Protein AF-0000000081726185 (afdb_homodimer)

InterPro domains:
  IPR007192 Cdc23 [PF04049] (7-276)
  IPR011990 Tetratricopeptide-like helical domain superfamily [G3DSA:1.25.40.10] (2-333)
  IPR011990 Tetratricopeptide-like helical domain superfamily [G3DSA:1.25.40.10] (334-544)
  IPR011990 Tetratricopeptide-like helical domain superfamily [SSF48452] (177-315)
  IPR011990 Tetratricopeptide-like helical domain superfamily [SSF48452] (337-503)
  IPR019734 Tetratricopeptide repeat [PF13181] (338-369)
  IPR019734 Tetratricopeptide repeat [PS50005] (337-370)
  IPR019734 Tetratricopeptide repeat [PS50005] (371-404)
  IPR019734 Tetratricopeptide repeat [PS50005] (405-438)
  IPR019734 Tetratricopeptide repeat [SM00028] (269-302)
  IPR019734 Tetratricopeptide repeat [SM00028] (337-370)
  IPR019734 Tetratricopeptide repeat [SM00028] (371-404)
  IPR019734 Tetratricopeptide repeat [SM00028] (405-438)
  IPR019734 Tetratricopeptide repeat [SM00028] (439-474)
  IPR019734 Tetratricopeptide repeat [SM00028] (475-508)
  IPR019734 Tetratricopeptide repeat [SM00028] (516-549)

Secondary structure (DSSP, 8-state):
--HHHHHHHHHHHHHHHHHHTT-HHHHHHHHHHHHHSPP-GGG--HHHHHHHHHHHHHHHHH--S-------TT--PPPPPP-GGGGSPPPHHHHHHHHHHHTT-HHHHHHHTTT--SHHHHHHHHHHHHHHHHHHHHHHHHHHH-TT-------TTHHHHHHHHHHHHHHT---HHHHHHHHHHHHHHT-HHHHHHHHHHHHHH-TT-HHHHHHHHHT--SHHHHHH----S-HHHHHHHHHHHHHTT-HHHHHHHHHHHHTT-TT-HHHHHHHHHHHHHTT-HHHHHHHHHHHHHH-TT--TTHHHHHHHHHHTT-HHHHHHHHHHHHHH-SSSHHHHHHHHHHHHHTT-HHHHHHHHHHHHHH-TT-HHHHHHHHHHHHHTT-HHHHHHHHHHHHHH-TT-HHHHHHHHHHHHHTT-HHHHHHHHHHHHHH-TT-HHHHHHHHHHHHSTTT--HHHHHHHHHHHHHS--TT-HHHHHHHHHHHHTT-HHHHHHHHHHHHHHHHHTT--SHHHHHHHHHHHHHHHHTT-HHHHHHHHHHHTTS-SHHHHHHHHHHHHHHHHHHTS----------/--HHHHHHHHHHHHHHHHHHTT-HHHHHHHHHHHHHSPP-GGG--HHHHHHHHHHHHHHHHH--S-------TT--PPPPPP-GGGGSPPPHHHHHHHHHHHTT-HHHHHHHTTT---HHHHHHHHHHHHHHHHHHHHHHHHHHH-TT-------TTHHHHHHHHHHHHHHT---HHHHHHHHHHHHHHT-HHHHHHHHHHHHHH-TT-HHHHHHHHHT--SHHHHHH----S-HHHHHHHHHHHHHTT-HHHHHHHHHHHHTT-TT-HHHHHHHHHHHHHTT-HHHHHHHHHHHHHH-TT--TTHHHHHHHHHHTT-HHHHHHHHHHHHHH-SSSHHHHHHHHHHHHHTT-HHHHHHHHHHHHHH-TT-HHHHHHHHHHHHHTT-HHHHHHHHHHHHHH-TT-HHHHHHHHHHHHHTT-HHHHHHHHHHHHHH-TT-HHHHHHHHHHHHSTTT--HHHHHHHHHHHHHS--TT-HHHHHHHHHHHHTT-HHHHHHHHHHHHHHHHHHT--SHHHHHHHHHHHHHHHHTT-HHHHHHHHHHHTTS-SHHHHHHHHHHHHHHHHHHTS----------

Radius of gyration: 42.37 Å; Cα contacts (8 Å, |Δi|>4): 1504; chains: 2; bounding box: 74×169×150 Å

Sequence (1154 aa):
MSSKESCRSELRIAIRQLSDRCLYTASKWAAEQLVGIEQDPAKFTPSNTRFQRGSSSIRRKYGTHEITATPIAGVSYVATPMMEEDELVDGDFYLLAKSYFDCREYKRAAHVLRDQTGRKSVFLRCYALYLAGEKRKEEEIIELEGPLGKSDAVNHELVSLERELSTLRKNGTIDPFGLYLFGLVLKQKGSENLARTVLVESVNSYPWNWNAWTELQSLCTTVDILSSLNLNSHWMKDFFLARAYQELRMHNESLSKYEYLLGTFGYSNYIQAQIAKAQYSLREFDQVEAIFEELLRNDPYRVEDMDMYSNVLYAKECFSALSYLAHRVFMTDKYRPESCCIIGNYYSLKGQHEKSVVYFRRALKLNKNYLSAWTLMGHEFVEMKNTPAAVDAYRRAVDIDPCDYRAWYGLGQAYEMMGMPFYALHYFKKSVFLQPNDSRLWIAMGQCYETDQLRMLDEAIKCYRRAANCNDREAIALHQLAKLHSELGRPEEAAFYYKKDLERMECEEREGPSMVEALLFLAKYYKEQKRFEEAEVYCTRLLDYTGPERETAKSLLRGMRSTQSSFPPMDVEHFPPMSSKESCRSELRIAIRQLSDRCLYTASKWAAEQLVGIEQDPAKFTPSNTRFQRGSSSIRRKYGTHEITATPIAGVSYVATPMMEEDELVDGDFYLLAKSYFDCREYKRAAHVLRDQTGRKSVFLRCYALYLAGEKRKEEEIIELEGPLGKSDAVNHELVSLERELSTLRKNGTIDPFGLYLFGLVLKQKGSENLARTVLVESVNSYPWNWNAWTELQSLCTTVDILSSLNLNSHWMKDFFLARAYQELRMHNESLSKYEYLLGTFGYSNYIQAQIAKAQYSLREFDQVEAIFEELLRNDPYRVEDMDMYSNVLYAKECFSALSYLAHRVFMTDKYRPESCCIIGNYYSLKGQHEKSVVYFRRALKLNKNYLSAWTLMGHEFVEMKNTPAAVDAYRRAVDIDPCDYRAWYGLGQAYEMMGMPFYALHYFKKSVFLQPNDSRLWIAMGQCYETDQLRMLDEAIKCYRRAANCNDREAIALHQLAKLHSELGRPEEAAFYYKKDLERMECEEREGPSMVEALLFLAKYYKEQKRFEEAEVYCTRLLDYTGPERETAKSLLRGMRSTQSSFPPMDVEHFPP

Nearest PDB structures (foldseek):
  8tar-assembly1_U  TM=8.361E-01  e=2.457E-27  Homo sapiens
  5l9u-assembly1_P  TM=8.730E-01  e=9.608E-24  Homo sapiens
  5a31-assembly1_F  TM=6.692E-01  e=7.279E-15  Homo sapiens
  5g05-assembly1_H  TM=6.965E-01  e=5.216E-14  Homo sapiens
  9gaw-assembly1_J  TM=6.770E-01  e=6.466E-14  Homo sapiens

Organism: Abrus precatorius (NCBI:txid3816)

Solvent-accessible surface area (backbone atoms only — not comparable to full-atom values): 59812 Å² total; per-residue (Å²): 125,58,75,63,54,52,49,44,54,50,34,56,50,43,30,52,56,29,46,75,61,68,36,46,68,30,18,30,54,36,27,48,48,48,67,2,34,70,69,63,74,90,71,58,45,77,55,56,45,59,58,48,56,43,45,46,56,54,50,65,70,68,39,64,71,76,70,70,64,62,70,69,83,74,75,71,61,62,78,75,64,82,63,72,73,74,75,48,81,78,49,71,53,52,52,31,22,50,26,30,43,72,68,69,35,22,60,46,16,22,58,62,29,65,68,47,80,49,61,68,40,42,36,45,22,53,50,23,40,48,50,43,21,48,51,51,24,54,52,50,30,39,72,74,47,34,59,78,40,86,60,87,64,62,49,79,43,47,64,63,48,48,55,53,44,50,50,32,50,75,70,66,65,51,46,43,68,41,28,32,52,43,16,54,47,30,45,76,72,64,40,53,71,61,16,47,54,35,25,46,52,12,42,61,54,41,50,75,46,50,58,44,51,54,55,44,42,73,70,43,82,44,71,67,58,53,69,67,56,83,75,63,59,34,76,52,48,49,57,45,49,19,53,43,25,45,75,66,68,36,38,68,63,15,45,53,40,47,56,56,47,35,75,58,32,58,47,21,66,66,54,52,51,51,46,30,51,39,31,48,75,69,66,37,50,68,58,27,52,54,48,49,54,40,47,40,70,59,39,69,66,63,57,81,72,44,36,58,55,38,51,48,31,54,76,68,64,37,60,67,63,33,46,52,51,32,52,49,36,49,73,70,49,52,91,38,46,44,35,19,39,28,41,15,49,44,29,42,74,72,67,38,42,69,63,13,44,53,27,23,51,49,18,29,57,74,33,68,78,44,51,67,39,29,40,52,37,16,53,41,23,49,75,67,68,35,45,69,61,15,43,54,27,16,51,53,26,34,71,74,38,74,77,47,34,64,26,31,40,48,41,13,53,44,28,42,73,70,71,35,51,70,62,11,47,55,27,27,52,52,17,32,67,66,40,68,68,43,20,68,48,28,42,51,44,16,53,50,26,52,32,86,87,64,56,37,57,69,61,18,46,54,25,19,54,51,12,54,70,28,74,39,85,81,52,56,30,36,50,50,44,14,51,50,27,47,72,71,69,34,57,69,61,12,46,51,28,28,50,53,38,46,54,49,31,58,74,66,68,56,83,54,72,66,50,54,51,34,35,51,50,45,22,52,51,26,48,73,69,66,38,54,71,62,16,46,54,37,28,56,57,34,52,76,44,89,52,74,57,22,58,52,27,51,51,52,53,51,54,52,52,56,59,60,62,63,57,70,75,79,78,74,78,75,74,77,132,125,57,74,63,54,52,49,45,54,50,33,57,51,45,28,51,56,30,46,74,61,67,36,45,69,31,18,32,54,37,26,49,47,48,69,3,33,71,69,64,74,90,71,57,46,78,54,57,46,59,60,49,58,46,47,47,54,55,50,64,71,69,39,66,69,77,71,71,65,64,69,69,84,75,76,71,60,62,80,75,64,83,62,73,71,73,76,50,79,78,49,69,54,51,52,32,20,52,26,30,42,71,68,70,36,21,61,48,17,22,60,62,29,66,69,47,79,49,60,70,42,42,36,45,23,52,51,24,40,49,50,44,21,48,52,51,24,54,51,50,29,38,72,74,46,34,60,79,41,87,58,88,62,62,49,79,43,47,64,64,50,48,54,52,47,50,51,31,51,75,70,66,66,50,45,42,66,40,28,32,52,43,17,53,45,29,44,77,71,65,41,54,70,61,16,47,54,35,25,45,54,11,42,61,53,42,52,76,46,48,57,45,50,55,56,45,43,74,70,43,81,45,71,66,57,54,68,67,58,83,72,64,60,36,75,52,48,47,57,46,49,20,53,44,25,46,74,66,67,35,38,68,61,14,45,53,39,46,58,55,47,33,75,60,32,57,48,20,65,65,56,52,51,50,47,29,51,41,31,47,76,70,66,37,51,69,59,26,53,54,49,48,54,41,47,40,72,58,41,69,65,63,56,81,72,44,37,57,55,37,51,46,30,54,76,67,63,38,60,67,64,35,47,52,51,32,53,50,36,47,74,70,48,52,91,37,46,44,36,18,41,27,42,14,47,42,29,42,74,72,67,38,44,70,63,14,42,53,27,22,50,50,17,28,55,72,35,70,78,46,50,68,40,30,39,52,37,16,53,40,23,48,76,68,68,35,45,68,61,14,43,54,27,16,51,52,24,33,68,74,39,73,76,46,37,67,27,32,40,48,41,13,53,42,28,44,74,69,72,33,53,72,63,12,46,56,26,26,52,51,17,32,68,66,41,68,70,43,20,69,46,27,41,53,44,17,53,51,26,51,33,85,86,64,55,37,56,70,62,17,47,54,26,20,54,52,12,53,71,27,72,39,88,81,55,57,29,35,51,50,43,15,51,50,27,46,72,71,69,34,57,68,59,12,46,51,29,28,49,52,39,46,53,49,30,57,75,67,67,57,84,54,72,66,50,55,52,34,36,52,48,44,22,54,50,26,48,73,69,66,39,54,72,63,15,48,55,36,27,55,57,34,53,76,43,88,53,74,56,23,56,50,28,50,51,53,52,52,54,52,51,56,60,62,61,64,57,72,76,77,77,72,77,75,77,71,132

Foldseek 3Di:
DPPLVLLLVLLVVVLVVCVLLVVNVLSVQSVLLNLLFDDDPVVDDVVSCVLQVLLPVLCVPPVPDPCVVVPPPPQDADHADDDVCVVDDDDPLSVVLSVCVVVVNLQVSLVSLVPPDDQSSVLSNLVSLQVVLVVVQQVVQCVPARLQGDDPRDRPCLVVLLVVLVVCVVVVNHALSSLLVNLVSCVSVPNLVVSLVSLQVSCQNGVSRVSSLVSNLVSCQDPVSVVPRDHGRHLSNLVSVLVSCVNNLVLVSNLVSLVSSCVRRVRRLVSLLSNLSSCVSVVVLVSNLSSVVSSCSSPVLDQPSCLSVLVSCLVVLVLVVLVVNLVSPCVRPCQELSSLSSVLSNCVSVVNLVVSLVSLVSSCSVPVLPLVSLLVNLVSCVVVVNLVSSLVSLVSSCVSPVLDLSSLQSNLVSCVSVVNLVRSLVSLVSSCVSPVLALVSLQSNLVSCCDPVNNNLVSSLVSLVSSCVNCVVVLPSLLVNLVSCVVVVNLVRSLVSLVVSLVVCVVVVNDDPSVLVSLVSNLVSCVVVVVNVRSLVSLVVQCVDDDVSNVVSVVSNVVNVVVVVPPPPPPPPPDDD/DPPLVLLLVQLVVVLVVCVLLVVNVLSVQSVLLNLLFDDDPVVDDVVSCVLQVLLPVLCVPPVPDPCVVVPPPPLDADHADDDVCVVDDDDPLSVVLSVCVVVVNLQVSLVSLVPPDDQSSVLSNLVSLQVVLVVVQQVVQCVPARLQGDDPRDRPCLVVLLVVLVVCVVVVNHALSSLLVNLVSCVSVPNLVVSLVSLQVSCQNGVSRVSSLVSNLVSCQDPVSVVPRDHGRHLSVLVSVLVSCVNNLVLVSNLVSLVSSCVRRVRRLVSLLSNLSSCVSVVVLVSNLSSVVSSCSSPVLDQPSCLSVLVSCLVVLVLVVLVVNLVSPCVRPCQELSSLSSVLSNCVSVVNLVVSLVSLVSSCSVPVLPLVSLLVNLVSCVVVVNLVSSLVSLVSSCVSPVLDLSSLQSNLVSCVSVVNLVRSLVSLVSSCVSPVLALVSLQSNLVSCCDPVNNNLVSSLVSLVSSCVNCVVVLPSLLVNLVSCVVVVNLVRSLVSLVVSLVVCVVVVNDDPSVLVSLVSNLVSCVVVVVNVRSLVSLVVQCVDDDVSVVVSVVSNVVNVVVVVPPPPPPPPPPDD

pLDDT: mean 87.83, std 15.32, range [30.91, 98.69]

Structure (mmCIF, N/CA/C/O backbone):
data_AF-0000000081726185-model_v1
#
loop_
_entity.id
_entity.type
_entity.pdbx_description
1 polymer 'Anaphase-promoting complex subunit 8'
#
loop_
_atom_site.group_PDB
_atom_site.id
_atom_site.type_symbol
_atom_site.label_atom_id
_atom_site.label_alt_id
_atom_site.label_comp_id
_atom_site.label_asym_id
_atom_site.label_entity_id
_atom_site.label_seq_id
_atom_site.pdbx_PDB_ins_code
_atom_site.Cartn_x
_atom_site.Cartn_y
_atom_site.Cartn_z
_atom_site.occupancy
_atom_site.B_iso_or_equiv
_atom_site.auth_seq_id
_atom_site.auth_comp_id
_atom_site.auth_asym_id
_atom_site.auth_atom_id
_atom_site.pdbx_PDB_model_num
ATOM 1 N N . MET A 1 1 ? -36.406 -23.266 -3.875 1 46.19 1 MET A N 1
ATOM 2 C CA . MET A 1 1 ? -35.375 -22.375 -4.438 1 46.19 1 MET A CA 1
ATOM 3 C C . MET A 1 1 ? -34.25 -23.188 -5.07 1 46.19 1 MET A C 1
ATOM 5 O O . MET A 1 1 ? -33.719 -24.109 -4.461 1 46.19 1 MET A O 1
ATOM 9 N N . SER A 1 2 ? -34.031 -23.156 -6.375 1 64.94 2 SER A N 1
ATOM 10 C CA . SER A 1 2 ? -33 -23.891 -7.121 1 64.94 2 SER A CA 1
ATOM 11 C C . SER A 1 2 ? -31.625 -23.766 -6.465 1 64.94 2 SER A C 1
ATOM 13 O O . SER A 1 2 ? -31.375 -22.812 -5.727 1 64.94 2 SER A O 1
ATOM 15 N N . SER A 1 3 ? -30.938 -24.828 -6.297 1 80.25 3 SER A N 1
ATOM 16 C CA . SER A 1 3 ? -29.609 -24.906 -5.727 1 80.25 3 SER A CA 1
ATOM 17 C C . SER A 1 3 ? -28.766 -23.703 -6.098 1 80.25 3 SER A C 1
ATOM 19 O O . SER A 1 3 ? -28.031 -23.156 -5.258 1 80.25 3 SER A O 1
ATOM 21 N N . LYS A 1 4 ? -29.109 -23.125 -7.191 1 84.75 4 LYS A N 1
ATOM 22 C CA . LYS A 1 4 ? -28.359 -21.969 -7.664 1 84.75 4 LYS A CA 1
ATOM 23 C C . LYS A 1 4 ? -28.781 -20.688 -6.934 1 84.75 4 LYS A C 1
ATOM 25 O O . LYS A 1 4 ? -27.938 -19.875 -6.562 1 84.75 4 LYS A O 1
ATOM 30 N N . GLU A 1 5 ? -30.031 -20.578 -6.637 1 85.56 5 GLU A N 1
ATOM 31 C CA . GLU A 1 5 ? -30.531 -19.375 -5.965 1 85.56 5 GLU A CA 1
ATOM 32 C C . GLU A 1 5 ? -30.109 -19.359 -4.496 1 85.56 5 GLU A C 1
ATOM 34 O O . GLU A 1 5 ? -29.844 -18.297 -3.938 1 85.56 5 GLU A O 1
ATOM 39 N N . SER A 1 6 ? -30.141 -20.5 -4 1 86.62 6 SER A N 1
ATOM 40 C CA . SER A 1 6 ? -29.688 -20.594 -2.617 1 86.62 6 SER A CA 1
ATOM 41 C C . SER A 1 6 ? -28.203 -20.219 -2.5 1 86.62 6 SER A C 1
ATOM 43 O O . SER A 1 6 ? -27.812 -19.531 -1.558 1 86.62 6 SER A O 1
ATOM 45 N N . CYS A 1 7 ? -27.484 -20.672 -3.439 1 89.81 7 CYS A N 1
ATOM 46 C CA . CYS A 1 7 ? -26.062 -20.359 -3.457 1 89.81 7 CYS A CA 1
ATOM 47 C C . CYS A 1 7 ? -25.844 -18.859 -3.637 1 89.81 7 CYS A C 1
ATOM 49 O O . CYS A 1 7 ? -24.984 -18.266 -2.979 1 89.81 7 CYS A O 1
ATOM 51 N N . ARG A 1 8 ? -26.656 -18.234 -4.449 1 91.38 8 ARG A N 1
ATOM 52 C CA . ARG A 1 8 ? -26.562 -16.797 -4.703 1 91.38 8 ARG A CA 1
ATOM 53 C C . ARG A 1 8 ? -26.828 -16 -3.438 1 91.38 8 ARG A C 1
ATOM 55 O O . ARG A 1 8 ? -26.109 -15.055 -3.121 1 91.38 8 ARG A O 1
ATOM 62 N N . SER A 1 9 ? -27.844 -16.344 -2.816 1 90.81 9 SER A N 1
ATOM 63 C CA . SER A 1 9 ? -28.219 -15.648 -1.598 1 90.81 9 SER A CA 1
ATOM 64 C C . SER A 1 9 ? -27.156 -15.797 -0.513 1 90.81 9 SER A C 1
ATOM 66 O O . SER A 1 9 ? -26.844 -14.836 0.195 1 90.81 9 SER A O 1
ATOM 68 N N . GLU A 1 10 ? -26.641 -16.984 -0.443 1 92.44 10 GLU A N 1
ATOM 69 C CA . GLU A 1 10 ? -25.609 -17.234 0.554 1 92.44 10 GLU A CA 1
ATOM 70 C C . GLU A 1 10 ? -24.344 -16.438 0.242 1 92.44 10 GLU A C 1
ATOM 72 O O . GLU A 1 10 ? -23.688 -15.914 1.15 1 92.44 10 GLU A O 1
ATOM 77 N N . LEU A 1 11 ? -24.031 -16.375 -1.032 1 94.38 11 LEU A N 1
ATOM 78 C CA . LEU A 1 11 ? -22.828 -15.648 -1.432 1 94.38 11 LEU A CA 1
ATOM 79 C C . LEU A 1 11 ? -22.984 -14.148 -1.182 1 94.38 11 LEU A C 1
ATOM 81 O O . LEU A 1 11 ? -22.047 -13.484 -0.761 1 94.38 11 LEU A O 1
ATOM 85 N N . ARG A 1 12 ? -24.172 -13.633 -1.399 1 94 12 ARG A N 1
ATOM 86 C CA . ARG A 1 12 ? -24.422 -12.219 -1.142 1 94 12 ARG A CA 1
ATOM 87 C C . ARG A 1 12 ? -24.219 -11.891 0.331 1 94 12 ARG A C 1
ATOM 89 O O . ARG A 1 12 ? -23.578 -10.883 0.659 1 94 12 ARG A O 1
ATOM 96 N N . ILE A 1 13 ? -24.672 -12.75 1.115 1 92.88 13 ILE A N 1
ATOM 97 C CA . ILE A 1 13 ? -24.547 -12.562 2.557 1 92.88 13 ILE A CA 1
ATOM 98 C C . ILE A 1 13 ? -23.078 -12.727 2.965 1 92.88 13 ILE A C 1
ATOM 100 O O . ILE A 1 13 ? -22.562 -11.953 3.773 1 92.88 13 ILE A O 1
ATOM 104 N N . ALA A 1 14 ? -22.438 -13.727 2.393 1 95.31 14 ALA A N 1
ATOM 105 C CA . ALA A 1 14 ? -21.031 -14.008 2.727 1 95.31 14 ALA A CA 1
ATOM 106 C C . ALA A 1 14 ? -20.141 -12.836 2.352 1 95.31 14 ALA A C 1
ATOM 108 O O . ALA A 1 14 ? -19.188 -12.516 3.08 1 95.31 14 ALA A O 1
ATOM 109 N N . ILE A 1 15 ? -20.406 -12.219 1.175 1 96.44 15 ILE A N 1
ATOM 110 C CA . ILE A 1 15 ? -19.594 -11.094 0.72 1 96.44 15 ILE A CA 1
ATOM 111 C C . ILE A 1 15 ? -19.656 -9.969 1.748 1 96.44 15 ILE A C 1
ATOM 113 O O . ILE A 1 15 ? -18.625 -9.391 2.104 1 96.44 15 ILE A O 1
ATOM 117 N N . ARG A 1 16 ? -20.766 -9.711 2.281 1 92.81 16 ARG A N 1
ATOM 118 C CA . ARG A 1 16 ? -20.953 -8.648 3.271 1 92.81 16 ARG A CA 1
ATOM 119 C C . ARG A 1 16 ? -20.281 -9.016 4.59 1 92.81 16 ARG A C 1
ATOM 121 O O . ARG A 1 16 ? -19.609 -8.18 5.199 1 92.81 16 ARG A O 1
ATOM 128 N N . GLN A 1 17 ? -20.484 -10.242 4.977 1 94.38 17 GLN A N 1
ATOM 129 C CA . GLN A 1 17 ? -19.906 -10.695 6.242 1 94.38 17 GLN A CA 1
ATOM 130 C C . GLN A 1 17 ? -18.391 -10.672 6.203 1 94.38 17 GLN A C 1
ATOM 132 O O . GLN A 1 17 ? -17.734 -10.273 7.176 1 94.38 17 GLN A O 1
ATOM 137 N N . LEU A 1 18 ? -17.828 -11.109 5.113 1 97.06 18 LEU A N 1
ATOM 138 C CA . LEU A 1 18 ? -16.391 -11.133 4.953 1 97.06 18 LEU A CA 1
ATOM 139 C C . LEU A 1 18 ? -15.82 -9.719 4.848 1 97.06 18 LEU A C 1
ATOM 141 O O . LEU A 1 18 ? -14.797 -9.406 5.465 1 97.06 18 LEU A O 1
ATOM 145 N N . SER A 1 19 ? -16.516 -8.828 4.125 1 95.06 19 SER A N 1
ATOM 146 C CA . SER A 1 19 ? -16.078 -7.441 3.973 1 95.06 19 SER A CA 1
ATOM 147 C C . SER A 1 19 ? -16.141 -6.695 5.301 1 95.06 19 SER A C 1
ATOM 149 O O . SER A 1 19 ? -15.273 -5.875 5.602 1 95.06 19 SER A O 1
ATOM 151 N N . ASP A 1 20 ? -17.172 -7.012 6.055 1 93.62 20 ASP A N 1
ATOM 152 C CA . ASP A 1 20 ? -17.344 -6.367 7.352 1 93.62 20 ASP A CA 1
ATOM 153 C C . ASP A 1 20 ? -16.219 -6.746 8.312 1 93.62 20 ASP A C 1
ATOM 155 O O . ASP A 1 20 ? -15.93 -6.012 9.258 1 93.62 20 ASP A O 1
ATOM 159 N N . ARG A 1 21 ? -15.594 -7.895 8.102 1 96.19 21 ARG A N 1
ATOM 160 C CA . ARG A 1 21 ? -14.492 -8.359 8.945 1 96.19 21 ARG A CA 1
ATOM 161 C C . ARG A 1 21 ? -13.148 -8.078 8.297 1 96.19 21 ARG A C 1
ATOM 163 O O . ARG A 1 21 ? -12.109 -8.562 8.758 1 96.19 21 ARG A O 1
ATOM 170 N N . CYS A 1 22 ? -13.148 -7.293 7.223 1 96.75 22 CYS A N 1
ATOM 171 C CA . CYS A 1 22 ? -11.969 -6.805 6.516 1 96.75 22 CYS A CA 1
ATOM 172 C C . CYS A 1 22 ? -11.18 -7.961 5.906 1 96.75 22 CYS A C 1
ATOM 174 O O . CYS A 1 22 ? -9.953 -7.902 5.812 1 96.75 22 CYS A O 1
ATOM 176 N N . LEU A 1 23 ? -11.844 -9.102 5.602 1 97.75 23 LEU A N 1
ATOM 177 C CA . LEU A 1 23 ? -11.266 -10.188 4.832 1 97.75 23 LEU A CA 1
ATOM 178 C C . LEU A 1 23 ? -11.477 -9.977 3.338 1 97.75 23 LEU A C 1
ATOM 180 O O . LEU A 1 23 ? -12.266 -10.688 2.709 1 97.75 23 LEU A O 1
ATOM 184 N N . TYR A 1 24 ? -10.727 -9.102 2.785 1 97.06 24 TYR A N 1
ATOM 185 C CA . TYR A 1 24 ? -10.961 -8.555 1.454 1 97.06 24 TYR A CA 1
ATOM 186 C C . TYR A 1 24 ? -10.688 -9.602 0.378 1 97.06 24 TYR A C 1
ATOM 188 O O . TYR A 1 24 ? -11.422 -9.68 -0.614 1 97.06 24 TYR A O 1
ATOM 196 N N . THR A 1 25 ? -9.68 -10.43 0.547 1 96.75 25 THR A N 1
ATOM 197 C CA . THR A 1 25 ? -9.344 -11.438 -0.449 1 96.75 25 THR A CA 1
ATOM 198 C C . THR A 1 25 ? -10.445 -12.492 -0.545 1 96.75 25 THR A C 1
ATOM 200 O O . THR A 1 25 ? -10.805 -12.93 -1.642 1 96.75 25 THR A O 1
ATOM 203 N N . ALA A 1 26 ? -10.891 -12.891 0.634 1 98.06 26 ALA A N 1
ATOM 204 C CA . ALA A 1 26 ? -11.984 -13.859 0.653 1 98.06 26 ALA A CA 1
ATOM 205 C C . ALA A 1 26 ? -13.258 -13.258 0.08 1 98.06 26 ALA A C 1
ATOM 207 O O . ALA A 1 26 ? -14.016 -13.938 -0.615 1 98.06 26 ALA A O 1
ATOM 208 N N . SER A 1 27 ? -13.523 -12 0.419 1 97.75 27 SER A N 1
ATOM 209 C CA . SER A 1 27 ? -14.688 -11.305 -0.12 1 97.75 27 SER A CA 1
ATOM 210 C C . SER A 1 27 ? -14.609 -11.188 -1.638 1 97.75 27 SER A C 1
ATOM 212 O O . SER A 1 27 ? -15.609 -11.383 -2.336 1 97.75 27 SER A O 1
ATOM 214 N N . LYS A 1 28 ? -13.469 -10.883 -2.178 1 97.75 28 LYS A N 1
ATOM 215 C CA . LYS A 1 28 ? -13.25 -10.797 -3.619 1 97.75 28 LYS A CA 1
ATOM 216 C C . LYS A 1 28 ? -13.539 -12.125 -4.301 1 97.75 28 LYS A C 1
ATOM 218 O O . LYS A 1 28 ? -14.234 -12.172 -5.316 1 97.75 28 LYS A O 1
ATOM 223 N N . TRP A 1 29 ? -12.977 -13.188 -3.707 1 97.81 29 TRP A N 1
ATOM 224 C CA . TRP A 1 29 ? -13.203 -14.516 -4.254 1 97.81 29 TRP A CA 1
ATOM 225 C C . TRP A 1 29 ? -14.688 -14.852 -4.281 1 97.81 29 TRP A C 1
ATOM 227 O O . TRP A 1 29 ? -15.203 -15.344 -5.285 1 97.81 29 TRP A O 1
ATOM 237 N N . ALA A 1 30 ? -15.398 -14.594 -3.197 1 97.81 30 ALA A N 1
ATOM 238 C CA . ALA A 1 30 ? -16.828 -14.867 -3.098 1 97.81 30 ALA A CA 1
ATOM 239 C C . ALA A 1 30 ? -17.625 -14.07 -4.133 1 97.81 30 ALA A C 1
ATOM 241 O O . ALA A 1 30 ? -18.547 -14.594 -4.75 1 97.81 30 ALA A O 1
ATOM 242 N N . ALA A 1 31 ? -17.234 -12.836 -4.312 1 97.5 31 ALA A N 1
ATOM 243 C CA . ALA A 1 31 ? -17.938 -11.977 -5.266 1 97.5 31 ALA A CA 1
ATOM 244 C C . ALA A 1 31 ? -17.734 -12.453 -6.695 1 97.5 31 ALA A C 1
ATOM 246 O O . ALA A 1 31 ? -18.641 -12.383 -7.52 1 97.5 31 ALA A O 1
ATOM 247 N N . GLU A 1 32 ? -16.562 -12.953 -7.012 1 96.19 32 GLU A N 1
ATOM 248 C CA . GLU A 1 32 ? -16.281 -13.5 -8.336 1 96.19 32 GLU A CA 1
ATOM 249 C C . GLU A 1 32 ? -17.156 -14.719 -8.633 1 96.19 32 GLU A C 1
ATOM 251 O O . GLU A 1 32 ? -17.641 -14.883 -9.75 1 96.19 32 GLU A O 1
ATOM 256 N N . GLN A 1 33 ? -17.344 -15.516 -7.602 1 96.19 33 GLN A N 1
ATOM 257 C CA . GLN A 1 33 ? -18.172 -16.703 -7.785 1 96.19 33 GLN A CA 1
ATOM 258 C C . GLN A 1 33 ? -19.656 -16.344 -7.883 1 96.19 33 GLN A C 1
ATOM 260 O O . GLN A 1 33 ? -20.406 -16.984 -8.609 1 96.19 33 GLN A O 1
ATOM 265 N N . LEU A 1 34 ? -20.047 -15.273 -7.137 1 95.44 34 LEU A N 1
ATOM 266 C CA . LEU A 1 34 ? -21.422 -14.812 -7.203 1 95.44 34 LEU A CA 1
ATOM 267 C C . LEU A 1 34 ? -21.797 -14.414 -8.625 1 95.44 34 LEU A C 1
ATOM 269 O O . LEU A 1 34 ? -22.812 -14.867 -9.156 1 95.44 34 LEU A O 1
ATOM 273 N N . VAL A 1 35 ? -20.938 -13.648 -9.289 1 93.19 35 VAL A N 1
ATOM 274 C CA . VAL A 1 35 ? -21.219 -13.172 -10.641 1 93.19 35 VAL A CA 1
ATOM 275 C C . VAL A 1 35 ? -20.984 -14.297 -11.648 1 93.19 35 VAL A C 1
ATOM 277 O O . VAL A 1 35 ? -21.516 -14.258 -12.758 1 93.19 35 VAL A O 1
ATOM 280 N N . GLY A 1 36 ? -20.281 -15.289 -11.203 1 92 36 GLY A N 1
ATOM 281 C CA . GLY A 1 36 ? -20 -16.422 -12.062 1 92 36 GLY A CA 1
ATOM 282 C C . GLY A 1 36 ? -21.172 -17.391 -12.188 1 92 36 GLY A C 1
ATOM 283 O O . GLY A 1 36 ? -21.188 -18.25 -13.07 1 92 36 GLY A O 1
ATOM 284 N N . ILE A 1 37 ? -22.172 -17.203 -11.273 1 90.75 37 ILE A N 1
ATOM 285 C CA . ILE A 1 37 ? -23.344 -18.078 -11.312 1 90.75 37 ILE A CA 1
ATOM 286 C C . ILE A 1 37 ? -24.25 -17.672 -12.477 1 90.75 37 ILE A C 1
ATOM 288 O O . ILE A 1 37 ? -24.531 -16.484 -12.664 1 90.75 37 ILE A O 1
ATOM 292 N N . GLU A 1 38 ? -24.609 -18.641 -13.234 1 78.5 38 GLU A N 1
ATOM 293 C CA . GLU A 1 38 ? -25.453 -18.422 -14.414 1 78.5 38 GLU A CA 1
ATOM 294 C C . GLU A 1 38 ? -26.781 -17.797 -14.023 1 78.5 38 GLU A C 1
ATOM 296 O O . GLU A 1 38 ? -27.391 -18.188 -13.023 1 78.5 38 GLU A O 1
ATOM 301 N N . GLN A 1 39 ? -27.016 -16.625 -14.555 1 69.81 39 GLN A N 1
ATOM 302 C CA . GLN A 1 39 ? -28.281 -15.945 -14.266 1 69.81 39 GLN A CA 1
ATOM 303 C C . GLN A 1 39 ? -29.406 -16.469 -15.148 1 69.81 39 GLN A C 1
ATOM 305 O O . GLN A 1 39 ? -29.156 -16.953 -16.25 1 69.81 39 GLN A O 1
ATOM 310 N N . ASP A 1 40 ? -30.484 -16.609 -14.461 1 58.31 40 ASP A N 1
ATOM 311 C CA . ASP A 1 40 ? -31.672 -16.953 -15.219 1 58.31 40 ASP A CA 1
ATOM 312 C C . ASP A 1 40 ? -31.922 -15.938 -16.328 1 58.31 40 ASP A C 1
ATOM 314 O O . ASP A 1 40 ? -31.953 -14.734 -16.094 1 58.31 40 ASP A O 1
ATOM 318 N N . PRO A 1 41 ? -31.703 -16.344 -17.562 1 54.5 41 PRO A N 1
ATOM 319 C CA . PRO A 1 41 ? -31.906 -15.445 -18.703 1 54.5 41 PRO A CA 1
ATOM 320 C C . PRO A 1 41 ? -33.094 -14.531 -18.516 1 54.5 41 PRO A C 1
ATOM 322 O O . PRO A 1 41 ? -33.156 -13.445 -19.109 1 54.5 41 PRO A O 1
ATOM 325 N N . ALA A 1 42 ? -34.188 -14.93 -17.844 1 48.75 42 ALA A N 1
ATOM 326 C CA . ALA A 1 42 ? -35.406 -14.125 -17.75 1 48.75 42 ALA A CA 1
ATOM 327 C C . ALA A 1 42 ? -35.156 -12.836 -16.984 1 48.75 42 ALA A C 1
ATOM 329 O O . ALA A 1 42 ? -35.938 -11.883 -17.078 1 48.75 42 ALA A O 1
ATOM 330 N N . LYS A 1 43 ? -34.125 -12.859 -16.25 1 52.44 43 LYS A N 1
ATOM 331 C CA . LYS A 1 43 ? -33.906 -11.695 -15.391 1 52.44 43 LYS A CA 1
ATOM 332 C C . LYS A 1 43 ? -32.719 -10.859 -15.898 1 52.44 43 LYS A C 1
ATOM 334 O O . LYS A 1 43 ? -32.156 -10.055 -15.148 1 52.44 43 LYS A O 1
ATOM 339 N N . PHE A 1 44 ? -32.344 -11.062 -17.141 1 50.28 44 PHE A N 1
ATOM 340 C CA . PHE A 1 44 ? -31.156 -10.461 -17.766 1 50.28 44 PHE A CA 1
ATOM 341 C C . PHE A 1 44 ? -31.359 -8.961 -17.953 1 50.28 44 PHE A C 1
ATOM 343 O O . PHE A 1 44 ? -32.375 -8.523 -18.5 1 50.28 44 PHE A O 1
ATOM 350 N N . THR A 1 45 ? -30.859 -8.258 -17.062 1 51.91 45 THR A N 1
ATOM 351 C CA . THR A 1 45 ? -30.703 -6.867 -17.484 1 51.91 45 THR A CA 1
ATOM 352 C C . THR A 1 45 ? -29.562 -6.711 -18.484 1 51.91 45 THR A C 1
ATOM 354 O O . THR A 1 45 ? -28.672 -7.559 -18.547 1 51.91 45 THR A O 1
ATOM 357 N N . PRO A 1 46 ? -29.719 -5.91 -19.5 1 48 46 PRO A N 1
ATOM 358 C CA . PRO A 1 46 ? -28.703 -5.695 -20.516 1 48 46 PRO A CA 1
ATOM 359 C C . PRO A 1 46 ? -27.281 -5.668 -19.938 1 48 46 PRO A C 1
ATOM 361 O O . PRO A 1 46 ? -26.344 -6.16 -20.578 1 48 46 PRO A O 1
ATOM 364 N N . SER A 1 47 ? -27.094 -5.277 -18.797 1 50.38 47 SER A N 1
ATOM 365 C CA . SER A 1 47 ? -25.766 -5.145 -18.219 1 50.38 47 SER A CA 1
ATOM 366 C C . SER A 1 47 ? -25.188 -6.504 -17.828 1 50.38 47 SER A C 1
ATOM 368 O O . SER A 1 47 ? -24 -6.746 -18 1 50.38 47 SER A O 1
ATOM 370 N N . ASN A 1 48 ? -26.047 -7.383 -17.422 1 49.59 48 ASN A N 1
ATOM 371 C CA . ASN A 1 48 ? -25.625 -8.711 -16.984 1 49.59 48 ASN A CA 1
ATOM 372 C C . ASN A 1 48 ? -25.266 -9.602 -18.172 1 49.59 48 ASN A C 1
ATOM 374 O O . ASN A 1 48 ? -24.375 -10.445 -18.062 1 49.59 48 ASN A O 1
ATOM 378 N N . THR A 1 49 ? -25.922 -9.328 -19.266 1 48.94 49 THR A N 1
ATOM 379 C CA . THR A 1 49 ? -25.766 -10.148 -20.453 1 48.94 49 THR A CA 1
ATOM 380 C C . THR A 1 49 ? -24.375 -9.969 -21.062 1 48.94 49 THR A C 1
ATOM 382 O O . THR A 1 49 ? -23.766 -10.93 -21.547 1 48.94 49 THR A O 1
ATOM 385 N N . ARG A 1 50 ? -23.906 -8.836 -21 1 43.44 50 ARG A N 1
ATOM 386 C CA . ARG A 1 50 ? -22.625 -8.562 -21.625 1 43.44 50 ARG A CA 1
ATOM 387 C C . ARG A 1 50 ? -21.484 -9.25 -20.875 1 43.44 50 ARG A C 1
ATOM 389 O O . ARG A 1 50 ? -20.547 -9.75 -21.484 1 43.44 50 ARG A O 1
ATOM 396 N N . PHE A 1 51 ? -21.797 -9.266 -19.656 1 46.62 51 PHE A N 1
ATOM 397 C CA . PHE A 1 51 ? -20.75 -9.891 -18.859 1 46.62 51 PHE A CA 1
ATOM 398 C C . PHE A 1 51 ? -20.719 -11.398 -19.094 1 46.62 51 PHE A C 1
ATOM 400 O O . PHE A 1 51 ? -19.641 -11.984 -19.203 1 46.62 51 PHE A O 1
ATOM 407 N N . GLN A 1 52 ? -21.891 -11.961 -19.219 1 50.62 52 GLN A N 1
ATOM 408 C CA . GLN A 1 52 ? -21.984 -13.414 -19.344 1 50.62 52 GLN A CA 1
ATOM 409 C C . GLN A 1 52 ? -21.688 -13.883 -20.766 1 50.62 52 GLN A C 1
ATOM 411 O O . GLN A 1 52 ? -21.156 -14.977 -20.953 1 50.62 52 GLN A O 1
ATOM 416 N N . ARG A 1 53 ? -22.062 -13.172 -21.75 1 45.31 53 ARG A N 1
ATOM 417 C CA . ARG A 1 53 ? -21.844 -13.555 -23.141 1 45.31 53 ARG A CA 1
ATOM 418 C C . ARG A 1 53 ? -20.359 -13.742 -23.422 1 45.31 53 ARG A C 1
ATOM 420 O O . 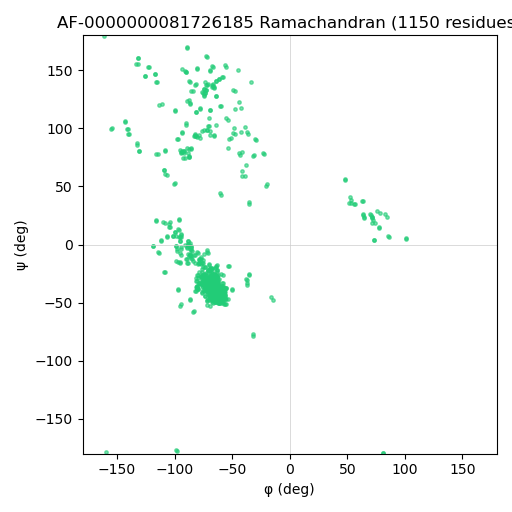ARG A 1 53 ? -19.969 -14.609 -24.203 1 45.31 53 ARG A O 1
ATOM 427 N N . GLY A 1 54 ? -19.656 -12.898 -22.766 1 42.75 54 GLY A N 1
ATOM 428 C CA . GLY A 1 54 ? -18.234 -13.039 -23.047 1 42.75 54 GLY A CA 1
ATOM 429 C C . GLY A 1 54 ? -17.656 -14.352 -22.547 1 42.75 54 GLY A C 1
ATOM 430 O O . GLY A 1 54 ? -16.766 -14.93 -23.188 1 42.75 54 GLY A O 1
ATOM 431 N N . SER A 1 55 ? -18.203 -14.844 -21.469 1 43.88 55 SER A N 1
ATOM 432 C CA . SER A 1 55 ? -17.672 -16.047 -20.844 1 43.88 55 SER A CA 1
ATOM 433 C C . SER A 1 55 ? -18.125 -17.297 -21.594 1 43.88 55 SER A C 1
ATOM 435 O O . SER A 1 55 ? -17.484 -18.359 -21.5 1 43.88 55 SER A O 1
ATOM 437 N N . SER A 1 56 ? -19.266 -17.281 -22.375 1 44.22 56 SER A N 1
ATOM 438 C CA . SER A 1 56 ? -19.891 -18.453 -22.953 1 44.22 56 SER A CA 1
ATOM 439 C C . SER A 1 56 ? -19.062 -19.016 -24.109 1 44.22 56 SER A C 1
ATOM 441 O O . SER A 1 56 ? -19.062 -20.219 -24.359 1 44.22 56 SER A O 1
ATOM 443 N N . SER A 1 57 ? -18.359 -18.203 -24.75 1 41.84 57 SER A N 1
ATOM 444 C CA . SER A 1 57 ? -17.75 -18.734 -25.953 1 41.84 57 SER A CA 1
ATOM 445 C C . SER A 1 57 ? -16.734 -19.812 -25.625 1 41.84 57 SER A C 1
ATOM 447 O O . SER A 1 57 ? -16.422 -20.672 -26.453 1 41.84 57 SER A O 1
ATOM 449 N N . ILE A 1 58 ? -16.25 -19.734 -24.562 1 42.72 58 ILE A N 1
ATOM 450 C CA . ILE A 1 58 ? -15.219 -20.719 -24.266 1 42.72 58 ILE A CA 1
ATOM 451 C C . ILE A 1 58 ? -15.859 -22.094 -24.094 1 42.72 58 ILE A C 1
ATOM 453 O O . ILE A 1 58 ? -15.336 -23.094 -24.594 1 42.72 58 ILE A O 1
ATOM 457 N N . ARG A 1 59 ? -17.047 -22.219 -23.469 1 46.78 59 ARG A N 1
ATOM 458 C CA . ARG A 1 59 ? -17.719 -23.5 -23.266 1 46.78 59 ARG A CA 1
ATOM 459 C C . ARG A 1 59 ? -18.078 -24.141 -24.594 1 46.78 59 ARG A C 1
ATOM 461 O O . ARG A 1 59 ? -18.141 -25.375 -24.688 1 46.78 59 ARG A O 1
ATOM 468 N N . ARG A 1 60 ? -18.594 -23.172 -25.359 1 46.94 60 ARG A N 1
ATOM 469 C CA . ARG A 1 60 ? -19.078 -23.75 -26.609 1 46.94 60 ARG A CA 1
ATOM 470 C C . ARG A 1 60 ? -17.938 -24.375 -27.406 1 46.94 60 ARG A C 1
ATOM 472 O O . ARG A 1 60 ? -18.125 -25.406 -28.062 1 46.94 60 ARG A O 1
ATOM 479 N N . LYS A 1 61 ? -16.938 -23.594 -27.5 1 42.31 61 LYS A N 1
ATOM 480 C CA . LYS A 1 61 ? -15.891 -24.031 -28.422 1 42.31 61 LYS A CA 1
ATOM 481 C C . LYS A 1 61 ? -15.156 -25.266 -27.891 1 42.31 61 LYS A C 1
ATOM 483 O O . LYS A 1 61 ? -14.773 -26.156 -28.656 1 42.31 61 LYS A O 1
ATOM 488 N N . TYR A 1 62 ? -14.711 -25.094 -26.672 1 38.97 62 TYR A N 1
ATOM 489 C CA . TYR A 1 62 ? -13.906 -26.203 -26.172 1 38.97 62 TYR A CA 1
ATOM 490 C C . TYR A 1 62 ? -14.742 -27.141 -25.297 1 38.97 62 TYR A C 1
ATOM 492 O O . TYR A 1 62 ? -14.203 -28 -24.594 1 38.97 62 TYR A O 1
ATOM 500 N N . GLY A 1 63 ? -15.961 -26.672 -25.141 1 38.12 63 GLY A N 1
ATOM 501 C CA . GLY A 1 63 ? -16.859 -27.594 -24.453 1 38.12 63 GLY A CA 1
ATOM 502 C C . GLY A 1 63 ? -17.047 -28.906 -25.172 1 38.12 63 GLY A C 1
ATOM 503 O O . GLY A 1 63 ? -17.891 -29 -26.078 1 38.12 63 GLY A O 1
ATOM 504 N N . THR A 1 64 ? -15.93 -29.438 -25.641 1 34.94 64 THR A N 1
ATOM 505 C CA . THR A 1 64 ? -16.219 -30.75 -26.188 1 34.94 64 THR A CA 1
ATOM 506 C C . THR A 1 64 ? -17.359 -31.422 -25.422 1 34.94 64 THR A C 1
ATOM 508 O O . THR A 1 64 ? -18.203 -32.094 -26 1 34.94 64 THR A O 1
ATOM 511 N N . HIS A 1 65 ? -16.938 -31.953 -24.172 1 31.45 65 HIS A N 1
ATOM 512 C CA . HIS A 1 65 ? -17.734 -33.031 -23.562 1 31.45 65 HIS A CA 1
ATOM 513 C C . HIS A 1 65 ? -19.062 -32.469 -23.047 1 31.45 65 HIS A C 1
ATOM 515 O O . HIS A 1 65 ? -19.109 -31.391 -22.469 1 31.45 65 HIS A O 1
ATOM 521 N N . GLU A 1 66 ? -20.172 -32.594 -23.781 1 34.12 66 GLU A N 1
ATOM 522 C CA . GLU A 1 66 ? -21.5 -32.625 -23.172 1 34.12 66 GLU A CA 1
ATOM 523 C C . GLU A 1 66 ? -21.422 -33 -21.703 1 34.12 66 GLU A C 1
ATOM 525 O O . GLU A 1 66 ? -21.219 -34.156 -21.359 1 34.12 66 GLU A O 1
ATOM 530 N N . ILE A 1 67 ? -20.625 -32.375 -20.984 1 34.47 67 ILE A N 1
ATOM 531 C CA . ILE A 1 67 ? -20.703 -32.719 -19.562 1 34.47 67 ILE A CA 1
ATOM 532 C C . ILE A 1 67 ? -22.156 -32.875 -19.141 1 34.47 67 ILE A C 1
ATOM 534 O O . ILE A 1 67 ? -22.906 -31.891 -19.109 1 34.47 67 ILE A O 1
ATOM 538 N N . THR A 1 68 ? -22.828 -33.781 -19.781 1 32.28 68 THR A N 1
ATOM 539 C CA . THR A 1 68 ? -24.031 -34.312 -19.125 1 32.28 68 THR A CA 1
ATOM 540 C C . THR A 1 68 ? -23.828 -34.406 -17.625 1 32.28 68 THR A C 1
ATOM 542 O O . THR A 1 68 ? -23.359 -35.406 -17.109 1 32.28 68 THR A O 1
ATOM 545 N N . ALA A 1 69 ? -23.141 -33.469 -17.047 1 34.59 69 ALA A N 1
ATOM 546 C CA . ALA A 1 69 ? -23.203 -33.594 -15.594 1 34.59 69 ALA A CA 1
ATOM 547 C C . ALA A 1 69 ? -24.625 -33.906 -15.117 1 34.59 69 ALA A C 1
ATOM 549 O O . ALA A 1 69 ? -25.531 -33.094 -15.352 1 34.59 69 ALA A O 1
ATOM 550 N N . THR A 1 70 ? -25.031 -35.031 -15.25 1 31.56 70 THR A N 1
ATOM 551 C CA . THR A 1 70 ? -26.188 -35.469 -14.469 1 31.56 70 THR A CA 1
ATOM 552 C C . THR A 1 70 ? -26.25 -34.719 -13.148 1 31.56 70 THR A C 1
ATOM 554 O O . THR A 1 70 ? -25.281 -34.688 -12.398 1 31.56 70 THR A O 1
ATOM 557 N N . PRO A 1 71 ? -26.922 -33.594 -13.109 1 37.88 71 PRO A N 1
ATOM 558 C CA . PRO A 1 71 ? -27.125 -33.125 -11.742 1 37.88 71 PRO A CA 1
ATOM 559 C C . PRO A 1 71 ? -27.031 -34.219 -10.703 1 37.88 71 PRO A C 1
ATOM 561 O O . PRO A 1 71 ? -27.672 -35.281 -10.844 1 37.88 71 PRO A O 1
ATOM 564 N N . ILE A 1 72 ? -25.922 -34.625 -10.352 1 36.69 72 ILE A N 1
ATOM 565 C CA . ILE A 1 72 ? -26.094 -35.562 -9.25 1 36.69 72 ILE A CA 1
ATOM 566 C C . ILE A 1 72 ? -27.297 -35.188 -8.414 1 36.69 72 ILE A C 1
ATOM 568 O O . ILE A 1 72 ? -27.328 -34.094 -7.805 1 36.69 72 ILE A O 1
ATOM 572 N N . ALA A 1 73 ? -28.438 -35.406 -8.766 1 40.09 73 ALA A N 1
ATOM 573 C CA . ALA A 1 73 ? -29.688 -35.219 -8.039 1 40.09 73 ALA A CA 1
ATOM 574 C C . ALA A 1 73 ? -29.438 -35.062 -6.539 1 40.09 73 ALA A C 1
ATOM 576 O O . ALA A 1 73 ? -30.125 -34.312 -5.863 1 40.09 73 ALA A O 1
ATOM 577 N N . GLY A 1 74 ? -28.547 -35.906 -5.828 1 43.97 74 GLY A N 1
ATOM 578 C CA . GLY A 1 74 ? -28.609 -36.25 -4.418 1 43.97 74 GLY A CA 1
ATOM 579 C C . GLY A 1 74 ? -27.672 -35.438 -3.561 1 43.97 74 GLY A C 1
ATOM 580 O O . GLY A 1 74 ? -27.5 -35.719 -2.369 1 43.97 74 GLY A O 1
ATOM 581 N N . VAL A 1 75 ? -26.688 -34.719 -4.129 1 53.78 75 VAL A N 1
ATOM 582 C CA . VAL A 1 75 ? -25.812 -34.188 -3.1 1 53.78 75 VAL A CA 1
ATOM 583 C C . VAL A 1 75 ? -26.422 -32.938 -2.5 1 53.78 75 VAL A C 1
ATOM 585 O O . VAL A 1 75 ? -26.656 -31.938 -3.205 1 53.78 75 VAL A O 1
ATOM 588 N N . SER A 1 76 ? -27.109 -33.062 -1.503 1 65.81 76 SER A N 1
ATOM 589 C CA . SER A 1 76 ? -27.656 -31.953 -0.728 1 65.81 76 SER A CA 1
ATOM 590 C C . SER A 1 76 ? -26.578 -31.203 0.041 1 65.81 76 SER A C 1
ATOM 592 O O . SER A 1 76 ? -25.859 -31.797 0.846 1 65.81 76 SER A O 1
ATOM 594 N N . TYR A 1 77 ? -26.172 -29.953 -0.547 1 73.81 77 TYR A N 1
ATOM 595 C CA . TYR A 1 77 ? -25.234 -29.141 0.198 1 73.81 77 TYR A CA 1
ATOM 596 C C . TYR A 1 77 ? -25.859 -28.609 1.484 1 73.81 77 TYR A C 1
ATOM 598 O O . TYR A 1 77 ? -27.031 -28.266 1.513 1 73.81 77 TYR A O 1
ATOM 606 N N . VAL A 1 78 ? -25.047 -28.672 2.494 1 74.94 78 VAL A N 1
ATOM 607 C CA . VAL A 1 78 ? -25.469 -28.156 3.789 1 74.94 78 VAL A CA 1
ATOM 608 C C . VAL A 1 78 ? -25.5 -26.625 3.752 1 74.94 78 VAL A C 1
ATOM 610 O O . VAL A 1 78 ? -24.625 -26 3.158 1 74.94 78 VAL A O 1
ATOM 613 N N . ALA A 1 79 ? -26.547 -26.094 4.324 1 76.94 79 ALA A N 1
ATOM 614 C CA . ALA A 1 79 ? -26.688 -24.641 4.414 1 76.94 79 ALA A CA 1
ATOM 615 C C . ALA A 1 79 ? -25.672 -24.047 5.387 1 76.94 79 ALA A C 1
ATOM 617 O O . ALA A 1 79 ? -25.266 -24.703 6.352 1 76.94 79 ALA A O 1
ATOM 618 N N . THR A 1 80 ? -25.266 -22.828 5.117 1 79.88 80 THR A N 1
ATOM 619 C CA . THR A 1 80 ? -24.328 -22.125 5.992 1 79.88 80 THR A CA 1
ATOM 620 C C . THR A 1 80 ? -25.031 -21.672 7.277 1 79.88 80 THR A C 1
ATOM 622 O O . THR A 1 80 ? -26.109 -21.094 7.23 1 79.88 80 THR A O 1
ATOM 625 N N . PRO A 1 81 ? -24.406 -21.984 8.328 1 73.62 81 PRO A N 1
ATOM 626 C CA . PRO A 1 81 ? -25 -21.547 9.602 1 73.62 81 PRO A CA 1
ATOM 627 C C . PRO A 1 81 ? -25.109 -20.031 9.711 1 73.62 81 PRO A C 1
ATOM 629 O O . PRO A 1 81 ? -24.25 -19.297 9.203 1 73.62 81 PRO A O 1
ATOM 632 N N . MET A 1 82 ? -26.203 -19.594 10.312 1 74.12 82 MET A N 1
ATOM 633 C CA . MET A 1 82 ? -26.438 -18.156 10.484 1 74.12 82 MET A CA 1
ATOM 634 C C . MET A 1 82 ? -25.516 -17.578 11.547 1 74.12 82 MET A C 1
ATOM 636 O O . MET A 1 82 ? -25.297 -18.203 12.586 1 74.12 82 MET A O 1
ATOM 640 N N . MET A 1 83 ? -24.906 -16.469 11.242 1 76.19 83 MET A N 1
ATOM 641 C CA . MET A 1 83 ? -24.109 -15.75 12.219 1 76.19 83 MET A CA 1
ATOM 642 C C . MET A 1 83 ? -24.953 -14.734 12.984 1 76.19 83 MET A C 1
ATOM 644 O O . MET A 1 83 ? -25.234 -13.648 12.477 1 76.19 83 MET A O 1
ATOM 648 N N . GLU A 1 84 ? -25.297 -14.961 14.133 1 70.62 84 GLU A N 1
ATOM 649 C CA . GLU A 1 84 ? -26.266 -14.164 14.898 1 70.62 84 GLU A CA 1
ATOM 650 C C . GLU A 1 84 ? -25.75 -12.734 15.094 1 70.62 84 GLU A C 1
ATOM 652 O O . GLU A 1 84 ? -26.531 -11.781 15 1 70.62 84 GLU A O 1
ATOM 657 N N . GLU A 1 85 ? -24.562 -12.625 15.328 1 76.06 85 GLU A N 1
ATOM 658 C CA . GLU A 1 85 ? -24.016 -11.312 15.625 1 76.06 85 GLU A CA 1
ATOM 659 C C . GLU A 1 85 ? -24.047 -10.406 14.398 1 76.06 85 GLU A C 1
ATOM 661 O O . GLU A 1 85 ? -24.047 -9.18 14.523 1 76.06 85 GLU A O 1
ATOM 666 N N . ASP A 1 86 ? -24.125 -11 13.297 1 74.88 86 ASP A N 1
ATOM 667 C CA . ASP A 1 86 ? -24.078 -10.211 12.07 1 74.88 86 ASP A CA 1
ATOM 668 C C . ASP A 1 86 ? -25.422 -9.57 11.766 1 74.88 86 ASP A C 1
ATOM 670 O O . ASP A 1 86 ? -25.516 -8.68 10.914 1 74.88 86 ASP A O 1
ATOM 674 N N . GLU A 1 87 ? -26.359 -9.914 12.492 1 72.69 87 GLU A N 1
ATOM 675 C CA . GLU A 1 87 ? -27.672 -9.312 12.312 1 72.69 87 GLU A CA 1
ATOM 676 C C . GLU A 1 87 ? -27.828 -8.047 13.148 1 72.69 87 GLU A C 1
ATOM 678 O O . GLU A 1 87 ? -28.688 -7.219 12.867 1 72.69 87 GLU A O 1
ATOM 683 N N . LEU A 1 88 ? -26.891 -7.895 14.039 1 74.31 88 LEU A N 1
ATOM 684 C CA . LEU A 1 88 ? -26.938 -6.727 14.906 1 74.31 88 LEU A CA 1
ATOM 685 C C . LEU A 1 88 ? -26.172 -5.559 14.305 1 74.31 88 LEU A C 1
ATOM 687 O O . LEU A 1 88 ? -25.25 -5.766 13.508 1 74.31 88 LEU A O 1
ATOM 691 N N . VAL A 1 89 ? -26.688 -4.379 14.625 1 77.12 89 VAL A N 1
ATOM 692 C CA . VAL A 1 89 ? -26 -3.174 14.172 1 77.12 89 VAL A CA 1
ATOM 693 C C . VAL A 1 89 ? -24.641 -3.064 14.844 1 77.12 89 VAL A C 1
ATOM 695 O O . VAL A 1 89 ? -24.5 -3.338 16.047 1 77.12 89 VAL A O 1
ATOM 698 N N . ASP A 1 90 ? -23.75 -2.76 14.086 1 81.75 90 ASP A N 1
ATOM 699 C CA . ASP A 1 90 ? -22.391 -2.611 14.609 1 81.75 90 ASP A CA 1
ATOM 700 C C . ASP A 1 90 ? -22.312 -1.463 15.609 1 81.75 90 ASP A C 1
ATOM 702 O O . ASP A 1 90 ? -22.938 -0.419 15.422 1 81.75 90 ASP A O 1
ATOM 706 N N . GLY A 1 91 ? -21.562 -1.71 16.609 1 88.12 91 GLY A N 1
ATOM 707 C CA . GLY A 1 91 ? -21.344 -0.664 17.594 1 88.12 91 GLY A CA 1
ATOM 708 C C . GLY A 1 91 ? -20.438 0.45 17.094 1 88.12 91 GLY A C 1
ATOM 709 O O . GLY A 1 91 ? -19.766 0.293 16.078 1 88.12 91 GLY A O 1
ATOM 710 N N . ASP A 1 92 ? -20.484 1.562 17.75 1 92.69 92 ASP A N 1
ATOM 711 C CA . ASP A 1 92 ? -19.734 2.744 17.359 1 92.69 92 ASP A CA 1
ATOM 712 C C . ASP A 1 92 ? -18.234 2.455 17.359 1 92.69 92 ASP A C 1
ATOM 714 O O . ASP A 1 92 ? -17.5 2.904 16.469 1 92.69 92 ASP A O 1
ATOM 718 N N . PHE A 1 93 ? -17.766 1.668 18.281 1 94 93 PHE A N 1
ATOM 719 C CA . PHE A 1 93 ? -16.344 1.358 18.375 1 94 93 PHE A CA 1
ATOM 720 C C . PHE A 1 93 ? -15.906 0.436 17.234 1 94 93 PHE A C 1
ATOM 722 O O . PHE A 1 93 ? -14.781 0.525 16.766 1 94 93 PHE A O 1
ATOM 729 N N . TYR A 1 94 ? -16.828 -0.437 16.891 1 96 94 TYR A N 1
ATOM 730 C CA . TYR A 1 94 ? -16.516 -1.316 15.766 1 96 94 TYR A CA 1
ATOM 731 C C . TYR A 1 94 ? -16.375 -0.525 14.469 1 96 94 TYR A C 1
ATOM 733 O O . TYR A 1 94 ? -15.484 -0.784 13.664 1 96 94 TYR A O 1
ATOM 741 N N . LEU A 1 95 ? -17.281 0.451 14.312 1 95.88 95 LEU A N 1
ATOM 742 C CA . LEU A 1 95 ? -17.25 1.292 13.125 1 95.88 95 LEU A CA 1
ATOM 743 C C . LEU A 1 95 ? -15.93 2.066 13.055 1 95.88 95 LEU A C 1
ATOM 745 O O . LEU A 1 95 ? -15.328 2.18 11.984 1 95.88 95 LEU A O 1
ATOM 749 N N . LEU A 1 96 ? -15.516 2.539 14.172 1 96.56 96 LEU A N 1
ATOM 750 C CA . LEU A 1 96 ? -14.266 3.283 14.227 1 96.56 96 LEU A CA 1
ATOM 751 C C . LEU A 1 96 ? -13.078 2.371 13.938 1 96.56 96 LEU A C 1
ATOM 753 O O . LEU A 1 96 ? -12.203 2.717 13.141 1 96.56 96 LEU A O 1
ATOM 757 N N . ALA A 1 97 ? -13.055 1.24 14.586 1 97.69 97 ALA A N 1
ATOM 758 C CA . ALA A 1 97 ? -11.953 0.294 14.398 1 97.69 97 ALA A CA 1
ATOM 759 C C . ALA A 1 97 ? -11.859 -0.147 12.938 1 97.69 97 ALA A C 1
ATOM 761 O O . ALA A 1 97 ? -10.766 -0.235 12.383 1 97.69 97 ALA A O 1
ATOM 762 N N . LYS A 1 98 ? -12.992 -0.447 12.352 1 97.62 98 LYS A N 1
ATOM 763 C CA . LYS A 1 98 ? -13.023 -0.862 10.953 1 97.62 98 LYS A CA 1
ATOM 764 C C . LYS A 1 98 ? -12.492 0.24 10.047 1 97.62 98 LYS A C 1
ATOM 766 O O . LYS A 1 98 ? -11.781 -0.037 9.07 1 97.62 98 LYS A O 1
ATOM 771 N N . SER A 1 99 ? -12.844 1.486 10.352 1 97.44 99 SER A N 1
ATOM 772 C CA . SER A 1 99 ? -12.359 2.607 9.555 1 97.44 99 SER A CA 1
ATOM 773 C C . SER A 1 99 ? -10.844 2.748 9.664 1 97.44 99 SER A C 1
ATOM 775 O O . SER A 1 99 ? -10.172 3.064 8.68 1 97.44 99 SER A O 1
ATOM 777 N N . TYR A 1 100 ? -10.289 2.545 10.906 1 97.44 100 TYR A N 1
ATOM 778 C CA . TYR A 1 100 ? -8.836 2.541 11.078 1 97.44 100 TYR A CA 1
ATOM 779 C C . TYR A 1 100 ? -8.195 1.408 10.281 1 97.44 100 TYR A C 1
ATOM 781 O O . TYR A 1 100 ? -7.168 1.603 9.633 1 97.44 100 TYR A O 1
ATOM 789 N N . PHE A 1 101 ? -8.82 0.229 10.305 1 97.75 101 PHE A N 1
ATOM 790 C CA . PHE A 1 101 ? -8.32 -0.947 9.609 1 97.75 101 PHE A CA 1
ATOM 791 C C . PHE A 1 101 ? -8.25 -0.698 8.102 1 97.75 101 PHE A C 1
ATOM 793 O O . PHE A 1 101 ? -7.266 -1.053 7.453 1 97.75 101 PHE A O 1
ATOM 800 N N . ASP A 1 102 ? -9.328 -0.03 7.609 1 96.25 102 ASP A N 1
ATOM 801 C CA . ASP A 1 102 ? -9.406 0.274 6.188 1 96.25 102 ASP A CA 1
ATOM 802 C C . ASP A 1 102 ? -8.297 1.235 5.766 1 96.25 102 ASP A C 1
ATOM 804 O O . ASP A 1 102 ? -7.875 1.233 4.605 1 96.25 102 ASP A O 1
ATOM 808 N N . CYS A 1 103 ? -7.852 2.004 6.703 1 95.44 103 CYS A N 1
ATOM 809 C CA . CYS A 1 103 ? -6.77 2.941 6.434 1 95.44 103 CYS A CA 1
ATOM 810 C C . CYS A 1 103 ? -5.422 2.338 6.805 1 95.44 103 CYS A C 1
ATOM 812 O O . CYS A 1 103 ? -4.422 3.053 6.906 1 95.44 103 CYS A O 1
ATOM 814 N N . ARG A 1 104 ? -5.367 1.078 7.168 1 94.38 104 ARG A N 1
ATOM 815 C CA . ARG A 1 104 ? -4.176 0.283 7.445 1 94.38 104 ARG A CA 1
ATOM 816 C C . ARG A 1 104 ? -3.521 0.717 8.758 1 94.38 104 ARG A C 1
ATOM 818 O O . ARG A 1 104 ? -2.299 0.652 8.898 1 94.38 104 ARG A O 1
ATOM 825 N N . GLU A 1 105 ? -4.285 1.303 9.594 1 95.81 105 GLU A N 1
ATOM 826 C CA . GLU A 1 105 ? -3.854 1.59 10.953 1 95.81 105 GLU A CA 1
ATOM 827 C C . GLU A 1 105 ? -4.289 0.49 11.914 1 95.81 105 GLU A C 1
ATOM 829 O O . GLU A 1 105 ? -5.176 0.7 12.75 1 95.81 105 GLU A O 1
ATOM 834 N N . TYR A 1 106 ? -3.568 -0.589 11.922 1 97.19 106 TYR A N 1
ATOM 835 C CA . TYR A 1 106 ? -3.977 -1.835 12.562 1 97.19 106 TYR A CA 1
ATOM 836 C C . TYR A 1 106 ? -3.877 -1.729 14.078 1 97.19 106 TYR A C 1
ATOM 838 O O . TYR A 1 106 ? -4.797 -2.127 14.797 1 97.19 106 TYR A O 1
ATOM 846 N N . LYS A 1 107 ? -2.789 -1.159 14.57 1 96.38 107 LYS A N 1
ATOM 847 C CA . LYS A 1 107 ? -2.607 -1.067 16.016 1 96.38 107 LYS A CA 1
ATOM 848 C C . LYS A 1 107 ? -3.67 -0.17 16.641 1 96.38 107 LYS A C 1
ATOM 850 O O . LYS A 1 107 ? -4.168 -0.459 17.734 1 96.38 107 LYS A O 1
ATOM 855 N N . ARG A 1 108 ? -3.998 0.903 15.93 1 96 108 ARG A N 1
ATOM 856 C CA . ARG A 1 108 ? -5.047 1.792 16.422 1 96 108 ARG A CA 1
ATOM 857 C C . ARG A 1 108 ? -6.398 1.084 16.453 1 96 108 ARG A C 1
ATOM 859 O O . ARG A 1 108 ? -7.18 1.266 17.391 1 96 108 ARG A O 1
ATOM 866 N N . ALA A 1 109 ? -6.645 0.321 15.375 1 97.81 109 ALA A N 1
ATOM 867 C CA . ALA A 1 109 ? -7.883 -0.449 15.312 1 97.81 109 ALA A CA 1
ATOM 868 C C . ALA A 1 109 ? -7.969 -1.442 16.469 1 97.81 109 ALA A C 1
ATOM 870 O O . ALA A 1 109 ? -9.016 -1.576 17.109 1 97.81 109 ALA A O 1
ATOM 871 N N . ALA A 1 110 ? -6.875 -2.105 16.797 1 97.62 110 ALA A N 1
ATOM 872 C CA . ALA A 1 110 ? -6.844 -3.078 17.875 1 97.62 110 ALA A CA 1
ATOM 873 C C . ALA A 1 110 ? -7.051 -2.4 19.234 1 97.62 110 ALA A C 1
ATOM 875 O O . ALA A 1 110 ? -7.75 -2.928 20.094 1 97.62 110 ALA A O 1
ATOM 876 N N . HIS A 1 111 ? -6.48 -1.272 19.391 1 96.31 111 HIS A N 1
ATOM 877 C CA . HIS A 1 111 ? -6.566 -0.55 20.656 1 96.31 111 HIS A CA 1
ATOM 878 C C . HIS A 1 111 ? -7.996 -0.117 20.953 1 96.31 111 HIS A C 1
ATOM 880 O O . HIS A 1 111 ? -8.453 -0.199 22.094 1 96.31 111 HIS A O 1
ATOM 886 N N . VAL A 1 112 ? -8.711 0.334 19.938 1 95.69 112 VAL A N 1
ATOM 887 C CA . VAL A 1 112 ? -10.078 0.818 20.094 1 95.69 112 VAL A CA 1
ATOM 888 C C . VAL A 1 112 ? -10.984 -0.325 20.547 1 95.69 112 VAL A C 1
ATOM 890 O O . VAL A 1 112 ? -11.938 -0.112 21.297 1 95.69 112 VAL A O 1
ATOM 893 N N . LEU A 1 113 ? -10.656 -1.538 20.109 1 96.44 113 LEU A N 1
ATOM 894 C CA . LEU A 1 113 ? -11.516 -2.688 20.375 1 96.44 113 LEU A CA 1
ATOM 895 C C . LEU A 1 113 ? -11.039 -3.455 21.594 1 96.44 113 LEU A C 1
ATOM 897 O O . LEU A 1 113 ? -11.523 -4.555 21.875 1 96.44 113 LEU A O 1
ATOM 901 N N . ARG A 1 114 ? -10.18 -2.961 22.359 1 93.69 114 ARG A N 1
ATOM 902 C CA . ARG A 1 114 ? -9.516 -3.682 23.453 1 93.69 114 ARG A CA 1
ATOM 903 C C . ARG A 1 114 ? -10.516 -4.145 24.5 1 93.69 114 ARG A C 1
ATOM 905 O O . ARG A 1 114 ? -10.375 -5.23 25.062 1 93.69 114 ARG A O 1
ATOM 912 N N . ASP A 1 115 ? -11.594 -3.4 24.719 1 91.88 115 ASP A N 1
ATOM 913 C CA . ASP A 1 115 ? -12.539 -3.711 25.781 1 91.88 115 ASP A CA 1
ATOM 914 C C . ASP A 1 115 ? -13.836 -4.285 25.219 1 91.88 115 ASP A C 1
ATOM 916 O O . ASP A 1 115 ? -14.828 -4.422 25.953 1 91.88 115 ASP A O 1
ATOM 920 N N . GLN A 1 116 ? -13.867 -4.527 23.969 1 92.06 116 GLN A N 1
ATOM 921 C CA . GLN A 1 116 ? -15.062 -5.094 23.359 1 92.06 116 GLN A CA 1
ATOM 922 C C . GLN A 1 116 ? -15.055 -6.617 23.453 1 92.06 116 GLN A C 1
ATOM 924 O O . GLN A 1 116 ? -14.016 -7.25 23.266 1 92.06 116 GLN A O 1
ATOM 929 N N . THR A 1 117 ? -16.188 -7.211 23.734 1 89.75 117 THR A N 1
ATOM 930 C CA . THR A 1 117 ? -16.234 -8.656 23.953 1 89.75 117 THR A CA 1
ATOM 931 C C . THR A 1 117 ? -17.031 -9.344 22.844 1 89.75 117 THR A C 1
ATOM 933 O O . THR A 1 117 ? -17.109 -10.578 22.812 1 89.75 117 THR A O 1
ATOM 936 N N . GLY A 1 118 ? -17.625 -8.555 22.016 1 91.25 118 GLY A N 1
ATOM 937 C CA . GLY A 1 118 ? -18.312 -9.172 20.891 1 91.25 118 GLY A CA 1
ATOM 938 C C . GLY A 1 118 ? -17.406 -10.023 20.031 1 91.25 118 GLY A C 1
ATOM 939 O O . GLY A 1 118 ? -16.219 -9.688 19.844 1 91.25 118 GLY A O 1
ATOM 940 N N . ARG A 1 119 ? -17.906 -11.117 19.5 1 92.56 119 ARG A N 1
ATOM 941 C CA . ARG A 1 119 ? -17.094 -12.055 18.719 1 92.56 119 ARG A CA 1
ATOM 942 C C . ARG A 1 119 ? -16.484 -11.383 17.484 1 92.56 119 ARG A C 1
ATOM 944 O O . ARG A 1 119 ? -15.328 -11.602 17.156 1 92.56 119 ARG A O 1
ATOM 951 N N . LYS A 1 120 ? -17.297 -10.539 16.828 1 93.81 120 LYS A N 1
ATOM 952 C CA . LYS A 1 120 ? -16.828 -9.812 15.664 1 93.81 120 LYS A CA 1
ATOM 953 C C . LYS A 1 120 ? -15.719 -8.828 16.031 1 93.81 120 LYS A C 1
ATOM 955 O O . LYS A 1 120 ? -14.727 -8.703 15.305 1 93.81 120 LYS A O 1
ATOM 960 N N . SER A 1 121 ? -15.906 -8.172 17.141 1 95.62 121 SER A N 1
ATOM 961 C CA . SER A 1 121 ? -14.93 -7.195 17.609 1 95.62 121 SER A CA 1
ATOM 962 C C . SER A 1 121 ? -13.633 -7.875 18.047 1 95.62 121 SER A C 1
ATOM 964 O O . SER A 1 121 ? -12.539 -7.375 17.766 1 95.62 121 SER A O 1
ATOM 966 N N . VAL A 1 122 ? -13.797 -9 18.672 1 96.38 122 VAL A N 1
ATOM 967 C CA . VAL A 1 122 ? -12.625 -9.742 19.141 1 96.38 122 VAL A CA 1
ATOM 968 C C . VAL A 1 122 ? -11.828 -10.242 17.938 1 96.38 122 VAL A C 1
ATOM 970 O O . VAL A 1 122 ? -10.594 -10.172 17.922 1 96.38 122 VAL A O 1
ATOM 973 N N . PHE A 1 123 ? -12.508 -10.727 16.938 1 97.12 123 PHE A N 1
ATOM 974 C CA . PHE A 1 123 ? -11.82 -11.195 15.75 1 97.12 123 PHE A CA 1
ATOM 975 C C . PHE A 1 123 ? -11.055 -10.055 15.086 1 97.12 123 PHE A C 1
ATOM 977 O O . PHE A 1 123 ? -9.875 -10.203 14.758 1 97.12 123 PHE A O 1
ATOM 984 N N . LEU A 1 124 ? -11.773 -8.938 14.875 1 97.88 124 LEU A N 1
ATOM 985 C CA . LEU A 1 124 ? -11.133 -7.82 14.18 1 97.88 124 LEU A CA 1
ATOM 986 C C . LEU A 1 124 ? -9.93 -7.316 14.961 1 97.88 124 LEU A C 1
ATOM 988 O O . LEU A 1 124 ? -8.914 -6.941 14.375 1 97.88 124 LEU A O 1
ATOM 992 N N . ARG A 1 125 ? -10.047 -7.289 16.266 1 98.06 125 ARG A N 1
ATOM 993 C CA . ARG A 1 125 ? -8.938 -6.867 17.109 1 98.06 125 ARG A CA 1
ATOM 994 C C . ARG A 1 125 ? -7.734 -7.789 16.922 1 98.06 125 ARG A C 1
ATOM 996 O O . ARG A 1 125 ? -6.617 -7.324 16.688 1 98.06 125 ARG A O 1
ATOM 1003 N N . CYS A 1 126 ? -7.953 -9.078 17 1 98.5 126 CYS A N 1
ATOM 1004 C CA . CYS A 1 126 ? -6.879 -10.062 16.875 1 98.5 126 CYS A CA 1
ATOM 1005 C C . CYS A 1 126 ? -6.293 -10.055 15.477 1 98.5 126 CYS A C 1
ATOM 1007 O O . CYS A 1 126 ? -5.074 -10.156 15.305 1 98.5 126 CYS A O 1
ATOM 1009 N N . TYR A 1 127 ? -7.199 -9.961 14.508 1 98.5 127 TYR A N 1
ATOM 1010 C CA . TYR A 1 127 ? -6.754 -9.945 13.125 1 98.5 127 TYR A CA 1
ATOM 1011 C C . TYR A 1 127 ? -5.91 -8.711 12.836 1 98.5 127 TYR A C 1
ATOM 1013 O O . TYR A 1 127 ? -4.898 -8.789 12.133 1 98.5 127 TYR A O 1
ATOM 1021 N N . ALA A 1 128 ? -6.305 -7.578 13.391 1 98.31 128 ALA A N 1
ATOM 1022 C CA . ALA A 1 128 ? -5.543 -6.34 13.25 1 98.31 128 ALA A CA 1
ATOM 1023 C C . ALA A 1 128 ? -4.156 -6.477 13.867 1 98.31 128 ALA A C 1
ATOM 1025 O O . ALA A 1 128 ? -3.16 -6.047 13.281 1 98.31 128 ALA A O 1
ATOM 1026 N N . LEU A 1 129 ? -4.098 -7.051 15.031 1 97.94 129 LEU A N 1
ATOM 1027 C CA . LEU A 1 129 ? -2.818 -7.258 15.703 1 97.94 129 LEU A CA 1
ATOM 1028 C C . LEU A 1 129 ? -1.928 -8.188 14.883 1 97.94 129 LEU A C 1
ATOM 1030 O O . LEU A 1 129 ? -0.72 -7.965 14.773 1 97.94 129 LEU A O 1
ATOM 1034 N N . TYR A 1 130 ? -2.52 -9.227 14.312 1 98 130 TYR A N 1
ATOM 1035 C CA . TYR A 1 130 ? -1.789 -10.172 13.477 1 98 130 TYR A CA 1
ATOM 1036 C C . TYR A 1 130 ? -1.161 -9.461 12.281 1 98 130 TYR A C 1
ATOM 1038 O O . TYR A 1 130 ? 0.019 -9.656 11.984 1 98 130 TYR A O 1
ATOM 1046 N N . LEU A 1 131 ? -1.98 -8.656 11.609 1 97.5 131 LEU A N 1
ATOM 1047 C CA . LEU A 1 131 ? -1.501 -7.965 10.414 1 97.5 131 LEU A CA 1
ATOM 1048 C C . LEU A 1 131 ? -0.449 -6.922 10.781 1 97.5 131 LEU A C 1
ATOM 1050 O O . LEU A 1 131 ? 0.484 -6.68 10.016 1 97.5 131 LEU A O 1
ATOM 1054 N N . ALA A 1 132 ? -0.639 -6.258 11.945 1 96.38 132 ALA A N 1
ATOM 1055 C CA . ALA A 1 132 ? 0.375 -5.316 12.414 1 96.38 132 ALA A CA 1
ATOM 1056 C C . ALA A 1 132 ? 1.718 -6.012 12.617 1 96.38 132 ALA A C 1
ATOM 1058 O O . ALA A 1 132 ? 2.766 -5.469 12.258 1 96.38 132 ALA A O 1
ATOM 1059 N N . GLY A 1 133 ? 1.708 -7.207 13.227 1 96.31 133 GLY A N 1
ATOM 1060 C CA . GLY A 1 133 ? 2.922 -7.988 13.414 1 96.31 133 GLY A CA 1
ATOM 1061 C C . GLY A 1 133 ? 3.549 -8.445 12.109 1 96.31 133 GLY A C 1
ATOM 1062 O O . GLY A 1 133 ? 4.773 -8.469 11.984 1 96.31 133 GLY A O 1
ATOM 1063 N N . GLU A 1 134 ? 2.664 -8.836 11.164 1 95.38 134 GLU A N 1
ATOM 1064 C CA . GLU A 1 134 ? 3.154 -9.266 9.852 1 95.38 134 GLU A CA 1
ATOM 1065 C C . GLU A 1 134 ? 3.832 -8.109 9.117 1 95.38 134 GLU A C 1
ATOM 1067 O O . GLU A 1 134 ? 4.848 -8.305 8.453 1 95.38 134 GLU A O 1
ATOM 1072 N N . LYS A 1 135 ? 3.248 -6.957 9.195 1 94 135 LYS A N 1
ATOM 1073 C CA . LYS A 1 135 ? 3.822 -5.766 8.57 1 94 135 LYS A CA 1
ATOM 1074 C C . LYS A 1 135 ? 5.207 -5.461 9.141 1 94 135 LYS A C 1
ATOM 1076 O O . LYS A 1 135 ? 6.148 -5.207 8.391 1 94 135 LYS A O 1
ATOM 1081 N N . ARG A 1 136 ? 5.332 -5.484 10.43 1 92.75 136 ARG A N 1
ATOM 1082 C CA . ARG A 1 136 ? 6.605 -5.207 11.086 1 92.75 136 ARG A CA 1
ATOM 1083 C C . ARG A 1 136 ? 7.648 -6.258 10.727 1 92.75 136 ARG A C 1
ATOM 1085 O O . ARG A 1 136 ? 8.82 -5.934 10.516 1 92.75 136 ARG A O 1
ATOM 1092 N N . LYS A 1 137 ? 7.246 -7.469 10.664 1 92.5 137 LYS A N 1
ATOM 1093 C CA . LYS A 1 137 ? 8.133 -8.57 10.289 1 92.5 137 LYS A CA 1
ATOM 1094 C C . LYS A 1 137 ? 8.719 -8.344 8.898 1 92.5 137 LYS A C 1
ATOM 1096 O O . LYS A 1 137 ? 9.922 -8.5 8.695 1 92.5 137 LYS A O 1
ATOM 1101 N N . GLU A 1 138 ? 7.875 -7.965 7.957 1 89.5 138 GLU A N 1
ATOM 1102 C CA . GLU A 1 138 ? 8.32 -7.734 6.586 1 89.5 138 GLU A CA 1
ATOM 1103 C C . GLU A 1 138 ? 9.297 -6.559 6.516 1 89.5 138 GLU A C 1
ATOM 1105 O O . GLU A 1 138 ? 10.273 -6.602 5.766 1 89.5 138 GLU A O 1
ATOM 1110 N N . GLU A 1 139 ? 9.008 -5.496 7.27 1 89.12 139 GLU A N 1
ATOM 1111 C CA . GLU A 1 139 ? 9.891 -4.336 7.316 1 89.12 139 GLU A CA 1
ATOM 1112 C C . GLU A 1 139 ? 11.258 -4.707 7.875 1 89.12 139 GLU A C 1
ATOM 1114 O O . GLU A 1 139 ? 12.289 -4.273 7.352 1 89.12 139 GLU A O 1
ATOM 1119 N N . GLU A 1 140 ? 11.242 -5.496 8.883 1 88.19 140 GLU A N 1
ATOM 1120 C CA . GLU A 1 140 ? 12.484 -5.926 9.523 1 88.19 140 GLU A CA 1
ATOM 1121 C C . GLU A 1 140 ? 13.312 -6.789 8.578 1 88.19 140 GLU A C 1
ATOM 1123 O O . GLU A 1 140 ? 14.539 -6.684 8.555 1 88.19 140 GLU A O 1
ATOM 1128 N N . ILE A 1 141 ? 12.672 -7.645 7.82 1 86.81 141 ILE A N 1
ATOM 1129 C CA . ILE A 1 141 ? 13.359 -8.508 6.867 1 86.81 141 ILE A CA 1
ATOM 1130 C C . ILE A 1 141 ? 14.07 -7.66 5.82 1 86.81 141 ILE A C 1
ATOM 1132 O O . ILE A 1 141 ? 15.242 -7.902 5.508 1 86.81 141 ILE A O 1
ATOM 1136 N N . ILE A 1 142 ? 13.453 -6.621 5.316 1 84.25 142 ILE A N 1
ATOM 1137 C CA . ILE A 1 142 ? 14.016 -5.762 4.277 1 84.25 142 ILE A CA 1
ATOM 1138 C C . ILE A 1 142 ? 15.156 -4.934 4.852 1 84.25 142 ILE A C 1
ATOM 1140 O O . ILE A 1 142 ? 16.172 -4.723 4.188 1 84.25 142 ILE A O 1
ATOM 1144 N N . GLU A 1 143 ? 15.023 -4.492 6.094 1 83.94 143 GLU A N 1
ATOM 1145 C CA . GLU A 1 143 ? 16.031 -3.666 6.738 1 83.94 143 GLU A CA 1
ATOM 1146 C C . GLU A 1 143 ? 17.312 -4.465 7.023 1 83.94 143 GLU A C 1
ATOM 1148 O O . GLU A 1 143 ? 18.422 -3.951 6.875 1 83.94 143 GLU A O 1
ATOM 1153 N N . LEU A 1 144 ? 17.203 -5.688 7.387 1 81.19 144 LEU A N 1
ATOM 1154 C CA . LEU A 1 144 ? 18.344 -6.492 7.828 1 81.19 144 LEU A CA 1
ATOM 1155 C C . LEU A 1 144 ? 19.047 -7.145 6.641 1 81.19 144 LEU A C 1
ATOM 1157 O O . LEU A 1 144 ? 20.266 -7.168 6.582 1 81.19 144 LEU A O 1
ATOM 1161 N N . GLU A 1 145 ? 18.266 -7.754 5.727 1 76.31 145 GLU A N 1
ATOM 1162 C CA . GLU A 1 145 ? 18.875 -8.609 4.719 1 76.31 145 GLU A CA 1
ATOM 1163 C C . GLU A 1 145 ? 18.609 -8.086 3.311 1 76.31 145 GLU A C 1
ATOM 1165 O O . GLU A 1 145 ? 19.125 -8.625 2.332 1 76.31 145 GLU A O 1
ATOM 1170 N N . GLY A 1 146 ? 17.938 -7.082 3.266 1 77.75 146 GLY A N 1
ATOM 1171 C CA . GLY A 1 146 ? 17.547 -6.629 1.941 1 77.75 146 GLY A CA 1
ATOM 1172 C C . GLY A 1 146 ? 16.344 -7.379 1.385 1 77.75 146 GLY A C 1
ATOM 1173 O O . GLY A 1 146 ? 15.875 -8.344 1.987 1 77.75 146 GLY A O 1
ATOM 1174 N N . PRO A 1 147 ? 15.945 -7.086 0.3 1 73.88 147 PRO A N 1
ATOM 1175 C CA . PRO A 1 147 ? 14.711 -7.652 -0.247 1 73.88 147 PRO A CA 1
ATOM 1176 C C . PRO A 1 147 ? 14.844 -9.125 -0.609 1 73.88 147 PRO A C 1
ATOM 1178 O O . PRO A 1 147 ? 13.852 -9.859 -0.617 1 73.88 147 PRO A O 1
ATOM 1181 N N . LEU A 1 148 ? 16 -9.609 -0.828 1 75.69 148 LEU A N 1
ATOM 1182 C CA . LEU A 1 148 ? 16.188 -10.984 -1.287 1 75.69 148 LEU A CA 1
ATOM 1183 C C . LEU A 1 148 ? 16.844 -11.836 -0.207 1 75.69 148 LEU A C 1
ATOM 1185 O O . LEU A 1 148 ? 17.109 -13.016 -0.424 1 75.69 148 LEU A O 1
ATOM 1189 N N . GLY A 1 149 ? 17.031 -11.172 0.896 1 74.31 149 GLY A N 1
ATOM 1190 C CA . GLY A 1 149 ? 17.766 -11.883 1.937 1 74.31 149 GLY A CA 1
ATOM 1191 C C . GLY A 1 149 ? 16.891 -12.852 2.723 1 74.31 149 GLY A C 1
ATOM 1192 O O . GLY A 1 149 ? 15.664 -12.734 2.709 1 74.31 149 GLY A O 1
ATOM 1193 N N . LYS A 1 150 ? 17.562 -13.93 3.246 1 74.94 150 LYS A N 1
ATOM 1194 C CA . LYS A 1 150 ? 16.891 -14.867 4.141 1 74.94 150 LYS A CA 1
ATOM 1195 C C . LYS A 1 150 ? 16.859 -14.328 5.57 1 74.94 150 LYS A C 1
ATOM 1197 O O . LYS A 1 150 ? 17.859 -13.797 6.059 1 74.94 150 LYS A O 1
ATOM 1202 N N . SER A 1 151 ? 15.625 -14.031 6.047 1 76.38 151 SER A N 1
ATOM 1203 C CA . SER A 1 151 ? 15.578 -13.477 7.395 1 76.38 151 SER A CA 1
ATOM 1204 C C . SER A 1 151 ? 14.82 -14.398 8.344 1 76.38 151 SER A C 1
ATOM 1206 O O . SER A 1 151 ? 13.938 -15.148 7.918 1 76.38 151 SER A O 1
ATOM 1208 N N . ASP A 1 152 ? 15.289 -14.375 9.562 1 82.44 152 ASP A N 1
ATOM 1209 C CA . ASP A 1 152 ? 14.641 -15.141 10.625 1 82.44 152 ASP A CA 1
ATOM 1210 C C . ASP A 1 152 ? 13.672 -14.266 11.414 1 82.44 152 ASP A C 1
ATOM 1212 O O . ASP A 1 152 ? 13.289 -14.609 12.531 1 82.44 152 ASP A O 1
ATOM 1216 N N . ALA A 1 153 ? 13.266 -13.234 10.805 1 87.88 153 ALA A N 1
ATOM 1217 C CA . ALA A 1 153 ? 12.328 -12.352 11.492 1 87.88 153 ALA A CA 1
ATOM 1218 C C . ALA A 1 153 ? 10.977 -13.031 11.695 1 87.88 153 ALA A C 1
ATOM 1220 O O . ALA A 1 153 ? 10.508 -13.766 10.828 1 87.88 153 ALA A O 1
ATOM 1221 N N . VAL A 1 154 ? 10.438 -12.867 12.906 1 90.75 154 VAL A N 1
ATOM 1222 C CA . VAL A 1 154 ? 9.164 -13.508 13.242 1 90.75 154 VAL A CA 1
ATOM 1223 C C . VAL A 1 154 ? 8.148 -12.445 13.672 1 90.75 154 VAL A C 1
ATOM 1225 O O . VAL A 1 154 ? 8.523 -11.328 14.031 1 90.75 154 VAL A O 1
ATOM 1228 N N . ASN A 1 155 ? 6.891 -12.711 13.477 1 94.56 155 ASN A N 1
ATOM 1229 C CA . ASN A 1 155 ? 5.812 -11.875 13.992 1 94.56 155 ASN A CA 1
ATOM 1230 C C . ASN A 1 155 ? 5.719 -11.961 15.508 1 94.56 155 ASN A C 1
ATOM 1232 O O . ASN A 1 155 ? 5.332 -13 16.062 1 94.56 155 ASN A O 1
ATOM 1236 N N . HIS A 1 156 ? 5.961 -10.859 16.25 1 93 156 HIS A N 1
ATOM 1237 C CA . HIS A 1 156 ? 6.074 -10.844 17.703 1 93 156 HIS A CA 1
ATOM 1238 C C . HIS A 1 156 ? 4.699 -10.922 18.359 1 93 156 HIS A C 1
ATOM 1240 O O . HIS A 1 156 ? 4.598 -11.188 19.562 1 93 156 HIS A O 1
ATOM 1246 N N . GLU A 1 157 ? 3.658 -10.766 17.578 1 96.19 157 GLU A N 1
ATOM 1247 C CA . GLU A 1 157 ? 2.311 -10.781 18.125 1 96.19 157 GLU A CA 1
ATOM 1248 C C . GLU A 1 157 ? 1.77 -12.211 18.219 1 96.19 157 GLU A C 1
ATOM 1250 O O . GLU A 1 157 ? 0.751 -12.453 18.875 1 96.19 157 GLU A O 1
ATOM 1255 N N . LEU A 1 158 ? 2.439 -13.25 17.656 1 97.44 158 LEU A N 1
ATOM 1256 C CA . LEU A 1 158 ? 1.916 -14.602 17.5 1 97.44 158 LEU A CA 1
ATOM 1257 C C . LEU A 1 158 ? 1.716 -15.258 18.859 1 97.44 158 LEU A C 1
ATOM 1259 O O . LEU A 1 158 ? 0.728 -15.969 19.078 1 97.44 158 LEU A O 1
ATOM 1263 N N . VAL A 1 159 ? 2.619 -14.984 19.812 1 96.94 159 VAL A N 1
ATOM 1264 C CA . VAL A 1 159 ? 2.572 -15.641 21.125 1 96.94 159 VAL A CA 1
ATOM 1265 C C . VAL A 1 159 ? 1.332 -15.18 21.891 1 96.94 159 VAL A C 1
ATOM 1267 O O . VAL A 1 159 ? 0.576 -16 22.406 1 96.94 159 VAL A O 1
ATOM 1270 N N . SER A 1 160 ? 1.181 -13.906 21.922 1 96.94 160 SER A N 1
ATOM 1271 C CA . SER A 1 160 ? 0.028 -13.344 22.625 1 96.94 160 SER A CA 1
ATOM 1272 C C . SER A 1 160 ? -1.278 -13.758 21.969 1 96.94 160 SER A C 1
ATOM 1274 O O . SER A 1 160 ? -2.262 -14.062 22.641 1 96.94 160 SER A O 1
ATOM 1276 N N . LEU A 1 161 ? -1.317 -13.805 20.641 1 98.12 161 LEU A N 1
ATOM 1277 C CA . LEU A 1 161 ? -2.508 -14.195 19.891 1 98.12 161 LEU A CA 1
ATOM 1278 C C . LEU A 1 161 ? -2.844 -15.664 20.125 1 98.12 161 LEU A C 1
ATOM 1280 O O . LEU A 1 161 ? -4.016 -16.016 20.281 1 98.12 161 LEU A O 1
ATOM 1284 N N . GLU A 1 162 ? -1.833 -16.516 20.156 1 98 162 GLU A N 1
ATOM 1285 C CA . GLU A 1 162 ? -2.049 -17.938 20.406 1 98 162 GLU A CA 1
ATOM 1286 C C . GLU A 1 162 ? -2.695 -18.172 21.766 1 98 162 GLU A C 1
ATOM 1288 O O . GLU A 1 162 ? -3.639 -18.953 21.891 1 98 162 GLU A O 1
ATOM 1293 N N . ARG A 1 163 ? -2.154 -17.469 22.734 1 97.75 163 ARG A N 1
ATOM 1294 C CA . ARG A 1 163 ? -2.666 -17.609 24.094 1 97.75 163 ARG A CA 1
ATOM 1295 C C . ARG A 1 163 ? -4.129 -17.172 24.172 1 97.75 163 ARG A C 1
ATOM 1297 O O . ARG A 1 163 ? -4.957 -17.891 24.734 1 97.75 163 ARG A O 1
ATOM 1304 N N . GLU A 1 164 ? -4.473 -16.094 23.625 1 97.38 164 GLU A N 1
ATOM 1305 C CA . GLU A 1 164 ? -5.828 -15.562 23.703 1 97.38 164 GLU A CA 1
ATOM 1306 C C . GLU A 1 164 ? -6.809 -16.438 22.922 1 97.38 164 GLU A C 1
ATOM 1308 O O . GLU A 1 164 ? -7.883 -16.766 23.422 1 97.38 164 GLU A O 1
ATOM 1313 N N . LEU A 1 165 ? -6.465 -16.812 21.734 1 98.06 165 LEU A N 1
ATOM 1314 C CA . LEU A 1 165 ? -7.348 -17.594 20.891 1 98.06 165 LEU A CA 1
ATOM 1315 C C . LEU A 1 165 ? -7.531 -19 21.453 1 98.06 165 LEU A C 1
ATOM 1317 O O . LEU A 1 165 ? -8.617 -19.578 21.344 1 98.06 165 LEU A O 1
ATOM 1321 N N . SER A 1 166 ? -6.453 -19.516 22.016 1 97.75 166 SER A N 1
ATOM 1322 C CA . SER A 1 166 ? -6.555 -20.812 22.672 1 97.75 166 SER A CA 1
ATOM 1323 C C . SER A 1 166 ? -7.535 -20.781 23.828 1 97.75 166 SER A C 1
ATOM 1325 O O . SER A 1 166 ? -8.336 -21.703 24 1 97.75 166 SER A O 1
ATOM 1327 N N . THR A 1 167 ? -7.465 -19.734 24.594 1 97.44 167 THR A N 1
ATOM 1328 C CA . THR A 1 167 ? -8.367 -19.562 25.719 1 97.44 167 THR A CA 1
ATOM 1329 C C . THR A 1 167 ? -9.812 -19.438 25.234 1 97.44 167 THR A C 1
ATOM 1331 O O . THR A 1 167 ? -10.727 -20 25.844 1 97.44 167 THR A O 1
ATOM 1334 N N . LEU A 1 168 ? -10.07 -18.719 24.188 1 97 168 LEU A N 1
ATOM 1335 C CA . LEU A 1 168 ? -11.414 -18.531 23.625 1 97 168 LEU A CA 1
ATOM 1336 C C . LEU A 1 168 ? -11.977 -19.859 23.141 1 97 168 LEU A C 1
ATOM 1338 O O . LEU A 1 168 ? -13.172 -20.141 23.312 1 97 168 LEU A O 1
ATOM 1342 N N . ARG A 1 169 ? -11.172 -20.656 22.484 1 96.75 169 ARG A N 1
ATOM 1343 C CA . ARG A 1 169 ? -11.609 -21.953 22 1 96.75 169 ARG A CA 1
ATOM 1344 C C . ARG A 1 169 ? -11.969 -22.875 23.156 1 96.75 169 ARG A C 1
ATOM 1346 O O . ARG A 1 169 ? -12.992 -23.578 23.109 1 96.75 169 ARG A O 1
ATOM 1353 N N . LYS A 1 170 ? -11.117 -22.875 24.172 1 96.56 170 LYS A N 1
ATOM 1354 C CA . LYS A 1 170 ? -11.359 -23.703 25.359 1 96.56 170 LYS A CA 1
ATOM 1355 C C . LYS A 1 170 ? -12.672 -23.328 26.031 1 96.56 170 LYS A C 1
ATOM 1357 O O . LYS A 1 170 ? -13.391 -24.203 26.516 1 96.56 170 LYS A O 1
ATOM 1362 N N . ASN A 1 171 ? -12.945 -22.031 26 1 95.38 171 ASN A N 1
ATOM 1363 C CA . ASN A 1 171 ? -14.164 -21.531 26.625 1 95.38 171 ASN A CA 1
ATOM 1364 C C . ASN A 1 171 ? -15.367 -21.688 25.703 1 95.38 171 ASN A C 1
ATOM 1366 O O . ASN A 1 171 ? -16.5 -21.453 26.125 1 95.38 171 ASN A O 1
ATOM 1370 N N . GLY A 1 172 ? -15.203 -22.047 24.453 1 91.94 172 GLY A N 1
ATOM 1371 C CA . GLY A 1 172 ? -16.281 -22.234 23.5 1 91.94 172 GLY A CA 1
ATOM 1372 C C . GLY A 1 172 ? -16.828 -20.938 22.953 1 91.94 172 GLY A C 1
ATOM 1373 O O . GLY A 1 172 ? -17.953 -20.891 22.422 1 91.94 172 GLY A O 1
ATOM 1374 N N . THR A 1 173 ? -16.156 -19.875 23.141 1 91.94 173 THR A N 1
ATOM 1375 C CA . THR A 1 173 ? -16.656 -18.578 22.734 1 91.94 173 THR A CA 1
ATOM 1376 C C . THR A 1 173 ? -16 -18.141 21.422 1 91.94 173 THR A C 1
ATOM 1378 O O . THR A 1 173 ? -16.266 -17.047 20.922 1 91.94 173 THR A O 1
ATOM 1381 N N . ILE A 1 174 ? -15.25 -18.984 20.812 1 93.88 174 ILE A N 1
ATOM 1382 C CA . ILE A 1 174 ? -14.547 -18.625 19.578 1 93.88 174 ILE A CA 1
ATOM 1383 C C . ILE A 1 174 ? -15.461 -18.797 18.375 1 93.88 174 ILE A C 1
ATOM 1385 O O . ILE A 1 174 ? -16.234 -19.766 18.312 1 93.88 174 ILE A O 1
ATOM 1389 N N . ASP A 1 175 ? -15.523 -17.875 17.562 1 93.75 175 ASP A N 1
ATOM 1390 C CA . ASP A 1 175 ? -16.312 -17.969 16.328 1 93.75 175 ASP A CA 1
ATOM 1391 C C . ASP A 1 175 ? -15.477 -18.547 15.188 1 93.75 175 ASP A C 1
ATOM 1393 O O . ASP A 1 175 ? -14.273 -18.75 15.336 1 93.75 175 ASP A O 1
ATOM 1397 N N . PRO A 1 176 ? -16.109 -18.906 14.055 1 96.25 176 PRO A N 1
ATOM 1398 C CA . PRO A 1 176 ? -15.383 -19.531 12.945 1 96.25 176 PRO A CA 1
ATOM 1399 C C . PRO A 1 176 ? -14.234 -18.672 12.422 1 96.25 176 PRO A C 1
ATOM 1401 O O . PRO A 1 176 ? -13.211 -19.203 11.992 1 96.25 176 PRO A O 1
ATOM 1404 N N . PHE A 1 177 ? -14.359 -17.406 12.453 1 97.69 177 PHE A N 1
ATOM 1405 C CA . PHE A 1 177 ? -13.305 -16.5 12 1 97.69 177 PHE A CA 1
ATOM 1406 C C . PHE A 1 177 ? -12.125 -16.5 12.969 1 97.69 177 PHE A C 1
ATOM 1408 O O . PHE A 1 177 ? -10.969 -16.422 12.547 1 97.69 177 PHE A O 1
ATOM 1415 N N . GLY A 1 178 ? -12.508 -16.531 14.266 1 97.81 178 GLY A N 1
ATOM 1416 C CA . GLY A 1 178 ? -11.461 -16.719 15.258 1 97.81 178 GLY A CA 1
ATOM 1417 C C . GLY A 1 178 ? -10.695 -18.016 15.094 1 97.81 178 GLY A C 1
ATOM 1418 O O . GLY A 1 178 ? -9.477 -18.047 15.266 1 97.81 178 GLY A O 1
ATOM 1419 N N . LEU A 1 179 ? -11.406 -19.062 14.766 1 98.38 179 LEU A N 1
ATOM 1420 C CA . LEU A 1 179 ? -10.789 -20.359 14.492 1 98.38 179 LEU A CA 1
ATOM 1421 C C . LEU A 1 179 ? -9.828 -20.266 13.312 1 98.38 179 LEU A C 1
ATOM 1423 O O . LEU A 1 179 ? -8.734 -20.828 13.352 1 98.38 179 LEU A O 1
ATOM 1427 N N . TYR A 1 180 ? -10.25 -19.578 12.273 1 98.25 180 TYR A N 1
ATOM 1428 C CA . TYR A 1 180 ? -9.391 -19.344 11.117 1 98.25 180 TYR A CA 1
ATOM 1429 C C . TYR A 1 180 ? -8.078 -18.688 11.539 1 98.25 180 TYR A C 1
ATOM 1431 O O . TYR A 1 180 ? -6.996 -19.141 11.172 1 98.25 180 TYR A O 1
ATOM 1439 N N . LEU A 1 181 ? -8.242 -17.625 12.281 1 98.69 181 LEU A N 1
ATOM 1440 C CA . LEU A 1 181 ? -7.059 -16.906 12.719 1 98.69 181 LEU A CA 1
ATOM 1441 C C . LEU A 1 181 ? -6.18 -17.766 13.609 1 98.69 181 LEU A C 1
ATOM 1443 O O . LEU A 1 181 ? -4.953 -17.719 13.516 1 98.69 181 LEU A O 1
ATOM 1447 N N . PHE A 1 182 ? -6.809 -18.516 14.508 1 98.62 182 PHE A N 1
ATOM 1448 C CA . PHE A 1 182 ? -6.07 -19.422 15.383 1 98.62 182 PHE A CA 1
ATOM 1449 C C . PHE A 1 182 ? -5.293 -20.453 14.562 1 98.62 182 PHE A C 1
ATOM 1451 O O . PHE A 1 182 ? -4.129 -20.734 14.852 1 98.62 182 PHE A O 1
ATOM 1458 N N . GLY A 1 183 ? -5.914 -21.047 13.547 1 98.5 183 GLY A N 1
ATOM 1459 C CA . GLY A 1 183 ? -5.23 -21.969 12.656 1 98.5 183 GLY A CA 1
ATOM 1460 C C . GLY A 1 183 ? -4.023 -21.359 11.977 1 98.5 183 GLY A C 1
ATOM 1461 O O . GLY A 1 183 ? -2.99 -22 11.82 1 98.5 183 GLY A O 1
ATOM 1462 N N . LEU A 1 184 ? -4.184 -20.109 11.531 1 97.81 184 LEU A N 1
ATOM 1463 C CA . LEU A 1 184 ? -3.102 -19.375 10.891 1 97.81 184 LEU A CA 1
ATOM 1464 C C . LEU A 1 184 ? -1.921 -19.203 11.836 1 97.81 184 LEU A C 1
ATOM 1466 O O . LEU A 1 184 ? -0.767 -19.375 11.438 1 97.81 184 LEU A O 1
ATOM 1470 N N . VAL A 1 185 ? -2.207 -18.859 13.078 1 98.19 185 VAL A N 1
ATOM 1471 C CA . VAL A 1 185 ? -1.182 -18.656 14.094 1 98.19 185 VAL A CA 1
ATOM 1472 C C . VAL A 1 185 ? -0.462 -19.969 14.383 1 98.19 185 VAL A C 1
ATOM 1474 O O . VAL A 1 185 ? 0.768 -20 14.469 1 98.19 185 VAL A O 1
ATOM 1477 N N . LEU A 1 186 ? -1.198 -21.047 14.516 1 98.25 186 LEU A N 1
ATOM 1478 C CA . LEU A 1 186 ? -0.627 -22.359 14.797 1 98.25 186 LEU A CA 1
ATOM 1479 C C . LEU A 1 186 ? 0.27 -22.828 13.656 1 98.25 186 LEU A C 1
ATOM 1481 O O . LEU A 1 186 ? 1.335 -23.406 13.883 1 98.25 186 LEU A O 1
ATOM 1485 N N . LYS A 1 187 ? -0.162 -22.594 12.461 1 97.06 187 LYS A N 1
ATOM 1486 C CA . LYS A 1 187 ? 0.625 -22.953 11.281 1 97.06 187 LYS A CA 1
ATOM 1487 C C . LYS A 1 187 ? 1.971 -22.234 11.281 1 97.06 187 LYS A C 1
ATOM 1489 O O . LYS A 1 187 ? 3.008 -22.844 11.023 1 97.06 187 LYS A O 1
ATOM 1494 N N . GLN A 1 188 ? 1.942 -20.938 11.562 1 95.31 188 GLN A N 1
ATOM 1495 C CA . GLN A 1 188 ? 3.164 -20.141 11.57 1 95.31 188 GLN A CA 1
ATOM 1496 C C . GLN A 1 188 ? 4.094 -20.562 12.695 1 95.31 188 GLN A C 1
ATOM 1498 O O . GLN A 1 188 ? 5.316 -20.438 12.586 1 95.31 188 GLN A O 1
ATOM 1503 N N . LYS A 1 189 ? 3.494 -21.094 13.742 1 95.56 189 LYS A N 1
ATOM 1504 C CA . LYS A 1 189 ? 4.285 -21.547 14.891 1 95.56 189 LYS A CA 1
ATOM 1505 C C . LYS A 1 189 ? 4.801 -22.969 14.688 1 95.56 189 LYS A C 1
ATOM 1507 O O . LYS A 1 189 ? 5.602 -23.453 15.484 1 95.56 189 LYS A O 1
ATOM 1512 N N . GLY A 1 190 ? 4.316 -23.672 13.711 1 94.5 190 GLY A N 1
ATOM 1513 C CA . GLY A 1 190 ? 4.844 -24.984 13.352 1 94.5 190 GLY A CA 1
ATOM 1514 C C . GLY A 1 190 ? 4 -26.125 13.875 1 94.5 190 GLY A C 1
ATOM 1515 O O . GLY A 1 190 ? 4.387 -27.297 13.766 1 94.5 190 GLY A O 1
ATOM 1516 N N . SER A 1 191 ? 2.873 -25.812 14.477 1 96.62 191 SER A N 1
ATOM 1517 C CA . SER A 1 191 ? 1.956 -26.844 14.938 1 96.62 191 SER A CA 1
ATOM 1518 C C . SER A 1 191 ? 0.979 -27.25 13.836 1 96.62 191 SER A C 1
ATOM 1520 O O . SER A 1 191 ? -0.209 -26.922 13.906 1 96.62 191 SER A O 1
ATOM 1522 N N . GLU A 1 192 ? 1.302 -28.062 12.969 1 96.62 192 GLU A N 1
ATOM 1523 C CA . GLU A 1 192 ? 0.565 -28.328 11.742 1 96.62 192 GLU A CA 1
ATOM 1524 C C . GLU A 1 192 ? -0.666 -29.188 12.016 1 96.62 192 GLU A C 1
ATOM 1526 O O . GLU A 1 192 ? -1.734 -28.953 11.453 1 96.62 192 GLU A O 1
ATOM 1531 N N . ASN A 1 193 ? -0.517 -30.188 12.891 1 96.38 193 ASN A N 1
ATOM 1532 C CA . ASN A 1 193 ? -1.633 -31.094 13.156 1 96.38 193 ASN A CA 1
ATOM 1533 C C . ASN A 1 193 ? -2.797 -30.359 13.82 1 96.38 193 ASN A C 1
ATOM 1535 O O . ASN A 1 193 ? -3.945 -30.5 13.391 1 96.38 193 ASN A O 1
ATOM 1539 N N . LEU A 1 194 ? -2.436 -29.641 14.828 1 97.5 194 LEU A N 1
ATOM 1540 C CA . LEU A 1 194 ? -3.475 -28.875 15.508 1 97.5 194 LEU A CA 1
ATOM 1541 C C . LEU A 1 194 ? -4.062 -27.812 14.586 1 97.5 194 LEU A C 1
ATOM 1543 O O . LEU A 1 194 ? -5.262 -27.531 14.641 1 97.5 194 LEU A O 1
ATOM 1547 N N . ALA A 1 195 ? -3.24 -27.141 13.789 1 98.38 195 ALA A N 1
ATOM 1548 C CA . ALA A 1 195 ? -3.701 -26.141 12.828 1 98.38 195 ALA A CA 1
ATOM 1549 C C . ALA A 1 195 ? -4.727 -26.75 11.867 1 98.38 195 ALA A C 1
ATOM 1551 O O . ALA A 1 195 ? -5.758 -26.125 11.586 1 98.38 195 ALA A O 1
ATOM 1552 N N . ARG A 1 196 ? -4.457 -27.969 11.383 1 98.12 196 ARG A N 1
ATOM 1553 C CA . ARG A 1 196 ? -5.383 -28.641 10.484 1 98.12 196 ARG A CA 1
ATOM 1554 C C . ARG A 1 196 ? -6.719 -28.906 11.164 1 98.12 196 ARG A C 1
ATOM 1556 O O . ARG A 1 196 ? -7.777 -28.672 10.578 1 98.12 196 ARG A O 1
ATOM 1563 N N . THR A 1 197 ? -6.656 -29.328 12.375 1 97.88 197 THR A N 1
ATOM 1564 C CA . THR A 1 197 ? -7.871 -29.641 13.125 1 97.88 197 THR A CA 1
ATOM 1565 C C . THR A 1 197 ? -8.719 -28.375 13.328 1 97.88 197 THR A C 1
ATOM 1567 O O . THR A 1 197 ? -9.93 -28.406 13.125 1 97.88 197 THR A O 1
ATOM 1570 N N . VAL A 1 198 ? -8.055 -27.328 13.695 1 98.31 198 VAL A N 1
ATOM 1571 C CA . VAL A 1 198 ? -8.742 -26.062 13.984 1 98.31 198 VAL A CA 1
ATOM 1572 C C . VAL A 1 198 ? -9.312 -25.484 12.695 1 98.31 198 VAL A C 1
ATOM 1574 O O . VAL A 1 198 ? -10.43 -24.953 12.688 1 98.31 198 VAL A O 1
ATOM 1577 N N . LEU A 1 199 ? -8.602 -25.531 11.633 1 98.69 199 LEU A N 1
ATOM 1578 C CA . LEU A 1 199 ? -9.055 -25 10.352 1 98.69 199 LEU A CA 1
ATOM 1579 C C . LEU A 1 199 ? -10.234 -25.797 9.812 1 98.69 199 LEU A C 1
ATOM 1581 O O . LEU A 1 199 ? -11.141 -25.25 9.195 1 98.69 199 LEU A O 1
ATOM 1585 N N . VAL A 1 200 ? -10.219 -27.141 10.047 1 98.5 200 VAL A N 1
ATOM 1586 C CA . VAL A 1 200 ? -11.344 -27.969 9.641 1 98.5 200 VAL A CA 1
ATOM 1587 C C . VAL A 1 200 ? -12.602 -27.547 10.406 1 98.5 200 VAL A C 1
ATOM 1589 O O . VAL A 1 200 ? -13.688 -27.469 9.828 1 98.5 200 VAL A O 1
ATOM 1592 N N . GLU A 1 201 ? -12.422 -27.266 11.648 1 97.5 201 GLU A N 1
ATOM 1593 C CA . GLU A 1 201 ? -13.539 -26.766 12.453 1 97.5 201 GLU A CA 1
ATOM 1594 C C . GLU A 1 201 ? -14.047 -25.422 11.93 1 97.5 201 GLU A C 1
ATOM 1596 O O . GLU A 1 201 ? -15.258 -25.188 11.883 1 97.5 201 GLU A O 1
ATOM 1601 N N . SER A 1 202 ? -13.164 -24.562 11.539 1 98 202 SER A N 1
ATOM 1602 C CA . SER A 1 202 ? -13.508 -23.234 11.031 1 98 202 SER A CA 1
ATOM 1603 C C . SER A 1 202 ? -14.32 -23.344 9.742 1 98 202 SER A C 1
ATOM 1605 O O . SER A 1 202 ? -15.391 -22.734 9.625 1 98 202 SER A O 1
ATOM 1607 N N . VAL A 1 203 ? -13.859 -24.172 8.75 1 97.75 203 VAL A N 1
ATOM 1608 C CA . VAL A 1 203 ? -14.492 -24.234 7.438 1 97.75 203 VAL A CA 1
ATOM 1609 C C . VAL A 1 203 ? -15.82 -24.984 7.535 1 97.75 203 VAL A C 1
ATOM 1611 O O . VAL A 1 203 ? -16.734 -24.734 6.75 1 97.75 203 VAL A O 1
ATOM 1614 N N . ASN A 1 204 ? -15.969 -25.844 8.492 1 96.25 204 ASN A N 1
ATOM 1615 C CA . ASN A 1 204 ? -17.234 -26.547 8.695 1 96.25 204 ASN A CA 1
ATOM 1616 C C . ASN A 1 204 ? -18.281 -25.625 9.328 1 96.25 204 ASN A C 1
ATOM 1618 O O . ASN A 1 204 ? -19.484 -25.766 9.055 1 96.25 204 ASN A O 1
ATOM 1622 N N . SER A 1 205 ? -17.828 -24.734 10.156 1 94.62 205 SER A N 1
ATOM 1623 C CA . SER A 1 205 ? -18.734 -23.797 10.82 1 94.62 205 SER A CA 1
ATOM 1624 C C . SER A 1 205 ? -19.109 -22.641 9.906 1 94.62 205 SER A C 1
ATOM 1626 O O . SER A 1 205 ? -20.234 -22.156 9.945 1 94.62 205 SER A O 1
ATOM 1628 N N . TYR A 1 206 ? -18.172 -22.172 9.117 1 95.94 206 TYR A N 1
ATOM 1629 C CA . TYR A 1 206 ? -18.391 -21.125 8.133 1 95.94 206 TYR A CA 1
ATOM 1630 C C . TYR A 1 206 ? -17.625 -21.422 6.844 1 95.94 206 TYR A C 1
ATOM 1632 O O . TYR A 1 206 ? -16.5 -20.953 6.664 1 95.94 206 TYR A O 1
ATOM 1640 N N . PRO A 1 207 ? -18.25 -22 5.926 1 96.06 207 PRO A N 1
ATOM 1641 C CA . PRO A 1 207 ? -17.547 -22.562 4.762 1 96.06 207 PRO A CA 1
ATOM 1642 C C . PRO A 1 207 ? -17.172 -21.5 3.732 1 96.06 207 PRO A C 1
ATOM 1644 O O . PRO A 1 207 ? -16.266 -21.703 2.924 1 96.06 207 PRO A O 1
ATOM 1647 N N . TRP A 1 208 ? -17.688 -20.312 3.705 1 96.06 208 TRP A N 1
ATOM 1648 C CA . TRP A 1 208 ? -17.531 -19.375 2.607 1 96.06 208 TRP A CA 1
ATOM 1649 C C . TRP A 1 208 ? -16.234 -18.578 2.758 1 96.06 208 TRP A C 1
ATOM 1651 O O . TRP A 1 208 ? -15.922 -17.719 1.922 1 96.06 208 TRP A O 1
ATOM 1661 N N . ASN A 1 209 ? -15.438 -18.797 3.844 1 97.5 209 ASN A N 1
ATOM 1662 C CA . ASN A 1 209 ? -14.148 -18.125 3.998 1 97.5 209 ASN A CA 1
ATOM 1663 C C . ASN A 1 209 ? -13.055 -18.828 3.211 1 97.5 209 ASN A C 1
ATOM 1665 O O . ASN A 1 209 ? -12.352 -19.688 3.752 1 97.5 209 ASN A O 1
ATOM 1669 N N . TRP A 1 210 ? -12.789 -18.406 2.014 1 98 210 TRP A N 1
ATOM 1670 C CA . TRP A 1 210 ? -11.82 -19.031 1.121 1 98 210 TRP A CA 1
ATOM 1671 C C . TRP A 1 210 ? -10.406 -18.953 1.698 1 98 210 TRP A C 1
ATOM 1673 O O . TRP A 1 210 ? -9.57 -19.812 1.443 1 98 210 TRP A O 1
ATOM 1683 N N . ASN A 1 211 ? -10.141 -17.938 2.504 1 97.94 211 ASN A N 1
ATOM 1684 C CA . ASN A 1 211 ? -8.836 -17.828 3.137 1 97.94 211 ASN A CA 1
ATOM 1685 C C . ASN A 1 211 ? -8.539 -19.031 4.039 1 97.94 211 ASN A C 1
ATOM 1687 O O . ASN A 1 211 ? -7.41 -19.516 4.078 1 97.94 211 ASN A O 1
ATOM 1691 N N . ALA A 1 212 ? -9.531 -19.438 4.738 1 98.38 212 ALA A N 1
ATOM 1692 C CA . ALA A 1 212 ? -9.375 -20.594 5.625 1 98.38 212 ALA A CA 1
ATOM 1693 C C . ALA A 1 212 ? -9.094 -21.859 4.828 1 98.38 212 ALA A C 1
ATOM 1695 O O . ALA A 1 212 ? -8.25 -22.672 5.219 1 98.38 212 ALA A O 1
ATOM 1696 N N . TRP A 1 213 ? -9.789 -22.031 3.719 1 98.31 213 TRP A N 1
ATOM 1697 C CA . TRP A 1 213 ? -9.586 -23.188 2.85 1 98.31 213 TRP A CA 1
ATOM 1698 C C . TRP A 1 213 ? -8.18 -23.188 2.262 1 98.31 213 TRP A C 1
ATOM 1700 O O . TRP A 1 213 ? -7.543 -24.234 2.156 1 98.31 213 TRP A O 1
ATOM 1710 N N . THR A 1 214 ? -7.738 -22.031 1.845 1 97.12 214 THR A N 1
ATOM 1711 C CA . THR A 1 214 ? -6.41 -21.906 1.255 1 97.12 214 THR A CA 1
ATOM 1712 C C . THR A 1 214 ? -5.332 -22.281 2.264 1 97.12 214 THR A C 1
ATOM 1714 O O . THR A 1 214 ? -4.355 -22.953 1.914 1 97.12 214 THR A O 1
ATOM 1717 N N . GLU A 1 215 ? -5.52 -21.859 3.52 1 97.56 215 GLU A N 1
ATOM 1718 C CA . GLU A 1 215 ? -4.566 -22.219 4.566 1 97.56 215 GLU A CA 1
ATOM 1719 C C . GLU A 1 215 ? -4.609 -23.719 4.855 1 97.56 215 GLU A C 1
ATOM 1721 O O . GLU A 1 215 ? -3.572 -24.344 5.09 1 97.56 215 GLU A O 1
ATOM 1726 N N . LEU A 1 216 ? -5.805 -24.234 4.875 1 98.19 216 LEU A N 1
ATOM 1727 C CA . LEU A 1 216 ? -5.957 -25.672 5.078 1 98.19 216 LEU A CA 1
ATOM 1728 C C . LEU A 1 216 ? -5.27 -26.453 3.969 1 98.19 216 LEU A C 1
ATOM 1730 O O . LEU A 1 216 ? -4.613 -27.469 4.23 1 98.19 216 LEU A O 1
ATOM 1734 N N . GLN A 1 217 ? -5.426 -26.016 2.742 1 96.62 217 GLN A N 1
ATOM 1735 C CA . GLN A 1 217 ? -4.809 -26.656 1.585 1 96.62 217 GLN A CA 1
ATOM 1736 C C . GLN A 1 217 ? -3.291 -26.703 1.719 1 96.62 217 GLN A C 1
ATOM 1738 O O . GLN A 1 217 ? -2.656 -27.688 1.372 1 96.62 217 GLN A O 1
ATOM 1743 N N . SER A 1 218 ? -2.717 -25.609 2.207 1 93.94 218 SER A N 1
ATOM 1744 C CA . SER A 1 218 ? -1.267 -25.531 2.34 1 93.94 218 SER A CA 1
ATOM 1745 C C . SER A 1 218 ? -0.739 -26.547 3.342 1 93.94 218 SER A C 1
ATOM 1747 O O . SER A 1 218 ? 0.44 -26.906 3.311 1 93.94 218 SER A O 1
ATOM 1749 N N . LEU A 1 219 ? -1.622 -27.047 4.18 1 95.81 219 LEU A N 1
ATOM 1750 C CA . LEU A 1 219 ? -1.232 -28 5.203 1 95.81 219 LEU A CA 1
ATOM 1751 C C . LEU A 1 219 ? -1.461 -29.438 4.719 1 95.81 219 LEU A C 1
ATOM 1753 O O . LEU A 1 219 ? -1.052 -30.391 5.383 1 95.81 219 LEU A O 1
ATOM 1757 N N . CYS A 1 220 ? -2.078 -29.562 3.604 1 95.06 220 CYS A N 1
ATOM 1758 C CA . CYS A 1 220 ? -2.336 -30.875 3.021 1 95.06 220 CYS A CA 1
ATOM 1759 C C . CYS A 1 220 ? -1.296 -31.219 1.963 1 95.06 220 CYS A C 1
ATOM 1761 O O . CYS A 1 220 ? -1.564 -31.109 0.765 1 95.06 220 CYS A O 1
ATOM 1763 N N . THR A 1 221 ? -0.239 -31.844 2.344 1 89.56 221 THR A N 1
ATOM 1764 C CA . THR A 1 221 ? 0.902 -32.062 1.463 1 89.56 221 THR A CA 1
ATOM 1765 C C . THR A 1 221 ? 0.818 -33.438 0.805 1 89.56 221 THR A C 1
ATOM 1767 O O . THR A 1 221 ? 1.513 -33.688 -0.178 1 89.56 221 THR A O 1
ATOM 1770 N N . THR A 1 222 ? -0.026 -34.344 1.309 1 91.75 222 THR A N 1
ATOM 1771 C CA . THR A 1 222 ? -0.178 -35.656 0.736 1 91.75 222 THR A CA 1
ATOM 1772 C C . THR A 1 222 ? -1.653 -36 0.546 1 91.75 222 THR A C 1
ATOM 1774 O O . THR A 1 222 ? -2.523 -35.406 1.174 1 91.75 222 THR A O 1
ATOM 1777 N N . VAL A 1 223 ? -1.9 -36.938 -0.283 1 92.25 223 VAL A N 1
ATOM 1778 C CA . VAL A 1 223 ? -3.262 -37.375 -0.591 1 92.25 223 VAL A CA 1
ATOM 1779 C C . VAL A 1 223 ? -3.885 -38.031 0.637 1 92.25 223 VAL A C 1
ATOM 1781 O O . VAL A 1 223 ? -5.09 -37.906 0.872 1 92.25 223 VAL A O 1
ATOM 1784 N N . ASP A 1 224 ? -3.08 -38.688 1.43 1 94.62 224 ASP A N 1
ATOM 1785 C CA . ASP A 1 224 ? -3.562 -39.344 2.635 1 94.62 224 ASP A CA 1
ATOM 1786 C C . ASP A 1 224 ? -4.117 -38.344 3.637 1 94.62 224 ASP A C 1
ATOM 1788 O O . ASP A 1 224 ? -5.172 -38.562 4.238 1 94.62 224 ASP A O 1
ATOM 1792 N N . ILE A 1 225 ? -3.406 -37.281 3.814 1 95.62 225 ILE A N 1
ATOM 1793 C CA . ILE A 1 225 ? -3.855 -36.219 4.719 1 95.62 225 ILE A CA 1
ATOM 1794 C C . ILE A 1 225 ? -5.172 -35.625 4.219 1 95.62 225 ILE A C 1
ATOM 1796 O O . ILE A 1 225 ? -6.098 -35.406 5 1 95.62 225 ILE A O 1
ATOM 1800 N N . LEU A 1 226 ? -5.215 -35.438 2.932 1 95.62 226 LEU A N 1
ATOM 1801 C CA . LEU A 1 226 ? -6.402 -34.844 2.311 1 95.62 226 LEU A CA 1
ATOM 1802 C C . LEU A 1 226 ? -7.617 -35.75 2.527 1 95.62 226 LEU A C 1
ATOM 1804 O O . LEU A 1 226 ? -8.703 -35.25 2.844 1 95.62 226 LEU A O 1
ATOM 1808 N N . SER A 1 227 ? -7.449 -37 2.385 1 93.94 227 SER A N 1
ATOM 1809 C CA . SER A 1 227 ? -8.547 -37.969 2.484 1 93.94 227 SER A CA 1
ATOM 1810 C C . SER A 1 227 ? -8.992 -38.156 3.934 1 93.94 227 SER A C 1
ATOM 1812 O O . SER A 1 227 ? -10.109 -38.594 4.195 1 93.94 227 SER A O 1
ATOM 1814 N N . SER A 1 228 ? -8.148 -37.781 4.863 1 94.81 228 SER A N 1
ATOM 1815 C CA . SER A 1 228 ? -8.438 -38 6.277 1 94.81 228 SER A CA 1
ATOM 1816 C C . SER A 1 228 ? -9.258 -36.844 6.844 1 94.81 228 SER A C 1
ATOM 1818 O O . SER A 1 228 ? -9.812 -36.938 7.941 1 94.81 228 SER A O 1
ATOM 1820 N N . LEU A 1 229 ? -9.414 -35.812 6.109 1 96.75 229 LEU A N 1
ATOM 1821 C CA . LEU A 1 229 ? -10.125 -34.625 6.598 1 96.75 229 LEU A CA 1
ATOM 1822 C C . LEU A 1 229 ? -11.633 -34.875 6.641 1 96.75 229 LEU A C 1
ATOM 1824 O O . LEU A 1 229 ? -12.188 -35.5 5.727 1 96.75 229 LEU A O 1
ATOM 1828 N N . ASN A 1 230 ? -12.266 -34.5 7.742 1 95.75 230 ASN A N 1
ATOM 1829 C CA . ASN A 1 230 ? -13.719 -34.562 7.879 1 95.75 230 ASN A CA 1
ATOM 1830 C C . ASN A 1 230 ? -14.367 -33.25 7.5 1 95.75 230 ASN A C 1
ATOM 1832 O O . ASN A 1 230 ? -14.539 -32.375 8.344 1 95.75 230 ASN A O 1
ATOM 1836 N N . LEU A 1 231 ? -14.82 -33.156 6.266 1 96.19 231 LEU A N 1
ATOM 1837 C CA . LEU A 1 231 ? -15.391 -31.906 5.758 1 96.19 231 LEU A CA 1
ATOM 1838 C C . LEU A 1 231 ? -16.859 -32.062 5.43 1 96.19 231 LEU A C 1
ATOM 1840 O O . LEU A 1 231 ? -17.281 -33.125 4.938 1 96.19 231 LEU A O 1
ATOM 1844 N N . ASN A 1 232 ? -17.672 -31.062 5.754 1 93.5 232 ASN A N 1
ATOM 1845 C CA . ASN A 1 232 ? -19.078 -31.047 5.402 1 93.5 232 ASN A CA 1
ATOM 1846 C C . ASN A 1 232 ? -19.281 -30.938 3.893 1 93.5 232 ASN A C 1
ATOM 1848 O O . ASN A 1 232 ? -18.422 -30.422 3.186 1 93.5 232 ASN A O 1
ATOM 1852 N N . SER A 1 233 ? -20.406 -31.453 3.43 1 91.38 233 SER A N 1
ATOM 1853 C CA . SER A 1 233 ? -20.719 -31.391 2.004 1 91.38 233 SER A CA 1
ATOM 1854 C C . SER A 1 233 ? -21.219 -30.016 1.6 1 91.38 233 SER A C 1
ATOM 1856 O O . SER A 1 233 ? -22.422 -29.734 1.661 1 91.38 233 SER A O 1
ATOM 1858 N N . HIS A 1 234 ? -20.391 -29.219 1.207 1 91.75 234 HIS A N 1
ATOM 1859 C CA . HIS A 1 234 ? -20.641 -27.859 0.78 1 91.75 234 HIS A CA 1
ATOM 1860 C C . HIS A 1 234 ? -19.953 -27.547 -0.549 1 91.75 234 HIS A C 1
ATOM 1862 O O . HIS A 1 234 ? -19.031 -28.266 -0.948 1 91.75 234 HIS A O 1
ATOM 1868 N N . TRP A 1 235 ? -20.438 -26.578 -1.321 1 90.12 235 TRP A N 1
ATOM 1869 C CA . TRP A 1 235 ? -19.828 -26.172 -2.582 1 90.12 235 TRP A CA 1
ATOM 1870 C C . TRP A 1 235 ? -18.328 -25.922 -2.412 1 90.12 235 TRP A C 1
ATOM 1872 O O . TRP A 1 235 ? -17.531 -26.297 -3.273 1 90.12 235 TRP A O 1
ATOM 1882 N N . MET A 1 236 ? -17.984 -25.344 -1.309 1 95.44 236 MET A N 1
ATOM 1883 C CA . MET A 1 236 ? -16.609 -24.938 -1.054 1 95.44 236 MET A CA 1
ATOM 1884 C C . MET A 1 236 ? -15.695 -26.141 -0.911 1 95.44 236 MET A C 1
ATOM 1886 O O . MET A 1 236 ? -14.5 -26.062 -1.198 1 95.44 236 MET A O 1
ATOM 1890 N N . LYS A 1 237 ? -16.25 -27.203 -0.443 1 95.75 237 LYS A N 1
ATOM 1891 C CA . LYS A 1 237 ? -15.469 -28.438 -0.353 1 95.75 237 LYS A CA 1
ATOM 1892 C C . LYS A 1 237 ? -14.961 -28.859 -1.726 1 95.75 237 LYS A C 1
ATOM 1894 O O . LYS A 1 237 ? -13.812 -29.297 -1.861 1 95.75 237 LYS A O 1
ATOM 1899 N N . ASP A 1 238 ? -15.797 -28.734 -2.713 1 95.38 238 ASP A N 1
ATOM 1900 C CA . ASP A 1 238 ? -15.414 -29.109 -4.07 1 95.38 238 ASP A CA 1
ATOM 1901 C C . ASP A 1 238 ? -14.336 -28.156 -4.613 1 95.38 238 ASP A C 1
ATOM 1903 O O . ASP A 1 238 ? -13.414 -28.594 -5.297 1 95.38 238 ASP A O 1
ATOM 1907 N N . PHE A 1 239 ? -14.484 -26.844 -4.375 1 97 239 PHE A N 1
ATOM 1908 C CA . PHE A 1 239 ? -13.445 -25.906 -4.766 1 97 239 PHE A CA 1
ATOM 1909 C C . PHE A 1 239 ? -12.117 -26.25 -4.109 1 97 239 PHE A C 1
ATOM 1911 O O . PHE A 1 239 ? -11.07 -26.188 -4.754 1 97 239 PHE A O 1
ATOM 1918 N N . PHE A 1 240 ? -12.312 -26.656 -2.795 1 97.69 240 PHE A N 1
ATOM 1919 C CA . PHE A 1 240 ? -11.133 -26.984 -2.006 1 97.69 240 PHE A CA 1
ATOM 1920 C C . PHE A 1 240 ? -10.438 -28.219 -2.566 1 97.69 240 PHE A C 1
ATOM 1922 O O . PHE A 1 240 ? -9.219 -28.219 -2.764 1 97.69 240 PHE A O 1
ATOM 1929 N N . LEU A 1 241 ? -11.148 -29.172 -2.842 1 97.12 241 LEU A N 1
ATOM 1930 C CA . LEU A 1 241 ? -10.586 -30.422 -3.346 1 97.12 241 LEU A CA 1
ATOM 1931 C C . LEU A 1 241 ? -9.953 -30.219 -4.715 1 97.12 241 LEU A C 1
ATOM 1933 O O . LEU A 1 241 ? -8.883 -30.766 -4.996 1 97.12 241 LEU A O 1
ATOM 1937 N N . ALA A 1 242 ? -10.594 -29.5 -5.582 1 97.12 242 ALA A N 1
ATOM 1938 C CA . ALA A 1 242 ? -10.047 -29.219 -6.902 1 97.12 242 ALA A CA 1
ATOM 1939 C C . ALA A 1 242 ? -8.68 -28.547 -6.793 1 97.12 242 ALA A C 1
ATOM 1941 O O . ALA A 1 242 ? -7.734 -28.938 -7.492 1 97.12 242 ALA A O 1
ATOM 1942 N N . ARG A 1 243 ? -8.547 -27.594 -5.93 1 96.38 243 ARG A N 1
ATOM 1943 C CA . ARG A 1 243 ? -7.285 -26.875 -5.738 1 96.38 243 ARG A CA 1
ATOM 1944 C C . ARG A 1 243 ? -6.238 -27.781 -5.098 1 96.38 243 ARG A C 1
ATOM 1946 O O . ARG A 1 243 ? -5.062 -27.734 -5.469 1 96.38 243 ARG A O 1
ATOM 1953 N N . ALA A 1 244 ? -6.668 -28.516 -4.105 1 96.69 244 ALA A N 1
ATOM 1954 C CA . ALA A 1 244 ? -5.758 -29.438 -3.418 1 96.69 244 ALA A CA 1
ATOM 1955 C C . ALA A 1 244 ? -5.184 -30.469 -4.383 1 96.69 244 ALA A C 1
ATOM 1957 O O . ALA A 1 244 ? -3.988 -30.766 -4.34 1 96.69 244 ALA A O 1
ATOM 1958 N N . TYR A 1 245 ? -6.027 -30.984 -5.262 1 95.62 245 TYR A N 1
ATOM 1959 C CA . TYR A 1 245 ? -5.574 -31.953 -6.258 1 95.62 245 TYR A CA 1
ATOM 1960 C C . TYR A 1 245 ? -4.547 -31.328 -7.195 1 95.62 245 TYR A C 1
ATOM 1962 O O . TYR A 1 245 ? -3.572 -31.969 -7.582 1 95.62 245 TYR A O 1
ATOM 1970 N N . GLN A 1 246 ? -4.809 -30.141 -7.559 1 92.69 246 GLN A N 1
ATOM 1971 C CA . GLN A 1 246 ? -3.883 -29.422 -8.43 1 92.69 246 GLN A CA 1
ATOM 1972 C C . GLN A 1 246 ? -2.508 -29.297 -7.777 1 92.69 246 GLN A C 1
ATOM 1974 O O . GLN A 1 246 ? -1.483 -29.484 -8.438 1 92.69 246 GLN A O 1
ATOM 1979 N N . GLU A 1 247 ? -2.496 -29 -6.484 1 89.88 247 GLU A N 1
ATOM 1980 C CA . GLU A 1 247 ? -1.24 -28.828 -5.766 1 89.88 247 GLU A CA 1
ATOM 1981 C C . GLU A 1 247 ? -0.521 -30.156 -5.574 1 89.88 247 GLU A C 1
ATOM 1983 O O . GLU A 1 247 ? 0.708 -30.203 -5.477 1 89.88 247 GLU A O 1
ATOM 1988 N N . LEU A 1 248 ? -1.276 -31.188 -5.512 1 89.25 248 LEU A N 1
ATOM 1989 C CA . LEU A 1 248 ? -0.712 -32.531 -5.348 1 89.25 248 LEU A CA 1
ATOM 1990 C C . LEU A 1 248 ? -0.394 -33.156 -6.703 1 89.25 248 LEU A C 1
ATOM 1992 O O . LEU A 1 248 ? -0.086 -34.344 -6.785 1 89.25 248 LEU A O 1
ATOM 1996 N N . ARG A 1 249 ? -0.594 -32.406 -7.824 1 84.94 249 ARG A N 1
ATOM 1997 C CA . ARG A 1 249 ? -0.258 -32.781 -9.188 1 84.94 249 ARG A CA 1
ATOM 1998 C C . ARG A 1 249 ? -1.194 -33.875 -9.695 1 84.94 249 ARG A C 1
ATOM 2000 O O . ARG A 1 249 ? -0.784 -34.75 -10.469 1 84.94 249 ARG A O 1
ATOM 2007 N N . MET A 1 250 ? -2.314 -33.906 -9.062 1 91.5 250 MET A N 1
ATOM 2008 C CA . MET A 1 250 ? -3.406 -34.75 -9.555 1 91.5 250 MET A CA 1
ATOM 2009 C C . MET A 1 250 ? -4.316 -33.938 -10.492 1 91.5 250 MET A C 1
ATOM 2011 O O . MET A 1 250 ? -5.477 -33.688 -10.164 1 91.5 250 MET A O 1
ATOM 2015 N N . HIS A 1 251 ? -3.812 -33.688 -11.688 1 91.69 251 HIS A N 1
ATOM 2016 C CA . HIS A 1 251 ? -4.402 -32.719 -12.586 1 91.69 251 HIS A CA 1
ATOM 2017 C C . HIS A 1 251 ? -5.723 -33.219 -13.164 1 91.69 251 HIS A C 1
ATOM 2019 O O . HIS A 1 251 ? -6.66 -32.438 -13.352 1 91.69 251 HIS A O 1
ATOM 2025 N N . ASN A 1 252 ? -5.805 -34.5 -13.453 1 92.69 252 ASN A N 1
ATOM 2026 C CA . ASN A 1 252 ? -7.039 -35.031 -14.008 1 92.69 252 ASN A CA 1
ATOM 2027 C C . ASN A 1 252 ? -8.188 -34.938 -13 1 92.69 252 ASN A C 1
ATOM 2029 O O . ASN A 1 252 ? -9.312 -34.625 -13.367 1 92.69 252 ASN A O 1
ATOM 2033 N N . GLU A 1 253 ? -7.875 -35.281 -11.758 1 95.19 253 GLU A N 1
ATOM 2034 C CA . GLU A 1 253 ? -8.867 -35.188 -10.695 1 95.19 253 GLU A CA 1
ATOM 2035 C C . GLU A 1 253 ? -9.281 -33.719 -10.477 1 95.19 253 GLU A C 1
ATOM 2037 O O . GLU A 1 253 ? -10.461 -33.438 -10.273 1 95.19 253 GLU A O 1
ATOM 2042 N N . SER A 1 254 ? -8.336 -32.875 -10.516 1 96.56 254 SER A N 1
ATOM 2043 C CA . SER A 1 254 ? -8.602 -31.469 -10.375 1 96.56 254 SER A CA 1
ATOM 2044 C C . SER A 1 254 ? -9.531 -30.969 -11.477 1 96.56 254 SER A C 1
ATOM 2046 O O . SER A 1 254 ? -10.508 -30.266 -11.211 1 96.56 254 SER A O 1
ATOM 2048 N N . LEU A 1 255 ? -9.242 -31.359 -12.703 1 95.88 255 LEU A N 1
ATOM 2049 C CA . LEU A 1 255 ? -10.039 -30.953 -13.852 1 95.88 255 LEU A CA 1
ATOM 2050 C C . LEU A 1 255 ? -11.477 -31.453 -13.719 1 95.88 255 LEU A C 1
ATOM 2052 O O . LEU A 1 255 ? -12.422 -30.719 -14.016 1 95.88 255 LEU A O 1
ATOM 2056 N N . SER A 1 256 ? -11.555 -32.656 -13.281 1 95.81 256 SER A N 1
ATOM 2057 C CA . SER A 1 256 ? -12.883 -33.219 -13.117 1 95.81 256 SER A CA 1
ATOM 2058 C C . SER A 1 256 ? -13.711 -32.438 -12.109 1 95.81 256 SER A C 1
ATOM 2060 O O . SER A 1 256 ? -14.906 -32.219 -12.32 1 95.81 256 SER A O 1
ATOM 2062 N N . LYS A 1 257 ? -13.109 -32.062 -11.023 1 96 257 LYS A N 1
ATOM 2063 C CA . LYS A 1 257 ? -13.805 -31.297 -9.992 1 96 257 LYS A CA 1
ATOM 2064 C C . LYS A 1 257 ? -14.203 -29.922 -10.508 1 96 257 LYS A C 1
ATOM 2066 O O . LYS A 1 257 ? -15.312 -29.438 -10.25 1 96 257 LYS A O 1
ATOM 2071 N N . TYR A 1 258 ? -13.32 -29.25 -11.219 1 96.19 258 TYR A N 1
ATOM 2072 C CA . TYR A 1 258 ? -13.609 -27.922 -11.742 1 96.19 258 TYR A CA 1
ATOM 2073 C C . TYR A 1 258 ? -14.695 -27.984 -12.812 1 96.19 258 TYR A C 1
ATOM 2075 O O . TYR A 1 258 ? -15.547 -27.094 -12.891 1 96.19 258 TYR A O 1
ATOM 2083 N N . GLU A 1 259 ? -14.633 -28.984 -13.578 1 93.44 259 GLU A N 1
ATOM 2084 C CA . GLU A 1 259 ? -15.672 -29.156 -14.586 1 93.44 259 GLU A CA 1
ATOM 2085 C C . GLU A 1 259 ? -17.047 -29.359 -13.945 1 93.44 259 GLU A C 1
ATOM 2087 O O . GLU A 1 259 ? -18.047 -28.875 -14.445 1 93.44 259 GLU A O 1
ATOM 2092 N N . TYR A 1 260 ? -16.984 -30.078 -12.906 1 93.06 260 TYR A N 1
ATOM 2093 C CA . TYR A 1 260 ? -18.219 -30.266 -12.141 1 93.06 260 TYR A CA 1
ATOM 2094 C C . TYR A 1 260 ? -18.75 -28.922 -11.633 1 93.06 260 TYR A C 1
ATOM 2096 O O . TYR A 1 260 ? -19.938 -28.641 -11.742 1 93.06 260 TYR A O 1
ATOM 2104 N N . LEU A 1 261 ? -17.938 -28.125 -11.125 1 93.81 261 LEU A N 1
ATOM 2105 C CA . LEU A 1 261 ? -18.312 -26.828 -10.555 1 93.81 261 LEU A CA 1
ATOM 2106 C C . LEU A 1 261 ? -18.797 -25.875 -11.633 1 93.81 261 LEU A C 1
ATOM 2108 O O . LEU A 1 261 ? -19.594 -24.969 -11.352 1 93.81 261 LEU A O 1
ATOM 2112 N N . LEU A 1 262 ? -18.359 -26.062 -12.859 1 90.56 262 LEU A N 1
ATOM 2113 C CA . LEU A 1 262 ? -18.797 -25.219 -13.969 1 90.56 262 LEU A CA 1
ATOM 2114 C C . LEU A 1 262 ? -20.297 -25.359 -14.211 1 90.56 262 LEU A C 1
ATOM 2116 O O . LEU A 1 262 ? -20.906 -24.469 -14.797 1 90.56 262 LEU A O 1
ATOM 2120 N N . GLY A 1 263 ? -20.812 -26.453 -13.75 1 86.94 263 GLY A N 1
ATOM 2121 C CA . GLY A 1 263 ? -22.25 -26.625 -13.875 1 86.94 263 GLY A CA 1
ATOM 2122 C C . GLY A 1 263 ? -23.047 -25.562 -13.133 1 86.94 263 GLY A C 1
ATOM 2123 O O . GLY A 1 263 ? -24.109 -25.141 -13.609 1 86.94 263 GLY A O 1
ATOM 2124 N N . THR A 1 264 ? -22.531 -25.203 -12.039 1 88.44 264 THR A N 1
ATOM 2125 C CA . THR A 1 264 ? -23.188 -24.172 -11.234 1 88.44 264 THR A CA 1
ATOM 2126 C C . THR A 1 264 ? -22.562 -22.812 -11.484 1 88.44 264 THR A C 1
ATOM 2128 O O . THR A 1 264 ? -23.281 -21.812 -11.594 1 88.44 264 THR A O 1
ATOM 2131 N N . PHE A 1 265 ? -21.297 -22.797 -11.617 1 93.12 265 PHE A N 1
ATOM 2132 C CA . PHE A 1 265 ? -20.547 -21.562 -11.789 1 93.12 265 PHE A CA 1
ATOM 2133 C C . PHE A 1 265 ? -20 -21.438 -13.211 1 93.12 265 PHE A C 1
ATOM 2135 O O . PHE A 1 265 ? -18.797 -21.328 -13.414 1 93.12 265 PHE A O 1
ATOM 2142 N N . GLY A 1 266 ? -20.766 -21.359 -14.102 1 88.88 266 GLY A N 1
ATOM 2143 C CA . GLY A 1 266 ? -20.422 -21.438 -15.508 1 88.88 266 GLY A CA 1
ATOM 2144 C C . GLY A 1 266 ? -19.641 -20.234 -16 1 88.88 266 GLY A C 1
ATOM 2145 O O . GLY A 1 266 ? -18.891 -20.344 -16.969 1 88.88 266 GLY A O 1
ATOM 2146 N N . TYR A 1 267 ? -19.703 -19.109 -15.336 1 89.25 267 TYR A N 1
ATOM 2147 C CA . TYR A 1 267 ? -19.062 -17.891 -15.812 1 89.25 267 TYR A CA 1
ATOM 2148 C C . TYR A 1 267 ? -17.969 -17.438 -14.852 1 89.25 267 TYR A C 1
ATOM 2150 O O . TYR A 1 267 ? -17.578 -16.266 -14.859 1 89.25 267 TYR A O 1
ATOM 2158 N N . SER A 1 268 ? -17.547 -18.344 -14.094 1 92.81 268 SER A N 1
ATOM 2159 C CA . SER A 1 268 ? -16.5 -18 -13.133 1 92.81 268 SER A CA 1
ATOM 2160 C C . SER A 1 268 ? -15.133 -17.922 -13.805 1 92.81 268 SER A C 1
ATOM 2162 O O . SER A 1 268 ? -14.625 -18.922 -14.32 1 92.81 268 SER A O 1
ATOM 2164 N N . ASN A 1 269 ? -14.547 -16.734 -13.797 1 91.94 269 ASN A N 1
ATOM 2165 C CA . ASN A 1 269 ? -13.195 -16.547 -14.32 1 91.94 269 ASN A CA 1
ATOM 2166 C C . ASN A 1 269 ? -12.172 -17.328 -13.508 1 91.94 269 ASN A C 1
ATOM 2168 O O . ASN A 1 269 ? -11.148 -17.766 -14.039 1 91.94 269 ASN A O 1
ATOM 2172 N N . TYR A 1 270 ? -12.492 -17.516 -12.273 1 93.81 270 TYR A N 1
ATOM 2173 C CA . TYR A 1 270 ? -11.594 -18.266 -11.398 1 93.81 270 TYR A CA 1
ATOM 2174 C C . TYR A 1 270 ? -11.477 -19.719 -11.859 1 93.81 270 TYR A C 1
ATOM 2176 O O . TYR A 1 270 ? -10.367 -20.25 -11.984 1 93.81 270 TYR A O 1
ATOM 2184 N N . ILE A 1 271 ? -12.586 -20.312 -12.086 1 95.56 271 ILE A N 1
ATOM 2185 C CA . ILE A 1 271 ? -12.602 -21.719 -12.477 1 95.56 271 ILE A CA 1
ATOM 2186 C C . ILE A 1 271 ? -11.914 -21.875 -13.828 1 95.56 271 ILE A C 1
ATOM 2188 O O . ILE A 1 271 ? -11.125 -22.812 -14.016 1 95.56 271 ILE A O 1
ATOM 2192 N N . GLN A 1 272 ? -12.172 -21 -14.711 1 94.25 272 GLN A N 1
ATOM 2193 C CA . GLN A 1 272 ? -11.531 -21.047 -16.031 1 94.25 272 GLN A CA 1
ATOM 2194 C C . GLN A 1 272 ? -10.016 -20.953 -15.906 1 94.25 272 GLN A C 1
ATOM 2196 O O . GLN A 1 272 ? -9.281 -21.688 -16.578 1 94.25 272 GLN A O 1
ATOM 2201 N N . ALA A 1 273 ? -9.609 -20.062 -15.086 1 95.25 273 ALA A N 1
ATOM 2202 C CA . ALA A 1 273 ? -8.172 -19.891 -14.883 1 95.25 273 ALA A CA 1
ATOM 2203 C C . ALA A 1 273 ? -7.555 -21.141 -14.273 1 95.25 273 ALA A C 1
ATOM 2205 O O . ALA A 1 273 ? -6.438 -21.531 -14.633 1 95.25 273 ALA A O 1
ATOM 2206 N N . GLN A 1 274 ? -8.289 -21.766 -13.391 1 96.12 274 GLN A N 1
ATOM 2207 C CA . GLN A 1 274 ? -7.773 -22.969 -12.75 1 96.12 274 GLN A CA 1
ATOM 2208 C C . GLN A 1 274 ? -7.742 -24.141 -13.727 1 96.12 274 GLN A C 1
ATOM 2210 O O . GLN A 1 274 ? -6.836 -24.984 -13.672 1 96.12 274 GLN A O 1
ATOM 2215 N N . ILE A 1 275 ? -8.711 -24.203 -14.555 1 96.25 275 ILE A N 1
ATOM 2216 C CA . ILE A 1 275 ? -8.711 -25.219 -15.594 1 96.25 275 ILE A CA 1
ATOM 2217 C C . ILE A 1 275 ? -7.508 -25.016 -16.516 1 96.25 275 ILE A C 1
ATOM 2219 O O . ILE A 1 275 ? -6.828 -25.969 -16.875 1 96.25 275 ILE A O 1
ATOM 2223 N N . ALA A 1 276 ? -7.262 -23.781 -16.859 1 95.69 276 ALA A N 1
ATOM 2224 C CA . ALA A 1 276 ? -6.094 -23.469 -17.688 1 95.69 276 ALA A CA 1
ATOM 2225 C C . ALA A 1 276 ? -4.805 -23.906 -17 1 95.69 276 ALA A C 1
ATOM 2227 O O . ALA A 1 276 ? -3.877 -24.391 -17.656 1 95.69 276 ALA A O 1
ATOM 2228 N N . LYS A 1 277 ? -4.742 -23.703 -15.75 1 94.44 277 LYS A N 1
ATOM 2229 C CA . LYS A 1 277 ? -3.562 -24.094 -14.984 1 94.44 277 LYS A CA 1
ATOM 2230 C C . LYS A 1 277 ? -3.34 -25.594 -15.039 1 94.44 277 LYS A C 1
ATOM 2232 O O . LYS A 1 277 ? -2.207 -26.062 -15.188 1 94.44 277 LYS A O 1
ATOM 2237 N N . ALA A 1 278 ? -4.383 -26.312 -14.852 1 93.88 278 ALA A N 1
ATOM 2238 C CA . ALA A 1 278 ? -4.301 -27.766 -14.953 1 93.88 278 ALA A CA 1
ATOM 2239 C C . ALA A 1 278 ? -3.857 -28.203 -16.344 1 93.88 278 ALA A C 1
ATOM 2241 O O . ALA A 1 278 ? -3.01 -29.078 -16.5 1 93.88 278 ALA A O 1
ATOM 2242 N N . GLN A 1 279 ? -4.414 -27.562 -17.344 1 93 279 GLN A N 1
ATOM 2243 C CA . GLN A 1 279 ? -4.062 -27.875 -18.719 1 93 279 GLN A CA 1
ATOM 2244 C C . GLN A 1 279 ? -2.609 -27.5 -19.016 1 93 279 GLN A C 1
ATOM 2246 O O . GLN A 1 279 ? -1.942 -28.188 -19.797 1 93 279 GLN A O 1
ATOM 2251 N N . TYR A 1 280 ? -2.205 -26.453 -18.422 1 90.88 280 TYR A N 1
ATOM 2252 C CA . TYR A 1 280 ? -0.812 -26.047 -18.547 1 90.88 280 TYR A CA 1
ATOM 2253 C C . TYR A 1 280 ? 0.128 -27.125 -18.031 1 90.88 280 TYR A C 1
ATOM 2255 O O . TYR A 1 280 ? 1.13 -27.453 -18.672 1 90.88 280 TYR A O 1
ATOM 2263 N N . SER A 1 281 ? -0.235 -27.672 -16.906 1 86 281 SER A N 1
ATOM 2264 C CA . SER A 1 281 ? 0.583 -28.719 -16.297 1 86 281 SER A CA 1
ATOM 2265 C C . SER A 1 281 ? 0.566 -29.984 -17.141 1 86 281 SER A C 1
ATOM 2267 O O . SER A 1 281 ? 1.536 -30.75 -17.156 1 86 281 SER A O 1
ATOM 2269 N N . LEU A 1 282 ? -0.487 -30.172 -17.891 1 84.19 282 LEU A N 1
ATOM 2270 C CA . LEU A 1 282 ? -0.621 -31.312 -18.766 1 84.19 282 LEU A CA 1
ATOM 2271 C C . LEU A 1 282 ? -0.032 -31.016 -20.141 1 84.19 282 LEU A C 1
ATOM 2273 O O . LEU A 1 282 ? -0.125 -31.844 -21.047 1 84.19 282 LEU A O 1
ATOM 2277 N N . ARG A 1 283 ? 0.469 -29.781 -20.344 1 83.38 283 ARG A N 1
ATOM 2278 C CA . ARG A 1 283 ? 1.174 -29.328 -21.531 1 83.38 283 ARG A CA 1
ATOM 2279 C C . ARG A 1 283 ? 0.222 -29.219 -22.719 1 83.38 283 ARG A C 1
ATOM 2281 O O . ARG A 1 283 ? 0.614 -29.453 -23.875 1 83.38 283 ARG A O 1
ATOM 2288 N N . GLU A 1 284 ? -1.022 -29 -22.406 1 89.06 284 GLU A N 1
ATOM 2289 C CA . GLU A 1 284 ? -2 -28.688 -23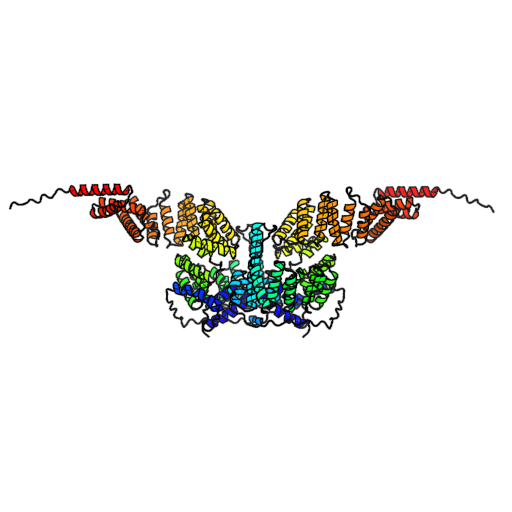.438 1 89.06 284 GLU A CA 1
ATOM 2290 C C . GLU A 1 284 ? -2.053 -27.188 -23.719 1 89.06 284 GLU A C 1
ATOM 2292 O O . GLU A 1 284 ? -3.057 -26.531 -23.422 1 89.06 284 GLU A O 1
ATOM 2297 N N . PHE A 1 285 ? -1.132 -26.656 -24.406 1 91.19 285 PHE A N 1
ATOM 2298 C CA . PHE A 1 285 ? -0.888 -25.219 -24.531 1 91.19 285 PHE A CA 1
ATOM 2299 C C . PHE A 1 285 ? -1.95 -24.562 -25.406 1 91.19 285 PHE A C 1
ATOM 2301 O O . PHE A 1 285 ? -2.311 -23.406 -25.203 1 91.19 285 PHE A O 1
ATOM 2308 N N . ASP A 1 286 ? -2.4 -25.328 -26.391 1 92.88 286 ASP A N 1
ATOM 2309 C CA . ASP A 1 286 ? -3.424 -24.766 -27.25 1 92.88 286 ASP A CA 1
ATOM 2310 C C . ASP A 1 286 ? -4.691 -24.438 -26.469 1 92.88 286 ASP A C 1
ATOM 2312 O O . ASP A 1 286 ? -5.293 -23.375 -26.656 1 92.88 286 ASP A O 1
ATOM 2316 N N . GLN A 1 287 ? -4.992 -25.375 -25.641 1 93.62 287 GLN A N 1
ATOM 2317 C CA . GLN A 1 287 ? -6.168 -25.156 -24.812 1 93.62 287 GLN A CA 1
ATOM 2318 C C . GLN A 1 287 ? -5.945 -24.016 -23.828 1 93.62 287 GLN A C 1
ATOM 2320 O O . GLN A 1 287 ? -6.859 -23.234 -23.562 1 93.62 287 GLN A O 1
ATOM 2325 N N . VAL A 1 288 ? -4.82 -23.969 -23.297 1 95.62 288 VAL A N 1
ATOM 2326 C CA . VAL A 1 288 ? -4.48 -22.906 -22.359 1 95.62 288 VAL A CA 1
ATOM 2327 C C . VAL A 1 288 ? -4.602 -21.547 -23.031 1 95.62 288 VAL A C 1
ATOM 2329 O O . VAL A 1 288 ? -5.191 -20.609 -22.484 1 95.62 288 VAL A O 1
ATOM 2332 N N . GLU A 1 289 ? -4.027 -21.438 -24.219 1 95 289 GLU A N 1
ATOM 2333 C CA . GLU A 1 289 ? -4.078 -20.188 -24.969 1 95 289 GLU A CA 1
ATOM 2334 C C . GLU A 1 289 ? -5.516 -19.75 -25.25 1 95 289 GLU A C 1
ATOM 2336 O O . GLU A 1 289 ? -5.867 -18.594 -25.078 1 95 289 GLU A O 1
ATOM 2341 N N . ALA A 1 290 ? -6.301 -20.703 -25.625 1 94.62 290 ALA A N 1
ATOM 2342 C CA . ALA A 1 290 ? -7.699 -20.422 -25.922 1 94.62 290 ALA A CA 1
ATOM 2343 C C . ALA A 1 290 ? -8.438 -19.906 -24.688 1 94.62 290 ALA A C 1
ATOM 2345 O O . ALA A 1 290 ? -9.227 -18.969 -24.781 1 94.62 290 ALA A O 1
ATOM 2346 N N . ILE A 1 291 ? -8.258 -20.547 -23.578 1 95.12 291 ILE A N 1
ATOM 2347 C CA . ILE A 1 291 ? -8.938 -20.172 -22.344 1 95.12 291 ILE A CA 1
ATOM 2348 C C . ILE A 1 291 ? -8.516 -18.766 -21.922 1 95.12 291 ILE A C 1
ATOM 2350 O O . ILE A 1 291 ? -9.359 -17.953 -21.562 1 95.12 291 ILE A O 1
ATOM 2354 N N . PHE A 1 292 ? -7.289 -18.453 -22 1 94.62 292 PHE A N 1
ATOM 2355 C CA . PHE A 1 292 ? -6.797 -17.156 -21.547 1 94.62 292 PHE A CA 1
ATOM 2356 C C . PHE A 1 292 ? -7.219 -16.047 -22.5 1 94.62 292 PHE A C 1
ATOM 2358 O O . PHE A 1 292 ? -7.449 -14.906 -22.078 1 94.62 292 PHE A O 1
ATOM 2365 N N . GLU A 1 293 ? -7.281 -16.375 -23.781 1 93.25 293 GLU A N 1
ATOM 2366 C CA . GLU A 1 293 ? -7.812 -15.391 -24.719 1 93.25 293 GLU A CA 1
ATOM 2367 C C . GLU A 1 293 ? -9.242 -15.008 -24.359 1 93.25 293 GLU A C 1
ATOM 2369 O O . GLU A 1 293 ? -9.609 -13.828 -24.422 1 93.25 293 GLU A O 1
ATOM 2374 N N . GLU A 1 294 ? -9.938 -16 -23.969 1 92.25 294 GLU A N 1
ATOM 2375 C CA . GLU A 1 294 ? -11.305 -15.742 -23.531 1 92.25 294 GLU A CA 1
ATOM 2376 C C . GLU A 1 294 ? -11.336 -14.961 -22.234 1 92.25 294 GLU A C 1
ATOM 2378 O O . GLU A 1 294 ? -12.156 -14.055 -22.062 1 92.25 294 GLU A O 1
ATOM 2383 N N . LEU A 1 295 ? -10.555 -15.344 -21.344 1 93.19 295 LEU A N 1
ATOM 2384 C CA . LEU A 1 295 ? -10.469 -14.656 -20.062 1 93.19 295 LEU A CA 1
ATOM 2385 C C . LEU A 1 295 ? -10.133 -13.18 -20.266 1 93.19 295 LEU A C 1
ATOM 2387 O O . LEU A 1 295 ? -10.688 -12.32 -19.578 1 93.19 295 LEU A O 1
ATOM 2391 N N . LEU A 1 296 ? -9.258 -12.883 -21.188 1 91.88 296 LEU A N 1
ATOM 2392 C CA . LEU A 1 296 ? -8.828 -11.516 -21.453 1 91.88 296 LEU A CA 1
ATOM 2393 C C . LEU A 1 296 ? -9.945 -10.711 -22.094 1 91.88 296 LEU A C 1
ATOM 2395 O O . LEU A 1 296 ? -10.039 -9.5 -21.891 1 91.88 296 LEU A O 1
ATOM 2399 N N . ARG A 1 297 ? -10.711 -11.352 -22.828 1 91.5 297 ARG A N 1
ATOM 2400 C CA . ARG A 1 297 ? -11.844 -10.68 -23.453 1 91.5 297 ARG A CA 1
ATOM 2401 C C . ARG A 1 297 ? -12.883 -10.258 -22.422 1 91.5 297 ARG A C 1
ATOM 2403 O O . ARG A 1 297 ? -13.422 -9.156 -22.5 1 91.5 297 ARG A O 1
ATOM 2410 N N . ASN A 1 298 ? -13.078 -11.109 -21.422 1 89.56 298 ASN A N 1
ATOM 2411 C CA . ASN A 1 298 ? -14.078 -10.867 -20.391 1 89.56 298 ASN A CA 1
ATOM 2412 C C . ASN A 1 298 ? -13.555 -9.93 -19.312 1 89.56 298 ASN A C 1
ATOM 2414 O O . ASN A 1 298 ? -14.312 -9.141 -18.75 1 89.56 298 ASN A O 1
ATOM 2418 N N . ASP A 1 299 ? -12.359 -10.125 -18.969 1 92.44 299 ASP A N 1
ATOM 2419 C CA . ASP A 1 299 ? -11.688 -9.352 -17.938 1 92.44 299 ASP A CA 1
ATOM 2420 C C . ASP A 1 299 ? -10.336 -8.844 -18.406 1 92.44 299 ASP A C 1
ATOM 2422 O O . ASP A 1 299 ? -9.289 -9.344 -18 1 92.44 299 ASP A O 1
ATOM 2426 N N . PRO A 1 300 ? -10.367 -7.781 -19.141 1 92.75 300 PRO A N 1
ATOM 2427 C CA . PRO A 1 300 ? -9.156 -7.316 -19.812 1 92.75 300 PRO A CA 1
ATOM 2428 C C . PRO A 1 300 ? -8.094 -6.805 -18.844 1 92.75 300 PRO A C 1
ATOM 2430 O O . PRO A 1 300 ? -6.91 -6.77 -19.172 1 92.75 300 PRO A O 1
ATOM 2433 N N . TYR A 1 301 ? -8.477 -6.449 -17.641 1 94.19 301 TYR A N 1
ATOM 2434 C CA . TYR A 1 301 ? -7.52 -5.852 -16.719 1 94.19 301 TYR A CA 1
ATOM 2435 C C . TYR A 1 301 ? -7.094 -6.855 -15.648 1 94.19 301 TYR A C 1
ATOM 2437 O O . TYR A 1 301 ? -6.492 -6.48 -14.641 1 94.19 301 TYR A O 1
ATOM 2445 N N . ARG A 1 302 ? -7.371 -8.07 -15.891 1 93.56 302 ARG A N 1
ATOM 2446 C CA . ARG A 1 302 ? -6.945 -9.133 -14.984 1 93.56 302 ARG A CA 1
ATOM 2447 C C . ARG A 1 302 ? -5.449 -9.398 -15.117 1 93.56 302 ARG A C 1
ATOM 2449 O O . ARG A 1 302 ? -4.93 -9.531 -16.219 1 93.56 302 ARG A O 1
ATOM 2456 N N . VAL A 1 303 ? -4.738 -9.391 -14.016 1 93.69 303 VAL A N 1
ATOM 2457 C CA . VAL A 1 303 ? -3.303 -9.641 -14.023 1 93.69 303 VAL A CA 1
ATOM 2458 C C . VAL A 1 303 ? -3.018 -11.008 -13.414 1 93.69 303 VAL A C 1
ATOM 2460 O O . VAL A 1 303 ? -2.047 -11.672 -13.789 1 93.69 303 VAL A O 1
ATOM 2463 N N . GLU A 1 304 ? -3.877 -11.508 -12.617 1 91.94 304 GLU A N 1
ATOM 2464 C CA . GLU A 1 304 ? -3.719 -12.773 -11.922 1 91.94 304 GLU A CA 1
ATOM 2465 C C . GLU A 1 304 ? -3.648 -13.945 -12.898 1 91.94 304 GLU A C 1
ATOM 2467 O O . GLU A 1 304 ? -4.473 -14.047 -13.812 1 91.94 304 GLU A O 1
ATOM 2472 N N . ASP A 1 305 ? -2.67 -14.758 -12.797 1 91.88 305 ASP A N 1
ATOM 2473 C CA . ASP A 1 305 ? -2.447 -15.992 -13.539 1 91.88 305 ASP A CA 1
ATOM 2474 C C . ASP A 1 305 ? -2.043 -15.703 -14.984 1 91.88 305 ASP A C 1
ATOM 2476 O O . ASP A 1 305 ? -1.822 -16.625 -15.766 1 91.88 305 ASP A O 1
ATOM 2480 N N . MET A 1 306 ? -1.876 -14.453 -15.344 1 94.62 306 MET A N 1
ATOM 2481 C CA . MET A 1 306 ? -1.555 -14.117 -16.734 1 94.62 306 MET A CA 1
ATOM 2482 C C . MET A 1 306 ? -0.096 -14.43 -17.047 1 94.62 306 MET A C 1
ATOM 2484 O O . MET A 1 306 ? 0.294 -14.492 -18.203 1 94.62 306 MET A O 1
ATOM 2488 N N . ASP A 1 307 ? 0.649 -14.602 -16.016 1 94.25 307 ASP A N 1
ATOM 2489 C CA . ASP A 1 307 ? 2.033 -15.016 -16.219 1 94.25 307 ASP A CA 1
ATOM 2490 C C . ASP A 1 307 ? 2.105 -16.391 -16.875 1 94.25 307 ASP A C 1
ATOM 2492 O O . ASP A 1 307 ? 2.99 -16.641 -17.688 1 94.25 307 ASP A O 1
ATOM 2496 N N . MET A 1 308 ? 1.172 -17.234 -16.562 1 93.56 308 MET A N 1
ATOM 2497 C CA . MET A 1 308 ? 1.091 -18.547 -17.203 1 93.56 308 MET A CA 1
ATOM 2498 C C . MET A 1 308 ? 0.82 -18.406 -18.703 1 93.56 308 MET A C 1
ATOM 2500 O O . MET A 1 308 ? 1.427 -19.109 -19.516 1 93.56 308 MET A O 1
ATOM 2504 N N . TYR A 1 309 ? -0.124 -17.547 -19.047 1 95.69 309 TYR A N 1
ATOM 2505 C CA . TYR A 1 309 ? -0.406 -17.266 -20.438 1 95.69 309 TYR A CA 1
ATOM 2506 C C . TYR A 1 309 ? 0.848 -16.781 -21.172 1 95.69 309 TYR A C 1
ATOM 2508 O O . TYR A 1 309 ? 1.136 -17.219 -22.281 1 95.69 309 TYR A O 1
ATOM 2516 N N . SER A 1 310 ? 1.594 -15.922 -20.453 1 97 310 SER A N 1
ATOM 2517 C CA . SER A 1 310 ? 2.84 -15.406 -21.016 1 97 310 SER A CA 1
ATOM 2518 C C . SER A 1 310 ? 3.836 -16.531 -21.266 1 97 310 SER A C 1
ATOM 2520 O O . SER A 1 310 ? 4.547 -16.516 -22.281 1 97 310 SER A O 1
ATOM 2522 N N . ASN A 1 311 ? 3.898 -17.484 -20.391 1 94.44 311 ASN A N 1
ATOM 2523 C CA . ASN A 1 311 ? 4.789 -18.625 -20.562 1 94.44 311 ASN A CA 1
ATOM 2524 C C . ASN A 1 311 ? 4.414 -19.438 -21.797 1 94.44 311 ASN A C 1
ATOM 2526 O O . ASN A 1 311 ? 5.289 -19.922 -22.516 1 94.44 311 ASN A O 1
ATOM 2530 N N . VAL A 1 312 ? 3.156 -19.562 -21.984 1 95.81 312 VAL A N 1
ATOM 2531 C CA . VAL A 1 312 ? 2.672 -20.328 -23.125 1 95.81 312 VAL A CA 1
ATOM 2532 C C . VAL A 1 312 ? 2.992 -19.578 -24.422 1 95.81 312 VAL A C 1
ATOM 2534 O O . VAL A 1 312 ? 3.459 -20.172 -25.391 1 95.81 312 VAL A O 1
ATOM 2537 N N . LEU A 1 313 ? 2.729 -18.297 -24.391 1 96.56 313 LEU A N 1
ATOM 2538 C CA . LEU A 1 313 ? 3.037 -17.484 -25.562 1 96.56 313 LEU A CA 1
ATOM 2539 C C . LEU A 1 313 ? 4.531 -17.5 -25.859 1 96.56 313 LEU A C 1
ATOM 2541 O O . LEU A 1 313 ? 4.934 -17.484 -27.031 1 96.56 313 LEU A O 1
ATOM 2545 N N . TYR A 1 314 ? 5.34 -17.531 -24.859 1 95.56 314 TYR A N 1
ATOM 2546 C CA . TYR A 1 314 ? 6.789 -17.625 -25.016 1 95.56 314 TYR A CA 1
ATOM 2547 C C . TYR A 1 314 ? 7.191 -18.938 -25.641 1 95.56 314 TYR A C 1
ATOM 2549 O O . TYR A 1 314 ? 7.988 -18.969 -26.578 1 95.56 314 TYR A O 1
ATOM 2557 N N . ALA A 1 315 ? 6.613 -20.031 -25.109 1 90.81 315 ALA A N 1
ATOM 2558 C CA . ALA A 1 315 ? 6.926 -21.359 -25.609 1 90.81 315 ALA A CA 1
ATOM 2559 C C . ALA A 1 315 ? 6.504 -21.516 -27.062 1 90.81 315 ALA A C 1
ATOM 2561 O O . ALA A 1 315 ? 7.172 -22.203 -27.844 1 90.81 315 ALA A O 1
ATOM 2562 N N . LYS A 1 316 ? 5.457 -20.859 -27.391 1 92.75 316 LYS A N 1
ATOM 2563 C CA . LYS A 1 316 ? 4.934 -20.938 -28.766 1 92.75 316 LYS A CA 1
ATOM 2564 C C . LYS A 1 316 ? 5.578 -19.875 -29.656 1 92.75 316 LYS A C 1
ATOM 2566 O O . LYS A 1 316 ? 5.32 -19.828 -30.859 1 92.75 316 LYS A O 1
ATOM 2571 N N . GLU A 1 317 ? 6.324 -18.984 -29.078 1 94 317 GLU A N 1
ATOM 2572 C CA . GLU A 1 317 ? 7.039 -17.906 -29.766 1 94 317 GLU A CA 1
ATOM 2573 C C . GLU A 1 317 ? 6.07 -16.953 -30.453 1 94 317 GLU A C 1
ATOM 2575 O O . GLU A 1 317 ? 6.277 -16.562 -31.594 1 94 317 GLU A O 1
ATOM 2580 N N . CYS A 1 318 ? 5.023 -16.734 -29.812 1 95 318 CYS A N 1
ATOM 2581 C CA . CYS A 1 318 ? 4.059 -15.758 -30.297 1 95 318 CYS A CA 1
ATOM 2582 C C . CYS A 1 318 ? 4.457 -14.352 -29.875 1 95 318 CYS A C 1
ATOM 2584 O O . CYS A 1 318 ? 3.924 -13.805 -28.906 1 95 318 CYS A O 1
ATOM 2586 N N . PHE A 1 319 ? 5.152 -13.641 -30.672 1 95.31 319 PHE A N 1
ATOM 2587 C CA . PHE A 1 319 ? 5.766 -12.359 -30.344 1 95.31 319 PHE A CA 1
ATOM 2588 C C . PHE A 1 319 ? 4.707 -11.266 -30.219 1 95.31 319 PHE A C 1
ATOM 2590 O O . PHE A 1 319 ? 4.715 -10.5 -29.25 1 95.31 319 PHE A O 1
ATOM 2597 N N . SER A 1 320 ? 3.865 -11.211 -31.156 1 96.06 320 SER A N 1
ATOM 2598 C CA . SER A 1 320 ? 2.877 -10.141 -31.203 1 96.06 320 SER A CA 1
ATOM 2599 C C . SER A 1 320 ? 1.928 -10.211 -30.016 1 96.06 320 SER A C 1
ATOM 2601 O O . SER A 1 320 ? 1.673 -9.203 -29.359 1 96.06 320 SER A O 1
ATOM 2603 N N . ALA A 1 321 ? 1.482 -11.422 -29.797 1 95.88 321 ALA A N 1
ATOM 2604 C CA . ALA A 1 321 ? 0.542 -11.617 -28.688 1 95.88 321 ALA A CA 1
ATOM 2605 C C . ALA A 1 321 ? 1.204 -11.32 -27.344 1 95.88 321 ALA A C 1
ATOM 2607 O O . ALA A 1 321 ? 0.584 -10.734 -26.453 1 95.88 321 ALA A O 1
ATOM 2608 N N . LEU A 1 322 ? 2.371 -11.727 -27.188 1 97.06 322 LEU A N 1
ATOM 2609 C CA . LEU A 1 322 ? 3.098 -11.492 -25.938 1 97.06 322 LEU A CA 1
ATOM 2610 C C . LEU A 1 322 ? 3.393 -10.008 -25.766 1 97.06 322 LEU A C 1
ATOM 2612 O O . LEU A 1 322 ? 3.338 -9.492 -24.641 1 97.06 322 LEU A O 1
ATOM 2616 N N . SER A 1 323 ? 3.74 -9.336 -26.859 1 96.75 323 SER A N 1
ATOM 2617 C CA . SER A 1 323 ? 3.965 -7.895 -26.812 1 96.75 323 SER A CA 1
ATOM 2618 C C . SER A 1 323 ? 2.701 -7.148 -26.391 1 96.75 323 SER A C 1
ATOM 2620 O O . SER A 1 323 ? 2.76 -6.23 -25.578 1 96.75 323 SER A O 1
ATOM 2622 N N . TYR A 1 324 ? 1.691 -7.562 -27 1 95.88 324 TYR A N 1
ATOM 2623 C CA . TYR A 1 324 ? 0.41 -6.957 -26.656 1 95.88 324 TYR A CA 1
ATOM 2624 C C . TYR A 1 324 ? 0.092 -7.16 -25.188 1 95.88 324 TYR A C 1
ATOM 2626 O O . TYR A 1 324 ? -0.312 -6.223 -24.484 1 95.88 324 TYR A O 1
ATOM 2634 N N . LEU A 1 325 ? 0.242 -8.367 -24.688 1 96.38 325 LEU A N 1
ATOM 2635 C CA . LEU A 1 325 ? -0.021 -8.688 -23.281 1 96.38 325 LEU A CA 1
ATOM 2636 C C . LEU A 1 325 ? 0.881 -7.879 -22.359 1 96.38 325 LEU A C 1
ATOM 2638 O O . LEU A 1 325 ? 0.427 -7.359 -21.344 1 96.38 325 LEU A O 1
ATOM 2642 N N . ALA A 1 326 ? 2.137 -7.797 -22.703 1 97.12 326 ALA A N 1
ATOM 2643 C CA . ALA A 1 326 ? 3.1 -7.051 -21.891 1 97.12 326 ALA A CA 1
ATOM 2644 C C . ALA A 1 326 ? 2.705 -5.578 -21.797 1 97.12 326 ALA A C 1
ATOM 2646 O O . ALA A 1 326 ? 2.781 -4.984 -20.719 1 97.12 326 ALA A O 1
ATOM 2647 N N . HIS A 1 327 ? 2.314 -5.027 -22.891 1 94.75 327 HIS A N 1
ATOM 2648 C CA . HIS A 1 327 ? 1.901 -3.629 -22.906 1 94.75 327 HIS A CA 1
ATOM 2649 C C . HIS A 1 327 ? 0.654 -3.412 -22.062 1 94.75 327 HIS A C 1
ATOM 2651 O O . HIS A 1 327 ? 0.569 -2.434 -21.312 1 94.75 327 HIS A O 1
ATOM 2657 N N . ARG A 1 328 ? -0.215 -4.223 -22.172 1 93.56 328 ARG A N 1
ATOM 2658 C CA . ARG A 1 328 ? -1.473 -4.125 -21.438 1 93.56 328 ARG A CA 1
ATOM 2659 C C . ARG A 1 328 ? -1.232 -4.18 -19.938 1 93.56 328 ARG A C 1
ATOM 2661 O O . ARG A 1 328 ? -1.778 -3.365 -19.188 1 93.56 328 ARG A O 1
ATOM 2668 N N . VAL A 1 329 ? -0.497 -5.133 -19.5 1 94.31 329 VAL A N 1
ATOM 2669 C CA . VAL A 1 329 ? -0.257 -5.301 -18.078 1 94.31 329 VAL A CA 1
ATOM 2670 C C . VAL A 1 329 ? 0.567 -4.129 -17.547 1 94.31 329 VAL A C 1
ATOM 2672 O O . VAL A 1 329 ? 0.387 -3.697 -16.406 1 94.31 329 VAL A O 1
ATOM 2675 N N . PHE A 1 330 ? 1.391 -3.578 -18.453 1 91.44 330 PHE A N 1
ATOM 2676 C CA . PHE A 1 330 ? 2.182 -2.406 -18.094 1 91.44 330 PHE A CA 1
ATOM 2677 C C . PHE A 1 330 ? 1.28 -1.218 -17.781 1 91.44 330 PHE A C 1
ATOM 2679 O O . PHE A 1 330 ? 1.499 -0.508 -16.797 1 91.44 330 PHE A O 1
ATOM 2686 N N . MET A 1 331 ? 0.288 -1.083 -18.5 1 88.56 331 MET A N 1
ATOM 2687 C CA . MET A 1 331 ? -0.612 0.059 -18.375 1 88.56 331 MET A CA 1
ATOM 2688 C C . MET A 1 331 ? -1.594 -0.158 -17.219 1 88.56 331 MET A C 1
ATOM 2690 O O . MET A 1 331 ? -2.098 0.805 -16.641 1 88.56 331 MET A O 1
ATOM 2694 N N . THR A 1 332 ? -1.834 -1.391 -16.922 1 91.19 332 THR A N 1
ATOM 2695 C CA . THR A 1 332 ? -2.805 -1.709 -15.875 1 91.19 332 THR A CA 1
ATOM 2696 C C . THR A 1 332 ? -2.154 -1.654 -14.492 1 91.19 332 THR A C 1
ATOM 2698 O O . THR A 1 332 ? -2.631 -0.945 -13.609 1 91.19 332 THR A O 1
ATOM 2701 N N . ASP A 1 333 ? -1.134 -2.432 -14.305 1 91.56 333 ASP A N 1
ATOM 2702 C CA . ASP A 1 333 ? -0.394 -2.504 -13.047 1 91.56 333 ASP A CA 1
ATOM 2703 C C . ASP A 1 333 ? 1.039 -2.977 -13.281 1 91.56 333 ASP A C 1
ATOM 2705 O O . ASP A 1 333 ? 1.311 -4.18 -13.266 1 91.56 333 ASP A O 1
ATOM 2709 N N . LYS A 1 334 ? 1.89 -2.105 -13.297 1 90.12 334 LYS A N 1
ATOM 2710 C CA . LYS A 1 334 ? 3.283 -2.346 -13.664 1 90.12 334 LYS A CA 1
ATOM 2711 C C . LYS A 1 334 ? 4.039 -3.035 -12.539 1 90.12 334 LYS A C 1
ATOM 2713 O O . LYS A 1 334 ? 4.93 -3.85 -12.781 1 90.12 334 LYS A O 1
ATOM 2718 N N . TYR A 1 335 ? 3.68 -2.785 -11.305 1 90.62 335 TYR A N 1
ATOM 2719 C CA . TYR A 1 335 ? 4.488 -3.219 -10.172 1 90.62 335 TYR A CA 1
ATOM 2720 C C . TYR A 1 335 ? 3.816 -4.371 -9.43 1 90.62 335 TYR A C 1
ATOM 2722 O O . TYR A 1 335 ? 3.514 -4.262 -8.242 1 90.62 335 TYR A O 1
ATOM 2730 N N . ARG A 1 336 ? 3.588 -5.477 -10.109 1 94.75 336 ARG A N 1
ATOM 2731 C CA . ARG A 1 336 ? 3.164 -6.785 -9.625 1 94.75 336 ARG A CA 1
ATOM 2732 C C . ARG A 1 336 ? 4.113 -7.879 -10.094 1 94.75 336 ARG A C 1
ATOM 2734 O O . ARG A 1 336 ? 4.688 -7.781 -11.18 1 94.75 336 ARG A O 1
ATOM 2741 N N . PRO A 1 337 ? 4.316 -8.852 -9.289 1 96 337 PRO A N 1
ATOM 2742 C CA . PRO A 1 337 ? 5.223 -9.922 -9.711 1 96 337 PRO A CA 1
ATOM 2743 C C . PRO A 1 337 ? 4.82 -10.547 -11.047 1 96 337 PRO A C 1
ATOM 2745 O O . PRO A 1 337 ? 5.68 -10.82 -11.883 1 96 337 PRO A O 1
ATOM 2748 N N . GLU A 1 338 ? 3.561 -10.703 -11.305 1 96.94 338 GLU A N 1
ATOM 2749 C CA . GLU A 1 338 ? 3.072 -11.273 -12.555 1 96.94 338 GLU A CA 1
ATOM 2750 C C . GLU A 1 338 ? 3.412 -10.375 -13.742 1 96.94 338 GLU A C 1
ATOM 2752 O O . GLU A 1 338 ? 3.877 -10.859 -14.773 1 96.94 338 GLU A O 1
ATOM 2757 N N . SER A 1 339 ? 3.164 -9.062 -13.508 1 96.88 339 SER A N 1
ATOM 2758 C CA . SER A 1 339 ? 3.445 -8.102 -14.57 1 96.88 339 SER A CA 1
ATOM 2759 C C . SER A 1 339 ? 4.93 -8.094 -14.93 1 96.88 339 SER A C 1
ATOM 2761 O O . SER A 1 339 ? 5.289 -8.07 -16.109 1 96.88 339 SER A O 1
ATOM 2763 N N . CYS A 1 340 ? 5.762 -8.156 -13.891 1 97.25 340 CYS A N 1
ATOM 2764 C CA . CYS A 1 340 ? 7.203 -8.156 -14.109 1 97.25 340 CYS A CA 1
ATOM 2765 C C . CYS A 1 340 ? 7.641 -9.414 -14.859 1 97.25 340 CYS A C 1
ATOM 2767 O O . CYS A 1 340 ? 8.492 -9.344 -15.75 1 97.25 340 CYS A O 1
ATOM 2769 N N . CYS A 1 341 ? 7.074 -10.5 -14.531 1 97.56 341 CYS A N 1
ATOM 2770 C CA . CYS A 1 341 ? 7.414 -11.75 -15.203 1 97.56 341 CYS A CA 1
ATOM 2771 C C . CYS A 1 341 ? 6.98 -11.711 -16.672 1 97.56 341 CYS A C 1
ATOM 2773 O O . CYS A 1 341 ? 7.699 -12.195 -17.547 1 97.56 341 CYS A O 1
ATOM 2775 N N . ILE A 1 342 ? 5.836 -11.172 -16.953 1 98.06 342 ILE A N 1
ATOM 2776 C CA . ILE A 1 342 ? 5.328 -11.07 -18.312 1 98.06 342 ILE A CA 1
ATOM 2777 C C . ILE A 1 342 ? 6.25 -10.188 -19.156 1 98.06 342 ILE A C 1
ATOM 2779 O O . ILE A 1 342 ? 6.625 -10.547 -20.266 1 98.06 342 ILE A O 1
ATOM 2783 N N . ILE A 1 343 ? 6.645 -9.07 -18.625 1 97.56 343 ILE A N 1
ATOM 2784 C CA . ILE A 1 343 ? 7.539 -8.156 -19.328 1 97.56 343 ILE A CA 1
ATOM 2785 C C . ILE A 1 343 ? 8.914 -8.797 -19.484 1 97.56 343 ILE A C 1
ATOM 2787 O O . ILE A 1 343 ? 9.57 -8.625 -20.516 1 97.56 343 ILE A O 1
ATOM 2791 N N . GLY A 1 344 ? 9.344 -9.508 -18.453 1 97.94 344 GLY A N 1
ATOM 2792 C CA . GLY A 1 344 ? 10.578 -10.258 -18.578 1 97.94 344 GLY A CA 1
ATOM 2793 C C . GLY A 1 344 ? 10.562 -11.258 -19.703 1 97.94 344 GLY A C 1
ATOM 2794 O O . GLY A 1 344 ? 11.531 -11.359 -20.469 1 97.94 344 GLY A O 1
ATOM 2795 N N . ASN A 1 345 ? 9.492 -11.969 -19.812 1 97.88 345 ASN A N 1
ATOM 2796 C CA . ASN A 1 345 ? 9.336 -12.93 -20.906 1 97.88 345 ASN A CA 1
ATOM 2797 C C . ASN A 1 345 ? 9.367 -12.242 -22.266 1 97.88 345 ASN A C 1
ATOM 2799 O O . ASN A 1 345 ? 9.891 -12.797 -23.234 1 97.88 345 ASN A O 1
ATOM 2803 N N . TYR A 1 346 ? 8.719 -11.109 -22.328 1 97.75 346 TYR A N 1
ATOM 2804 C CA . TYR A 1 346 ? 8.711 -10.336 -23.562 1 97.75 346 TYR A CA 1
ATOM 2805 C C . TYR A 1 346 ? 10.125 -9.977 -24 1 97.75 346 TYR A C 1
ATOM 2807 O O . TYR A 1 346 ? 10.508 -10.195 -25.156 1 97.75 346 TYR A O 1
ATOM 2815 N N . TYR A 1 347 ? 10.977 -9.492 -23.078 1 97.38 347 TYR A N 1
ATOM 2816 C CA . TYR A 1 347 ? 12.359 -9.133 -23.391 1 97.38 347 TYR A CA 1
ATOM 2817 C C . TYR A 1 347 ? 13.195 -10.375 -23.688 1 97.38 347 TYR A C 1
ATOM 2819 O O . TYR A 1 347 ? 14.102 -10.336 -24.516 1 97.38 347 TYR A O 1
ATOM 2827 N N . SER A 1 348 ? 12.898 -11.422 -22.969 1 96.94 348 SER A N 1
ATOM 2828 C CA . SER A 1 348 ? 13.594 -12.68 -23.219 1 96.94 348 SER A CA 1
ATOM 2829 C C . SER A 1 348 ? 13.344 -13.172 -24.656 1 96.94 348 SER A C 1
ATOM 2831 O O . SER A 1 348 ? 14.281 -13.586 -25.344 1 96.94 348 SER A O 1
ATOM 2833 N N . LEU A 1 349 ? 12.078 -13.117 -25.031 1 96.44 349 LEU A N 1
ATOM 2834 C CA . LEU A 1 349 ? 11.703 -13.562 -26.375 1 96.44 349 LEU A CA 1
ATOM 2835 C C . LEU A 1 349 ? 12.359 -12.68 -27.438 1 96.44 349 LEU A C 1
ATOM 2837 O O . LEU A 1 349 ? 12.68 -13.156 -28.531 1 96.44 349 LEU A O 1
ATOM 2841 N N . LYS A 1 350 ? 12.672 -11.422 -27.125 1 95.56 350 LYS A N 1
ATOM 2842 C CA . LYS A 1 350 ? 13.312 -10.477 -28.031 1 95.56 350 LYS A CA 1
ATOM 2843 C C . LYS A 1 350 ? 14.828 -10.641 -28.016 1 95.56 350 LYS A C 1
ATOM 2845 O O . LYS A 1 350 ? 15.547 -9.961 -28.766 1 95.56 350 LYS A O 1
ATOM 2850 N N . GLY A 1 351 ? 15.312 -11.477 -27.156 1 95.19 351 GLY A N 1
ATOM 2851 C CA . GLY A 1 351 ? 16.75 -11.727 -27.062 1 95.19 351 GLY A CA 1
ATOM 2852 C C . GLY A 1 351 ? 17.469 -10.742 -26.156 1 95.19 351 GLY A C 1
ATOM 2853 O O . GLY A 1 351 ? 18.703 -10.711 -26.125 1 95.19 351 GLY A O 1
ATOM 2854 N N . GLN A 1 352 ? 16.688 -9.891 -25.469 1 97 352 GLN A N 1
ATOM 2855 C CA . GLN A 1 352 ? 17.281 -8.938 -24.531 1 97 352 GLN A CA 1
ATOM 2856 C C . GLN A 1 352 ? 17.328 -9.523 -23.125 1 97 352 GLN A C 1
ATOM 2858 O O . GLN A 1 352 ? 16.594 -9.086 -22.234 1 97 352 GLN A O 1
ATOM 2863 N N . HIS A 1 353 ? 18.281 -10.336 -22.844 1 97.06 353 HIS A N 1
ATOM 2864 C CA . HIS A 1 353 ? 18.344 -11.156 -21.641 1 97.06 353 HIS A CA 1
ATOM 2865 C C . HIS A 1 353 ? 18.688 -10.312 -20.422 1 97.06 353 HIS A C 1
ATOM 2867 O O . HIS A 1 353 ? 18.172 -10.547 -19.328 1 97.06 353 HIS A O 1
ATOM 2873 N N . GLU A 1 354 ? 19.5 -9.312 -20.594 1 96.56 354 GLU A N 1
ATOM 2874 C CA . GLU A 1 354 ? 19.875 -8.461 -19.469 1 96.56 354 GLU A CA 1
ATOM 2875 C C . GLU A 1 354 ? 18.672 -7.703 -18.922 1 96.56 354 GLU A C 1
ATOM 2877 O O . GLU A 1 354 ? 18.484 -7.621 -17.719 1 96.56 354 GLU A O 1
ATOM 2882 N N . LYS A 1 355 ? 17.938 -7.188 -19.859 1 96.81 355 LYS A N 1
ATOM 2883 C CA . LYS A 1 355 ? 16.734 -6.469 -19.453 1 96.81 355 LYS A CA 1
ATOM 2884 C C . LYS A 1 355 ? 15.727 -7.414 -18.812 1 96.81 355 LYS A C 1
ATOM 2886 O O . LYS A 1 355 ? 15.023 -7.031 -17.875 1 96.81 355 LYS A O 1
ATOM 2891 N N . SER A 1 356 ? 15.648 -8.609 -19.312 1 97.56 356 SER A N 1
ATOM 2892 C CA . SER A 1 356 ? 14.742 -9.617 -18.766 1 97.56 356 SER A CA 1
ATOM 2893 C C . SER A 1 356 ? 15.07 -9.914 -17.312 1 97.56 356 SER A C 1
ATOM 2895 O O . SER A 1 356 ? 14.172 -9.969 -16.469 1 97.56 356 SER A O 1
ATOM 2897 N N . VAL A 1 357 ? 16.359 -10.008 -17.031 1 97.62 357 VAL A N 1
ATOM 2898 C CA . VAL A 1 357 ? 16.812 -10.328 -15.672 1 97.62 357 VAL A CA 1
ATOM 2899 C C . VAL A 1 357 ? 16.406 -9.211 -14.719 1 97.62 357 VAL A C 1
ATOM 2901 O O . VAL A 1 357 ? 16.031 -9.469 -13.57 1 97.62 357 VAL A O 1
ATOM 2904 N N . VAL A 1 358 ? 16.5 -8.023 -15.219 1 96.56 358 VAL A N 1
ATOM 2905 C CA . VAL A 1 358 ? 16.125 -6.871 -14.398 1 96.56 358 VAL A CA 1
ATOM 2906 C C . VAL A 1 358 ? 14.672 -6.996 -13.953 1 96.56 358 VAL A C 1
ATOM 2908 O O . VAL A 1 358 ? 14.352 -6.73 -12.797 1 96.56 358 VAL A O 1
ATOM 2911 N N . TYR A 1 359 ? 13.797 -7.383 -14.805 1 97 359 TYR A N 1
ATOM 2912 C CA . TYR A 1 359 ? 12.375 -7.492 -14.5 1 97 359 TYR A CA 1
ATOM 2913 C C . TYR A 1 359 ? 12.102 -8.703 -13.609 1 97 359 TYR A C 1
ATOM 2915 O O . TYR A 1 359 ? 11.234 -8.656 -12.734 1 97 359 TYR A O 1
ATOM 2923 N N . PHE A 1 360 ? 12.828 -9.797 -13.797 1 97.5 360 PHE A N 1
ATOM 2924 C CA . PHE A 1 360 ? 12.664 -10.938 -12.898 1 97.5 360 PHE A CA 1
ATOM 2925 C C . PHE A 1 360 ? 13.141 -10.602 -11.492 1 97.5 360 PHE A C 1
ATOM 2927 O O . PHE A 1 360 ? 12.523 -11.008 -10.508 1 97.5 360 PHE A O 1
ATOM 2934 N N . ARG A 1 361 ? 14.203 -9.883 -11.453 1 95.88 361 ARG A N 1
ATOM 2935 C CA . ARG A 1 361 ? 14.695 -9.438 -10.156 1 95.88 361 ARG A CA 1
ATOM 2936 C C . ARG A 1 361 ? 13.672 -8.531 -9.461 1 95.88 361 ARG A C 1
ATOM 2938 O O . ARG A 1 361 ? 13.516 -8.594 -8.242 1 95.88 361 ARG A O 1
ATOM 2945 N N . ARG A 1 362 ? 13.094 -7.707 -10.266 1 94.94 362 ARG A N 1
ATOM 2946 C CA . ARG A 1 362 ? 12.055 -6.836 -9.727 1 94.94 362 ARG A CA 1
ATOM 2947 C C . ARG A 1 362 ? 10.883 -7.652 -9.188 1 94.94 362 ARG A C 1
ATOM 2949 O O . ARG A 1 362 ? 10.312 -7.312 -8.148 1 94.94 362 ARG A O 1
ATOM 2956 N N . ALA A 1 363 ? 10.461 -8.664 -9.891 1 96.38 363 ALA A N 1
ATOM 2957 C CA . ALA A 1 363 ? 9.398 -9.555 -9.422 1 96.38 363 ALA A CA 1
ATOM 2958 C C . ALA A 1 363 ? 9.75 -10.172 -8.078 1 96.38 363 ALA A C 1
ATOM 2960 O O . ALA A 1 363 ? 8.898 -10.289 -7.195 1 96.38 363 ALA A O 1
ATOM 2961 N N . LEU A 1 364 ? 11.016 -10.492 -7.906 1 94.56 364 LEU A N 1
ATOM 2962 C CA . LEU A 1 364 ? 11.477 -11.156 -6.695 1 94.56 364 LEU A CA 1
ATOM 2963 C C . LEU A 1 364 ? 11.594 -10.172 -5.543 1 94.56 364 LEU A C 1
ATOM 2965 O O . LEU A 1 364 ? 11.453 -10.547 -4.375 1 94.56 364 LEU A O 1
ATOM 2969 N N . LYS A 1 365 ? 11.836 -8.906 -5.875 1 91.94 365 LYS A N 1
ATOM 2970 C CA . LYS A 1 365 ? 11.844 -7.871 -4.844 1 91.94 365 LYS A CA 1
ATOM 2971 C C . LYS A 1 365 ? 10.445 -7.66 -4.273 1 91.94 365 LYS A C 1
ATOM 2973 O O . LYS A 1 365 ? 10.289 -7.336 -3.092 1 91.94 365 LYS A O 1
ATOM 2978 N N . LEU A 1 366 ? 9.539 -7.859 -5.129 1 91.44 366 LEU A N 1
ATOM 2979 C CA . LEU A 1 366 ? 8.148 -7.711 -4.711 1 91.44 366 LEU A CA 1
ATOM 2980 C C . LEU A 1 366 ? 7.668 -8.953 -3.969 1 91.44 366 LEU A C 1
ATOM 2982 O O . LEU A 1 366 ? 6.891 -8.852 -3.02 1 91.44 366 LEU A O 1
ATOM 2986 N N . ASN A 1 367 ? 8.086 -10.102 -4.422 1 92.31 367 ASN A N 1
ATOM 2987 C CA . ASN A 1 367 ? 7.801 -11.391 -3.797 1 92.31 367 ASN A CA 1
ATOM 2988 C C . ASN A 1 367 ? 8.992 -12.336 -3.891 1 92.31 367 ASN A C 1
ATOM 2990 O O . ASN A 1 367 ? 9.203 -12.984 -4.922 1 92.31 367 ASN A O 1
ATOM 2994 N N . LYS A 1 368 ? 9.609 -12.492 -2.822 1 90.06 368 LYS A N 1
ATOM 2995 C CA . LYS A 1 368 ? 10.859 -13.258 -2.795 1 90.06 368 LYS A CA 1
ATOM 2996 C C . LYS A 1 368 ? 10.602 -14.742 -3.018 1 90.06 368 LYS A C 1
ATOM 2998 O O . LYS A 1 368 ? 11.508 -15.492 -3.385 1 90.06 368 LYS A O 1
ATOM 3003 N N . ASN A 1 369 ? 9.383 -15.188 -2.857 1 90.12 369 ASN A N 1
ATOM 3004 C CA . ASN A 1 369 ? 9.062 -16.609 -2.973 1 90.12 369 ASN A CA 1
ATOM 3005 C C . ASN A 1 369 ? 8.359 -16.922 -4.289 1 90.12 369 ASN A C 1
ATOM 3007 O O . ASN A 1 369 ? 7.711 -17.953 -4.418 1 90.12 369 ASN A O 1
ATOM 3011 N N . TYR A 1 370 ? 8.484 -16 -5.219 1 93.56 370 TYR A N 1
ATOM 3012 C CA . TYR A 1 370 ? 7.844 -16.203 -6.512 1 93.56 370 TYR A CA 1
ATOM 3013 C C . TYR A 1 370 ? 8.617 -17.234 -7.34 1 93.56 370 TYR A C 1
ATOM 3015 O O . TYR A 1 370 ? 9.523 -16.875 -8.094 1 93.56 370 TYR A O 1
ATOM 3023 N N . LEU A 1 371 ? 8.195 -18.406 -7.355 1 92.5 371 LEU A N 1
ATOM 3024 C CA . LEU A 1 371 ? 8.906 -19.562 -7.891 1 92.5 371 LEU A CA 1
ATOM 3025 C C . LEU A 1 371 ? 9.219 -19.375 -9.367 1 92.5 371 LEU A C 1
ATOM 3027 O O . LEU A 1 371 ? 10.367 -19.562 -9.797 1 92.5 371 LEU A O 1
ATOM 3031 N N . SER A 1 372 ? 8.297 -19 -10.164 1 93.19 372 SER A N 1
ATOM 3032 C CA . SER A 1 372 ? 8.461 -18.875 -11.609 1 93.19 372 SER A CA 1
ATOM 3033 C C . SER A 1 372 ? 9.555 -17.859 -11.953 1 93.19 372 SER A C 1
ATOM 3035 O O . SER A 1 372 ? 10.32 -18.062 -12.898 1 93.19 372 SER A O 1
ATOM 3037 N N . ALA A 1 373 ? 9.602 -16.828 -11.156 1 96 373 ALA A N 1
ATOM 3038 C CA . ALA A 1 373 ? 10.586 -15.773 -11.414 1 96 373 ALA A CA 1
ATOM 3039 C C . ALA A 1 373 ? 12 -16.297 -11.188 1 96 373 ALA A C 1
ATOM 3041 O O . ALA A 1 373 ? 12.914 -15.961 -11.953 1 96 373 ALA A O 1
ATOM 3042 N N . TRP A 1 374 ? 12.242 -17.094 -10.18 1 95.94 374 TRP A N 1
ATOM 3043 C CA . TRP A 1 374 ? 13.547 -17.688 -9.922 1 95.94 374 TRP A CA 1
ATOM 3044 C C . TRP A 1 374 ? 13.961 -18.625 -11.055 1 95.94 374 TRP A C 1
ATOM 3046 O O . TRP A 1 374 ? 15.094 -18.562 -11.531 1 95.94 374 TRP A O 1
ATOM 3056 N N . THR A 1 375 ? 13.07 -19.438 -11.445 1 95.75 375 THR A N 1
ATOM 3057 C CA . THR A 1 375 ? 13.344 -20.406 -12.508 1 95.75 375 THR A CA 1
ATOM 3058 C C . THR A 1 375 ? 13.664 -19.688 -13.812 1 95.75 375 THR A C 1
ATOM 3060 O O . THR A 1 375 ? 14.641 -20.031 -14.492 1 95.75 375 THR A O 1
ATOM 3063 N N . LEU A 1 376 ? 12.875 -18.719 -14.188 1 96.31 376 LEU A N 1
ATOM 3064 C CA . LEU A 1 376 ? 13.07 -17.984 -15.43 1 96.31 376 LEU A CA 1
ATOM 3065 C C . LEU A 1 376 ? 14.375 -17.188 -15.383 1 96.31 376 LEU A C 1
ATOM 3067 O O . LEU A 1 376 ? 15.078 -17.078 -16.391 1 96.31 376 LEU A O 1
ATOM 3071 N N . MET A 1 377 ? 14.68 -16.641 -14.258 1 96.75 377 MET A N 1
ATOM 3072 C CA . MET A 1 377 ? 15.938 -15.922 -14.094 1 96.75 377 MET A CA 1
ATOM 3073 C C . MET A 1 377 ? 17.125 -16.859 -14.297 1 96.75 377 MET A C 1
ATOM 3075 O O . MET A 1 377 ? 18.125 -16.469 -14.914 1 96.75 377 MET A O 1
ATOM 3079 N N . GLY A 1 378 ? 17.078 -18.031 -13.797 1 96.69 378 GLY A N 1
ATOM 3080 C CA . GLY A 1 378 ? 18.109 -19.031 -14.031 1 96.69 378 GLY A CA 1
ATOM 3081 C C . GLY A 1 378 ? 18.328 -19.328 -15.508 1 96.69 378 GLY A C 1
ATOM 3082 O O . GLY A 1 378 ? 19.469 -19.406 -15.961 1 96.69 378 GLY A O 1
ATOM 3083 N N . HIS A 1 379 ? 17.203 -19.484 -16.172 1 95.31 379 HIS A N 1
ATOM 3084 C CA . HIS A 1 379 ? 17.297 -19.703 -17.609 1 95.31 379 HIS A CA 1
ATOM 3085 C C . HIS A 1 379 ? 18.016 -18.562 -18.297 1 95.31 379 HIS A C 1
ATOM 3087 O O . HIS A 1 379 ? 18.812 -18.797 -19.219 1 95.31 379 HIS A O 1
ATOM 3093 N N . GLU A 1 380 ? 17.719 -17.375 -17.891 1 96.75 380 GLU A N 1
ATOM 3094 C CA . GLU A 1 380 ? 18.359 -16.203 -18.5 1 96.75 380 GLU A CA 1
ATOM 3095 C C . GLU A 1 380 ? 19.844 -16.172 -18.203 1 96.75 380 GLU A C 1
ATOM 3097 O O . GLU A 1 380 ? 20.656 -15.805 -19.062 1 96.75 380 GLU A O 1
ATOM 3102 N N . PHE A 1 381 ? 20.219 -16.562 -17.062 1 96.5 381 PHE A N 1
ATOM 3103 C CA . PHE A 1 381 ? 21.625 -16.609 -16.703 1 96.5 381 PHE A CA 1
ATOM 3104 C C . PHE A 1 381 ? 22.375 -17.656 -17.5 1 96.5 381 PHE A C 1
ATOM 3106 O O . PHE A 1 381 ? 23.531 -17.469 -17.875 1 96.5 381 PHE A O 1
ATOM 3113 N N . VAL A 1 382 ? 21.672 -18.719 -17.75 1 94 382 VAL A N 1
ATOM 3114 C CA . VAL A 1 382 ? 22.25 -19.766 -18.578 1 94 382 VAL A CA 1
ATOM 3115 C C . VAL A 1 382 ? 22.484 -19.234 -20 1 94 382 VAL A C 1
ATOM 3117 O O . VAL A 1 382 ? 23.547 -19.453 -20.594 1 94 382 VAL A O 1
ATOM 3120 N N . GLU A 1 383 ? 21.469 -18.531 -20.484 1 92.75 383 GLU A N 1
ATOM 3121 C CA . GLU A 1 383 ? 21.578 -17.938 -21.812 1 92.75 383 GLU A CA 1
ATOM 3122 C C . GLU A 1 383 ? 22.703 -16.906 -21.859 1 92.75 383 GLU A C 1
ATOM 3124 O O . GLU A 1 383 ? 23.375 -16.75 -22.891 1 92.75 383 GLU A O 1
ATOM 3129 N N . MET A 1 384 ? 22.922 -16.281 -20.766 1 94.62 384 MET A N 1
ATOM 3130 C CA . MET A 1 384 ? 23.969 -15.25 -20.672 1 94.62 384 MET A CA 1
ATOM 3131 C C . MET A 1 384 ? 25.312 -15.867 -20.297 1 94.62 384 MET A C 1
ATOM 3133 O O . MET A 1 384 ? 26.297 -15.156 -20.125 1 94.62 384 MET A O 1
ATOM 3137 N N . LYS A 1 385 ? 25.375 -17.203 -20.125 1 92.31 385 LYS A N 1
ATOM 3138 C CA . LYS A 1 385 ? 26.562 -17.969 -19.781 1 92.31 385 LYS A CA 1
ATOM 3139 C C . LYS A 1 385 ? 27.094 -17.594 -18.391 1 92.31 385 LYS A C 1
ATOM 3141 O O . LYS A 1 385 ? 28.312 -17.547 -18.188 1 92.31 385 LYS A O 1
ATOM 3146 N N . ASN A 1 386 ? 26.203 -17.078 -17.641 1 94.75 386 ASN A N 1
ATOM 3147 C CA . ASN A 1 386 ? 26.5 -16.859 -16.234 1 94.75 386 ASN A CA 1
ATOM 3148 C C . ASN A 1 386 ? 26.047 -18.031 -15.367 1 94.75 386 ASN A C 1
ATOM 3150 O O . ASN A 1 386 ? 25.047 -17.922 -14.656 1 94.75 386 ASN A O 1
ATOM 3154 N N . THR A 1 387 ? 26.797 -19.078 -15.297 1 94.19 387 THR A N 1
ATOM 3155 C CA . THR A 1 387 ? 26.406 -20.359 -14.742 1 94.19 387 THR A CA 1
ATOM 3156 C C . THR A 1 387 ? 26.297 -20.281 -13.227 1 94.19 387 THR A C 1
ATOM 3158 O O . THR A 1 387 ? 25.344 -20.812 -12.633 1 94.19 387 THR A O 1
ATOM 3161 N N . PRO A 1 388 ? 27.234 -19.578 -12.594 1 93.94 388 PRO A N 1
ATOM 3162 C CA . PRO A 1 388 ? 27.109 -19.516 -11.133 1 93.94 388 PRO A CA 1
ATOM 3163 C C . PRO A 1 388 ? 25.812 -18.844 -10.688 1 93.94 388 PRO A C 1
ATOM 3165 O O . PRO A 1 388 ? 25.156 -19.312 -9.75 1 93.94 388 PRO A O 1
ATOM 3168 N N . ALA A 1 389 ? 25.531 -17.797 -11.352 1 95.69 389 ALA A N 1
ATOM 3169 C CA . ALA A 1 389 ? 24.281 -17.109 -11.008 1 95.69 389 ALA A CA 1
ATOM 3170 C C . ALA A 1 389 ? 23.062 -17.969 -11.297 1 95.69 389 ALA A C 1
ATOM 3172 O O . ALA A 1 389 ? 22.062 -17.922 -10.578 1 95.69 389 ALA A O 1
ATOM 3173 N N . ALA A 1 390 ? 23.141 -18.734 -12.328 1 96.75 390 ALA A N 1
ATOM 3174 C CA . ALA A 1 390 ? 22.062 -19.656 -12.68 1 96.75 390 ALA A CA 1
ATOM 3175 C C . ALA A 1 390 ? 21.875 -20.719 -11.594 1 96.75 390 ALA A C 1
ATOM 3177 O O . ALA A 1 390 ? 20.734 -21.016 -11.211 1 96.75 390 ALA A O 1
ATOM 3178 N N . VAL A 1 391 ? 22.969 -21.234 -11.133 1 96.19 391 VAL A N 1
ATOM 3179 C CA . VAL A 1 391 ? 22.922 -22.266 -10.102 1 96.19 391 VAL A CA 1
ATOM 3180 C C . VAL A 1 391 ? 22.281 -21.688 -8.836 1 96.19 391 VAL A C 1
ATOM 3182 O O . VAL A 1 391 ? 21.438 -22.344 -8.219 1 96.19 391 VAL A O 1
ATOM 3185 N N . ASP A 1 392 ? 22.703 -20.5 -8.508 1 95.06 392 ASP A N 1
ATOM 3186 C CA . ASP A 1 392 ? 22.141 -19.859 -7.324 1 95.06 392 ASP A CA 1
ATOM 3187 C C . ASP A 1 392 ? 20.625 -19.656 -7.469 1 95.06 392 ASP A C 1
ATOM 3189 O O . ASP A 1 392 ? 19.875 -19.875 -6.52 1 95.06 392 ASP A O 1
ATOM 3193 N N . ALA A 1 393 ? 20.188 -19.219 -8.594 1 95.88 393 ALA A N 1
ATOM 3194 C CA . ALA A 1 393 ? 18.781 -18.969 -8.859 1 95.88 393 ALA A CA 1
ATOM 3195 C C . ALA A 1 393 ? 17.969 -20.266 -8.781 1 95.88 393 ALA A C 1
ATOM 3197 O O . ALA A 1 393 ? 16.906 -20.312 -8.164 1 95.88 393 ALA A O 1
ATOM 3198 N N . TYR A 1 394 ? 18.484 -21.297 -9.398 1 96.12 394 TYR A N 1
ATOM 3199 C CA . TYR A 1 394 ? 17.781 -22.578 -9.398 1 96.12 394 TYR A CA 1
ATOM 3200 C C . TYR A 1 394 ? 17.734 -23.172 -7.992 1 96.12 394 TYR A C 1
ATOM 3202 O O . TYR A 1 394 ? 16.75 -23.797 -7.609 1 96.12 394 TYR A O 1
ATOM 3210 N N . ARG A 1 395 ? 18.797 -23.031 -7.25 1 95 395 ARG A N 1
ATOM 3211 C CA . ARG A 1 395 ? 18.828 -23.547 -5.883 1 95 395 ARG A CA 1
ATOM 3212 C C . ARG A 1 395 ? 17.75 -22.875 -5.031 1 95 395 ARG A C 1
ATOM 3214 O O . ARG A 1 395 ? 17.094 -23.531 -4.215 1 95 395 ARG A O 1
ATOM 3221 N N . ARG A 1 396 ? 17.625 -21.578 -5.223 1 93.69 396 ARG A N 1
ATOM 3222 C CA . ARG A 1 396 ? 16.578 -20.859 -4.496 1 93.69 396 ARG A CA 1
ATOM 3223 C C . ARG A 1 396 ? 15.195 -21.359 -4.891 1 93.69 396 ARG A C 1
ATOM 3225 O O . ARG A 1 396 ? 14.297 -21.422 -4.055 1 93.69 396 ARG A O 1
ATOM 3232 N N . ALA A 1 397 ? 15.016 -21.656 -6.121 1 95 397 ALA A N 1
ATOM 3233 C CA . ALA A 1 397 ? 13.742 -22.188 -6.602 1 95 397 ALA A CA 1
ATOM 3234 C C . ALA A 1 397 ? 13.445 -23.547 -5.973 1 95 397 ALA A C 1
ATOM 3236 O O . ALA A 1 397 ? 12.305 -23.812 -5.594 1 95 397 ALA A O 1
ATOM 3237 N N . VAL A 1 398 ? 14.461 -24.375 -5.887 1 93.69 398 VAL A N 1
ATOM 3238 C CA . VAL A 1 398 ? 14.305 -25.703 -5.289 1 93.69 398 VAL A CA 1
ATOM 3239 C C . VAL A 1 398 ? 13.945 -25.562 -3.811 1 93.69 398 VAL A C 1
ATOM 3241 O O . VAL A 1 398 ? 13.148 -26.344 -3.285 1 93.69 398 VAL A O 1
ATOM 3244 N N . ASP A 1 399 ? 14.523 -24.578 -3.164 1 91.44 399 ASP A N 1
ATOM 3245 C CA . ASP A 1 399 ? 14.242 -24.328 -1.752 1 91.44 399 ASP A CA 1
ATOM 3246 C C . ASP A 1 399 ? 12.789 -23.922 -1.542 1 91.44 399 ASP A C 1
ATOM 3248 O O . ASP A 1 399 ? 12.18 -24.281 -0.53 1 91.44 399 ASP A O 1
ATOM 3252 N N . ILE A 1 400 ? 12.273 -23.172 -2.406 1 89.75 400 ILE A N 1
ATOM 3253 C CA . ILE A 1 400 ? 10.906 -22.688 -2.299 1 89.75 400 ILE A CA 1
ATOM 3254 C C . ILE A 1 400 ? 9.922 -23.844 -2.533 1 89.75 400 ILE A C 1
ATOM 3256 O O . ILE A 1 400 ? 8.961 -24 -1.785 1 89.75 400 ILE A O 1
ATOM 3260 N N . ASP A 1 401 ? 10.219 -24.609 -3.627 1 89.31 401 ASP A N 1
ATOM 3261 C CA . ASP A 1 401 ? 9.367 -25.75 -3.938 1 89.31 401 ASP A CA 1
ATOM 3262 C C . ASP A 1 401 ? 10.203 -26.938 -4.434 1 89.31 401 ASP A C 1
ATOM 3264 O O . ASP A 1 401 ? 10.461 -27.047 -5.633 1 89.31 401 ASP A O 1
ATOM 3268 N N . PRO A 1 402 ? 10.422 -27.781 -3.596 1 88.75 402 PRO A N 1
ATOM 3269 C CA . PRO A 1 402 ? 11.258 -28.922 -3.977 1 88.75 402 PRO A CA 1
ATOM 3270 C C . PRO A 1 402 ? 10.547 -29.891 -4.926 1 88.75 402 PRO A C 1
ATOM 3272 O O . PRO A 1 402 ? 11.188 -30.75 -5.539 1 88.75 402 PRO A O 1
ATOM 3275 N N . CYS A 1 403 ? 9.305 -29.656 -5.156 1 84.5 403 CYS A N 1
ATOM 3276 C CA . CYS A 1 403 ? 8.555 -30.594 -5.992 1 84.5 403 CYS A CA 1
ATOM 3277 C C . CYS A 1 403 ? 8.453 -30.078 -7.422 1 84.5 403 CYS A C 1
ATOM 3279 O O . CYS A 1 403 ? 7.938 -30.766 -8.305 1 84.5 403 CYS A O 1
ATOM 3281 N N . ASP A 1 404 ? 8.984 -28.984 -7.613 1 86.94 404 ASP A N 1
ATOM 3282 C CA . ASP A 1 404 ? 8.977 -28.453 -8.977 1 86.94 404 ASP A CA 1
ATOM 3283 C C . ASP A 1 404 ? 10.164 -28.969 -9.773 1 86.94 404 ASP A C 1
ATOM 3285 O O . ASP A 1 404 ? 11.312 -28.672 -9.453 1 86.94 404 ASP A O 1
ATOM 3289 N N . TYR A 1 405 ? 9.914 -29.656 -10.906 1 89.25 405 TYR A N 1
ATOM 3290 C CA . TYR A 1 405 ? 10.953 -30.344 -11.664 1 89.25 405 TYR A CA 1
ATOM 3291 C C . TYR A 1 405 ? 11.797 -29.359 -12.453 1 89.25 405 TYR A C 1
ATOM 3293 O O . TYR A 1 405 ? 12.914 -29.672 -12.852 1 89.25 405 TYR A O 1
ATOM 3301 N N . ARG A 1 406 ? 11.32 -28.25 -12.805 1 89.5 406 ARG A N 1
ATOM 3302 C CA . ARG A 1 406 ? 11.961 -27.297 -13.703 1 89.5 406 ARG A CA 1
ATOM 3303 C C . ARG A 1 406 ? 13.297 -26.812 -13.133 1 89.5 406 ARG A C 1
ATOM 3305 O O . ARG A 1 406 ? 14.273 -26.656 -13.867 1 89.5 406 ARG A O 1
ATOM 3312 N N . ALA A 1 407 ? 13.18 -26.531 -11.867 1 93.5 407 ALA A N 1
ATOM 3313 C CA . ALA A 1 407 ? 14.398 -26.047 -11.227 1 93.5 407 ALA A CA 1
ATOM 3314 C C . ALA A 1 407 ? 15.445 -27.156 -11.141 1 93.5 407 ALA A C 1
ATOM 3316 O O . ALA A 1 407 ? 16.641 -26.906 -11.305 1 93.5 407 ALA A O 1
ATOM 3317 N N . TRP A 1 408 ? 15.062 -28.344 -10.906 1 94.75 408 TRP A N 1
ATOM 3318 C CA . TRP A 1 408 ? 15.969 -29.484 -10.867 1 94.75 408 TRP A CA 1
ATOM 3319 C C . TRP A 1 408 ? 16.594 -29.719 -12.242 1 94.75 408 TRP A C 1
ATOM 3321 O O . TRP A 1 408 ? 17.797 -29.969 -12.344 1 94.75 408 TRP A O 1
ATOM 3331 N N . TYR A 1 409 ? 15.758 -29.688 -13.211 1 95.06 409 TYR A N 1
ATOM 3332 C CA . TYR A 1 409 ? 16.25 -29.812 -14.578 1 95.06 409 TYR A CA 1
ATOM 3333 C C . TYR A 1 409 ? 17.25 -28.719 -14.914 1 95.06 409 TYR A C 1
ATOM 3335 O O . TYR A 1 409 ? 18.281 -28.984 -15.523 1 95.06 409 TYR A O 1
ATOM 3343 N N . GLY A 1 410 ? 16.953 -27.484 -14.5 1 95.38 410 GLY A N 1
ATOM 3344 C CA . GLY A 1 410 ? 17.859 -26.375 -14.727 1 95.38 410 GLY A CA 1
ATOM 3345 C C . GLY A 1 410 ? 19.203 -26.531 -14.055 1 95.38 410 GLY A C 1
ATOM 3346 O O . GLY A 1 410 ? 20.234 -26.203 -14.641 1 95.38 410 GLY A O 1
ATOM 3347 N N . LEU A 1 411 ? 19.234 -27.062 -12.844 1 95.75 411 LEU A N 1
ATOM 3348 C CA . LEU A 1 411 ? 20.484 -27.344 -12.133 1 95.75 411 LEU A CA 1
ATOM 3349 C C . LEU A 1 411 ? 21.297 -28.391 -12.875 1 95.75 411 LEU A C 1
ATOM 3351 O O . LEU A 1 411 ? 22.516 -28.281 -12.961 1 95.75 411 LEU A O 1
ATOM 3355 N N . GLY A 1 412 ? 20.641 -29.375 -13.352 1 95.5 412 GLY A N 1
ATOM 3356 C CA . GLY A 1 412 ? 21.328 -30.375 -14.156 1 95.5 412 GLY A CA 1
ATOM 3357 C C . GLY A 1 412 ? 22 -29.797 -15.375 1 95.5 412 GLY A C 1
ATOM 3358 O O . GLY A 1 412 ? 23.156 -30.094 -15.664 1 95.5 412 GLY A O 1
ATOM 3359 N N . GLN A 1 413 ? 21.266 -28.953 -16.047 1 93.75 413 GLN A N 1
ATOM 3360 C CA . GLN A 1 413 ? 21.812 -28.297 -17.234 1 93.75 413 GLN A CA 1
ATOM 3361 C C . GLN A 1 413 ? 23 -27.406 -16.875 1 93.75 413 GLN A C 1
ATOM 3363 O O . GLN A 1 413 ? 24 -27.375 -17.594 1 93.75 413 GLN A O 1
ATOM 3368 N N . ALA A 1 414 ? 22.844 -26.688 -15.828 1 94.81 414 ALA A N 1
ATOM 3369 C CA . ALA A 1 414 ? 23.922 -25.781 -15.406 1 94.81 414 ALA A CA 1
ATOM 3370 C C . ALA A 1 414 ? 25.188 -26.562 -15.047 1 94.81 414 ALA A C 1
ATOM 3372 O O . ALA A 1 414 ? 26.281 -26.172 -15.438 1 94.81 414 ALA A O 1
ATOM 3373 N N . TYR A 1 415 ? 25.047 -27.641 -14.375 1 94.06 415 TYR A N 1
ATOM 3374 C CA . TYR A 1 415 ? 26.219 -28.438 -13.977 1 94.06 415 TYR A CA 1
ATOM 3375 C C . TYR A 1 415 ? 26.828 -29.156 -15.172 1 94.06 415 TYR A C 1
ATOM 3377 O O . TYR A 1 415 ? 28.047 -29.344 -15.234 1 94.06 415 TYR A O 1
ATOM 3385 N N . GLU A 1 416 ? 25.969 -29.516 -16.062 1 92.06 416 GLU A N 1
ATOM 3386 C CA . GLU A 1 416 ? 26.5 -30.078 -17.312 1 92.06 416 GLU A CA 1
ATOM 3387 C C . GLU A 1 416 ? 27.375 -29.062 -18.047 1 92.06 416 GLU A C 1
ATOM 3389 O O . GLU A 1 416 ? 28.438 -29.406 -18.562 1 92.06 416 GLU A O 1
ATOM 3394 N N . MET A 1 417 ? 26.938 -27.891 -18.062 1 91.69 417 MET A N 1
ATOM 3395 C CA . MET A 1 417 ? 27.688 -26.812 -18.719 1 91.69 417 MET A CA 1
ATOM 3396 C C . MET A 1 417 ? 29 -26.531 -18 1 91.69 417 MET A C 1
ATOM 3398 O O . MET A 1 417 ? 29.969 -26.109 -18.609 1 91.69 417 MET A O 1
ATOM 3402 N N . MET A 1 418 ? 29 -26.812 -16.75 1 92.31 418 MET A N 1
ATOM 3403 C CA . MET A 1 418 ? 30.203 -26.594 -15.953 1 92.31 418 MET A CA 1
ATOM 3404 C C . MET A 1 418 ? 31.125 -27.797 -16.016 1 92.31 418 MET A C 1
ATOM 3406 O O . MET A 1 418 ? 32.188 -27.797 -15.414 1 92.31 418 MET A O 1
ATOM 3410 N N . GLY A 1 419 ? 30.75 -28.828 -16.766 1 90.19 419 GLY A N 1
ATOM 3411 C CA . GLY A 1 419 ? 31.562 -30.016 -16.938 1 90.19 419 GLY A CA 1
ATOM 3412 C C . GLY A 1 419 ? 31.547 -30.953 -15.734 1 90.19 419 GLY A C 1
ATOM 3413 O O . GLY A 1 419 ? 32.562 -31.578 -15.414 1 90.19 419 GLY A O 1
ATOM 3414 N N . MET A 1 420 ? 30.438 -30.875 -15.07 1 92.81 420 MET A N 1
ATOM 3415 C CA . MET A 1 420 ? 30.266 -31.75 -13.914 1 92.81 420 MET A CA 1
ATOM 3416 C C . MET A 1 420 ? 29.125 -32.719 -14.141 1 92.81 420 MET A C 1
ATOM 3418 O O . MET A 1 420 ? 28.078 -32.656 -13.484 1 92.81 420 MET A O 1
ATOM 3422 N N . PRO A 1 421 ? 29.328 -33.75 -14.906 1 92.12 421 PRO A N 1
ATOM 3423 C CA . PRO A 1 421 ? 28.234 -34.625 -15.336 1 92.12 421 PRO A CA 1
ATOM 3424 C C . PRO A 1 421 ? 27.672 -35.469 -14.195 1 92.12 421 PRO A C 1
ATOM 3426 O O . PRO A 1 421 ? 26.484 -35.781 -14.195 1 92.12 421 PRO A O 1
ATOM 3429 N N . PHE A 1 422 ? 28.469 -35.812 -13.203 1 91.56 422 PHE A N 1
ATOM 3430 C CA . PHE A 1 422 ? 27.969 -36.594 -12.086 1 91.56 422 PHE A CA 1
ATOM 3431 C C . PHE A 1 422 ? 26.938 -35.812 -11.289 1 91.56 422 PHE A C 1
ATOM 3433 O O . PHE A 1 422 ? 25.906 -36.344 -10.883 1 91.56 422 PHE A O 1
ATOM 3440 N N . TYR A 1 423 ? 27.344 -34.594 -11.117 1 91.31 423 TYR A N 1
ATOM 3441 C CA . TYR A 1 423 ? 26.391 -33.719 -10.43 1 91.31 423 TYR A CA 1
ATOM 3442 C C . TYR A 1 423 ? 25.141 -33.531 -11.273 1 91.31 423 TYR A C 1
ATOM 3444 O O . TYR A 1 423 ? 24.031 -33.562 -10.75 1 91.31 423 TYR A O 1
ATOM 3452 N N . ALA A 1 424 ? 25.312 -33.344 -12.492 1 95 424 ALA A N 1
ATOM 3453 C CA . ALA A 1 424 ? 24.188 -33.156 -13.398 1 95 424 ALA A CA 1
ATOM 3454 C C . ALA A 1 424 ? 23.234 -34.344 -13.375 1 95 424 ALA A C 1
ATOM 3456 O O . ALA A 1 424 ? 22.016 -34.156 -13.383 1 95 424 ALA A O 1
ATOM 3457 N N . LEU A 1 425 ? 23.812 -35.5 -13.344 1 94.81 425 LEU A N 1
ATOM 3458 C CA . LEU A 1 425 ? 23.016 -36.719 -13.352 1 94.81 425 LEU A CA 1
ATOM 3459 C C . LEU A 1 425 ? 22.109 -36.781 -12.125 1 94.81 425 LEU A C 1
ATOM 3461 O O . LEU A 1 425 ? 20.953 -37.219 -12.211 1 94.81 425 LEU A O 1
ATOM 3465 N N . HIS A 1 426 ? 22.672 -36.406 -11.039 1 94.31 426 HIS A N 1
ATOM 3466 C CA . HIS A 1 426 ? 21.875 -36.406 -9.812 1 94.31 426 HIS A CA 1
ATOM 3467 C C . HIS A 1 426 ? 20.625 -35.562 -9.977 1 94.31 426 HIS A C 1
ATOM 3469 O O . HIS A 1 426 ? 19.531 -35.969 -9.594 1 94.31 426 HIS A O 1
ATOM 3475 N N . TYR A 1 427 ? 20.797 -34.406 -10.5 1 96.25 427 TYR A N 1
ATOM 3476 C CA . TYR A 1 427 ? 19.688 -33.469 -10.648 1 96.25 427 TYR A CA 1
ATOM 3477 C C . TYR A 1 427 ? 18.734 -33.906 -11.75 1 96.25 427 TYR A C 1
ATOM 3479 O O . TYR A 1 427 ? 17.516 -33.75 -11.633 1 96.25 427 TYR A O 1
ATOM 3487 N N . PHE A 1 428 ? 19.219 -34.438 -12.82 1 95.69 428 PHE A N 1
ATOM 3488 C CA . PHE A 1 428 ? 18.359 -34.969 -13.875 1 95.69 428 PHE A CA 1
ATOM 3489 C C . PHE A 1 428 ? 17.516 -36.125 -13.359 1 95.69 428 PHE A C 1
ATOM 3491 O O . PHE A 1 428 ? 16.328 -36.25 -13.703 1 95.69 428 PHE A O 1
ATOM 3498 N N . LYS A 1 429 ? 18.109 -36.969 -12.586 1 95.12 429 LYS A N 1
ATOM 3499 C CA . LYS A 1 429 ? 17.391 -38.094 -12.008 1 95.12 429 LYS A CA 1
ATOM 3500 C C . LYS A 1 429 ? 16.219 -37.625 -11.164 1 95.12 429 LYS A C 1
ATOM 3502 O O . LYS A 1 429 ? 15.117 -38.188 -11.234 1 95.12 429 LYS A O 1
ATOM 3507 N N . LYS A 1 430 ? 16.516 -36.625 -10.406 1 94.69 430 LYS A N 1
ATOM 3508 C CA . LYS A 1 430 ? 15.445 -36.062 -9.578 1 94.69 430 LYS A CA 1
ATOM 3509 C C . LYS A 1 430 ? 14.336 -35.438 -10.438 1 94.69 430 LYS A C 1
ATOM 3511 O O . LYS A 1 430 ? 13.156 -35.562 -10.109 1 94.69 430 LYS A O 1
ATOM 3516 N N . SER A 1 431 ? 14.688 -34.812 -11.445 1 94.38 431 SER A N 1
ATOM 3517 C CA . SER A 1 431 ? 13.703 -34.188 -12.32 1 94.38 431 SER A CA 1
ATOM 3518 C C . SER A 1 431 ? 12.812 -35.219 -12.984 1 94.38 431 SER A C 1
ATOM 3520 O O . SER A 1 431 ? 11.602 -35.031 -13.086 1 94.38 431 SER A O 1
ATOM 3522 N N . VAL A 1 432 ? 13.398 -36.344 -13.43 1 92.38 432 VAL A N 1
ATOM 3523 C CA . VAL A 1 432 ? 12.656 -37.406 -14.078 1 92.38 432 VAL A CA 1
ATOM 3524 C C . VAL A 1 432 ? 11.75 -38.125 -13.07 1 92.38 432 VAL A C 1
ATOM 3526 O O . VAL A 1 432 ? 10.648 -38.562 -13.414 1 92.38 432 VAL A O 1
ATOM 3529 N N . PHE A 1 433 ? 12.203 -38.125 -11.906 1 91.56 433 PHE A N 1
ATOM 3530 C CA . PHE A 1 433 ? 11.398 -38.719 -10.844 1 91.56 433 PHE A CA 1
ATOM 3531 C C . PHE A 1 433 ? 10.141 -37.906 -10.594 1 91.56 433 PHE A C 1
ATOM 3533 O O . PHE A 1 433 ? 9.055 -38.438 -10.383 1 91.56 433 PHE A O 1
ATOM 3540 N N . LEU A 1 434 ? 10.258 -36.656 -10.625 1 87.56 434 LEU A N 1
ATOM 3541 C CA . LEU A 1 434 ? 9.148 -35.75 -10.344 1 87.56 434 LEU A CA 1
ATOM 3542 C C . LEU A 1 434 ? 8.18 -35.688 -11.523 1 87.56 434 LEU A C 1
ATOM 3544 O O . LEU A 1 434 ? 6.977 -35.531 -11.328 1 87.56 434 LEU A O 1
ATOM 3548 N N . GLN A 1 435 ? 8.766 -35.75 -12.734 1 87.44 435 GLN A N 1
ATOM 3549 C CA . GLN A 1 435 ? 7.949 -35.75 -13.945 1 87.44 435 GLN A CA 1
ATOM 3550 C C . GLN A 1 435 ? 8.375 -36.844 -14.914 1 87.44 435 GLN A C 1
ATOM 3552 O O . GLN A 1 435 ? 8.992 -36.562 -15.945 1 87.44 435 GLN A O 1
ATOM 3557 N N . PRO A 1 436 ? 7.852 -37.906 -14.719 1 87.12 436 PRO A N 1
ATOM 3558 C CA . PRO A 1 436 ? 8.328 -39.062 -15.5 1 87.12 436 PRO A CA 1
ATOM 3559 C C . PRO A 1 436 ? 7.758 -39.094 -16.922 1 87.12 436 PRO A C 1
ATOM 3561 O O . PRO A 1 436 ? 8.297 -39.781 -17.797 1 87.12 436 PRO A O 1
ATOM 3564 N N . ASN A 1 437 ? 6.766 -38.406 -17.188 1 83.06 437 ASN A N 1
ATOM 3565 C CA . ASN A 1 437 ? 6.113 -38.5 -18.484 1 83.06 437 ASN A CA 1
ATOM 3566 C C . ASN A 1 437 ? 6.629 -37.438 -19.453 1 83.06 437 ASN A C 1
ATOM 3568 O O . ASN A 1 437 ? 6.117 -37.281 -20.562 1 83.06 437 ASN A O 1
ATOM 3572 N N . ASP A 1 438 ? 7.621 -36.781 -19.062 1 86.88 438 ASP A N 1
ATOM 3573 C CA . ASP A 1 438 ? 8.211 -35.75 -19.922 1 86.88 438 ASP A CA 1
ATOM 3574 C C . ASP A 1 438 ? 9.453 -36.281 -20.641 1 86.88 438 ASP A C 1
ATOM 3576 O O . ASP A 1 438 ? 10.469 -36.562 -20 1 86.88 438 ASP A O 1
ATOM 3580 N N . SER A 1 439 ? 9.391 -36.375 -21.969 1 89.75 439 SER A N 1
ATOM 3581 C CA . SER A 1 439 ? 10.453 -36.969 -22.766 1 89.75 439 SER A CA 1
ATOM 3582 C C . SER A 1 439 ? 11.719 -36.094 -22.719 1 89.75 439 SER A C 1
ATOM 3584 O O . SER A 1 439 ? 12.828 -36.625 -22.844 1 89.75 439 SER A O 1
ATOM 3586 N N . ARG A 1 440 ? 11.617 -34.812 -22.562 1 87.56 440 ARG A N 1
ATOM 3587 C CA . ARG A 1 440 ? 12.75 -33.906 -22.578 1 87.56 440 ARG A CA 1
ATOM 3588 C C . ARG A 1 440 ? 13.711 -34.188 -21.438 1 87.56 440 ARG A C 1
ATOM 3590 O O . ARG A 1 440 ? 14.922 -34 -21.578 1 87.56 440 ARG A O 1
ATOM 3597 N N . LEU A 1 441 ? 13.18 -34.594 -20.391 1 92.69 441 LEU A N 1
ATOM 3598 C CA . LEU A 1 441 ? 13.992 -34.844 -19.219 1 92.69 441 LEU A CA 1
ATOM 3599 C C . LEU A 1 441 ? 14.781 -36.156 -19.391 1 92.69 441 LEU A C 1
ATOM 3601 O O . LEU A 1 441 ? 15.961 -36.219 -19.031 1 92.69 441 LEU A O 1
ATOM 3605 N N . TRP A 1 442 ? 14.133 -37.062 -19.938 1 93.81 442 TRP A N 1
ATOM 3606 C CA . TRP A 1 442 ? 14.781 -38.344 -20.203 1 93.81 442 TRP A CA 1
ATOM 3607 C C . TRP A 1 442 ? 15.898 -38.156 -21.234 1 93.81 442 TRP A C 1
ATOM 3609 O O . TRP A 1 442 ? 16.953 -38.781 -21.125 1 93.81 442 TRP A O 1
ATOM 3619 N N . ILE A 1 443 ? 15.625 -37.406 -22.219 1 93.88 443 ILE A N 1
ATOM 3620 C CA . ILE A 1 443 ? 16.609 -37.188 -23.266 1 93.88 443 ILE A CA 1
ATOM 3621 C C . ILE A 1 443 ? 17.844 -36.5 -22.656 1 93.88 443 ILE A C 1
ATOM 3623 O O . ILE A 1 443 ? 18.984 -36.844 -22.969 1 93.88 443 ILE A O 1
ATOM 3627 N N . ALA A 1 444 ? 17.562 -35.531 -21.828 1 93.5 444 ALA A N 1
ATOM 3628 C CA . ALA A 1 444 ? 18.672 -34.812 -21.188 1 93.5 444 ALA A CA 1
ATOM 3629 C C . ALA A 1 444 ? 19.516 -35.75 -20.344 1 93.5 444 ALA A C 1
ATOM 3631 O O . ALA A 1 444 ? 20.734 -35.688 -20.344 1 93.5 444 ALA A O 1
ATOM 3632 N N . MET A 1 445 ? 18.875 -36.594 -19.625 1 94.94 445 MET A N 1
ATOM 3633 C CA . MET A 1 445 ? 19.578 -37.562 -18.797 1 94.94 445 MET A CA 1
ATOM 3634 C C . MET A 1 445 ? 20.359 -38.562 -19.672 1 94.94 445 MET A C 1
ATOM 3636 O O . MET A 1 445 ? 21.469 -38.938 -19.328 1 94.94 445 MET A O 1
ATOM 3640 N N . GLY A 1 446 ? 19.781 -38.969 -20.797 1 94.69 446 GLY A N 1
ATOM 3641 C CA . GLY A 1 446 ? 20.469 -39.844 -21.734 1 94.69 446 GLY A CA 1
ATOM 3642 C C . GLY A 1 446 ? 21.719 -39.219 -22.328 1 94.69 446 GLY A C 1
ATOM 3643 O O . GLY A 1 446 ? 22.766 -39.875 -22.438 1 94.69 446 GLY A O 1
ATOM 3644 N N . GLN A 1 447 ? 21.594 -37.969 -22.703 1 93.81 447 GLN A N 1
ATOM 3645 C CA . GLN A 1 447 ? 22.75 -37.25 -23.234 1 93.81 447 GLN A CA 1
ATOM 3646 C C . GLN A 1 447 ? 23.859 -37.125 -22.203 1 93.81 447 GLN A C 1
ATOM 3648 O O . GLN A 1 447 ? 25.047 -37.188 -22.547 1 93.81 447 GLN A O 1
ATOM 3653 N N . CYS A 1 448 ? 23.453 -36.906 -21.016 1 94.62 448 CYS A N 1
ATOM 3654 C CA . CYS A 1 448 ? 24.422 -36.812 -19.938 1 94.62 448 CYS A CA 1
ATOM 3655 C C . CYS A 1 448 ? 25.172 -38.125 -19.766 1 94.62 448 CYS A C 1
ATOM 3657 O O . CYS A 1 448 ? 26.391 -38.125 -19.578 1 94.62 448 CYS A O 1
ATOM 3659 N N . TYR A 1 449 ? 24.5 -39.219 -19.859 1 94.44 449 TYR A N 1
ATOM 3660 C CA . TYR A 1 449 ? 2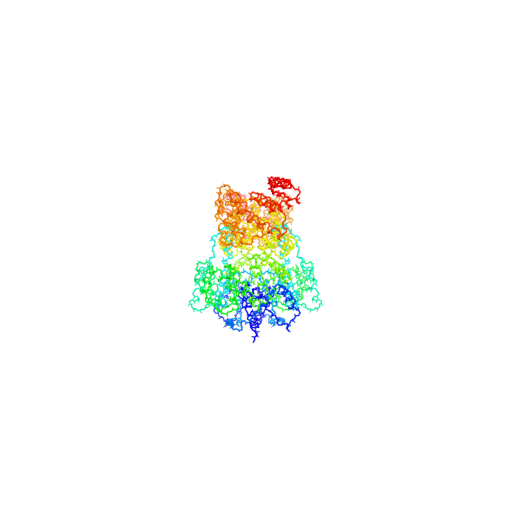5.094 -40.531 -19.734 1 94.44 449 TYR A CA 1
ATOM 3661 C C . TYR A 1 449 ? 26.078 -40.812 -20.859 1 94.44 449 TYR A C 1
ATOM 3663 O O . TYR A 1 449 ? 27.062 -41.531 -20.688 1 94.44 449 TYR A O 1
ATOM 3671 N N . GLU A 1 450 ? 25.844 -40.125 -22 1 92.75 450 GLU A N 1
ATOM 3672 C CA . GLU A 1 450 ? 26.656 -40.344 -23.203 1 92.75 450 GLU A CA 1
ATOM 3673 C C . GLU A 1 450 ? 27.938 -39.531 -23.156 1 92.75 450 GLU A C 1
ATOM 3675 O O . GLU A 1 450 ? 28.875 -39.781 -23.922 1 92.75 450 GLU A O 1
ATOM 3680 N N . THR A 1 451 ? 27.984 -38.656 -22.328 1 91.62 451 THR A N 1
ATOM 3681 C CA . THR A 1 451 ? 29.156 -37.781 -22.297 1 91.62 451 THR A CA 1
ATOM 3682 C C . THR A 1 451 ? 30.438 -38.625 -22.141 1 91.62 451 THR A C 1
ATOM 3684 O O . THR A 1 451 ? 30.406 -39.719 -21.562 1 91.62 451 THR A O 1
ATOM 3687 N N . ASP A 1 452 ? 31.547 -38.094 -22.609 1 88.31 452 ASP A N 1
ATOM 3688 C CA . ASP A 1 452 ? 32.812 -38.812 -22.656 1 88.31 452 ASP A CA 1
ATOM 3689 C C . ASP A 1 452 ? 33.312 -39.156 -21.25 1 88.31 452 ASP A C 1
ATOM 3691 O O . ASP A 1 452 ? 33.969 -40.188 -21.047 1 88.31 452 ASP A O 1
ATOM 3695 N N . GLN A 1 453 ? 32.938 -38.375 -20.344 1 89.56 453 GLN A N 1
ATOM 3696 C CA . GLN A 1 453 ? 33.375 -38.594 -18.969 1 89.56 453 GLN A CA 1
ATOM 3697 C C . GLN A 1 453 ? 32.656 -39.781 -18.328 1 89.56 453 GLN A C 1
ATOM 3699 O O . GLN A 1 453 ? 33.219 -40.531 -17.531 1 89.56 453 GLN A O 1
ATOM 3704 N N . LEU A 1 454 ? 31.406 -39.969 -18.641 1 90.56 454 LEU A N 1
ATOM 3705 C CA . LEU A 1 454 ? 30.625 -41.031 -18.047 1 90.56 454 LEU A CA 1
ATOM 3706 C C . LEU A 1 454 ? 30.625 -42.281 -18.953 1 90.56 454 LEU A C 1
ATOM 3708 O O . LEU A 1 454 ? 31.047 -43.344 -18.547 1 90.56 454 LEU A O 1
ATOM 3712 N N . ARG A 1 455 ? 30.266 -42.094 -20.25 1 90.44 455 ARG A N 1
ATOM 3713 C CA . ARG A 1 455 ? 30.219 -43.125 -21.312 1 90.44 455 ARG A CA 1
ATOM 3714 C C . ARG A 1 455 ? 29.406 -44.344 -20.875 1 90.44 455 ARG A C 1
ATOM 3716 O O . ARG A 1 455 ? 29.859 -45.469 -21 1 90.44 455 ARG A O 1
ATOM 3723 N N . MET A 1 456 ? 28.406 -44.125 -20.156 1 93.19 456 MET A N 1
ATOM 3724 C CA . MET A 1 456 ? 27.453 -45.156 -19.766 1 93.19 456 MET A CA 1
ATOM 3725 C C . MET A 1 456 ? 26.375 -45.344 -20.828 1 93.19 456 MET A C 1
ATOM 3727 O O . MET A 1 456 ? 25.234 -44.875 -20.656 1 93.19 456 MET A O 1
ATOM 3731 N N . LEU A 1 457 ? 26.609 -46.062 -21.828 1 93.5 457 LEU A N 1
ATOM 3732 C CA . LEU A 1 457 ? 25.797 -46.156 -23.031 1 93.5 457 LEU A CA 1
ATOM 3733 C C . LEU A 1 457 ? 24.547 -47 -22.797 1 93.5 457 LEU A C 1
ATOM 3735 O O . LEU A 1 457 ? 23.484 -46.688 -23.359 1 93.5 457 LEU A O 1
ATOM 3739 N N . ASP A 1 458 ? 24.656 -48 -21.969 1 93.12 458 ASP A N 1
ATOM 3740 C CA . ASP A 1 458 ? 23.484 -48.812 -21.703 1 93.12 458 ASP A CA 1
ATOM 3741 C C . ASP A 1 458 ? 22.406 -48.031 -20.969 1 93.12 458 ASP A C 1
ATOM 3743 O O . ASP A 1 458 ? 21.219 -48.188 -21.234 1 93.12 458 ASP A O 1
ATOM 3747 N N . GLU A 1 459 ? 22.906 -47.281 -20.031 1 94.69 459 GLU A N 1
ATOM 3748 C CA . GLU A 1 459 ? 21.969 -46.438 -19.297 1 94.69 459 GLU A CA 1
ATOM 3749 C C . GLU A 1 459 ? 21.344 -45.406 -20.219 1 94.69 459 GLU A C 1
ATOM 3751 O O . GLU A 1 459 ? 20.156 -45.062 -20.078 1 94.69 459 GLU A O 1
ATOM 3756 N N . ALA A 1 460 ? 22.062 -44.844 -21.078 1 95.75 460 ALA A N 1
ATOM 3757 C CA . ALA A 1 460 ? 21.562 -43.875 -22.062 1 95.75 460 ALA A CA 1
ATOM 3758 C C . ALA A 1 460 ? 20.469 -44.5 -22.922 1 95.75 460 ALA A C 1
ATOM 3760 O O . ALA A 1 460 ? 19.469 -43.844 -23.219 1 95.75 460 ALA A O 1
ATOM 3761 N N . ILE A 1 461 ? 20.688 -45.75 -23.328 1 95.06 461 ILE A N 1
ATOM 3762 C CA . ILE A 1 461 ? 19.734 -46.438 -24.172 1 95.06 461 ILE A CA 1
ATOM 3763 C C . ILE A 1 461 ? 18.406 -46.594 -23.406 1 95.06 461 ILE A C 1
ATOM 3765 O O . ILE A 1 461 ? 17.328 -46.406 -24 1 95.06 461 ILE A O 1
ATOM 3769 N N . LYS A 1 462 ? 18.484 -46.875 -22.188 1 94.94 462 LYS A N 1
ATOM 3770 C CA . LYS A 1 462 ? 17.281 -47 -21.375 1 94.94 462 LYS A CA 1
ATOM 3771 C C . LYS A 1 462 ? 16.531 -45.688 -21.312 1 94.94 462 LYS A C 1
ATOM 3773 O O . LYS A 1 462 ? 15.297 -45.656 -21.375 1 94.94 462 LYS A O 1
ATOM 3778 N N . CYS A 1 463 ? 17.281 -44.625 -21.156 1 95.81 463 CYS A N 1
ATOM 3779 C CA . CYS A 1 463 ? 16.672 -43.312 -21.094 1 95.81 463 CYS A CA 1
ATOM 3780 C C . CYS A 1 463 ? 15.984 -42.969 -22.406 1 95.81 463 CYS A C 1
ATOM 3782 O O . CYS A 1 463 ? 14.844 -42.5 -22.406 1 95.81 463 CYS A O 1
ATOM 3784 N N . TYR A 1 464 ? 16.641 -43.188 -23.5 1 94.88 464 TYR A N 1
ATOM 3785 C CA . TYR A 1 464 ? 16.078 -42.844 -24.797 1 94.88 464 TYR A CA 1
ATOM 3786 C C . TYR A 1 464 ? 14.867 -43.719 -25.109 1 94.88 464 TYR A C 1
ATOM 3788 O O . TYR A 1 464 ? 13.922 -43.281 -25.766 1 94.88 464 TYR A O 1
ATOM 3796 N N . ARG A 1 465 ? 14.883 -44.906 -24.672 1 93.62 465 ARG A N 1
ATOM 3797 C CA . ARG A 1 465 ? 13.727 -45.781 -24.859 1 93.62 465 ARG A CA 1
ATOM 3798 C C . ARG A 1 465 ? 12.508 -45.25 -24.109 1 93.62 465 ARG A C 1
ATOM 3800 O O . ARG A 1 465 ? 11.398 -45.281 -24.641 1 93.62 465 ARG A O 1
ATOM 3807 N N . ARG A 1 466 ? 12.773 -44.844 -22.984 1 93.62 466 ARG A N 1
ATOM 3808 C CA . ARG A 1 466 ? 11.695 -44.281 -22.188 1 93.62 466 ARG A CA 1
ATOM 3809 C C . ARG A 1 466 ? 11.18 -43 -22.844 1 93.62 466 ARG A C 1
ATOM 3811 O O . ARG A 1 466 ? 9.969 -42.75 -22.844 1 93.62 466 ARG A O 1
ATOM 3818 N N . ALA A 1 467 ? 12.078 -42.188 -23.266 1 93.5 467 ALA A N 1
ATOM 3819 C CA . ALA A 1 467 ? 11.703 -40.938 -23.906 1 93.5 467 ALA A CA 1
ATOM 3820 C C . ALA A 1 467 ? 10.867 -41.188 -25.156 1 93.5 467 ALA A C 1
ATOM 3822 O O . ALA A 1 467 ? 9.93 -40.438 -25.453 1 93.5 467 ALA A O 1
ATOM 3823 N N . ALA A 1 468 ? 11.242 -42.188 -25.906 1 89.5 468 ALA A N 1
ATOM 3824 C CA . ALA A 1 468 ? 10.523 -42.531 -27.141 1 89.5 468 ALA A CA 1
ATOM 3825 C C . ALA A 1 468 ? 9.086 -42.938 -26.828 1 89.5 468 ALA A C 1
ATOM 3827 O O . ALA A 1 468 ? 8.18 -42.719 -27.641 1 89.5 468 ALA A O 1
ATOM 3828 N N . ASN A 1 469 ? 8.898 -43.406 -25.703 1 87.88 469 ASN A N 1
ATOM 3829 C CA . ASN A 1 469 ? 7.574 -43.875 -25.297 1 87.88 469 ASN A CA 1
ATOM 3830 C C . ASN A 1 469 ? 6.746 -42.75 -24.688 1 87.88 469 ASN A C 1
ATOM 3832 O O . ASN A 1 469 ? 5.547 -42.906 -24.469 1 87.88 469 ASN A O 1
ATOM 3836 N N . CYS A 1 470 ? 7.352 -41.656 -24.312 1 83.94 470 CYS A N 1
ATOM 3837 C CA . CYS A 1 470 ? 6.676 -40.531 -23.656 1 83.94 470 CYS A CA 1
ATOM 3838 C C . CYS A 1 470 ? 6.383 -39.406 -24.656 1 83.94 470 CYS A C 1
ATOM 3840 O O . CYS A 1 470 ? 6.605 -38.25 -24.359 1 83.94 470 CYS A O 1
ATOM 3842 N N . ASN A 1 471 ? 5.832 -39.625 -25.656 1 76.25 471 ASN A N 1
ATOM 3843 C CA . ASN A 1 471 ? 5.414 -38.625 -26.641 1 76.25 471 ASN A CA 1
ATOM 3844 C C . ASN A 1 471 ? 6.543 -37.656 -26.969 1 76.25 471 ASN A C 1
ATOM 3846 O O . ASN A 1 471 ? 6.402 -36.438 -26.781 1 76.25 471 ASN A O 1
ATOM 3850 N N . ASP A 1 472 ? 7.605 -38.062 -27.375 1 81.88 472 ASP A N 1
ATOM 3851 C CA . ASP A 1 472 ? 8.719 -37.25 -27.844 1 81.88 472 ASP A CA 1
ATOM 3852 C C . ASP A 1 472 ? 8.352 -36.5 -29.141 1 81.88 472 ASP A C 1
ATOM 3854 O O . ASP A 1 472 ? 8.609 -37 -30.234 1 81.88 472 ASP A O 1
ATOM 3858 N N . ARG A 1 473 ? 7.887 -35.281 -28.938 1 73.5 473 ARG A N 1
ATOM 3859 C CA . ARG A 1 473 ? 7.375 -34.5 -30.078 1 73.5 473 ARG A CA 1
ATOM 3860 C C . ARG A 1 473 ? 8.484 -34.219 -31.078 1 73.5 473 ARG A C 1
ATOM 3862 O O . ARG A 1 473 ? 8.234 -34.188 -32.281 1 73.5 473 ARG A O 1
ATOM 3869 N N . GLU A 1 474 ? 9.734 -34.125 -30.703 1 75.44 474 GLU A N 1
ATOM 3870 C CA . GLU A 1 474 ? 10.844 -33.75 -31.562 1 75.44 474 GLU A CA 1
ATOM 3871 C C . GLU A 1 474 ? 11.539 -34.969 -32.125 1 75.44 474 GLU A C 1
ATOM 3873 O O . GLU A 1 474 ? 12.375 -34.875 -33.031 1 75.44 474 GLU A O 1
ATOM 3878 N N . ALA A 1 475 ? 11.148 -36.156 -31.75 1 77.88 475 ALA A N 1
ATOM 3879 C CA . ALA A 1 475 ? 11.656 -37.438 -32.219 1 77.88 475 ALA A CA 1
ATOM 3880 C C . ALA A 1 475 ? 13.172 -37.5 -32.094 1 77.88 475 ALA A C 1
ATOM 3882 O O . ALA A 1 475 ? 13.867 -37.969 -33 1 77.88 475 ALA A O 1
ATOM 3883 N N . ILE A 1 476 ? 13.727 -37.031 -31.062 1 86.81 476 ILE A N 1
ATOM 3884 C CA . ILE A 1 476 ? 15.156 -37.031 -30.797 1 86.81 476 ILE A CA 1
ATOM 3885 C C . ILE A 1 476 ? 15.562 -38.406 -30.25 1 86.81 476 ILE A C 1
ATOM 3887 O O . ILE A 1 476 ? 16.625 -38.938 -30.594 1 86.81 476 ILE A O 1
ATOM 3891 N N . ALA A 1 477 ? 14.695 -39.031 -29.562 1 92.19 477 ALA A N 1
ATOM 3892 C CA . ALA A 1 477 ? 15.016 -40.25 -28.844 1 92.19 477 ALA A CA 1
ATOM 3893 C C . ALA A 1 477 ? 15.25 -41.406 -29.828 1 92.19 477 ALA A C 1
ATOM 3895 O O . ALA A 1 477 ? 16.203 -42.188 -29.672 1 92.19 477 ALA A O 1
ATOM 3896 N N . LEU A 1 478 ? 14.453 -41.438 -30.859 1 91.31 478 LEU A N 1
ATOM 3897 C CA . LEU A 1 478 ? 14.57 -42.531 -31.828 1 91.31 478 LEU A CA 1
ATOM 3898 C C . LEU A 1 478 ? 15.875 -42.438 -32.594 1 91.31 478 LEU A C 1
ATOM 3900 O O . LEU A 1 478 ? 16.547 -43.438 -32.812 1 91.31 478 LEU A O 1
ATOM 3904 N N . HIS A 1 479 ? 16.188 -41.281 -32.969 1 92.06 479 HIS A N 1
ATOM 3905 C CA . HIS A 1 479 ? 17.422 -41.062 -33.719 1 92.06 479 HIS A CA 1
ATOM 3906 C C . HIS A 1 479 ? 18.641 -41.406 -32.844 1 92.06 479 HIS A C 1
ATOM 3908 O O . HIS A 1 479 ? 19.578 -42.062 -33.312 1 92.06 479 HIS A O 1
ATOM 3914 N N . GLN A 1 480 ? 18.594 -41.031 -31.688 1 93.5 480 GLN A N 1
ATOM 3915 C CA . GLN A 1 480 ? 19.719 -41.281 -30.781 1 93.5 480 GLN A CA 1
ATOM 3916 C C . GLN A 1 480 ? 19.844 -42.75 -30.438 1 93.5 480 GLN A C 1
ATOM 3918 O O . GLN A 1 480 ? 20.938 -43.281 -30.281 1 93.5 480 GLN A O 1
ATOM 3923 N N . LEU A 1 481 ? 18.734 -43.406 -30.297 1 94.25 481 LEU A N 1
ATOM 3924 C CA . LEU A 1 481 ? 18.734 -44.875 -30.062 1 94.25 481 LEU A CA 1
ATOM 3925 C C . LEU A 1 481 ? 19.406 -45.594 -31.234 1 94.25 481 LEU A C 1
ATOM 3927 O O . LEU A 1 481 ? 20.219 -46.5 -31.016 1 94.25 481 LEU A O 1
ATOM 3931 N N . ALA A 1 482 ? 19.047 -45.125 -32.438 1 94.44 482 ALA A N 1
ATOM 3932 C CA . ALA A 1 482 ? 19.641 -45.75 -33.625 1 94.44 482 ALA A CA 1
ATOM 3933 C C . ALA A 1 482 ? 21.141 -45.531 -33.656 1 94.44 482 ALA A C 1
ATOM 3935 O O . ALA A 1 482 ? 21.906 -46.469 -33.906 1 94.44 482 ALA A O 1
ATOM 3936 N N . LYS A 1 483 ? 21.516 -44.375 -33.375 1 93.38 483 LYS A N 1
ATOM 3937 C CA . LYS A 1 483 ? 22.922 -44.031 -33.406 1 93.38 483 LYS A CA 1
ATOM 3938 C C . LYS A 1 483 ? 23.703 -44.812 -32.344 1 93.38 483 LYS A C 1
ATOM 3940 O O . LYS A 1 483 ? 24.812 -45.281 -32.594 1 93.38 483 LYS A O 1
ATOM 3945 N N . LEU A 1 484 ? 23.203 -44.938 -31.219 1 94.69 484 LEU A N 1
ATOM 3946 C CA . LEU A 1 484 ? 23.875 -45.625 -30.109 1 94.69 484 LEU A CA 1
ATOM 3947 C C . LEU A 1 484 ? 24 -47.125 -30.375 1 94.69 484 LEU A C 1
ATOM 3949 O O . LEU A 1 484 ? 25.031 -47.719 -30.094 1 94.69 484 LEU A O 1
ATOM 3953 N N . HIS A 1 485 ? 22.953 -47.719 -30.891 1 94.5 485 HIS A N 1
ATOM 3954 C CA . HIS A 1 485 ? 23.016 -49.125 -31.234 1 94.5 485 HIS A CA 1
ATOM 3955 C C . HIS A 1 485 ? 24.016 -49.375 -32.344 1 94.5 485 HIS A C 1
ATOM 3957 O O . HIS A 1 485 ? 24.688 -50.406 -32.375 1 94.5 485 HIS A O 1
ATOM 3963 N N . SER A 1 486 ? 24.125 -48.438 -33.281 1 92.5 486 SER A N 1
ATOM 3964 C CA . SER A 1 486 ? 25.141 -48.531 -34.312 1 92.5 486 SER A CA 1
ATOM 3965 C C . SER A 1 486 ? 26.547 -48.469 -33.75 1 92.5 486 SER A C 1
ATOM 3967 O O . SER A 1 486 ? 27.422 -49.25 -34.125 1 92.5 486 SER A O 1
ATOM 3969 N N . GLU A 1 487 ? 26.703 -47.625 -32.812 1 91.62 487 GLU A N 1
ATOM 3970 C CA . GLU A 1 487 ? 28 -47.469 -32.156 1 91.62 487 GLU A CA 1
ATOM 3971 C C . GLU A 1 487 ? 28.375 -48.688 -31.328 1 91.62 487 GLU A C 1
ATOM 3973 O O . GLU A 1 487 ? 29.547 -49.031 -31.203 1 91.62 487 GLU A O 1
ATOM 3978 N N . LEU A 1 488 ? 27.438 -49.344 -30.797 1 93.38 488 LEU A N 1
ATOM 3979 C CA . LEU A 1 488 ? 27.656 -50.5 -29.938 1 93.38 488 LEU A CA 1
ATOM 3980 C C . LEU A 1 488 ? 27.781 -51.781 -30.766 1 93.38 488 LEU A C 1
ATOM 3982 O O . LEU A 1 488 ? 28.031 -52.844 -30.219 1 93.38 488 LEU A O 1
ATOM 3986 N N . GLY A 1 489 ? 27.594 -51.656 -32.094 1 91.12 489 GLY A N 1
ATOM 3987 C CA . GLY A 1 489 ? 27.766 -52.812 -32.969 1 91.12 489 GLY A CA 1
ATOM 3988 C C . GLY A 1 489 ? 26.547 -53.688 -33.062 1 91.12 489 GLY A C 1
ATOM 3989 O O . GLY A 1 489 ? 26.656 -54.906 -33.188 1 91.12 489 GLY A O 1
ATOM 3990 N N . ARG A 1 490 ? 25.484 -53.031 -32.781 1 94 490 ARG A N 1
ATOM 3991 C CA . ARG A 1 490 ? 24.219 -53.75 -32.906 1 94 490 ARG A CA 1
ATOM 3992 C C . ARG A 1 490 ? 23.438 -53.25 -34.125 1 94 490 ARG A C 1
ATOM 3994 O O . ARG A 1 490 ? 22.469 -52.5 -33.969 1 94 490 ARG A O 1
ATOM 4001 N N . PRO A 1 491 ? 23.766 -53.719 -35.312 1 93.12 491 PRO A N 1
ATOM 4002 C CA . PRO A 1 491 ? 23.203 -53.156 -36.531 1 93.12 491 PRO A CA 1
ATOM 4003 C C . PRO A 1 491 ? 21.719 -53.469 -36.719 1 93.12 491 PRO A C 1
ATOM 4005 O O . PRO A 1 491 ? 20.969 -52.688 -37.281 1 93.12 491 PRO A O 1
ATOM 4008 N N . GLU A 1 492 ? 21.344 -54.625 -36.219 1 93.88 492 GLU A N 1
ATOM 4009 C CA . GLU A 1 492 ? 19.938 -54.969 -36.375 1 93.88 492 GLU A CA 1
ATOM 4010 C C . GLU A 1 492 ? 19.031 -54 -35.594 1 93.88 492 GLU A C 1
ATOM 4012 O O . GLU A 1 492 ? 18.031 -53.531 -36.125 1 93.88 492 GLU A O 1
ATOM 4017 N N . GLU A 1 493 ? 19.453 -53.812 -34.406 1 94.5 493 GLU A N 1
ATOM 4018 C CA . GLU A 1 493 ? 18.688 -52.875 -33.562 1 94.5 493 GLU A CA 1
ATOM 4019 C C . GLU A 1 493 ? 18.766 -51.438 -34.156 1 94.5 493 GLU A C 1
ATOM 4021 O O . GLU A 1 493 ? 17.781 -50.719 -34.125 1 94.5 493 GLU A O 1
ATOM 4026 N N . ALA A 1 494 ? 19.828 -51 -34.531 1 95.38 494 ALA A N 1
ATOM 4027 C CA . ALA A 1 494 ? 20 -49.688 -35.156 1 95.38 494 ALA A CA 1
ATOM 4028 C C . ALA A 1 494 ? 19.094 -49.5 -36.344 1 95.38 494 ALA A C 1
ATOM 4030 O O . ALA A 1 494 ? 18.469 -48.469 -36.5 1 95.38 494 ALA A O 1
ATOM 4031 N N . ALA A 1 495 ? 19.094 -50.531 -37.188 1 94.19 495 ALA A N 1
ATOM 4032 C CA . ALA A 1 495 ? 18.25 -50.5 -38.375 1 94.19 495 ALA A CA 1
ATOM 4033 C C . ALA A 1 495 ? 16.781 -50.375 -38 1 94.19 495 ALA A C 1
ATOM 4035 O O . ALA A 1 495 ? 16.016 -49.656 -38.656 1 94.19 495 ALA A O 1
ATOM 4036 N N . PHE A 1 496 ? 16.469 -51.094 -37 1 94.88 496 PHE A N 1
ATOM 4037 C CA . PHE A 1 496 ? 15.094 -51.031 -36.5 1 94.88 496 PHE A CA 1
ATOM 4038 C C . PHE A 1 496 ? 14.703 -49.625 -36.125 1 94.88 496 PHE A C 1
ATOM 4040 O O . PHE A 1 496 ? 13.648 -49.125 -36.531 1 94.88 496 PHE A O 1
ATOM 4047 N N . TYR A 1 497 ? 15.484 -48.969 -35.344 1 94.62 497 TYR A N 1
ATOM 4048 C CA . TYR A 1 497 ? 15.172 -47.625 -34.844 1 94.62 497 TYR A CA 1
ATOM 4049 C C . TYR A 1 497 ? 15.305 -46.594 -35.969 1 94.62 497 TYR A C 1
ATOM 4051 O O . TYR A 1 497 ? 14.562 -45.594 -36 1 94.62 497 TYR A O 1
ATOM 4059 N N . TYR A 1 498 ? 16.266 -46.688 -36.812 1 93.69 498 TYR A N 1
ATOM 4060 C CA . TYR A 1 498 ? 16.359 -45.781 -37.969 1 93.69 498 TYR A CA 1
ATOM 4061 C C . TYR A 1 498 ? 15.117 -45.875 -38.844 1 93.69 498 TYR A C 1
ATOM 4063 O O . TYR A 1 498 ? 14.648 -44.875 -39.375 1 93.69 498 TYR A O 1
ATOM 4071 N N . LYS A 1 499 ? 14.641 -47.094 -39 1 93.31 499 LYS A N 1
ATOM 4072 C CA . LYS A 1 499 ? 13.414 -47.281 -39.781 1 93.31 499 LYS A CA 1
ATOM 4073 C C . LYS A 1 499 ? 12.227 -46.594 -39.125 1 93.31 499 LYS A C 1
ATOM 4075 O O . LYS A 1 499 ? 11.445 -45.906 -39.781 1 93.31 499 LYS A O 1
ATOM 4080 N N . LYS A 1 500 ? 12.133 -46.812 -37.875 1 91.31 500 LYS A N 1
ATOM 4081 C CA . LYS A 1 500 ? 11.055 -46.188 -37.125 1 91.31 500 LYS A CA 1
ATOM 4082 C C . LYS A 1 500 ? 11.156 -44.656 -37.188 1 91.31 500 LYS A C 1
ATOM 4084 O O . LYS A 1 500 ? 10.141 -43.969 -37.281 1 91.31 500 LYS A O 1
ATOM 4089 N N . ASP A 1 501 ? 12.328 -44.219 -36.969 1 91.44 501 ASP A N 1
ATOM 4090 C CA . ASP A 1 501 ? 12.578 -42.781 -37.031 1 91.44 501 ASP A CA 1
ATOM 4091 C C . ASP A 1 501 ? 12.203 -42.219 -38.406 1 91.44 501 ASP A C 1
ATOM 4093 O O . ASP A 1 501 ? 11.617 -41.125 -38.5 1 91.44 501 ASP A O 1
ATOM 4097 N N . LEU A 1 502 ? 12.531 -42.906 -39.438 1 89.88 502 LEU A N 1
ATOM 4098 C CA . LEU A 1 502 ? 12.227 -42.5 -40.812 1 89.88 502 LEU A CA 1
ATOM 4099 C C . LEU A 1 502 ? 10.727 -42.469 -41.031 1 89.88 502 LEU A C 1
ATOM 4101 O O . LEU A 1 502 ? 10.211 -41.531 -41.656 1 89.88 502 LEU A O 1
ATOM 4105 N N . GLU A 1 503 ? 10.055 -43.438 -40.625 1 89.75 503 GLU A N 1
ATOM 4106 C CA . GLU A 1 503 ? 8.602 -43.469 -40.75 1 89.75 503 GLU A CA 1
ATOM 4107 C C . GLU A 1 503 ? 7.953 -42.281 -40.062 1 89.75 503 GLU A C 1
ATOM 4109 O O . GLU A 1 503 ? 7.012 -41.688 -40.594 1 89.75 503 GLU A O 1
ATOM 4114 N N . ARG A 1 504 ? 8.469 -42.031 -38.938 1 88.31 504 ARG A N 1
ATOM 4115 C CA . ARG A 1 504 ? 7.922 -40.906 -38.188 1 88.31 504 ARG A CA 1
ATOM 4116 C C . ARG A 1 504 ? 8.195 -39.594 -38.906 1 88.31 504 ARG A C 1
ATOM 4118 O O . ARG A 1 504 ? 7.324 -38.719 -38.938 1 88.31 504 ARG A O 1
ATOM 4125 N N . MET A 1 505 ? 9.336 -39.375 -39.344 1 86.88 505 MET A N 1
ATOM 4126 C CA . MET A 1 505 ? 9.688 -38.125 -40.031 1 86.88 505 MET A CA 1
ATOM 4127 C C . MET A 1 505 ? 8.844 -37.969 -41.281 1 86.88 505 MET A C 1
ATOM 4129 O O . MET A 1 505 ? 8.445 -36.844 -41.625 1 86.88 505 MET A O 1
ATOM 4133 N N . GLU A 1 506 ? 8.594 -39.094 -41.906 1 85.12 506 GLU A N 1
ATOM 4134 C CA . GLU A 1 506 ? 7.758 -39.031 -43.094 1 85.12 506 GLU A CA 1
ATOM 4135 C C . GLU A 1 506 ? 6.316 -38.688 -42.75 1 85.12 506 GLU A C 1
ATOM 4137 O O . GLU A 1 506 ? 5.676 -37.906 -43.469 1 85.12 506 GLU A O 1
ATOM 4142 N N . CYS A 1 507 ? 5.871 -39.219 -41.719 1 85 507 CYS A N 1
ATOM 4143 C CA . CYS A 1 507 ? 4.508 -38.938 -41.281 1 85 507 CYS A CA 1
ATOM 4144 C C . CYS A 1 507 ? 4.336 -37.5 -40.906 1 85 507 CYS A C 1
ATOM 4146 O O . CYS A 1 507 ? 3.285 -36.906 -41.156 1 85 507 CYS A O 1
ATOM 4148 N N . GLU A 1 508 ? 5.438 -36.969 -40.344 1 83.31 508 GLU A N 1
ATOM 4149 C CA . GLU A 1 508 ? 5.367 -35.594 -39.906 1 83.31 508 GLU A CA 1
ATOM 4150 C C . GLU A 1 508 ? 5.902 -34.625 -40.969 1 83.31 508 GLU A C 1
ATOM 4152 O O . GLU A 1 508 ? 5.91 -33.406 -40.781 1 83.31 508 GLU A O 1
ATOM 4157 N N . GLU A 1 509 ? 6.285 -35.156 -42.125 1 79.88 509 GLU A N 1
ATOM 4158 C CA . GLU A 1 509 ? 6.816 -34.406 -43.25 1 79.88 509 GLU A CA 1
ATOM 4159 C C . GLU A 1 509 ? 8.031 -33.562 -42.844 1 79.88 509 GLU A C 1
ATOM 4161 O O . GLU A 1 509 ? 8.133 -32.375 -43.188 1 79.88 509 GLU A O 1
ATOM 4166 N N . ARG A 1 510 ? 8.75 -34.125 -41.969 1 78.5 510 ARG A N 1
ATOM 4167 C CA . ARG A 1 510 ? 9.992 -33.469 -41.562 1 78.5 510 ARG A CA 1
ATOM 4168 C C . ARG A 1 510 ? 11.156 -33.875 -42.469 1 78.5 510 ARG A C 1
ATOM 4170 O O . ARG A 1 510 ? 11.266 -35.031 -42.844 1 78.5 510 ARG A O 1
ATOM 4177 N N . GLU A 1 511 ? 11.844 -32.875 -43.094 1 73.38 511 GLU A N 1
ATOM 4178 C CA . GLU A 1 511 ? 13.039 -33.156 -43.906 1 73.38 511 GLU A CA 1
ATOM 4179 C C . GLU A 1 511 ? 14.281 -32.562 -43.25 1 73.38 511 GLU A C 1
ATOM 4181 O O . GLU A 1 511 ? 14.211 -31.531 -42.562 1 73.38 511 GLU A O 1
ATOM 4186 N N . GLY A 1 512 ? 15.297 -33.406 -42.906 1 76.81 512 GLY A N 1
ATOM 4187 C CA . GLY A 1 512 ? 16.5 -32.875 -42.312 1 76.81 512 GLY A CA 1
ATOM 4188 C C . GLY A 1 512 ? 17.688 -33.812 -42.438 1 76.81 512 GLY A C 1
ATOM 4189 O O . GLY A 1 512 ? 17.609 -34.844 -43.094 1 76.81 512 GLY A O 1
ATOM 4190 N N . PRO A 1 513 ? 18.75 -33.406 -41.906 1 83.5 513 PRO A N 1
ATOM 4191 C CA . PRO A 1 513 ? 19.969 -34.219 -41.969 1 83.5 513 PRO A CA 1
ATOM 4192 C C . PRO A 1 513 ? 19.797 -35.594 -41.312 1 83.5 513 PRO A C 1
ATOM 4194 O O . PRO A 1 513 ? 20.469 -36.562 -41.719 1 83.5 513 PRO A O 1
ATOM 4197 N N . SER A 1 514 ? 18.922 -35.625 -40.438 1 86.19 514 SER A N 1
ATOM 4198 C CA . SER A 1 514 ? 18.703 -36.906 -39.75 1 86.19 514 SER A CA 1
ATOM 4199 C C . SER A 1 514 ? 18.078 -37.938 -40.656 1 86.19 514 SER A C 1
ATOM 4201 O O . SER A 1 514 ? 18.297 -39.156 -40.5 1 86.19 514 SER A O 1
ATOM 4203 N N . MET A 1 515 ? 17.328 -37.469 -41.625 1 87.69 515 MET A N 1
ATOM 4204 C CA . MET A 1 515 ? 16.719 -38.375 -42.594 1 87.69 515 MET A CA 1
ATOM 4205 C C . MET A 1 515 ? 17.766 -39 -43.5 1 87.69 515 MET A C 1
ATOM 4207 O O . MET A 1 515 ? 17.719 -40.188 -43.812 1 87.69 515 MET A O 1
ATOM 4211 N N . VAL A 1 516 ? 18.672 -38.125 -43.906 1 89.06 516 VAL A N 1
ATOM 4212 C CA . VAL A 1 516 ? 19.75 -38.594 -44.781 1 89.06 516 VAL A CA 1
ATOM 4213 C C . VAL A 1 516 ? 20.578 -39.656 -44.062 1 89.06 516 VAL A C 1
ATOM 4215 O O . VAL A 1 516 ? 20.953 -40.656 -44.688 1 89.06 516 VAL A O 1
ATOM 4218 N N . GLU A 1 517 ? 20.797 -39.375 -42.875 1 90.38 517 GLU A N 1
ATOM 4219 C CA . GLU A 1 517 ? 21.578 -40.312 -42.094 1 90.38 517 GLU A CA 1
ATOM 4220 C C . GLU A 1 517 ? 20.859 -41.656 -41.969 1 90.38 517 GLU A C 1
ATOM 4222 O O . GLU A 1 517 ? 21.484 -42.688 -42.062 1 90.38 517 GLU A O 1
ATOM 4227 N N . ALA A 1 518 ? 19.641 -41.594 -41.719 1 92 518 ALA A N 1
ATOM 4228 C CA . ALA A 1 518 ? 18.844 -42.812 -41.594 1 92 518 ALA A CA 1
ATOM 4229 C C . ALA A 1 518 ? 18.797 -43.594 -42.906 1 92 518 ALA A C 1
ATOM 4231 O O . ALA A 1 518 ? 18.953 -44.812 -42.906 1 92 518 ALA A O 1
ATOM 4232 N N . LEU A 1 519 ? 18.688 -42.844 -43.969 1 92.31 519 LEU A N 1
ATOM 4233 C CA . LEU A 1 519 ? 18.609 -43.5 -45.281 1 92.31 519 LEU A CA 1
ATOM 4234 C C . LEU A 1 519 ? 19.953 -44.125 -45.656 1 92.31 519 LEU A C 1
ATOM 4236 O O . LEU A 1 519 ? 19.984 -45.25 -46.156 1 92.31 519 LEU A O 1
ATOM 4240 N N . LEU A 1 520 ? 20.953 -43.469 -45.344 1 92.19 520 LEU A N 1
ATOM 4241 C CA . LEU A 1 520 ? 22.281 -43.969 -45.625 1 92.19 520 LEU A CA 1
ATOM 4242 C C . LEU A 1 520 ? 22.562 -45.25 -44.812 1 92.19 520 LEU A C 1
ATOM 4244 O O . LEU A 1 520 ? 23.109 -46.219 -45.344 1 92.19 520 LEU A O 1
ATOM 4248 N N . PHE A 1 521 ? 22.234 -45.156 -43.625 1 93.75 521 PHE A N 1
ATOM 4249 C CA . PHE A 1 521 ? 22.484 -46.312 -42.781 1 93.75 521 PHE A CA 1
ATOM 4250 C C . PHE A 1 521 ? 21.656 -47.531 -43.25 1 93.75 521 PHE A C 1
ATOM 4252 O O . PHE A 1 521 ? 22.172 -48.656 -43.281 1 93.75 521 PHE A O 1
ATOM 4259 N N . LEU A 1 522 ? 20.438 -47.344 -43.562 1 93.94 522 LEU A N 1
ATOM 4260 C CA . LEU A 1 522 ? 19.547 -48.438 -43.969 1 93.94 522 LEU A CA 1
ATOM 4261 C C . LEU A 1 522 ? 19.969 -49 -45.312 1 93.94 522 LEU A C 1
ATOM 4263 O O . LEU A 1 522 ? 19.891 -50.219 -45.531 1 93.94 522 LEU A O 1
ATOM 4267 N N . ALA A 1 523 ? 20.453 -48.125 -46.125 1 92.75 523 ALA A N 1
ATOM 4268 C CA . ALA A 1 523 ? 20.969 -48.594 -47.406 1 92.75 523 ALA A CA 1
ATOM 4269 C C . ALA A 1 523 ? 22.188 -49.5 -47.25 1 92.75 523 ALA A C 1
ATOM 4271 O O . ALA A 1 523 ? 22.281 -50.562 -47.844 1 92.75 523 ALA A O 1
ATOM 4272 N N . LYS A 1 524 ? 23.031 -49.094 -46.406 1 92.31 524 LYS A N 1
ATOM 4273 C CA . LYS A 1 524 ? 24.25 -49.844 -46.156 1 92.31 524 LYS A CA 1
ATOM 4274 C C . LYS A 1 524 ? 23.938 -51.156 -45.406 1 92.31 524 LYS A C 1
ATOM 4276 O O . LYS A 1 524 ? 24.531 -52.188 -45.656 1 92.31 524 LYS A O 1
ATOM 4281 N N . TYR A 1 525 ? 23.047 -51.031 -44.531 1 93.75 525 TYR A N 1
ATOM 4282 C CA . TYR A 1 525 ? 22.672 -52.188 -43.688 1 93.75 525 TYR A CA 1
ATOM 4283 C C . TYR A 1 525 ? 22.031 -53.281 -44.562 1 93.75 525 TYR A C 1
ATOM 4285 O O . TYR A 1 525 ? 22.422 -54.438 -44.469 1 93.75 525 TYR A O 1
ATOM 4293 N N . TYR A 1 526 ? 21.188 -53 -45.438 1 92.31 526 TYR A N 1
ATOM 4294 C CA . TYR A 1 526 ? 20.5 -53.969 -46.25 1 92.31 526 TYR A CA 1
ATOM 4295 C C . TYR A 1 526 ? 21.406 -54.5 -47.375 1 92.31 526 TYR A C 1
ATOM 4297 O O . TYR A 1 526 ? 21.266 -55.656 -47.812 1 92.31 526 TYR A O 1
ATOM 4305 N N . LYS A 1 527 ? 22.344 -53.656 -47.75 1 91.38 527 LYS A N 1
ATOM 4306 C CA . LYS A 1 527 ? 23.359 -54.125 -48.688 1 91.38 527 LYS A CA 1
ATOM 4307 C C . LYS A 1 527 ? 24.219 -55.219 -48.062 1 91.38 527 LYS A C 1
ATOM 4309 O O . LYS A 1 527 ? 24.5 -56.25 -48.688 1 91.38 527 LYS A O 1
ATOM 4314 N N . GLU A 1 528 ? 24.516 -55 -46.844 1 91.31 528 GLU A N 1
ATOM 4315 C CA . GLU A 1 528 ? 25.359 -55.938 -46.125 1 91.31 528 GLU A CA 1
ATOM 4316 C C . GLU A 1 528 ? 24.594 -57.219 -45.812 1 91.31 528 GLU A C 1
ATOM 4318 O O . GLU A 1 528 ? 25.203 -58.312 -45.75 1 91.31 528 GLU A O 1
ATOM 4323 N N . GLN A 1 529 ? 23.359 -57.156 -45.719 1 91.88 529 GLN A N 1
ATOM 4324 C CA . GLN A 1 529 ? 22.547 -58.312 -45.438 1 91.88 529 GLN A CA 1
ATOM 4325 C C . GLN A 1 529 ? 22.109 -59 -46.75 1 91.88 529 GLN A C 1
ATOM 4327 O O . GLN A 1 529 ? 21.344 -59.969 -46.719 1 91.88 529 GLN A O 1
ATOM 4332 N N . LYS A 1 530 ? 22.516 -58.438 -47.875 1 88.12 530 LYS A N 1
ATOM 4333 C CA . LYS A 1 530 ? 22.266 -59 -49.188 1 88.12 530 LYS A CA 1
ATOM 4334 C C . LYS A 1 530 ? 20.797 -58.875 -49.594 1 88.12 530 LYS A C 1
ATOM 4336 O O . LYS A 1 530 ? 20.25 -59.75 -50.281 1 88.12 530 LYS A O 1
ATOM 4341 N N . ARG A 1 531 ? 20.156 -58.062 -48.969 1 91.69 531 ARG A N 1
ATOM 4342 C CA . ARG A 1 531 ? 18.797 -57.719 -49.375 1 91.69 531 ARG A CA 1
ATOM 4343 C C . ARG A 1 531 ? 18.797 -56.5 -50.281 1 91.69 531 ARG A C 1
ATOM 4345 O O . ARG A 1 531 ? 18.422 -55.406 -49.875 1 91.69 531 ARG A O 1
ATOM 4352 N N . PHE A 1 532 ? 19.094 -56.719 -51.469 1 89.5 532 PHE A N 1
ATOM 4353 C CA . PHE A 1 532 ? 19.422 -55.656 -52.438 1 89.5 532 PHE A CA 1
ATOM 4354 C C . PHE A 1 532 ? 18.172 -54.906 -52.875 1 89.5 532 PHE A C 1
ATOM 4356 O O . PHE A 1 532 ? 18.234 -53.719 -53.188 1 89.5 532 PHE A O 1
ATOM 4363 N N . GLU A 1 533 ? 17.078 -55.625 -52.875 1 90.69 533 GLU A N 1
ATOM 4364 C CA . GLU A 1 533 ? 15.828 -54.969 -53.25 1 90.69 533 GLU A CA 1
ATOM 4365 C C . GLU A 1 533 ? 15.484 -53.812 -52.281 1 90.69 533 GLU A C 1
ATOM 4367 O O . GLU A 1 533 ? 15.117 -52.719 -52.719 1 90.69 533 GLU A O 1
ATOM 4372 N N . GLU A 1 534 ? 15.609 -54.125 -51.062 1 90.75 534 GLU A N 1
ATOM 4373 C CA . GLU A 1 534 ? 15.328 -53.125 -50.031 1 90.75 534 GLU A CA 1
ATOM 4374 C C . GLU A 1 534 ? 16.359 -52 -50.062 1 90.75 534 GLU A C 1
ATOM 4376 O O . GLU A 1 534 ? 16.031 -50.844 -49.875 1 90.75 534 GLU A O 1
ATOM 4381 N N . ALA A 1 535 ? 17.578 -52.281 -50.188 1 91.56 535 ALA A N 1
ATOM 4382 C CA . ALA A 1 535 ? 18.641 -51.312 -50.25 1 91.56 535 ALA A CA 1
ATOM 4383 C C . ALA A 1 535 ? 18.422 -50.344 -51.406 1 91.56 535 ALA A C 1
ATOM 4385 O O . ALA A 1 535 ? 18.719 -49.125 -51.281 1 91.56 535 ALA A O 1
ATOM 4386 N N . GLU A 1 536 ? 17.922 -50.906 -52.531 1 90.25 536 GLU A N 1
ATOM 4387 C CA . GLU A 1 536 ? 17.688 -50.094 -53.688 1 90.25 536 GLU A CA 1
ATOM 4388 C C . GLU A 1 536 ? 16.609 -49.031 -53.438 1 90.25 536 GLU A C 1
ATOM 4390 O O . GLU A 1 536 ? 16.688 -47.906 -53.938 1 90.25 536 GLU A O 1
ATOM 4395 N N . VAL A 1 537 ? 15.703 -49.406 -52.688 1 91.81 537 VAL A N 1
ATOM 4396 C CA . VAL A 1 537 ? 14.633 -48.469 -52.375 1 91.81 537 VAL A CA 1
ATOM 4397 C C . VAL A 1 537 ? 15.195 -47.281 -51.625 1 91.81 537 VAL A C 1
ATOM 4399 O O . VAL A 1 537 ? 14.867 -46.125 -51.969 1 91.81 537 VAL A O 1
ATOM 4402 N N . TYR A 1 538 ? 15.961 -47.438 -50.656 1 92.94 538 TYR A N 1
ATOM 4403 C CA . TYR A 1 538 ? 16.531 -46.344 -49.875 1 92.94 538 TYR A CA 1
ATOM 4404 C C . TYR A 1 538 ? 17.547 -45.562 -50.688 1 92.94 538 TYR A C 1
ATOM 4406 O O . TYR A 1 538 ? 17.672 -44.344 -50.531 1 92.94 538 TYR A O 1
ATOM 4414 N N . CYS A 1 539 ? 18.266 -46.219 -51.531 1 91.12 539 CYS A N 1
ATOM 4415 C CA . CYS A 1 539 ? 19.234 -45.562 -52.375 1 91.12 539 CYS A CA 1
ATOM 4416 C C . CYS A 1 539 ? 18.516 -44.625 -53.375 1 91.12 539 CYS A C 1
ATOM 4418 O O . CYS A 1 539 ? 19 -43.531 -53.656 1 91.12 539 CYS A O 1
ATOM 4420 N N . THR A 1 540 ? 17.438 -45.156 -53.844 1 90.88 540 THR A N 1
ATOM 4421 C CA . THR A 1 540 ? 16.672 -44.344 -54.781 1 90.88 540 THR A CA 1
ATOM 4422 C C . THR A 1 540 ? 16.172 -43.062 -54.125 1 90.88 540 THR A C 1
ATOM 4424 O O . THR A 1 540 ? 16.141 -42 -54.75 1 90.88 540 THR A O 1
ATOM 4427 N N . ARG A 1 541 ? 15.875 -43.156 -52.938 1 90.19 541 ARG A N 1
ATOM 4428 C CA . ARG A 1 541 ? 15.414 -42 -52.188 1 90.19 541 ARG A CA 1
ATOM 4429 C C . ARG A 1 541 ? 16.562 -41 -51.969 1 90.19 541 ARG A C 1
ATOM 4431 O O . ARG A 1 541 ? 16.344 -39.781 -51.969 1 90.19 541 ARG A O 1
ATOM 4438 N N . LEU A 1 542 ? 17.672 -41.5 -51.75 1 90.75 542 LEU A N 1
ATOM 4439 C CA . LEU A 1 542 ? 18.844 -40.656 -51.531 1 90.75 542 LEU A CA 1
ATOM 4440 C C . LEU A 1 542 ? 19.25 -39.938 -52.812 1 90.75 542 LEU A C 1
ATOM 4442 O O . LEU A 1 542 ? 19.891 -38.875 -52.75 1 90.75 542 LEU A O 1
ATOM 4446 N N . LEU A 1 543 ? 18.828 -40.5 -53.906 1 87.94 543 LEU A N 1
ATOM 4447 C CA . LEU A 1 543 ? 19.156 -39.875 -55.188 1 87.94 543 LEU A CA 1
ATOM 4448 C C . LEU A 1 543 ? 18.406 -38.562 -55.344 1 87.94 543 LEU A C 1
ATOM 4450 O O . LEU A 1 543 ? 18.812 -37.719 -56.156 1 87.94 543 LEU A O 1
ATOM 4454 N N . ASP A 1 544 ? 17.406 -38.406 -54.688 1 84 544 ASP A N 1
ATOM 4455 C CA . ASP A 1 544 ? 16.594 -37.219 -54.781 1 84 544 ASP A CA 1
ATOM 4456 C C . ASP A 1 544 ? 17.266 -36.031 -54.062 1 84 544 ASP A C 1
ATOM 4458 O O . ASP A 1 544 ? 16.875 -34.875 -54.219 1 84 544 ASP A O 1
ATOM 4462 N N . TYR A 1 545 ? 18.25 -36.344 -53.312 1 84.12 545 TYR A N 1
ATOM 4463 C CA . TYR A 1 545 ? 18.953 -35.281 -52.562 1 84.12 545 TYR A CA 1
ATOM 4464 C C . TYR A 1 545 ? 20.141 -34.781 -53.344 1 84.12 545 TYR A C 1
ATOM 4466 O O . TYR A 1 545 ? 20.609 -35.438 -54.281 1 84.12 545 TYR A O 1
ATOM 4474 N N . THR A 1 546 ? 20.547 -33.625 -53.219 1 78.88 546 THR A N 1
ATOM 4475 C CA . THR A 1 546 ? 21.578 -32.969 -54.062 1 78.88 546 THR A CA 1
ATOM 4476 C C . THR A 1 546 ? 22.938 -33 -53.344 1 78.88 546 THR A C 1
ATOM 4478 O O . THR A 1 546 ? 23.938 -32.562 -53.906 1 78.88 546 THR A O 1
ATOM 4481 N N . GLY A 1 547 ? 23.141 -33.625 -52.281 1 79.12 547 GLY A N 1
ATOM 4482 C CA . GLY A 1 547 ? 24.391 -33.562 -51.531 1 79.12 547 GLY A CA 1
ATOM 4483 C C . GLY A 1 547 ? 25.297 -34.75 -51.844 1 79.12 547 GLY A C 1
ATOM 4484 O O . GLY A 1 547 ? 25.078 -35.5 -52.812 1 79.12 547 GLY A O 1
ATOM 4485 N N . PRO A 1 548 ? 26.453 -34.812 -51.156 1 85.94 548 PRO A N 1
ATOM 4486 C CA . PRO A 1 548 ? 27.391 -35.938 -51.312 1 85.94 548 PRO A CA 1
ATOM 4487 C C . PRO A 1 548 ? 26.719 -37.281 -51.125 1 85.94 548 PRO A C 1
ATOM 4489 O O . PRO A 1 548 ? 27.25 -38.312 -51.562 1 85.94 548 PRO A O 1
ATOM 4492 N N . GLU A 1 549 ? 25.578 -37.188 -50.5 1 85.19 549 GLU A N 1
ATOM 4493 C CA . GLU A 1 549 ? 24.844 -38.438 -50.25 1 85.19 549 GLU A CA 1
ATOM 4494 C C . GLU A 1 549 ? 24.344 -39.062 -51.562 1 85.19 549 GLU A C 1
ATOM 4496 O O . GLU A 1 549 ? 24.203 -40.281 -51.656 1 85.19 549 GLU A O 1
ATOM 4501 N N . ARG A 1 550 ? 24.188 -38.281 -52.5 1 87.69 550 ARG A N 1
ATOM 4502 C CA . ARG A 1 550 ? 23.75 -38.75 -53.812 1 87.69 550 ARG A CA 1
ATOM 4503 C C . ARG A 1 550 ? 24.844 -39.594 -54.469 1 87.69 550 ARG A C 1
ATOM 4505 O O . ARG A 1 550 ? 24.547 -40.656 -55.062 1 87.69 550 ARG A O 1
ATOM 4512 N N . GLU A 1 551 ? 26.094 -39.125 -54.344 1 88.25 551 GLU A N 1
ATOM 4513 C CA . GLU A 1 551 ? 27.219 -39.844 -54.906 1 88.25 551 GLU A CA 1
ATOM 4514 C C . GLU A 1 551 ? 27.422 -41.219 -54.219 1 88.25 551 GLU A C 1
ATOM 4516 O O . GLU A 1 551 ? 27.734 -42.219 -54.875 1 88.25 551 GLU A O 1
ATOM 4521 N N . THR A 1 552 ? 27.172 -41.062 -52.969 1 89.31 552 THR A N 1
ATOM 4522 C CA . THR A 1 552 ? 27.297 -42.312 -52.219 1 89.31 552 THR A CA 1
ATOM 4523 C C . THR A 1 552 ? 26.203 -43.281 -52.625 1 89.31 552 THR A C 1
ATOM 4525 O O . THR A 1 552 ? 26.453 -44.5 -52.719 1 89.31 552 THR A O 1
ATOM 4528 N N . ALA A 1 553 ? 25.078 -42.844 -52.844 1 89.56 553 ALA A N 1
ATOM 4529 C CA . ALA A 1 553 ? 23.969 -43.688 -53.281 1 89.56 553 ALA A CA 1
ATOM 4530 C C . ALA A 1 553 ? 24.234 -44.312 -54.625 1 89.56 553 ALA A C 1
ATOM 4532 O O . ALA A 1 553 ? 23.938 -45.5 -54.844 1 89.56 553 ALA A O 1
ATOM 4533 N N . LYS A 1 554 ? 24.891 -43.531 -55.5 1 89.06 554 LYS A N 1
ATOM 4534 C CA . LYS A 1 554 ? 25.234 -44.031 -56.812 1 89.06 554 LYS A CA 1
ATOM 4535 C C . LYS A 1 554 ? 26.281 -45.156 -56.75 1 89.06 554 LYS A C 1
ATOM 4537 O O . LYS A 1 554 ? 26.203 -46.156 -57.438 1 89.06 554 LYS A O 1
ATOM 4542 N N . SER A 1 555 ? 27.109 -44.844 -55.906 1 89.06 555 SER A N 1
ATOM 4543 C CA . SER A 1 555 ? 28.156 -45.844 -55.719 1 89.06 555 SER A CA 1
ATOM 4544 C C . SER A 1 555 ? 27.609 -47.156 -55.125 1 89.06 555 SER A C 1
ATOM 4546 O O . SER A 1 555 ? 28.031 -48.219 -55.531 1 89.06 555 SER A O 1
ATOM 4548 N N . LEU A 1 556 ? 26.688 -47.031 -54.281 1 88.81 556 LEU A N 1
ATOM 4549 C CA . LEU A 1 556 ? 26.078 -48.219 -53.656 1 88.81 556 LEU A CA 1
ATOM 4550 C C . LEU A 1 556 ? 25.25 -49 -54.656 1 88.81 556 LEU A C 1
ATOM 4552 O O . LEU A 1 556 ? 25.25 -50.219 -54.656 1 88.81 556 LEU A O 1
ATOM 4556 N N . LEU A 1 557 ? 24.641 -48.281 -55.562 1 88.38 557 LEU A N 1
ATOM 4557 C CA . LEU A 1 557 ? 23.812 -48.906 -56.562 1 88.38 557 LEU A CA 1
ATOM 4558 C C . LEU A 1 557 ? 24.672 -49.625 -57.594 1 88.38 557 LEU A C 1
ATOM 4560 O O . LEU A 1 557 ? 24.312 -50.719 -58.062 1 88.38 557 LEU A O 1
ATOM 4564 N N . ARG A 1 558 ? 25.812 -49.062 -57.906 1 84.88 558 ARG A N 1
ATOM 4565 C CA . ARG A 1 558 ? 26.75 -49.656 -58.844 1 84.88 558 ARG A CA 1
ATOM 4566 C C . ARG A 1 558 ? 27.328 -50.969 -58.281 1 84.88 558 ARG A C 1
ATOM 4568 O O . ARG A 1 558 ? 27.5 -51.938 -59 1 84.88 558 ARG A O 1
ATOM 4575 N N . GLY A 1 559 ? 27.562 -50.844 -57.125 1 81.25 559 GLY A N 1
ATOM 4576 C CA . GLY A 1 559 ? 28.125 -52.031 -56.469 1 81.25 559 GLY A CA 1
ATOM 4577 C C . GLY A 1 559 ? 27.125 -53.188 -56.344 1 81.25 559 GLY A C 1
ATOM 4578 O O . GLY A 1 559 ? 27.516 -54.344 -56.406 1 81.25 559 GLY A O 1
ATOM 4579 N N . MET A 1 560 ? 25.922 -53 -56.312 1 81.69 560 MET A N 1
ATOM 4580 C CA . MET A 1 560 ? 24.891 -54 -56.188 1 81.69 560 MET A CA 1
ATOM 4581 C C . MET A 1 560 ? 24.609 -54.656 -57.531 1 81.69 560 MET A C 1
ATOM 4583 O O . MET A 1 560 ? 24.344 -55.844 -57.625 1 81.69 560 MET A O 1
ATOM 4587 N N . ARG A 1 561 ? 24.781 -53.844 -58.625 1 76.5 561 ARG A N 1
ATOM 4588 C CA . ARG A 1 561 ? 24.578 -54.375 -59.969 1 76.5 561 ARG A CA 1
ATOM 4589 C C . ARG A 1 561 ? 25.719 -55.281 -60.375 1 76.5 561 ARG A C 1
ATOM 4591 O O . ARG A 1 561 ? 25.5 -56.281 -61.062 1 76.5 561 ARG A O 1
ATOM 4598 N N . SER A 1 562 ? 26.859 -54.906 -59.938 1 71.38 562 SER A N 1
ATOM 4599 C CA . SER A 1 562 ? 28.016 -55.75 -60.281 1 71.38 562 SER A CA 1
ATOM 4600 C C . SER A 1 562 ? 27.969 -57.094 -59.562 1 71.38 562 SER A C 1
ATOM 4602 O O . SER A 1 562 ? 28.359 -58.125 -60.094 1 71.38 562 SER A O 1
ATOM 4604 N N . THR A 1 563 ? 27.438 -57.094 -58.406 1 66.5 563 THR A N 1
ATOM 4605 C CA . THR A 1 563 ? 27.359 -58.344 -57.656 1 66.5 563 THR A CA 1
ATOM 4606 C C . THR A 1 563 ? 26.203 -59.188 -58.125 1 66.5 563 THR A C 1
ATOM 4608 O O . THR A 1 563 ? 26.281 -60.438 -58.062 1 66.5 563 THR A O 1
ATOM 4611 N N . GLN A 1 564 ? 25.234 -58.625 -58.594 1 59.28 564 GLN A N 1
ATOM 4612 C CA . GLN A 1 564 ? 24.125 -59.406 -59.156 1 59.28 564 GLN A CA 1
ATOM 4613 C C . GLN A 1 564 ? 24.5 -60 -60.5 1 59.28 564 GLN A C 1
ATOM 4615 O O . GLN A 1 564 ? 24.062 -61.094 -60.844 1 59.28 564 GLN A O 1
ATOM 4620 N N . SER A 1 565 ? 25.375 -59.312 -61.281 1 54.09 565 SER A N 1
ATOM 4621 C CA . SER A 1 565 ? 25.766 -59.844 -62.594 1 54.09 565 SER A CA 1
ATOM 4622 C C . SER A 1 565 ? 26.75 -60.969 -62.438 1 54.09 565 SER A C 1
ATOM 4624 O O . SER A 1 565 ? 27.031 -61.688 -63.406 1 54.09 565 SER A O 1
ATOM 4626 N N . SER A 1 566 ? 27.469 -61.031 -61.344 1 47.19 566 SER A N 1
ATOM 4627 C CA . SER A 1 566 ? 28.453 -62.125 -61.281 1 47.19 566 SER A CA 1
ATOM 4628 C C . SER A 1 566 ? 27.766 -63.469 -61.031 1 47.19 566 SER A C 1
ATOM 4630 O O . SER A 1 566 ? 28.453 -64.438 -60.75 1 47.19 566 SER A O 1
ATOM 4632 N N . PHE A 1 567 ? 26.531 -63.562 -60.75 1 44.03 567 PHE A N 1
ATOM 4633 C CA . PHE A 1 567 ? 26 -64.938 -60.75 1 44.03 567 PHE A CA 1
ATOM 4634 C C . PHE A 1 567 ? 26.078 -65.562 -62.156 1 44.03 567 PHE A C 1
ATOM 4636 O O . PHE A 1 567 ? 25.656 -64.938 -63.125 1 44.03 567 PHE A O 1
ATOM 4643 N N . PRO A 1 568 ? 27.047 -66.438 -62.375 1 44.44 568 PRO A N 1
ATOM 4644 C CA . PRO A 1 568 ? 27.172 -67.188 -63.625 1 44.44 568 PRO A CA 1
ATOM 4645 C C . PRO A 1 568 ? 25.828 -67.688 -64.125 1 44.44 568 PRO A C 1
ATOM 4647 O O . PRO A 1 568 ? 24.906 -67.938 -63.375 1 44.44 568 PRO A O 1
ATOM 4650 N N . PRO A 1 569 ? 25.375 -67.25 -65.312 1 40.69 569 PRO A N 1
ATOM 4651 C CA . PRO A 1 569 ? 24.188 -67.875 -65.875 1 40.69 569 PRO A CA 1
ATOM 4652 C C . PRO A 1 569 ? 24.125 -69.375 -65.75 1 40.69 569 PRO A C 1
ATOM 4654 O O . PRO A 1 569 ? 25.172 -70 -65.875 1 40.69 569 PRO A O 1
ATOM 4657 N N . MET A 1 570 ? 23.438 -69.875 -64.75 1 36.06 570 MET A N 1
ATOM 4658 C CA . MET A 1 570 ? 23.203 -71.375 -64.75 1 36.06 570 MET A CA 1
ATOM 4659 C C . MET A 1 570 ? 22.969 -71.875 -66.188 1 36.06 570 MET A C 1
ATOM 4661 O O . MET A 1 570 ? 22.125 -71.312 -66.938 1 36.06 570 MET A O 1
ATOM 4665 N N . ASP A 1 571 ? 24.031 -72.375 -66.812 1 36.28 571 ASP A N 1
ATOM 4666 C CA . ASP A 1 571 ? 24.062 -73.188 -68 1 36.28 571 ASP A CA 1
ATOM 4667 C C . ASP A 1 571 ? 22.953 -74.25 -68 1 36.28 571 ASP A C 1
ATOM 4669 O O . ASP A 1 571 ? 22.984 -75.188 -67.188 1 36.28 571 ASP A O 1
ATOM 4673 N N . VAL A 1 572 ? 21.641 -73.875 -68 1 36.12 572 VAL A N 1
ATOM 4674 C CA . VAL A 1 572 ? 20.625 -74.875 -68.312 1 36.12 572 VAL A CA 1
ATOM 4675 C C . VAL A 1 572 ? 21.016 -75.625 -69.562 1 36.12 572 VAL A C 1
ATOM 4677 O O . VAL A 1 572 ? 21.281 -75 -70.625 1 36.12 572 VAL A O 1
ATOM 4680 N N . GLU A 1 573 ? 21.594 -76.875 -69.5 1 35.59 573 GLU A N 1
ATOM 4681 C CA . GLU A 1 573 ? 21.859 -77.938 -70.438 1 35.59 573 GLU A CA 1
ATOM 4682 C C . GLU A 1 573 ? 20.672 -78.125 -71.375 1 35.59 573 GLU A C 1
ATOM 4684 O O . GLU A 1 573 ? 19.562 -78.438 -70.938 1 35.59 573 GLU A O 1
ATOM 4689 N N . HIS A 1 574 ? 20.531 -77.312 -72.375 1 31.19 574 HIS A N 1
ATOM 4690 C CA . HIS A 1 574 ? 19.578 -77.562 -73.438 1 31.19 574 HIS A CA 1
ATOM 4691 C C . HIS A 1 574 ? 19.766 -79 -74 1 31.19 574 HIS A C 1
ATOM 4693 O O . HIS A 1 574 ? 20.844 -79.312 -74.5 1 31.19 574 HIS A O 1
ATOM 4699 N N . PHE A 1 575 ? 19.062 -80.062 -73.5 1 35.5 575 PHE A N 1
ATOM 4700 C CA . PHE A 1 575 ? 18.938 -81.312 -74.188 1 35.5 575 PHE A CA 1
ATOM 4701 C C . PHE A 1 575 ? 18.547 -81.125 -75.688 1 35.5 575 PHE A C 1
ATOM 4703 O O . PHE A 1 575 ? 17.812 -80.125 -76 1 35.5 575 PHE A O 1
ATOM 4710 N N . PRO A 1 576 ? 19.359 -81.5 -76.625 1 36.53 576 PRO A N 1
ATOM 4711 C CA . PRO A 1 576 ? 19.031 -81.5 -78.062 1 36.53 576 PRO A CA 1
ATOM 4712 C C . PRO A 1 576 ? 17.562 -81.812 -78.312 1 36.53 576 PRO A C 1
ATOM 4714 O O . PRO A 1 576 ? 16.938 -82.562 -77.562 1 36.53 576 PRO A O 1
ATOM 4717 N N . PRO A 1 577 ? 16.938 -81.062 -79.312 1 32.28 577 PRO A N 1
ATOM 4718 C CA . PRO A 1 577 ? 15.703 -81.688 -79.812 1 32.28 577 PRO A CA 1
ATOM 4719 C C . PRO A 1 577 ? 15.938 -83.125 -80.312 1 32.28 577 PRO A C 1
ATOM 4721 O O . PRO A 1 577 ? 17.031 -83.438 -80.812 1 32.28 577 PRO A O 1
ATOM 4724 N N . MET B 1 1 ? -35.562 14.422 19.953 1 46.12 1 MET B N 1
ATOM 4725 C CA . MET B 1 1 ? -34.219 13.828 19.984 1 46.12 1 MET B CA 1
ATOM 4726 C C . MET B 1 1 ? -33.156 14.898 20.109 1 46.12 1 MET B C 1
ATOM 4728 O O . MET B 1 1 ? -33.156 15.891 19.391 1 46.12 1 MET B O 1
ATOM 4732 N N . SER B 1 2 ? -32.375 15 21.188 1 65 2 SER B N 1
ATOM 4733 C CA . SER B 1 2 ? -31.344 15.992 21.469 1 65 2 SER B CA 1
ATOM 4734 C C . SER B 1 2 ? -30.391 16.141 20.297 1 65 2 SER B C 1
ATOM 4736 O O . SER B 1 2 ? -30.266 15.234 19.469 1 65 2 SER B O 1
ATOM 4738 N N . SER B 1 3 ? -30.078 17.312 19.891 1 80.25 3 SER B N 1
ATOM 4739 C CA . SER B 1 3 ? -29.172 17.672 18.812 1 80.25 3 SER B CA 1
ATOM 4740 C C . SER B 1 3 ? -28 16.688 18.734 1 80.25 3 SER B C 1
ATOM 4742 O O . SER B 1 3 ? -27.594 16.297 17.641 1 80.25 3 SER B O 1
ATOM 4744 N N . LYS B 1 4 ? -27.719 16.109 19.859 1 84.88 4 LYS B N 1
ATOM 4745 C CA . LYS B 1 4 ? -26.594 15.18 19.891 1 84.88 4 LYS B CA 1
ATOM 4746 C C . LYS B 1 4 ? -26.984 13.812 19.344 1 84.88 4 LYS B C 1
ATOM 4748 O O . LYS B 1 4 ? -26.219 13.188 18.625 1 84.88 4 LYS B O 1
ATOM 4753 N N . GLU B 1 5 ? -28.172 13.414 19.609 1 85.69 5 GLU B N 1
ATOM 4754 C CA . GLU B 1 5 ? -28.625 12.102 19.141 1 85.69 5 GLU B CA 1
ATOM 4755 C C . GLU B 1 5 ? -28.875 12.102 17.641 1 85.69 5 GLU B C 1
ATOM 4757 O O . GLU B 1 5 ? -28.641 11.094 16.969 1 85.69 5 GLU B O 1
ATOM 4762 N N . SER B 1 6 ? -29.359 13.195 17.25 1 86.5 6 SER B N 1
ATOM 4763 C CA . SER B 1 6 ? -29.562 13.312 15.812 1 86.5 6 SER B CA 1
ATOM 4764 C C . SER B 1 6 ? -28.234 13.266 15.07 1 86.5 6 SER B C 1
ATOM 4766 O O . SER B 1 6 ? -28.125 12.641 14.008 1 86.5 6 SER B O 1
ATOM 4768 N N . CYS B 1 7 ? -27.297 13.906 15.633 1 89.75 7 CYS B N 1
ATOM 4769 C CA . CYS B 1 7 ? -25.953 13.914 15.039 1 89.75 7 CYS B CA 1
ATOM 4770 C C . CYS B 1 7 ? -25.359 12.516 15.031 1 89.75 7 CYS B C 1
ATOM 4772 O O . CYS B 1 7 ? -24.75 12.094 14.047 1 89.75 7 CYS B O 1
ATOM 4774 N N . ARG B 1 8 ? -25.594 11.766 16.078 1 91.38 8 ARG B N 1
ATOM 4775 C CA . ARG B 1 8 ? -25.094 10.406 16.203 1 91.38 8 ARG B CA 1
ATOM 4776 C C . ARG B 1 8 ? -25.688 9.5 15.125 1 91.38 8 ARG B C 1
ATOM 4778 O O . ARG B 1 8 ? -24.969 8.734 14.484 1 91.38 8 ARG B O 1
ATOM 4785 N N . SER B 1 9 ? -26.922 9.602 15.008 1 90.81 9 SER B N 1
ATOM 4786 C CA . SER B 1 9 ? -27.609 8.766 14.031 1 90.81 9 SER B CA 1
ATOM 4787 C C . SER B 1 9 ? -27.172 9.094 12.609 1 90.81 9 SER B C 1
ATOM 4789 O O . SER B 1 9 ? -26.969 8.195 11.789 1 90.81 9 SER B O 1
ATOM 4791 N N . GLU B 1 10 ? -27.016 10.367 12.391 1 92.44 10 GLU B N 1
ATOM 4792 C CA . GLU B 1 10 ? -26.562 10.781 11.062 1 92.44 10 GLU B CA 1
ATOM 4793 C C . GLU B 1 10 ? -25.156 10.305 10.773 1 92.44 10 GLU B C 1
ATOM 4795 O O . GLU B 1 10 ? -24.844 9.898 9.648 1 92.44 10 GLU B O 1
ATOM 4800 N N . LEU B 1 11 ? -24.328 10.359 11.789 1 94.44 11 LEU B N 1
ATOM 4801 C CA . LEU B 1 11 ? -22.938 9.945 11.609 1 94.44 11 LEU B CA 1
ATOM 4802 C C . LEU B 1 11 ? -22.844 8.438 11.375 1 94.44 11 LEU B C 1
ATOM 4804 O O . LEU B 1 11 ? -22.047 7.984 10.562 1 94.44 11 LEU B O 1
ATOM 4808 N N . ARG B 1 12 ? -23.688 7.688 12.039 1 94.06 12 ARG B N 1
ATOM 4809 C CA . ARG B 1 12 ? -23.703 6.242 11.844 1 94.06 12 ARG B CA 1
ATOM 4810 C C . ARG B 1 12 ? -24.062 5.891 10.406 1 94.06 12 ARG B C 1
ATOM 4812 O O . ARG B 1 12 ? -23.406 5.039 9.789 1 94.06 12 ARG B O 1
ATOM 4819 N N . ILE B 1 13 ? -24.984 6.598 9.922 1 92.94 13 ILE B N 1
ATOM 4820 C CA . ILE B 1 13 ? -25.438 6.375 8.555 1 92.94 13 ILE B CA 1
ATOM 4821 C C . ILE B 1 13 ? -24.359 6.836 7.578 1 92.94 13 ILE B C 1
ATOM 4823 O O . ILE B 1 13 ? -24.062 6.156 6.59 1 92.94 13 ILE B O 1
ATOM 4827 N N . ALA B 1 14 ? -23.766 7.988 7.879 1 95.38 14 ALA B N 1
ATOM 4828 C CA . ALA B 1 14 ? -22.734 8.562 7.008 1 95.38 14 ALA B CA 1
ATOM 4829 C C . ALA B 1 14 ? -21.531 7.637 6.91 1 95.38 14 ALA B C 1
ATOM 4831 O O . ALA B 1 14 ? -20.938 7.492 5.84 1 95.38 14 ALA B O 1
ATOM 4832 N N . ILE B 1 15 ? -21.141 7.027 8.062 1 96.44 15 ILE B N 1
ATOM 4833 C CA . ILE B 1 15 ? -19.984 6.137 8.07 1 96.44 15 ILE B CA 1
ATOM 4834 C C . ILE B 1 15 ? -20.203 4.973 7.109 1 96.44 15 ILE B C 1
ATOM 4836 O O . ILE B 1 15 ? -19.328 4.625 6.324 1 96.44 15 ILE B O 1
ATOM 4840 N N . ARG B 1 16 ? -21.359 4.449 7.086 1 92.75 16 ARG B N 1
ATOM 4841 C CA . ARG B 1 16 ? -21.703 3.33 6.211 1 92.75 16 ARG B CA 1
ATOM 4842 C C . ARG B 1 16 ? -21.734 3.768 4.75 1 92.75 16 ARG B C 1
ATOM 4844 O O . ARG B 1 16 ? -21.219 3.074 3.877 1 92.75 16 ARG B O 1
ATOM 4851 N N . GLN B 1 17 ? -22.359 4.898 4.539 1 94.38 17 GLN B N 1
ATOM 4852 C CA . GLN B 1 17 ? -22.484 5.398 3.176 1 94.38 17 GLN B CA 1
ATOM 4853 C C . GLN B 1 17 ? -21.125 5.719 2.572 1 94.38 17 GLN B C 1
ATOM 4855 O O . GLN B 1 17 ? -20.875 5.43 1.399 1 94.38 17 GLN B O 1
ATOM 4860 N N . LEU B 1 18 ? -20.266 6.312 3.354 1 97.06 18 LEU B N 1
ATOM 4861 C CA . LEU B 1 18 ? -18.938 6.668 2.891 1 97.06 18 LEU B CA 1
ATOM 4862 C C . LEU B 1 18 ? -18.078 5.418 2.684 1 97.06 18 LEU B C 1
ATOM 4864 O O . LEU B 1 18 ? -17.375 5.309 1.684 1 97.06 18 LEU B O 1
ATOM 4868 N N . SER B 1 19 ? -18.188 4.43 3.58 1 95.06 19 SER B N 1
ATOM 4869 C CA . SER B 1 19 ? -17.438 3.182 3.473 1 95.06 19 SER B CA 1
ATOM 4870 C C . SER B 1 19 ? -17.891 2.373 2.258 1 95.06 19 SER B C 1
ATOM 4872 O O . SER B 1 19 ? -17.062 1.758 1.579 1 95.06 19 SER B O 1
ATOM 4874 N N . ASP B 1 20 ? -19.188 2.426 2.025 1 93.56 20 ASP B N 1
ATOM 4875 C CA . ASP B 1 20 ? -19.734 1.695 0.89 1 93.56 20 ASP B CA 1
ATOM 4876 C C . ASP B 1 20 ? -19.234 2.268 -0.431 1 93.56 20 ASP B C 1
ATOM 4878 O O . ASP B 1 20 ? -19.203 1.571 -1.448 1 93.56 20 ASP B O 1
ATOM 4882 N N . ARG B 1 21 ? -18.844 3.541 -0.453 1 96.25 21 ARG B N 1
ATOM 4883 C CA . ARG B 1 21 ? -18.328 4.195 -1.651 1 96.25 21 ARG B CA 1
ATOM 4884 C C . ARG B 1 21 ? -16.812 4.246 -1.639 1 96.25 21 ARG B C 1
ATOM 4886 O O . ARG B 1 21 ? -16.203 4.922 -2.469 1 96.25 21 ARG B O 1
ATOM 4893 N N . CYS B 1 22 ? -16.188 3.533 -0.711 1 96.69 22 CYS B N 1
ATOM 4894 C CA . CYS B 1 22 ? -14.75 3.354 -0.59 1 96.69 22 CYS B CA 1
ATOM 4895 C C . CYS B 1 22 ? -14.055 4.68 -0.308 1 96.69 22 CYS B C 1
ATOM 4897 O O . CYS B 1 22 ? -12.922 4.898 -0.744 1 96.69 22 CYS B O 1
ATOM 4899 N N . LEU B 1 23 ? -14.758 5.66 0.299 1 97.81 23 LEU B N 1
ATOM 4900 C CA . LEU B 1 23 ? -14.164 6.891 0.806 1 97.81 23 LEU B CA 1
ATOM 4901 C C . LEU B 1 23 ? -13.672 6.707 2.238 1 97.81 23 LEU B C 1
ATOM 4903 O O . LEU B 1 23 ? -14.25 7.262 3.174 1 97.81 23 LEU B O 1
ATOM 4907 N N . TYR B 1 24 ? -12.586 6.043 2.373 1 97.06 24 TYR B N 1
ATOM 4908 C CA . TYR B 1 24 ? -12.109 5.523 3.65 1 97.06 24 TYR B CA 1
ATOM 4909 C C . TYR B 1 24 ? -11.656 6.652 4.566 1 97.06 24 TYR B C 1
ATOM 4911 O O . TYR B 1 24 ? -11.906 6.617 5.773 1 97.06 24 TYR B O 1
ATOM 4919 N N . THR B 1 25 ? -11.023 7.676 4.035 1 96.75 25 THR B N 1
ATOM 4920 C CA . THR B 1 25 ? -10.531 8.781 4.852 1 96.75 25 THR B CA 1
ATOM 4921 C C . THR B 1 25 ? -11.695 9.57 5.449 1 96.75 25 THR B C 1
ATOM 4923 O O . THR B 1 25 ? -11.641 9.969 6.613 1 96.75 25 THR B O 1
ATOM 4926 N N . ALA B 1 26 ? -12.672 9.812 4.586 1 98.06 26 ALA B N 1
ATOM 4927 C CA . ALA B 1 26 ? -13.852 10.516 5.074 1 98.06 26 ALA B CA 1
ATOM 4928 C C . ALA B 1 26 ? -14.609 9.672 6.102 1 98.06 26 ALA B C 1
ATOM 4930 O O . ALA B 1 26 ? -15.133 10.203 7.082 1 98.06 26 ALA B O 1
ATOM 4931 N N . SER B 1 27 ? -14.695 8.359 5.836 1 97.75 27 SER B N 1
ATOM 4932 C CA . SER B 1 27 ? -15.344 7.453 6.777 1 97.75 27 SER B CA 1
ATOM 4933 C C . SER B 1 27 ? -14.609 7.43 8.117 1 97.75 27 SER B C 1
ATOM 4935 O O . SER B 1 27 ? -15.242 7.438 9.172 1 97.75 27 SER B O 1
ATOM 4937 N N . LYS B 1 28 ? -13.312 7.426 8.117 1 97.75 28 LYS B N 1
ATOM 4938 C CA . LYS B 1 28 ? -12.492 7.461 9.32 1 97.75 28 LYS B CA 1
ATOM 4939 C C . LYS B 1 28 ? -12.758 8.727 10.133 1 97.75 28 LYS B C 1
ATOM 4941 O O . LYS B 1 28 ? -12.953 8.672 11.344 1 97.75 28 LYS B O 1
ATOM 4946 N N . TRP B 1 29 ? -12.75 9.859 9.406 1 97.81 29 TRP B N 1
ATOM 4947 C CA . TRP B 1 29 ? -13.016 11.133 10.07 1 97.81 29 TRP B CA 1
ATOM 4948 C C . TRP B 1 29 ? -14.383 11.125 10.734 1 97.81 29 TRP B C 1
ATOM 4950 O O . TRP B 1 29 ? -14.523 11.539 11.883 1 97.81 29 TRP B O 1
ATOM 4960 N N . ALA B 1 30 ? -15.406 10.664 10.031 1 97.81 30 ALA B N 1
ATOM 4961 C CA . ALA B 1 30 ? -16.766 10.609 10.555 1 97.81 30 ALA B CA 1
ATOM 4962 C C . ALA B 1 30 ? -16.859 9.711 11.781 1 97.81 30 ALA B C 1
ATOM 4964 O O . ALA B 1 30 ? -17.531 10.039 12.758 1 97.81 30 ALA B O 1
ATOM 4965 N N . ALA B 1 31 ? -16.172 8.602 11.734 1 97.5 31 ALA B N 1
ATOM 4966 C CA . ALA B 1 31 ? -16.203 7.652 12.844 1 97.5 31 ALA B CA 1
ATOM 4967 C C . ALA B 1 31 ? -15.523 8.242 14.078 1 97.5 31 ALA B C 1
ATOM 4969 O O . ALA B 1 31 ? -15.969 8.008 15.203 1 97.5 31 ALA B O 1
ATOM 4970 N N . GLU B 1 32 ? -14.477 8.992 13.906 1 96.25 32 GLU B N 1
ATOM 4971 C CA . GLU B 1 32 ? -13.789 9.648 15.016 1 96.25 32 GLU B CA 1
ATOM 4972 C C . GLU B 1 32 ? -14.695 10.664 15.703 1 96.25 32 GLU B C 1
ATOM 4974 O O . GLU B 1 32 ? -14.695 10.773 16.922 1 96.25 32 GLU B O 1
ATOM 4979 N N . GLN B 1 33 ? -15.477 11.344 14.891 1 96.19 33 GLN B N 1
ATOM 4980 C CA . GLN B 1 33 ? -16.391 12.336 15.469 1 96.19 33 GLN B CA 1
ATOM 4981 C C . GLN B 1 33 ? -17.578 11.656 16.156 1 96.19 33 GLN B C 1
ATOM 4983 O O . GLN B 1 33 ? -18.078 12.148 17.172 1 96.19 33 GLN B O 1
ATOM 4988 N N . LEU B 1 34 ? -18 10.5 15.594 1 95.44 34 LEU B N 1
ATOM 4989 C CA . LEU B 1 34 ? -19.078 9.75 16.203 1 95.44 34 LEU B CA 1
ATOM 4990 C C . LEU B 1 34 ? -18.719 9.344 17.641 1 95.44 34 LEU B C 1
ATOM 4992 O O . LEU B 1 34 ? -19.5 9.594 18.562 1 95.44 34 LEU B O 1
ATOM 4996 N N . VAL B 1 35 ? -17.531 8.82 17.844 1 93.38 35 VAL B N 1
ATOM 4997 C CA . VAL B 1 35 ? -17.078 8.359 19.156 1 93.38 35 VAL B CA 1
ATOM 4998 C C . VAL B 1 35 ? -16.719 9.562 20.016 1 93.38 35 VAL B C 1
ATOM 5000 O O . VAL B 1 35 ? -16.703 9.461 21.25 1 93.38 35 VAL B O 1
ATOM 5003 N N . GLY B 1 36 ? -16.5 10.664 19.375 1 92.12 36 GLY B N 1
ATOM 5004 C CA . GLY B 1 36 ? -16.141 11.875 20.094 1 92.12 36 GLY B CA 1
ATOM 5005 C C . GLY B 1 36 ? -17.328 12.562 20.734 1 92.12 36 GLY B C 1
ATOM 5006 O O . GLY B 1 36 ? -17.156 13.445 21.578 1 92.12 36 GLY B O 1
ATOM 5007 N N . ILE B 1 37 ? -18.547 12.117 20.328 1 90.88 37 ILE B N 1
ATOM 5008 C CA . ILE B 1 37 ? -19.75 12.711 20.891 1 90.88 37 ILE B CA 1
ATOM 5009 C C . ILE B 1 37 ? -19.969 12.18 22.312 1 90.88 37 ILE B C 1
ATOM 5011 O O . ILE B 1 37 ? -19.891 10.977 22.547 1 90.88 37 ILE B O 1
ATOM 5015 N N . GLU B 1 38 ? -20.203 13.086 23.203 1 78.31 38 GLU B N 1
ATOM 5016 C CA . GLU B 1 38 ? -20.391 12.75 24.609 1 78.31 38 GLU B CA 1
ATOM 5017 C C . GLU B 1 38 ? -21.594 11.828 24.797 1 78.31 38 GLU B C 1
ATOM 5019 O O . GLU B 1 38 ? -22.641 12.016 24.156 1 78.31 38 GLU B O 1
ATOM 5024 N N . GLN B 1 39 ? -21.328 10.656 25.312 1 69.62 39 GLN B N 1
ATOM 5025 C CA . GLN B 1 39 ? -22.422 9.711 25.531 1 69.62 39 GLN B CA 1
ATOM 5026 C C . GLN B 1 39 ? -23.156 10.008 26.844 1 69.62 39 GLN B C 1
ATOM 5028 O O . GLN B 1 39 ? -22.562 10.578 27.766 1 69.62 39 GLN B O 1
ATOM 5033 N N . ASP B 1 40 ? -24.453 9.914 26.703 1 57.53 40 ASP B N 1
ATOM 5034 C CA . ASP B 1 40 ? -25.266 10.016 27.906 1 57.53 40 ASP B CA 1
ATOM 5035 C C . ASP B 1 40 ? -24.797 9.016 28.969 1 57.53 40 ASP B C 1
ATOM 5037 O O . ASP B 1 40 ? -24.688 7.82 28.703 1 57.53 40 ASP B O 1
ATOM 5041 N N . PRO B 1 41 ? -24.141 9.531 30.031 1 55 41 PRO B N 1
ATOM 5042 C CA . PRO B 1 41 ? -23.625 8.68 31.094 1 55 41 PRO B CA 1
ATOM 5043 C C . PRO B 1 41 ? -24.547 7.508 31.422 1 55 41 PRO B C 1
ATOM 5045 O O . PRO B 1 41 ? -24.094 6.492 31.953 1 55 41 PRO B O 1
ATOM 5048 N N . ALA B 1 42 ? -25.891 7.656 31.344 1 50.53 42 ALA B N 1
ATOM 5049 C CA . ALA B 1 42 ? -26.828 6.609 31.734 1 50.53 42 ALA B CA 1
ATOM 5050 C C . ALA B 1 42 ? -26.688 5.375 30.859 1 50.53 42 ALA B C 1
ATOM 5052 O O . ALA B 1 42 ? -27.125 4.285 31.219 1 50.53 42 ALA B O 1
ATOM 5053 N N . LYS B 1 43 ? -26.047 5.531 29.703 1 51.25 43 LYS B N 1
ATOM 5054 C CA . LYS B 1 43 ? -26 4.395 28.797 1 51.25 43 LYS B CA 1
ATOM 5055 C C . LYS B 1 43 ? -24.594 3.814 28.703 1 51.25 43 LYS B C 1
ATOM 5057 O O . LYS B 1 43 ? -24.266 3.1 27.75 1 51.25 43 LYS B O 1
ATOM 5062 N N . PHE B 1 44 ? -23.75 4.105 29.672 1 49.69 44 PHE B N 1
ATOM 5063 C CA . PHE B 1 44 ? -22.328 3.785 29.703 1 49.69 44 PHE B CA 1
ATOM 5064 C C . PHE B 1 44 ? -22.109 2.285 29.859 1 49.69 44 PHE B C 1
ATOM 5066 O O . PHE B 1 44 ? -22.625 1.668 30.781 1 49.69 44 PHE B O 1
ATOM 5073 N N . THR B 1 45 ? -21.953 1.693 28.844 1 50.72 45 THR B N 1
ATOM 5074 C CA . THR B 1 45 ? -21.359 0.384 29.094 1 50.72 45 THR B CA 1
ATOM 5075 C C . THR B 1 45 ? -19.891 0.523 29.516 1 50.72 45 THR B C 1
ATOM 5077 O O . THR B 1 45 ? -19.25 1.54 29.234 1 50.72 45 THR B O 1
ATOM 5080 N N . PRO B 1 46 ? -19.422 -0.208 30.469 1 47.5 46 PRO B N 1
ATOM 5081 C CA . PRO B 1 46 ? -18.062 -0.156 30.984 1 47.5 46 PRO B CA 1
ATOM 5082 C C . PRO B 1 46 ? -17.031 0.085 29.875 1 47.5 46 PRO B C 1
ATOM 5084 O O . PRO B 1 46 ? -16.047 0.791 30.094 1 47.5 46 PRO B O 1
ATOM 5087 N N . SER B 1 47 ? -17.25 -0.333 28.734 1 49.28 47 SER B N 1
ATOM 5088 C CA . SER B 1 47 ? -16.266 -0.219 27.656 1 49.28 47 SER B CA 1
ATOM 5089 C C . SER B 1 47 ? -16.203 1.207 27.125 1 49.28 47 SER B C 1
ATOM 5091 O O . SER B 1 47 ? -15.125 1.696 26.781 1 49.28 47 SER B O 1
ATOM 5093 N N . ASN B 1 48 ? -17.312 1.871 27.125 1 49.31 48 ASN B N 1
ATOM 5094 C CA . ASN B 1 48 ? -17.406 3.23 26.609 1 49.31 48 ASN B CA 1
ATOM 5095 C C . ASN B 1 48 ? -16.781 4.246 27.562 1 49.31 48 ASN B C 1
ATOM 5097 O O . ASN B 1 48 ? -16.234 5.262 27.125 1 49.31 48 ASN B O 1
ATOM 5101 N N . THR B 1 49 ? -16.844 3.916 28.828 1 48.66 49 THR B N 1
ATOM 5102 C CA . THR B 1 49 ? -16.406 4.832 29.859 1 48.66 49 THR B CA 1
ATOM 5103 C C . THR B 1 49 ? -14.883 4.996 29.828 1 48.66 49 THR B C 1
ATOM 5105 O O . THR B 1 49 ? -14.367 6.09 30.062 1 48.66 49 THR B O 1
ATOM 5108 N N . ARG B 1 50 ? -14.227 4.008 29.531 1 43.69 50 ARG B N 1
ATOM 5109 C CA . ARG B 1 50 ? -12.773 4.062 29.562 1 43.69 50 ARG B CA 1
ATOM 5110 C C . ARG B 1 50 ? -12.227 4.945 28.438 1 43.69 50 ARG B C 1
ATOM 5112 O O . ARG B 1 50 ? -11.25 5.676 28.641 1 43.69 50 ARG B O 1
ATOM 5119 N N . PHE B 1 51 ? -13 4.82 27.469 1 46.34 51 PHE B N 1
ATOM 5120 C CA . PHE B 1 51 ? -12.531 5.605 26.328 1 46.34 51 PHE B CA 1
ATOM 5121 C C . PHE B 1 51 ? -12.734 7.094 26.578 1 46.34 51 PHE B C 1
ATOM 5123 O O . PHE B 1 51 ? -11.875 7.91 26.234 1 46.34 51 PHE B O 1
ATOM 5130 N N . GLN B 1 52 ? -13.828 7.402 27.234 1 50.59 52 GLN B N 1
ATOM 5131 C CA . GLN B 1 52 ? -14.195 8.805 27.438 1 50.59 52 GLN B CA 1
ATOM 5132 C C . GLN B 1 52 ? -13.445 9.398 28.609 1 50.59 52 GLN B C 1
ATOM 5134 O O . GLN B 1 52 ? -13.148 10.594 28.625 1 50.59 52 GLN B O 1
ATOM 5139 N N . ARG B 1 53 ? -13.188 8.695 29.656 1 44.78 53 ARG B N 1
ATOM 5140 C CA . ARG B 1 53 ? -12.5 9.203 30.844 1 44.78 53 ARG B CA 1
ATOM 5141 C C . ARG B 1 53 ? -11.117 9.742 30.484 1 44.78 53 ARG B C 1
ATOM 5143 O O . ARG B 1 53 ? -10.664 10.727 31.078 1 44.78 53 ARG B O 1
ATOM 5150 N N . GLY B 1 54 ? -10.57 9.062 29.562 1 42.5 54 GLY B N 1
ATOM 5151 C CA . GLY B 1 54 ? -9.234 9.539 29.234 1 42.5 54 GLY B CA 1
ATOM 5152 C C . GLY B 1 54 ? -9.234 10.906 28.594 1 42.5 54 GLY B C 1
ATOM 5153 O O . GLY B 1 54 ? -8.328 11.711 28.828 1 42.5 54 GLY B O 1
ATOM 5154 N N . SER B 1 55 ? -10.266 11.195 27.828 1 43.84 55 SER B N 1
ATOM 5155 C CA . SER B 1 55 ? -10.336 12.453 27.094 1 43.84 55 SER B CA 1
ATOM 5156 C C . SER B 1 55 ? -10.703 13.609 28.016 1 43.84 55 SER B C 1
ATOM 5158 O O . SER B 1 55 ? -10.383 14.766 27.734 1 43.84 55 SER B O 1
ATOM 5160 N N . SER B 1 56 ? -11.328 13.375 29.219 1 44.06 56 SER B N 1
ATOM 5161 C CA . SER B 1 56 ? -11.906 14.406 30.062 1 44.06 56 SER B CA 1
ATOM 5162 C C . SER B 1 56 ? -10.812 15.203 30.781 1 44.06 56 SER B C 1
ATOM 5164 O O . SER B 1 56 ? -10.992 16.391 31.062 1 44.06 56 SER B O 1
ATOM 5166 N N . SER B 1 57 ? -9.758 14.617 31.016 1 41.47 57 SER B N 1
ATOM 5167 C CA . SER B 1 57 ? -8.82 15.336 31.875 1 41.47 57 SER B CA 1
ATOM 5168 C C . SER B 1 57 ? -8.312 16.609 31.203 1 41.47 57 SER B C 1
ATOM 5170 O O . SER B 1 57 ? -7.887 17.547 31.875 1 41.47 57 SER B O 1
ATOM 5172 N N . ILE B 1 58 ? -8.289 16.578 30.031 1 42.62 58 ILE B N 1
ATOM 5173 C CA . ILE B 1 58 ? -7.738 17.766 29.391 1 42.62 58 ILE B CA 1
ATOM 5174 C C . ILE B 1 58 ? -8.68 18.938 29.578 1 42.62 58 ILE B C 1
ATOM 5176 O O . ILE B 1 58 ? -8.234 20.062 29.875 1 42.62 58 ILE B O 1
ATOM 5180 N N . ARG B 1 59 ? -10.023 18.766 29.531 1 46.41 59 ARG B N 1
ATOM 5181 C CA . ARG B 1 59 ? -10.992 19.844 29.703 1 46.41 59 ARG B CA 1
ATOM 5182 C C . ARG B 1 59 ? -10.891 20.453 31.094 1 46.41 59 ARG B C 1
ATOM 5184 O O . ARG B 1 59 ? -11.164 21.641 31.281 1 46.41 59 ARG B O 1
ATOM 5191 N N . ARG B 1 60 ? -10.805 19.422 31.953 1 46.94 60 ARG B N 1
ATOM 5192 C CA . ARG B 1 60 ? -10.828 19.922 33.312 1 46.94 60 ARG B CA 1
ATOM 5193 C C . ARG B 1 60 ? -9.617 20.812 33.594 1 46.94 60 ARG B C 1
ATOM 5195 O O . ARG B 1 60 ? -9.719 21.797 34.312 1 46.94 60 ARG B O 1
ATOM 5202 N N . LYS B 1 61 ? -8.508 20.312 33.188 1 42.66 61 LYS B N 1
ATOM 5203 C CA . LYS B 1 61 ? -7.293 21 33.625 1 42.66 61 LYS B CA 1
ATOM 5204 C C . LYS B 1 61 ? -7.152 22.344 32.906 1 42.66 61 LYS B C 1
ATOM 5206 O O . LYS B 1 61 ? -6.695 23.328 33.469 1 42.66 61 LYS B O 1
ATOM 5211 N N . TYR B 1 62 ? -7.254 22.25 31.594 1 38.5 62 TYR B N 1
ATOM 5212 C CA . TYR B 1 62 ? -7.031 23.5 30.875 1 38.5 62 TYR B CA 1
ATOM 5213 C C . TYR B 1 62 ? -8.352 24.172 30.516 1 38.5 62 TYR B C 1
ATOM 5215 O O . TYR B 1 62 ? -8.383 25.109 29.719 1 38.5 62 TYR B O 1
ATOM 5223 N N . GLY B 1 63 ? -9.367 23.406 30.844 1 37.62 63 GLY B N 1
ATOM 5224 C CA . GLY B 1 63 ? -10.664 24.031 30.672 1 37.62 63 GLY B CA 1
ATOM 5225 C C . GLY B 1 63 ? -10.844 25.281 31.5 1 37.62 63 GLY B C 1
ATOM 5226 O O . GLY B 1 63 ? -11.234 25.219 32.656 1 37.62 63 GLY B O 1
ATOM 5227 N N . THR B 1 64 ? -9.797 26.094 31.516 1 34.56 64 THR B N 1
ATOM 5228 C CA . THR B 1 64 ? -10.156 27.312 32.219 1 34.56 64 THR B CA 1
ATOM 5229 C C . THR B 1 64 ? -11.633 27.656 32.031 1 34.56 64 THR B C 1
ATOM 5231 O O . THR B 1 64 ? -12.305 28.094 32.969 1 34.56 64 THR B O 1
ATOM 5234 N N . HIS B 1 65 ? -11.891 28.266 30.766 1 30.98 65 HIS B N 1
ATOM 5235 C CA . HIS B 1 65 ? -13.102 29.062 30.625 1 30.98 65 HIS B CA 1
ATOM 5236 C C . HIS B 1 65 ? -14.352 28.188 30.609 1 30.98 65 HIS B C 1
ATOM 5238 O O . HIS B 1 65 ? -14.352 27.109 30.016 1 30.98 65 HIS B O 1
ATOM 5244 N N . GLU B 1 66 ? -15.07 28.047 31.734 1 34.06 66 GLU B N 1
ATOM 5245 C CA . GLU B 1 66 ? -16.5 27.719 31.688 1 34.06 66 GLU B CA 1
ATOM 5246 C C . GLU B 1 66 ? -17.094 28.062 30.312 1 34.06 66 GLU B C 1
ATOM 5248 O O . GLU B 1 66 ? -17.312 29.234 30 1 34.06 66 GLU B O 1
ATOM 5253 N N . ILE B 1 67 ? -16.531 27.625 29.312 1 34.34 67 ILE B N 1
ATOM 5254 C CA . ILE B 1 67 ? -17.234 27.875 28.062 1 34.34 67 ILE B CA 1
ATOM 5255 C C . ILE B 1 67 ? -18.734 27.703 28.281 1 34.34 67 ILE B C 1
ATOM 5257 O O . ILE B 1 67 ? -19.219 26.578 28.484 1 34.34 67 ILE B O 1
ATOM 5261 N N . THR B 1 68 ? -19.281 28.453 29.172 1 32.16 68 THR B N 1
ATOM 5262 C CA . THR B 1 68 ? -20.719 28.703 29.094 1 32.16 68 THR B CA 1
ATOM 5263 C C . THR B 1 68 ? -21.172 28.797 27.641 1 32.16 68 THR B C 1
ATOM 5265 O O . THR B 1 68 ? -21.203 29.891 27.062 1 32.16 68 THR B O 1
ATOM 5268 N N . ALA B 1 69 ? -20.578 28.047 26.781 1 34.56 69 ALA B N 1
ATOM 5269 C CA . ALA B 1 69 ? -21.234 28.109 25.484 1 34.56 69 ALA B CA 1
ATOM 5270 C C . ALA B 1 69 ? -22.75 28.031 25.641 1 34.56 69 ALA B C 1
ATOM 5272 O O . ALA B 1 69 ? -23.281 27.047 26.156 1 34.56 69 ALA B O 1
ATOM 5273 N N . THR B 1 70 ? -23.344 29.062 25.984 1 31.47 70 THR B N 1
ATOM 5274 C CA . THR B 1 70 ? -24.781 29.172 25.781 1 31.47 70 THR B CA 1
ATOM 5275 C C . THR B 1 70 ? -25.219 28.375 24.562 1 31.47 70 THR B C 1
ATOM 5277 O O . THR B 1 70 ? -24.672 28.547 23.469 1 31.47 70 THR B O 1
ATOM 5280 N N . PRO B 1 71 ? -25.578 27.125 24.719 1 38.12 71 PRO B N 1
ATOM 5281 C CA . PRO B 1 71 ? -26.219 26.562 23.516 1 38.12 71 PRO B CA 1
ATOM 5282 C C . PRO B 1 71 ? -26.812 27.625 22.609 1 38.12 71 PRO B C 1
ATOM 5284 O O . PRO B 1 71 ? -27.562 28.5 23.078 1 38.12 71 PRO B O 1
ATOM 5287 N N . ILE B 1 72 ? -26.062 28.266 21.859 1 36.53 72 ILE B N 1
ATOM 5288 C CA . ILE B 1 72 ? -26.891 29.109 20.984 1 36.53 72 ILE B CA 1
ATOM 5289 C C . ILE B 1 72 ? -28.219 28.406 20.719 1 36.53 72 ILE B C 1
ATOM 5291 O O . ILE B 1 72 ? -28.266 27.344 20.109 1 36.53 72 ILE B O 1
ATOM 5295 N N . ALA B 1 73 ? -29.109 28.375 21.531 1 40 73 ALA B N 1
ATOM 5296 C CA . ALA B 1 73 ? -30.469 27.891 21.391 1 40 73 ALA B CA 1
ATOM 5297 C C . ALA B 1 73 ? -30.844 27.703 19.922 1 40 73 ALA B C 1
ATOM 5299 O O . ALA B 1 73 ? -31.562 26.766 19.578 1 40 73 ALA B O 1
ATOM 5300 N N . GLY B 1 74 ? -30.594 28.688 18.953 1 43.34 74 GLY B N 1
ATOM 5301 C CA . GLY B 1 74 ? -31.312 28.938 17.703 1 43.34 74 GLY B CA 1
ATOM 5302 C C . GLY B 1 74 ? -30.656 28.297 16.5 1 43.34 74 GLY B C 1
ATOM 5303 O O . GLY B 1 74 ? -31.062 28.531 15.367 1 43.34 74 GLY B O 1
ATOM 5304 N N . VAL B 1 75 ? -29.391 27.844 16.594 1 53.25 75 VAL B N 1
ATOM 5305 C CA . VAL B 1 75 ? -28.922 27.469 15.266 1 53.25 75 VAL B CA 1
ATOM 5306 C C . VAL B 1 75 ? -29.453 26.078 14.914 1 53.25 75 VAL B C 1
ATOM 5308 O O . VAL B 1 75 ? -29.141 25.094 15.594 1 53.25 75 VAL B O 1
ATOM 5311 N N . SER B 1 76 ? -30.5 25.984 14.305 1 65.88 76 SER B N 1
ATOM 5312 C CA . SER B 1 76 ? -31.078 24.766 13.773 1 65.88 76 SER B CA 1
ATOM 5313 C C . SER B 1 76 ? -30.281 24.234 12.586 1 65.88 76 SER B C 1
ATOM 5315 O O . SER B 1 76 ? -30.094 24.938 11.586 1 65.88 76 SER B O 1
ATOM 5317 N N . TYR B 1 77 ? -29.406 23.125 12.891 1 73.56 77 TYR B N 1
ATOM 5318 C CA . TYR B 1 77 ? -28.703 22.5 11.781 1 73.56 77 TYR B CA 1
ATOM 5319 C C . TYR B 1 77 ? -29.672 21.781 10.852 1 73.56 77 TYR B C 1
ATOM 5321 O O . TYR B 1 77 ? -30.656 21.203 11.305 1 73.56 77 TYR B O 1
ATOM 5329 N N . VAL B 1 78 ? -29.406 21.984 9.594 1 73.75 78 VAL B N 1
ATOM 5330 C CA . VAL B 1 78 ? -30.219 21.312 8.578 1 73.75 78 VAL B CA 1
ATOM 5331 C C . VAL B 1 78 ? -29.891 19.828 8.547 1 73.75 78 VAL B C 1
ATOM 5333 O O . VAL B 1 78 ? -28.734 19.438 8.68 1 73.75 78 VAL B O 1
ATOM 5336 N N . ALA B 1 79 ? -30.922 19.047 8.453 1 76 79 ALA B N 1
ATOM 5337 C CA . ALA B 1 79 ? -30.766 17.594 8.367 1 76 79 ALA B CA 1
ATOM 5338 C C . ALA B 1 79 ? -30.141 17.188 7.031 1 76 79 ALA B C 1
ATOM 5340 O O . ALA B 1 79 ? -30.328 17.875 6.02 1 76 79 ALA B O 1
ATOM 5341 N N . THR B 1 80 ? -29.406 16.094 7.055 1 79.5 80 THR B N 1
ATOM 5342 C CA . THR B 1 80 ? -28.797 15.57 5.836 1 79.5 80 THR B CA 1
ATOM 5343 C C . THR B 1 80 ? -29.844 14.922 4.941 1 79.5 80 THR B C 1
ATOM 5345 O O . THR B 1 80 ? -30.656 14.109 5.402 1 79.5 80 THR B O 1
ATOM 5348 N N . PRO B 1 81 ? -29.812 15.297 3.734 1 73 81 PRO B N 1
ATOM 5349 C CA . PRO B 1 81 ? -30.766 14.68 2.805 1 73 81 PRO B CA 1
ATOM 5350 C C . PRO B 1 81 ? -30.578 13.172 2.686 1 73 81 PRO B C 1
ATOM 5352 O O . PRO B 1 81 ? -29.453 12.68 2.762 1 73 81 PRO B O 1
ATOM 5355 N N . MET B 1 82 ? -31.688 12.484 2.568 1 73.25 82 MET B N 1
ATOM 5356 C CA . MET B 1 82 ? -31.656 11.031 2.451 1 73.25 82 MET B CA 1
ATOM 5357 C C . MET B 1 82 ? -31.156 10.602 1.075 1 73.25 82 MET B C 1
ATOM 5359 O O . MET B 1 82 ? -31.516 11.211 0.064 1 73.25 82 MET B O 1
ATOM 5363 N N . MET B 1 83 ? -30.25 9.672 1.056 1 75.88 83 MET B N 1
ATOM 5364 C CA . MET B 1 83 ? -29.766 9.094 -0.2 1 75.88 83 MET B CA 1
ATOM 5365 C C . MET B 1 83 ? -30.609 7.883 -0.595 1 75.88 83 MET B C 1
ATOM 5367 O O . MET B 1 83 ? -30.406 6.785 -0.078 1 75.88 83 MET B O 1
ATOM 5371 N N . GLU B 1 84 ? -31.469 7.961 -1.479 1 70.12 84 GLU B N 1
ATOM 5372 C CA . GLU B 1 84 ? -32.469 6.941 -1.814 1 70.12 84 GLU B CA 1
ATOM 5373 C C . GLU B 1 84 ? -31.797 5.648 -2.273 1 70.12 84 GLU B C 1
ATOM 5375 O O . GLU B 1 84 ? -32.219 4.555 -1.91 1 70.12 84 GLU B O 1
ATOM 5380 N N . GLU B 1 85 ? -30.812 5.797 -2.992 1 75.88 85 GLU B N 1
ATOM 5381 C CA . GLU B 1 85 ? -30.172 4.613 -3.561 1 75.88 85 GLU B CA 1
ATOM 5382 C C . GLU B 1 85 ? -29.484 3.785 -2.479 1 75.88 85 GLU B C 1
ATOM 5384 O O . GLU B 1 85 ? -29.281 2.584 -2.648 1 75.88 85 GLU B O 1
ATOM 5389 N N . ASP B 1 86 ? -29.234 4.398 -1.419 1 74.56 86 ASP B N 1
ATOM 5390 C CA . ASP B 1 86 ? -28.484 3.703 -0.37 1 74.56 86 ASP B CA 1
ATOM 5391 C C . ASP B 1 86 ? -29.406 2.795 0.443 1 74.56 86 ASP B C 1
ATOM 5393 O O . ASP B 1 86 ? 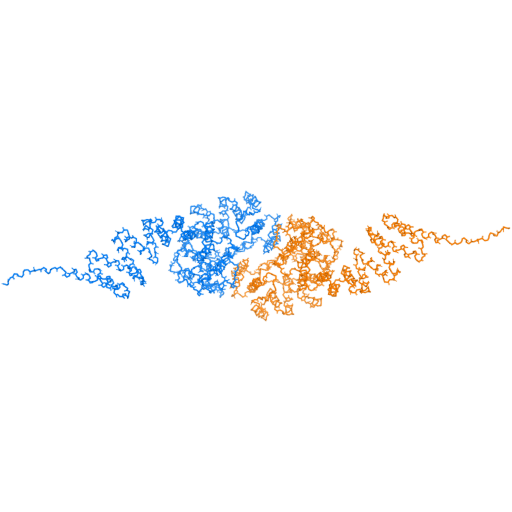-28.938 1.944 1.202 1 74.56 86 ASP B O 1
ATOM 5397 N N . GLU B 1 87 ? -30.594 2.881 0.187 1 72.38 87 GLU B N 1
ATOM 5398 C CA . GLU B 1 87 ? -31.547 2.016 0.875 1 72.38 87 GLU B CA 1
ATOM 5399 C C . GLU B 1 87 ? -31.766 0.708 0.115 1 72.38 87 GLU B C 1
ATOM 5401 O O . GLU B 1 87 ? -32.219 -0.283 0.687 1 72.38 87 GLU B O 1
ATOM 5406 N N . LEU B 1 88 ? -31.281 0.722 -1.093 1 74.12 88 LEU B N 1
ATOM 5407 C CA . LEU B 1 88 ? -31.422 -0.469 -1.922 1 74.12 88 LEU B CA 1
ATOM 5408 C C . LEU B 1 88 ? -30.234 -1.404 -1.753 1 74.12 88 LEU B C 1
ATOM 5410 O O . LEU B 1 88 ? -29.141 -0.964 -1.398 1 74.12 88 LEU B O 1
ATOM 5414 N N . VAL B 1 89 ? -30.562 -2.684 -1.896 1 77.12 89 VAL B N 1
ATOM 5415 C CA . VAL B 1 89 ? -29.516 -3.688 -1.831 1 77.12 89 VAL B CA 1
ATOM 5416 C C . VAL B 1 89 ? -28.562 -3.52 -3.018 1 77.12 89 VAL B C 1
ATOM 5418 O O . VAL B 1 89 ? -29 -3.277 -4.141 1 77.12 89 VAL B O 1
ATOM 5421 N N . ASP B 1 90 ? -27.406 -3.586 -2.701 1 82.12 90 ASP B N 1
ATOM 5422 C CA . ASP B 1 90 ? -26.391 -3.453 -3.746 1 82.12 90 ASP B CA 1
ATOM 5423 C C . ASP B 1 90 ? -26.484 -4.602 -4.75 1 82.12 90 ASP B C 1
ATOM 5425 O O . ASP B 1 90 ? -26.719 -5.75 -4.367 1 82.12 90 ASP B O 1
ATOM 5429 N N . GLY B 1 91 ? -26.297 -4.234 -5.957 1 88.19 91 GLY B N 1
ATOM 5430 C CA . GLY B 1 91 ? -26.281 -5.246 -7 1 88.19 91 GLY B CA 1
ATOM 5431 C C . GLY B 1 91 ? -25.031 -6.109 -6.977 1 88.19 91 GLY B C 1
ATOM 5432 O O . G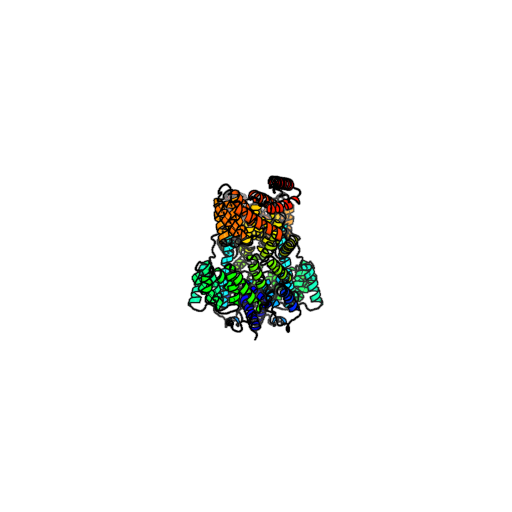LY B 1 91 ? -24.047 -5.754 -6.332 1 88.19 91 GLY B O 1
ATOM 5433 N N . ASP B 1 92 ? -25.109 -7.238 -7.613 1 92.62 92 ASP B N 1
ATOM 5434 C CA . ASP B 1 92 ? -24.016 -8.203 -7.641 1 92.62 92 ASP B CA 1
ATOM 5435 C C . ASP B 1 92 ? -22.766 -7.586 -8.258 1 92.62 92 ASP B C 1
ATOM 5437 O O . ASP B 1 92 ? -21.641 -7.82 -7.777 1 92.62 92 ASP B O 1
ATOM 5441 N N . PHE B 1 93 ? -22.922 -6.754 -9.242 1 93.88 93 PHE B N 1
ATOM 5442 C CA . PHE B 1 93 ? -21.781 -6.141 -9.914 1 93.88 93 PHE B CA 1
ATOM 5443 C C . PHE B 1 93 ? -21.125 -5.094 -9.016 1 93.88 93 PHE B C 1
ATOM 5445 O O . PHE B 1 93 ? -19.906 -4.906 -9.055 1 93.88 93 PHE B O 1
ATOM 5452 N N . TYR B 1 94 ? -21.984 -4.441 -8.266 1 95.94 94 TYR B N 1
ATOM 5453 C CA . TYR B 1 94 ? -21.422 -3.459 -7.34 1 95.94 94 TYR B CA 1
ATOM 5454 C C . TYR B 1 94 ? -20.594 -4.137 -6.262 1 95.94 94 TYR B C 1
ATOM 5456 O O . TYR B 1 94 ? -19.516 -3.648 -5.895 1 95.94 94 TYR B O 1
ATOM 5464 N N . LEU B 1 95 ? -21.094 -5.281 -5.789 1 95.81 95 LEU B N 1
ATOM 5465 C CA . LEU B 1 95 ? -20.375 -6.031 -4.77 1 95.81 95 LEU B CA 1
ATOM 5466 C C . LEU B 1 95 ? -19.016 -6.492 -5.297 1 95.81 95 LEU B C 1
ATOM 5468 O O . LEU B 1 95 ? -18.016 -6.414 -4.582 1 95.81 95 LEU B O 1
ATOM 5472 N N . LEU B 1 96 ? -19.016 -6.914 -6.5 1 96.5 96 LEU B N 1
ATOM 5473 C CA . LEU B 1 96 ? -17.766 -7.363 -7.113 1 96.5 96 LEU B CA 1
ATOM 5474 C C . LEU B 1 96 ? -16.812 -6.199 -7.305 1 96.5 96 LEU B C 1
ATOM 5476 O O . LEU B 1 96 ? -15.625 -6.301 -6.965 1 96.5 96 LEU B O 1
ATOM 5480 N N . ALA B 1 97 ? -17.312 -5.125 -7.848 1 97.69 97 ALA B N 1
ATOM 5481 C CA . ALA B 1 97 ? -16.484 -3.951 -8.086 1 97.69 97 ALA B CA 1
ATOM 5482 C C . ALA B 1 97 ? -15.883 -3.43 -6.781 1 97.69 97 ALA B C 1
ATOM 5484 O O . ALA B 1 97 ? -14.703 -3.074 -6.73 1 97.69 97 ALA B O 1
ATOM 5485 N N . LYS B 1 98 ? -16.703 -3.359 -5.77 1 97.56 98 LYS B N 1
ATOM 5486 C CA . LYS B 1 98 ? -16.234 -2.893 -4.469 1 97.56 98 LYS B CA 1
ATOM 5487 C C . LYS B 1 98 ? -15.133 -3.801 -3.922 1 97.56 98 LYS B C 1
ATOM 5489 O O . LYS B 1 98 ? -14.164 -3.326 -3.32 1 97.56 98 LYS B O 1
ATOM 5494 N N . SER B 1 99 ? -15.297 -5.105 -4.113 1 97.44 99 SER B N 1
ATOM 5495 C CA . SER B 1 99 ? -14.289 -6.051 -3.65 1 97.44 99 SER B CA 1
ATOM 5496 C C . SER B 1 99 ? -12.969 -5.859 -4.395 1 97.44 99 SER B C 1
ATOM 5498 O O . SER B 1 99 ? -11.898 -5.969 -3.801 1 97.44 99 SER B O 1
ATOM 5500 N N . TYR B 1 100 ? -13.039 -5.602 -5.734 1 97.38 100 TYR B N 1
ATOM 5501 C CA . TYR B 1 100 ? -11.844 -5.285 -6.496 1 97.38 100 TYR B CA 1
ATOM 5502 C C . TYR B 1 100 ? -11.195 -4 -5.988 1 97.38 100 TYR B C 1
ATOM 5504 O O . TYR B 1 100 ? -9.969 -3.932 -5.84 1 97.38 100 TYR B O 1
ATOM 5512 N N . PHE B 1 101 ? -12.016 -2.994 -5.691 1 97.75 101 PHE B N 1
ATOM 5513 C CA . PHE B 1 101 ? -11.547 -1.702 -5.211 1 97.75 101 PHE B CA 1
ATOM 5514 C C . PHE B 1 101 ? -10.805 -1.856 -3.891 1 97.75 101 PHE B C 1
ATOM 5516 O O . PHE B 1 101 ? -9.742 -1.259 -3.695 1 97.75 101 PHE B O 1
ATOM 5523 N N . ASP B 1 102 ? -11.391 -2.719 -3.031 1 96.25 102 ASP B N 1
ATOM 5524 C CA . ASP B 1 102 ? -10.797 -2.963 -1.721 1 96.25 102 ASP B CA 1
ATOM 5525 C C . ASP B 1 102 ? -9.43 -3.633 -1.851 1 96.25 102 ASP B C 1
ATOM 5527 O O . ASP B 1 102 ? -8.578 -3.48 -0.978 1 96.25 102 ASP B O 1
ATOM 5531 N N . CYS B 1 103 ? -9.258 -4.32 -2.926 1 95.38 103 CYS B N 1
ATOM 5532 C CA . CYS B 1 103 ? -7.98 -4.98 -3.184 1 95.38 103 CYS B CA 1
ATOM 5533 C C . CYS B 1 103 ? -7.082 -4.113 -4.059 1 95.38 103 CYS B C 1
ATOM 5535 O O . CYS B 1 103 ? -6.09 -4.594 -4.605 1 95.38 103 CYS B O 1
ATOM 5537 N N . ARG B 1 104 ? -7.473 -2.898 -4.34 1 94.38 104 ARG B N 1
ATOM 5538 C CA . ARG B 1 104 ? -6.719 -1.873 -5.055 1 94.38 104 ARG B CA 1
ATOM 5539 C C . ARG B 1 104 ? -6.594 -2.213 -6.535 1 94.38 104 ARG B C 1
ATOM 5541 O O . ARG B 1 104 ? -5.594 -1.882 -7.172 1 94.38 104 ARG B O 1
ATOM 5548 N N . GLU B 1 105 ? -7.488 -3 -7.004 1 95.75 105 GLU B N 1
ATOM 5549 C CA . GLU B 1 105 ? -7.617 -3.25 -8.438 1 95.75 105 GLU B CA 1
ATOM 5550 C C . GLU B 1 105 ? -8.648 -2.322 -9.07 1 95.75 105 GLU B C 1
ATOM 5552 O O . GLU B 1 105 ? -9.734 -2.764 -9.461 1 95.75 105 GLU B O 1
ATOM 5557 N N . TYR B 1 106 ? -8.258 -1.111 -9.32 1 97.19 106 TYR B N 1
ATOM 5558 C CA . TYR B 1 106 ? -9.164 -0.02 -9.664 1 97.19 106 TYR B CA 1
ATOM 5559 C C . TYR B 1 106 ? -9.688 -0.175 -11.086 1 97.19 106 TYR B C 1
ATOM 5561 O O . TYR B 1 106 ? -10.891 -0.032 -11.328 1 97.19 106 TYR B O 1
ATOM 5569 N N . LYS B 1 107 ? -8.812 -0.513 -12.023 1 96.38 107 LYS B N 1
ATOM 5570 C CA . LYS B 1 107 ? -9.234 -0.633 -13.414 1 96.38 107 LYS B CA 1
ATOM 5571 C C . LYS B 1 107 ? -10.234 -1.773 -13.586 1 96.38 107 LYS B C 1
ATOM 5573 O O . LYS B 1 107 ? -11.195 -1.655 -14.352 1 96.38 107 LYS B O 1
ATOM 5578 N N . ARG B 1 108 ? -9.992 -2.855 -12.852 1 95.94 108 ARG B N 1
ATOM 5579 C CA . ARG B 1 108 ? -10.922 -3.98 -12.898 1 95.94 108 ARG B CA 1
ATOM 5580 C C . ARG B 1 108 ? -12.273 -3.592 -12.32 1 95.94 108 ARG B C 1
ATOM 5582 O O . ARG B 1 108 ? -13.32 -3.988 -12.852 1 95.94 108 ARG B O 1
ATOM 5589 N N . ALA B 1 109 ? -12.219 -2.854 -11.211 1 97.81 109 ALA B N 1
ATOM 5590 C CA . ALA B 1 109 ? -13.453 -2.375 -10.594 1 97.81 109 ALA B CA 1
ATOM 5591 C C . ALA B 1 109 ? -14.234 -1.484 -11.555 1 97.81 109 ALA B C 1
ATOM 5593 O O . ALA B 1 109 ? -15.453 -1.617 -11.688 1 97.81 109 ALA B O 1
ATOM 5594 N N . ALA B 1 110 ? -13.555 -0.605 -12.281 1 97.56 110 ALA B N 1
ATOM 5595 C CA . ALA B 1 110 ? -14.203 0.298 -13.227 1 97.56 110 ALA B CA 1
ATOM 5596 C C . ALA B 1 110 ? -14.797 -0.475 -14.398 1 97.56 110 ALA B C 1
ATOM 5598 O O . ALA B 1 110 ? -15.891 -0.157 -14.867 1 97.56 110 ALA B O 1
ATOM 5599 N N . HIS B 1 111 ? -14.102 -1.457 -14.844 1 96.31 111 HIS B N 1
ATOM 5600 C CA . HIS B 1 111 ? -14.547 -2.24 -15.992 1 96.31 111 HIS B CA 1
ATOM 5601 C C . HIS B 1 111 ? -15.836 -2.994 -15.68 1 96.31 111 HIS B C 1
ATOM 5603 O O . HIS B 1 111 ? -16.734 -3.07 -16.516 1 96.31 111 HIS B O 1
ATOM 5609 N N . VAL B 1 112 ? -15.945 -3.537 -14.484 1 95.5 112 VAL B N 1
ATOM 5610 C CA . VAL B 1 112 ? -17.109 -4.32 -14.07 1 95.5 112 VAL B CA 1
ATOM 5611 C C . VAL B 1 112 ? -18.344 -3.432 -14.039 1 95.5 112 VAL B C 1
ATOM 5613 O O . VAL B 1 112 ? -19.453 -3.889 -14.336 1 95.5 112 VAL B O 1
ATOM 5616 N N . LEU B 1 113 ? -18.141 -2.158 -13.727 1 96.38 113 LEU B N 1
ATOM 5617 C CA . LEU B 1 113 ? -19.266 -1.243 -13.547 1 96.38 113 LEU B CA 1
ATOM 5618 C C . LEU B 1 113 ? -19.531 -0.449 -14.82 1 96.38 113 LEU B C 1
ATOM 5620 O O . LEU B 1 113 ? -20.328 0.499 -14.812 1 96.38 113 LEU B O 1
ATOM 5624 N N . ARG B 1 114 ? -19 -0.778 -15.914 1 93.5 114 ARG B N 1
ATOM 5625 C CA . ARG B 1 114 ? -19.016 0.017 -17.141 1 93.5 114 ARG B CA 1
ATOM 5626 C C . ARG B 1 114 ? -20.453 0.197 -17.641 1 93.5 114 ARG B C 1
ATOM 5628 O O . ARG B 1 114 ? -20.797 1.259 -18.156 1 93.5 114 ARG B O 1
ATOM 5635 N N . ASP B 1 115 ? -21.312 -0.773 -17.422 1 91.75 115 ASP B N 1
ATOM 5636 C CA . ASP B 1 115 ? -22.672 -0.729 -17.984 1 91.75 115 ASP B CA 1
ATOM 5637 C C . ASP B 1 115 ? -23.703 -0.432 -16.891 1 91.75 115 ASP B C 1
ATOM 5639 O O . ASP B 1 115 ? -24.906 -0.558 -17.125 1 91.75 115 ASP B O 1
ATOM 5643 N N . GLN B 1 116 ? -23.234 -0.134 -15.75 1 91.94 116 GLN B N 1
ATOM 5644 C CA . GLN B 1 116 ? -24.172 0.18 -14.664 1 91.94 116 GLN B CA 1
ATOM 5645 C C . GLN B 1 116 ? -24.531 1.663 -14.664 1 91.94 116 GLN B C 1
ATOM 5647 O O . GLN B 1 116 ? -23.672 2.516 -14.898 1 91.94 116 GLN B O 1
ATOM 5652 N N . THR B 1 117 ? -25.781 1.981 -14.398 1 89.56 117 THR B N 1
ATOM 5653 C CA . THR B 1 117 ? -26.234 3.363 -14.508 1 89.56 117 THR B CA 1
ATOM 5654 C C . THR B 1 117 ? -26.625 3.914 -13.141 1 89.56 117 THR B C 1
ATOM 5656 O O . THR B 1 117 ? -26.953 5.094 -13.016 1 89.56 117 THR B O 1
ATOM 5659 N N . GLY B 1 118 ? -26.609 3.045 -12.172 1 91.19 118 GLY B N 1
ATOM 5660 C CA . GLY B 1 118 ? -26.875 3.551 -10.836 1 91.19 118 GLY B CA 1
ATOM 5661 C C . GLY B 1 118 ? -25.906 4.625 -10.391 1 91.19 118 GLY B C 1
ATOM 5662 O O . GLY B 1 118 ? -24.719 4.57 -10.734 1 91.19 118 GLY B O 1
ATOM 5663 N N . ARG B 1 119 ? -26.375 5.605 -9.641 1 92.5 119 ARG B N 1
ATOM 5664 C CA . ARG B 1 119 ? -25.531 6.734 -9.234 1 92.5 119 ARG B CA 1
ATOM 5665 C C . ARG B 1 119 ? -24.344 6.266 -8.406 1 92.5 119 ARG B C 1
ATOM 5667 O O . ARG B 1 119 ? -23.234 6.758 -8.578 1 92.5 119 ARG B O 1
ATOM 5674 N N . LYS B 1 120 ? -24.594 5.301 -7.52 1 93.75 120 LYS B N 1
ATOM 5675 C CA . LYS B 1 120 ? -23.531 4.754 -6.691 1 93.75 120 LYS B CA 1
ATOM 5676 C C . LYS B 1 120 ? -22.484 4.023 -7.543 1 93.75 120 LYS B C 1
ATOM 5678 O O . LYS B 1 120 ? -21.281 4.152 -7.312 1 93.75 120 LYS B O 1
ATOM 5683 N N . SER B 1 121 ? -22.984 3.285 -8.5 1 95.62 121 SER B N 1
ATOM 5684 C CA . SER B 1 121 ? -22.109 2.529 -9.383 1 95.62 121 SER B CA 1
ATOM 5685 C C . SER B 1 121 ? -21.297 3.459 -10.289 1 95.62 121 SER B C 1
ATOM 5687 O O . SER B 1 121 ? -20.109 3.227 -10.516 1 95.62 121 SER B O 1
ATOM 5689 N N . VAL B 1 122 ? -21.953 4.484 -10.734 1 96.38 122 VAL B N 1
ATOM 5690 C CA . VAL B 1 122 ? -21.281 5.441 -11.609 1 96.38 122 VAL B CA 1
ATOM 5691 C C . VAL B 1 122 ? -20.188 6.168 -10.828 1 96.38 122 VAL B C 1
ATOM 5693 O O . VAL B 1 122 ? -19.078 6.367 -11.336 1 96.38 122 VAL B O 1
ATOM 5696 N N . PHE B 1 123 ? -20.469 6.531 -9.625 1 97.06 123 PHE B N 1
ATOM 5697 C CA . PHE B 1 123 ? -19.469 7.199 -8.805 1 97.06 123 PHE B CA 1
ATOM 5698 C C . PHE B 1 123 ? -18.266 6.293 -8.578 1 97.06 123 PHE B C 1
ATOM 5700 O O . PHE B 1 123 ? -17.125 6.715 -8.773 1 97.06 123 PHE B O 1
ATOM 5707 N N . LEU B 1 124 ? -18.562 5.051 -8.148 1 97.81 124 LEU B N 1
ATOM 5708 C CA . LEU B 1 124 ? -17.469 4.141 -7.844 1 97.81 124 LEU B CA 1
ATOM 5709 C C . LEU B 1 124 ? -16.609 3.877 -9.086 1 97.81 124 LEU B C 1
ATOM 5711 O O . LEU B 1 124 ? -15.391 3.766 -8.992 1 97.81 124 LEU B O 1
ATOM 5715 N N . ARG B 1 125 ? -17.266 3.768 -10.211 1 98.06 125 ARG B N 1
ATOM 5716 C CA . ARG B 1 125 ? -16.547 3.561 -11.461 1 98.06 125 ARG B CA 1
ATOM 5717 C C . ARG B 1 125 ? -15.617 4.73 -11.758 1 98.06 125 ARG B C 1
ATOM 5719 O O . ARG B 1 125 ? -14.43 4.531 -12.039 1 98.06 125 ARG B O 1
ATOM 5726 N N . CYS B 1 126 ? -16.125 5.934 -11.672 1 98.5 126 CYS B N 1
ATOM 5727 C CA . CYS B 1 126 ? -15.344 7.129 -11.961 1 98.5 126 CYS B CA 1
ATOM 5728 C C . CYS B 1 126 ? -14.234 7.324 -10.938 1 98.5 126 CYS B C 1
ATOM 5730 O O . CYS B 1 126 ? -13.117 7.707 -11.289 1 98.5 126 CYS B O 1
ATOM 5732 N N . TYR B 1 127 ? -14.609 7.082 -9.688 1 98.5 127 TYR B N 1
ATOM 5733 C CA . TYR B 1 127 ? -13.633 7.23 -8.617 1 98.5 127 TYR B CA 1
ATOM 5734 C C . TYR B 1 127 ? -12.492 6.227 -8.773 1 98.5 127 TYR B C 1
ATOM 5736 O O . TYR B 1 127 ? -11.328 6.562 -8.555 1 98.5 127 TYR B O 1
ATOM 5744 N N . ALA B 1 128 ? -12.828 5.004 -9.172 1 98.31 128 ALA B N 1
ATOM 5745 C CA . ALA B 1 128 ? -11.82 3.977 -9.422 1 98.31 128 ALA B CA 1
ATOM 5746 C C . ALA B 1 128 ? -10.891 4.387 -10.562 1 98.31 128 ALA B C 1
ATOM 5748 O O . ALA B 1 128 ? -9.672 4.215 -10.469 1 98.31 128 ALA B O 1
ATOM 5749 N N . LEU B 1 129 ? -11.469 4.922 -11.586 1 97.94 129 LEU B N 1
ATOM 5750 C CA . LEU B 1 129 ? -10.672 5.379 -12.711 1 97.94 129 LEU B CA 1
ATOM 5751 C C . LEU B 1 129 ? -9.75 6.523 -12.305 1 97.94 129 LEU B C 1
ATOM 5753 O O . LEU B 1 129 ? -8.594 6.578 -12.719 1 97.94 129 LEU B O 1
ATOM 5757 N N . TYR B 1 130 ? -10.266 7.422 -11.5 1 98.06 130 TYR B N 1
ATOM 5758 C CA . TYR B 1 130 ? -9.477 8.539 -11 1 98.06 130 TYR B CA 1
ATOM 5759 C C . TYR B 1 130 ? -8.266 8.047 -10.211 1 98.06 130 TYR B C 1
ATOM 5761 O O . TYR B 1 130 ? -7.145 8.508 -10.43 1 98.06 130 TYR B O 1
ATOM 5769 N N . LEU B 1 131 ? -8.5 7.105 -9.32 1 97.75 131 LEU B N 1
ATOM 5770 C CA . LEU B 1 131 ? -7.43 6.594 -8.469 1 97.75 131 LEU B CA 1
ATOM 5771 C C . LEU B 1 131 ? -6.422 5.793 -9.289 1 97.75 131 LEU B C 1
ATOM 5773 O O . LEU B 1 131 ? -5.227 5.805 -8.992 1 97.75 131 LEU B O 1
ATOM 5777 N N . ALA B 1 132 ? -6.934 5.051 -10.305 1 96.38 132 ALA B N 1
ATOM 5778 C CA . ALA B 1 132 ? -6.027 4.336 -11.195 1 96.38 132 ALA B CA 1
ATOM 5779 C C . ALA B 1 132 ? -5.086 5.301 -11.906 1 96.38 132 ALA B C 1
ATOM 5781 O O . ALA B 1 132 ? -3.891 5.023 -12.047 1 96.38 132 ALA B O 1
ATOM 5782 N N . GLY B 1 133 ? -5.609 6.434 -12.391 1 96.25 133 GLY B N 1
ATOM 5783 C CA . GLY B 1 133 ? -4.797 7.449 -13.039 1 96.25 133 GLY B CA 1
ATOM 5784 C C . GLY B 1 133 ? -3.801 8.102 -12.102 1 96.25 133 GLY B C 1
ATOM 5785 O O . GLY B 1 133 ? -2.67 8.398 -12.492 1 96.25 133 GLY B O 1
ATOM 5786 N N . GLU B 1 134 ? -4.273 8.336 -10.852 1 95.38 134 GLU B N 1
ATOM 5787 C CA . GLU B 1 134 ? -3.387 8.922 -9.852 1 95.38 134 GLU B CA 1
ATOM 5788 C C . GLU B 1 134 ? -2.227 7.988 -9.523 1 95.38 134 GLU B C 1
ATOM 5790 O O . GLU B 1 134 ? -1.094 8.438 -9.336 1 95.38 134 GLU B O 1
ATOM 5795 N N . LYS B 1 135 ? -2.51 6.734 -9.398 1 94 135 LYS B N 1
ATOM 5796 C CA . LYS B 1 135 ? -1.479 5.734 -9.133 1 94 135 LYS B CA 1
ATOM 5797 C C . LYS B 1 135 ? -0.435 5.711 -10.242 1 94 135 LYS B C 1
ATOM 5799 O O . LYS B 1 135 ? 0.768 5.711 -9.977 1 94 135 LYS B O 1
ATOM 5804 N N . ARG B 1 136 ? -0.867 5.707 -11.453 1 92.75 136 ARG B N 1
ATOM 5805 C CA . ARG B 1 136 ? 0.038 5.684 -12.602 1 92.75 136 ARG B CA 1
ATOM 5806 C C . ARG B 1 136 ? 0.875 6.957 -12.664 1 92.75 136 ARG B C 1
ATOM 5808 O O . ARG B 1 136 ? 2.066 6.91 -12.977 1 92.75 136 ARG B O 1
ATOM 5815 N N . LYS B 1 137 ? 0.271 8.055 -12.383 1 92.5 137 LYS B N 1
ATOM 5816 C CA . LYS B 1 137 ? 0.965 9.336 -12.352 1 92.5 137 LYS B CA 1
ATOM 5817 C C . LYS B 1 137 ? 2.111 9.32 -11.344 1 92.5 137 LYS B C 1
ATOM 5819 O O . LYS B 1 137 ? 3.225 9.75 -11.656 1 92.5 137 LYS B O 1
ATOM 5824 N N . GLU B 1 138 ? 1.854 8.805 -10.172 1 89.38 138 GLU B N 1
ATOM 5825 C CA . GLU B 1 138 ? 2.871 8.75 -9.125 1 89.38 138 GLU B CA 1
ATOM 5826 C C . GLU B 1 138 ? 4.02 7.824 -9.523 1 89.38 138 GLU B C 1
ATOM 5828 O O . GLU B 1 138 ? 5.184 8.125 -9.25 1 89.38 138 GLU B O 1
ATOM 5833 N N . GLU B 1 139 ? 3.682 6.684 -10.148 1 89.06 139 GLU B N 1
ATOM 5834 C CA . GLU B 1 139 ? 4.699 5.746 -10.609 1 89.06 139 GLU B CA 1
ATOM 5835 C C . GLU B 1 139 ? 5.59 6.383 -11.672 1 89.06 139 GLU B C 1
ATOM 5837 O O . GLU B 1 139 ? 6.812 6.211 -11.648 1 89.06 139 GLU B O 1
ATOM 5842 N N . GLU B 1 140 ? 4.973 7.102 -12.531 1 88.19 140 GLU B N 1
ATOM 5843 C CA . GLU B 1 140 ? 5.711 7.758 -13.609 1 88.19 140 GLU B CA 1
ATOM 5844 C C . GLU B 1 140 ? 6.648 8.828 -13.055 1 88.19 140 GLU B C 1
ATOM 5846 O O . GLU B 1 140 ? 7.762 9 -13.555 1 88.19 140 GLU B O 1
ATOM 5851 N N . ILE B 1 141 ? 6.211 9.562 -12.062 1 86.75 141 ILE B N 1
ATOM 5852 C CA . ILE B 1 141 ? 7.02 10.602 -11.438 1 86.75 141 ILE B CA 1
ATOM 5853 C C . ILE B 1 141 ? 8.281 9.984 -10.836 1 86.75 141 ILE B C 1
ATOM 5855 O O . ILE B 1 141 ? 9.383 10.492 -11.023 1 86.75 141 ILE B O 1
ATOM 5859 N N . ILE B 1 142 ? 8.18 8.859 -10.172 1 84.06 142 ILE B N 1
ATOM 5860 C CA . ILE B 1 142 ? 9.297 8.195 -9.508 1 84.06 142 ILE B CA 1
ATOM 5861 C C . ILE B 1 142 ? 10.25 7.613 -10.555 1 84.06 142 ILE B C 1
ATOM 5863 O O . ILE B 1 142 ? 11.477 7.668 -10.383 1 84.06 142 ILE B O 1
ATOM 5867 N N . GLU B 1 143 ? 9.711 7.105 -11.648 1 83.81 143 GLU B N 1
ATOM 5868 C CA . GLU B 1 143 ? 10.516 6.492 -12.695 1 83.81 143 GLU B CA 1
ATOM 5869 C C . GLU B 1 143 ? 11.336 7.539 -13.445 1 83.81 143 GLU B C 1
ATOM 5871 O O . GLU B 1 143 ? 12.492 7.293 -13.805 1 83.81 143 GLU B O 1
ATOM 5876 N N . LEU B 1 144 ? 10.828 8.688 -13.664 1 81.06 144 LEU B N 1
ATOM 5877 C CA . LEU B 1 144 ? 11.461 9.703 -14.5 1 81.06 144 LEU B CA 1
ATOM 5878 C C . LEU B 1 144 ? 12.438 10.539 -13.688 1 81.06 144 LEU B C 1
ATOM 5880 O O . LEU B 1 144 ? 13.539 10.844 -14.141 1 81.06 144 LEU B O 1
ATOM 5884 N N . GLU B 1 145 ? 12 11.008 -12.5 1 76.19 145 GLU B N 1
ATOM 5885 C CA . GLU B 1 145 ? 12.773 12.031 -11.797 1 76.19 145 GLU B CA 1
ATOM 5886 C C . GLU B 1 145 ? 13.25 11.531 -10.438 1 76.19 145 GLU B C 1
ATOM 5888 O O . GLU B 1 145 ? 14 12.211 -9.75 1 76.19 145 GLU B O 1
ATOM 5893 N N . GLY B 1 146 ? 12.891 10.406 -10.172 1 77.62 146 GLY B N 1
ATOM 5894 C CA . GLY B 1 146 ? 13.195 9.945 -8.828 1 77.62 146 GLY B CA 1
ATOM 5895 C C . GLY B 1 146 ? 12.211 10.438 -7.789 1 77.62 146 GLY B C 1
ATOM 5896 O O . GLY B 1 146 ? 11.336 11.258 -8.094 1 77.62 146 GLY B O 1
ATOM 5897 N N . PRO B 1 147 ? 12.375 10.117 -6.648 1 73.62 147 PRO B N 1
ATOM 5898 C CA . PRO B 1 147 ? 11.391 10.43 -5.609 1 73.62 147 PRO B CA 1
ATOM 5899 C C . PRO B 1 147 ? 11.336 11.914 -5.27 1 73.62 147 PRO B C 1
ATOM 5901 O O . PRO B 1 147 ? 10.305 12.414 -4.812 1 73.62 147 PRO B O 1
ATOM 5904 N N . LEU B 1 148 ? 12.344 12.648 -5.523 1 75.25 148 LEU B N 1
ATOM 5905 C CA . LEU B 1 148 ? 12.391 14.047 -5.117 1 75.25 148 LEU B CA 1
ATOM 5906 C C . LEU B 1 148 ? 12.336 14.969 -6.332 1 75.25 148 LEU B C 1
ATOM 5908 O O . LEU B 1 148 ? 12.406 16.188 -6.191 1 75.25 148 LEU B O 1
ATOM 5912 N N . GLY B 1 149 ? 12.18 14.312 -7.441 1 74.31 149 GLY B N 1
ATOM 5913 C CA . GLY B 1 149 ? 12.227 15.109 -8.656 1 74.31 149 GLY B CA 1
ATOM 5914 C C . GLY B 1 149 ? 10.914 15.82 -8.961 1 74.31 149 GLY B C 1
ATOM 5915 O O . GLY B 1 149 ? 9.867 15.438 -8.438 1 74.31 149 GLY B O 1
ATOM 5916 N N . LYS B 1 150 ? 11.047 17 -9.656 1 74.88 150 LYS B N 1
ATOM 5917 C CA . LYS B 1 150 ? 9.867 17.703 -10.141 1 74.88 150 LYS B CA 1
ATOM 5918 C C . LYS B 1 150 ? 9.359 17.109 -11.453 1 74.88 150 LYS B C 1
ATOM 5920 O O . LYS B 1 150 ? 10.156 16.797 -12.344 1 74.88 150 LYS B O 1
ATOM 5925 N N . SER B 1 151 ? 8.133 16.516 -11.383 1 76.44 151 SER B N 1
ATOM 5926 C CA . SER B 1 151 ? 7.652 15.891 -12.609 1 76.44 151 SER B CA 1
ATOM 5927 C C . SER B 1 151 ? 6.383 16.562 -13.109 1 76.44 151 SER B C 1
ATOM 5929 O O . SER B 1 151 ? 5.617 17.125 -12.32 1 76.44 151 SER B O 1
ATOM 5931 N N . ASP B 1 152 ? 6.293 16.578 -14.406 1 82.44 152 ASP B N 1
ATOM 5932 C CA . ASP B 1 152 ? 5.113 17.125 -15.062 1 82.44 152 ASP B CA 1
ATOM 5933 C C . ASP B 1 152 ? 4.117 16.031 -15.414 1 82.44 152 ASP B C 1
ATOM 5935 O O . ASP B 1 152 ? 3.238 16.219 -16.25 1 82.44 152 ASP B O 1
ATOM 5939 N N . ALA B 1 153 ? 4.242 14.961 -14.742 1 87.94 153 ALA B N 1
ATOM 5940 C CA . ALA B 1 153 ? 3.326 13.859 -15.016 1 87.94 153 ALA B CA 1
ATOM 5941 C C . ALA B 1 153 ? 1.899 14.219 -14.609 1 87.94 153 ALA B C 1
ATOM 5943 O O . ALA B 1 153 ? 1.688 14.883 -13.586 1 87.94 153 ALA B O 1
ATOM 5944 N N . VAL B 1 154 ? 0.955 13.875 -15.492 1 90.75 154 VAL B N 1
ATOM 5945 C CA . VAL B 1 154 ? -0.443 14.211 -15.227 1 90.75 154 VAL B CA 1
ATOM 5946 C C . VAL B 1 154 ? -1.286 12.938 -15.242 1 90.75 154 VAL B C 1
ATOM 5948 O O . VAL B 1 154 ? -0.863 11.906 -15.781 1 90.75 154 VAL B O 1
ATOM 5951 N N . ASN B 1 155 ? -2.367 12.922 -14.531 1 94.5 155 ASN B N 1
ATOM 5952 C CA . ASN B 1 155 ? -3.35 11.844 -14.586 1 94.5 155 ASN B CA 1
ATOM 5953 C C . ASN B 1 155 ? -4.09 11.836 -15.922 1 94.5 155 ASN B C 1
ATOM 5955 O O . ASN B 1 155 ? -4.887 12.734 -16.203 1 94.5 155 ASN B O 1
ATOM 5959 N N . HIS B 1 156 ? -3.953 10.789 -16.734 1 93.06 156 HIS B N 1
ATOM 5960 C CA . HIS B 1 156 ? -4.461 10.719 -18.094 1 93.06 156 HIS B CA 1
ATOM 5961 C C . HIS B 1 156 ? -5.965 10.469 -18.109 1 93.06 156 HIS B C 1
ATOM 5963 O O . HIS B 1 156 ? -6.617 10.641 -19.141 1 93.06 156 HIS B O 1
ATOM 5969 N N . GLU B 1 157 ? -6.512 10.117 -16.969 1 96.19 157 GLU B N 1
ATOM 5970 C CA . GLU B 1 157 ? -7.938 9.812 -16.922 1 96.19 157 GLU B CA 1
ATOM 5971 C C . GLU B 1 157 ? -8.766 11.078 -16.703 1 96.19 157 GLU B C 1
ATOM 5973 O O . GLU B 1 157 ? -9.992 11.055 -16.844 1 96.19 157 GLU B O 1
ATOM 5978 N N . LEU B 1 158 ? -8.164 12.266 -16.422 1 97.44 158 LEU B N 1
ATOM 5979 C CA . LEU B 1 158 ? -8.867 13.477 -16 1 97.44 158 LEU B CA 1
ATOM 5980 C C . LEU B 1 158 ? -9.758 14 -17.125 1 97.44 158 LEU B C 1
ATOM 5982 O O . LEU B 1 158 ? -10.875 14.461 -16.859 1 97.44 158 LEU B O 1
ATOM 5986 N N . VAL B 1 159 ? -9.305 13.898 -18.391 1 97 159 VAL B N 1
ATOM 5987 C CA . VAL B 1 159 ? -10.039 14.453 -19.516 1 97 159 VAL B CA 1
ATOM 5988 C C . VAL B 1 159 ? -11.352 13.688 -19.703 1 97 159 VAL B C 1
ATOM 5990 O O . VAL B 1 159 ? -12.414 14.297 -19.828 1 97 159 VAL B O 1
ATOM 5993 N N . SER B 1 160 ? -11.219 12.422 -19.734 1 96.94 160 SER B N 1
ATOM 5994 C CA . SER B 1 160 ? -12.406 11.586 -19.906 1 96.94 160 SER B CA 1
ATOM 5995 C C . SER B 1 160 ? -13.359 11.734 -18.734 1 96.94 160 SER B C 1
ATOM 5997 O O . SER B 1 160 ? -14.578 11.773 -18.922 1 96.94 160 SER B O 1
ATOM 5999 N N . LEU B 1 161 ? -12.859 11.828 -17.531 1 98.1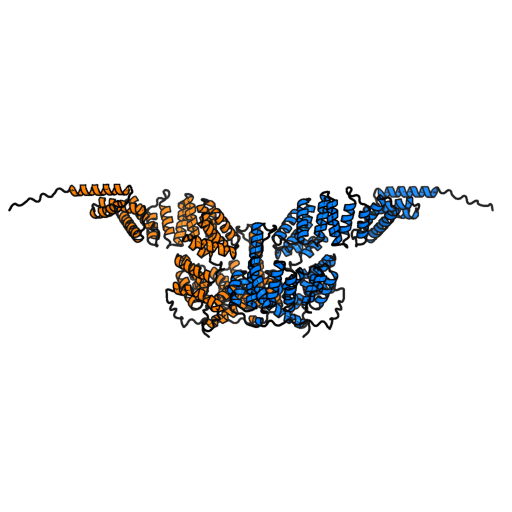2 161 LEU B N 1
ATOM 6000 C CA . LEU B 1 161 ? -13.68 11.977 -16.328 1 98.12 161 LEU B CA 1
ATOM 6001 C C . LEU B 1 161 ? -14.398 13.32 -16.328 1 98.12 161 LEU B C 1
ATOM 6003 O O . LEU B 1 161 ? -15.57 13.406 -15.953 1 98.12 161 LEU B O 1
ATOM 6007 N N . GLU B 1 162 ? -13.711 14.375 -16.734 1 98 162 GLU B N 1
ATOM 6008 C CA . GLU B 1 162 ? -14.32 15.703 -16.797 1 98 162 GLU B CA 1
ATOM 6009 C C . GLU B 1 162 ? -15.508 15.727 -17.75 1 98 162 GLU B C 1
ATOM 6011 O O . GLU B 1 162 ? -16.562 16.266 -17.422 1 98 162 GLU B O 1
ATOM 6016 N N . ARG B 1 163 ? -15.281 15.094 -18.875 1 97.75 163 ARG B N 1
ATOM 6017 C CA . ARG B 1 163 ? -16.328 15.055 -19.891 1 97.75 163 ARG B CA 1
ATOM 6018 C C . ARG B 1 163 ? -17.562 14.305 -19.375 1 97.75 163 ARG B C 1
ATOM 6020 O O . ARG B 1 163 ? -18.688 14.789 -19.516 1 97.75 163 ARG B O 1
ATOM 6027 N N . GLU B 1 164 ? -17.391 13.211 -18.781 1 97.31 164 GLU B N 1
ATOM 6028 C CA . GLU B 1 164 ? -18.5 12.391 -18.297 1 97.31 164 GLU B CA 1
ATOM 6029 C C . GLU B 1 164 ? -19.234 13.062 -17.156 1 97.31 164 GLU B C 1
ATOM 6031 O O . GLU B 1 164 ? -20.469 13.125 -17.141 1 97.31 164 GLU B O 1
ATOM 6036 N N . LEU B 1 165 ? -18.516 13.555 -16.203 1 98 165 LEU B N 1
ATOM 6037 C CA . LEU B 1 165 ? -19.109 14.172 -15.023 1 98 165 LEU B CA 1
ATOM 6038 C C . LEU B 1 165 ? -19.828 15.477 -15.391 1 98 165 LEU B C 1
ATOM 6040 O O . LEU B 1 165 ? -20.859 15.805 -14.812 1 98 165 LEU B O 1
ATOM 6044 N N . SER B 1 166 ? -19.234 16.172 -16.344 1 97.75 166 SER B N 1
ATOM 6045 C CA . SER B 1 166 ? -19.875 17.391 -16.812 1 97.75 166 SER B CA 1
ATOM 6046 C C . SER B 1 166 ? -21.219 17.078 -17.469 1 97.75 166 SER B C 1
ATOM 6048 O O . SER B 1 166 ? -22.203 17.797 -17.25 1 97.75 166 SER B O 1
ATOM 6050 N N . THR B 1 167 ? -21.234 16.047 -18.219 1 97.44 167 THR B N 1
ATOM 6051 C CA . THR B 1 167 ? -22.469 15.617 -18.875 1 97.44 167 THR B CA 1
ATOM 6052 C C . THR B 1 167 ? -23.516 15.195 -17.844 1 97.44 167 THR B C 1
ATOM 6054 O O . THR B 1 167 ? -24.688 15.516 -17.984 1 97.44 167 THR B O 1
ATOM 6057 N N . LEU B 1 168 ? -23.141 14.5 -16.828 1 96.94 168 LEU B N 1
ATOM 6058 C CA . LEU B 1 168 ? -24.047 14.062 -15.766 1 96.94 168 LEU B CA 1
ATOM 6059 C C . LEU B 1 168 ? -24.641 15.25 -15.023 1 96.94 168 LEU B C 1
ATOM 6061 O O . LEU B 1 168 ? -25.812 15.242 -14.656 1 96.94 168 LEU B O 1
ATOM 6065 N N . ARG B 1 169 ? -23.828 16.234 -14.727 1 96.69 169 ARG B N 1
ATOM 6066 C CA . ARG B 1 169 ? -24.297 17.422 -14.039 1 96.69 169 ARG B CA 1
ATOM 6067 C C . ARG B 1 169 ? -25.312 18.188 -14.891 1 96.69 169 ARG B C 1
ATOM 6069 O O . ARG B 1 169 ? -26.328 18.641 -14.383 1 96.69 169 ARG B O 1
ATOM 6076 N N . LYS B 1 170 ? -24.984 18.312 -16.172 1 96.5 170 LYS B N 1
ATOM 6077 C CA . LYS B 1 170 ? -25.875 19.016 -17.094 1 96.5 170 LYS B CA 1
ATOM 6078 C C . LYS B 1 170 ? -27.234 18.328 -17.172 1 96.5 170 LYS B C 1
ATOM 6080 O O . LYS B 1 170 ? -28.266 18.984 -17.266 1 96.5 170 LYS B O 1
ATOM 6085 N N . ASN B 1 171 ? -27.172 17 -17.094 1 95.31 171 ASN B N 1
ATOM 6086 C CA . ASN B 1 171 ? -28.391 16.219 -17.172 1 95.31 171 ASN B CA 1
ATOM 6087 C C . ASN B 1 171 ? -29.094 16.141 -15.82 1 95.31 171 ASN B C 1
ATOM 6089 O O . ASN B 1 171 ? -30.219 15.633 -15.727 1 95.31 171 ASN B O 1
ATOM 6093 N N . GLY B 1 172 ? -28.5 16.578 -14.742 1 91.94 172 GLY B N 1
ATOM 6094 C CA . GLY B 1 172 ? -29.078 16.578 -13.406 1 91.94 172 GLY B CA 1
ATOM 6095 C C . GLY B 1 172 ? -29.047 15.211 -12.75 1 91.94 172 GLY B C 1
ATOM 6096 O O . GLY B 1 172 ? -29.812 14.953 -11.812 1 91.94 172 GLY B O 1
ATOM 6097 N N . THR B 1 173 ? -28.297 14.336 -13.258 1 91.94 173 THR B N 1
ATOM 6098 C CA . THR B 1 173 ? -28.266 12.969 -12.742 1 91.94 173 THR B CA 1
ATOM 6099 C C . THR B 1 173 ? -27.047 12.758 -11.852 1 91.94 173 THR B C 1
ATOM 6101 O O . THR B 1 173 ? -26.828 11.648 -11.359 1 91.94 173 THR B O 1
ATOM 6104 N N . ILE B 1 174 ? -26.328 13.781 -11.562 1 93.88 174 ILE B N 1
ATOM 6105 C CA . ILE B 1 174 ? -25.109 13.648 -10.773 1 93.88 174 ILE B CA 1
ATOM 6106 C C . ILE B 1 174 ? -25.453 13.68 -9.289 1 93.88 174 ILE B C 1
ATOM 6108 O O . ILE B 1 174 ? -26.312 14.453 -8.859 1 93.88 174 ILE B O 1
ATOM 6112 N N . ASP B 1 175 ? -24.953 12.797 -8.562 1 93.75 175 ASP B N 1
ATOM 6113 C CA . ASP B 1 175 ? -25.156 12.781 -7.117 1 93.75 175 ASP B CA 1
ATOM 6114 C C . ASP B 1 175 ? -24.078 13.586 -6.402 1 93.75 175 ASP B C 1
ATOM 6116 O O . ASP B 1 175 ? -23.125 14.055 -7.035 1 93.75 175 ASP B O 1
ATOM 6120 N N . PRO B 1 176 ? -24.219 13.852 -5.094 1 96.25 176 PRO B N 1
ATOM 6121 C CA . PRO B 1 176 ? -23.266 14.68 -4.363 1 96.25 176 PRO B CA 1
ATOM 6122 C C . PRO B 1 176 ? -21.844 14.117 -4.41 1 96.25 176 PRO B C 1
ATOM 6124 O O . PRO B 1 176 ? -20.875 14.883 -4.422 1 96.25 176 PRO B O 1
ATOM 6127 N N . PHE B 1 177 ? -21.688 12.844 -4.445 1 97.69 177 PHE B N 1
ATOM 6128 C CA . PHE B 1 177 ? -20.375 12.227 -4.516 1 97.69 177 PHE B CA 1
ATOM 6129 C C . PHE B 1 177 ? -19.734 12.438 -5.887 1 97.69 177 PHE B C 1
ATOM 6131 O O . PHE B 1 177 ? -18.531 12.641 -6 1 97.69 177 PHE B O 1
ATOM 6138 N N . GLY B 1 178 ? -20.625 12.328 -6.906 1 97.81 178 GLY B N 1
ATOM 6139 C CA . GLY B 1 178 ? -20.172 12.688 -8.234 1 97.81 178 GLY B CA 1
ATOM 6140 C C . GLY B 1 178 ? -19.703 14.125 -8.336 1 97.81 178 GLY B C 1
ATOM 6141 O O . GLY B 1 178 ? -18.719 14.422 -9.008 1 97.81 178 GLY B O 1
ATOM 6142 N N . LEU B 1 179 ? -20.422 15.008 -7.695 1 98.38 179 LEU B N 1
ATOM 6143 C CA . LEU B 1 179 ? -20.047 16.422 -7.652 1 98.38 179 LEU B CA 1
ATOM 6144 C C . LEU B 1 179 ? -18.688 16.609 -6.984 1 98.38 179 LEU B C 1
ATOM 6146 O O . LEU B 1 179 ? -17.875 17.391 -7.453 1 98.38 179 LEU B O 1
ATOM 6150 N N . TYR B 1 180 ? -18.469 15.883 -5.906 1 98.25 180 TYR B N 1
ATOM 6151 C CA . TYR B 1 180 ? -17.172 15.906 -5.23 1 98.25 180 TYR B CA 1
ATOM 6152 C C . TYR B 1 180 ? -16.047 15.531 -6.191 1 98.25 180 TYR B C 1
ATOM 6154 O O . TYR B 1 180 ? -15.047 16.234 -6.293 1 98.25 180 TYR B O 1
ATOM 6162 N N . LEU B 1 181 ? -16.266 14.43 -6.844 1 98.69 181 LEU B N 1
ATOM 6163 C CA . LEU B 1 181 ? -15.258 13.961 -7.773 1 98.69 181 LEU B CA 1
ATOM 6164 C C . LEU B 1 181 ? -15.047 14.953 -8.906 1 98.69 181 LEU B C 1
ATOM 6166 O O . LEU B 1 181 ? -13.914 15.188 -9.336 1 98.69 181 LEU B O 1
ATOM 6170 N N . PHE B 1 182 ? -16.141 15.508 -9.414 1 98.62 182 PHE B N 1
ATOM 6171 C CA . PHE B 1 182 ? -16.062 16.516 -10.477 1 98.62 182 PHE B CA 1
ATOM 6172 C C . PHE B 1 182 ? -15.266 17.719 -10.008 1 98.62 182 PHE B C 1
ATOM 6174 O O . PHE B 1 182 ? -14.422 18.234 -10.742 1 98.62 182 PHE B O 1
ATOM 6181 N N . GLY B 1 183 ? -15.508 18.219 -8.805 1 98.5 183 GLY B N 1
ATOM 6182 C CA . GLY B 1 183 ? -14.734 19.312 -8.234 1 98.5 183 GLY B CA 1
ATOM 6183 C C . GLY B 1 183 ? -13.25 19.016 -8.148 1 98.5 183 GLY B C 1
ATOM 6184 O O . GLY B 1 183 ? -12.422 19.875 -8.422 1 98.5 183 GLY B O 1
ATOM 6185 N N . LEU B 1 184 ? -12.938 17.797 -7.742 1 97.81 184 LEU B N 1
ATOM 6186 C CA . LEU B 1 184 ? -11.547 17.344 -7.652 1 97.81 184 LEU B CA 1
ATOM 6187 C C . LEU B 1 184 ? -10.875 17.391 -9.016 1 97.81 184 LEU B C 1
ATOM 6189 O O . LEU B 1 184 ? -9.727 17.828 -9.133 1 97.81 184 LEU B O 1
ATOM 6193 N N . VAL B 1 185 ? -11.57 16.938 -10.039 1 98.19 185 VAL B N 1
ATOM 6194 C CA . VAL B 1 185 ? -11.055 16.906 -11.406 1 98.19 185 VAL B CA 1
ATOM 6195 C C . VAL B 1 185 ? -10.828 18.328 -11.906 1 98.19 185 VAL B C 1
ATOM 6197 O O . VAL B 1 185 ? -9.789 18.641 -12.5 1 98.19 185 VAL B O 1
ATOM 6200 N N . LEU B 1 186 ? -11.781 19.234 -11.664 1 98.25 186 LEU B N 1
ATOM 6201 C CA . LEU B 1 186 ? -11.688 20.625 -12.094 1 98.25 186 LEU B CA 1
ATOM 6202 C C . LEU B 1 186 ? -10.516 21.328 -11.414 1 98.25 186 LEU B C 1
ATOM 6204 O O . LEU B 1 186 ? -9.805 22.109 -12.047 1 98.25 186 LEU B O 1
ATOM 6208 N N . LYS B 1 187 ? -10.336 21.047 -10.164 1 97.06 187 LYS B N 1
ATOM 6209 C CA . LYS B 1 187 ? -9.227 21.641 -9.414 1 97.06 187 LYS B CA 1
ATOM 6210 C C . LYS B 1 187 ? -7.887 21.234 -10.008 1 97.06 187 LYS B C 1
ATOM 6212 O O . LYS B 1 187 ? -7 22.078 -10.188 1 97.06 187 LYS B O 1
ATOM 6217 N N . GLN B 1 188 ? -7.746 19.938 -10.312 1 95.31 188 GLN B N 1
ATOM 6218 C CA . GLN B 1 188 ? -6.5 19.438 -10.875 1 95.31 188 GLN B CA 1
ATOM 6219 C C . GLN B 1 188 ? -6.25 20 -12.266 1 95.31 188 GLN B C 1
ATOM 6221 O O . GLN B 1 188 ? -5.098 20.141 -12.688 1 95.31 188 GLN B O 1
ATOM 6226 N N . LYS B 1 189 ? -7.332 20.328 -12.938 1 95.56 189 LYS B N 1
ATOM 6227 C CA . LYS B 1 189 ? -7.215 20.875 -14.289 1 95.56 189 LYS B CA 1
ATOM 6228 C C . LYS B 1 189 ? -6.992 22.391 -14.258 1 95.56 189 LYS B C 1
ATOM 6230 O O . LYS B 1 189 ? -6.727 23 -15.289 1 95.56 189 LYS B O 1
ATOM 6235 N N . GLY B 1 190 ? -7.16 23.016 -13.133 1 94.56 190 GLY B N 1
ATOM 6236 C CA . GLY B 1 190 ? -6.836 24.422 -12.969 1 94.56 190 GLY B CA 1
ATOM 6237 C C . GLY B 1 190 ? -8.055 25.328 -13.031 1 94.56 190 GLY B C 1
ATOM 6238 O O . GLY B 1 190 ? -7.922 26.562 -13.039 1 94.56 190 GLY B O 1
ATOM 6239 N N . SER B 1 191 ? -9.227 24.734 -13.109 1 96.56 191 SER B N 1
ATOM 6240 C CA . SER B 1 191 ? -10.453 25.531 -13.094 1 96.56 191 SER B CA 1
ATOM 6241 C C . SER B 1 191 ? -10.938 25.75 -11.664 1 96.56 191 SER B C 1
ATOM 6243 O O . SER B 1 191 ? -11.945 25.172 -11.242 1 96.56 191 SER B O 1
ATOM 6245 N N . GLU B 1 192 ? -10.469 26.656 -10.977 1 96.62 192 GLU B N 1
ATOM 6246 C CA . GLU B 1 192 ? -10.664 26.828 -9.539 1 96.62 192 GLU B CA 1
ATOM 6247 C C . GLU B 1 192 ? -12.047 27.375 -9.227 1 96.62 192 GLU B C 1
ATOM 6249 O O . GLU B 1 192 ? -12.695 26.953 -8.273 1 96.62 192 GLU B O 1
ATOM 6254 N N . ASN B 1 193 ? -12.5 28.344 -10.023 1 96.38 193 ASN B N 1
ATOM 6255 C CA . ASN B 1 193 ? -13.789 28.969 -9.758 1 96.38 193 ASN B CA 1
ATOM 6256 C C . ASN B 1 193 ? -14.938 27.953 -9.906 1 96.38 193 ASN B C 1
ATOM 6258 O O . ASN B 1 193 ? -15.797 27.859 -9.031 1 96.38 193 ASN B O 1
ATOM 6262 N N . LEU B 1 194 ? -14.875 27.281 -11 1 97.5 194 LEU B N 1
ATOM 6263 C CA . LEU B 1 194 ? -15.906 26.281 -11.219 1 97.5 194 LEU B CA 1
ATOM 6264 C C . LEU B 1 194 ? -15.805 25.156 -10.188 1 97.5 194 LEU B C 1
ATOM 6266 O O . LEU B 1 194 ? -16.828 24.609 -9.758 1 97.5 194 LEU B O 1
ATOM 6270 N N . ALA B 1 195 ? -14.609 24.734 -9.844 1 98.31 195 ALA B N 1
ATOM 6271 C CA . ALA B 1 195 ? -14.391 23.703 -8.82 1 98.31 195 ALA B CA 1
ATOM 6272 C C . ALA B 1 195 ? -15.031 24.109 -7.496 1 98.31 195 ALA B C 1
ATOM 6274 O O . ALA B 1 195 ? -15.68 23.297 -6.84 1 98.31 195 ALA B O 1
ATOM 6275 N N . ARG B 1 196 ? -14.859 25.391 -7.121 1 98.12 196 ARG B N 1
ATOM 6276 C CA . ARG B 1 196 ? -15.438 25.891 -5.883 1 98.12 196 ARG B CA 1
ATOM 6277 C C . ARG B 1 196 ? -16.969 25.812 -5.926 1 98.12 196 ARG B C 1
ATOM 6279 O O . ARG B 1 196 ? -17.594 25.375 -4.961 1 98.12 196 ARG B O 1
ATOM 6286 N N . THR B 1 197 ? -17.5 26.188 -7.023 1 97.88 197 THR B N 1
ATOM 6287 C CA . THR B 1 197 ? -18.953 26.172 -7.176 1 97.88 197 THR B CA 1
ATOM 6288 C C . THR B 1 197 ? -19.516 24.766 -7.07 1 97.88 197 THR B C 1
ATOM 6290 O O . THR B 1 197 ? -20.5 24.531 -6.375 1 97.88 197 THR B O 1
ATOM 6293 N N . VAL B 1 198 ? -18.844 23.844 -7.727 1 98.31 198 VAL B N 1
ATOM 6294 C CA . VAL B 1 198 ? -19.297 22.469 -7.762 1 98.31 198 VAL B CA 1
ATOM 6295 C C . VAL B 1 198 ? -19.125 21.828 -6.383 1 98.31 198 VAL B C 1
ATOM 6297 O O . VAL B 1 198 ? -20 21.062 -5.934 1 98.31 198 VAL B O 1
ATOM 6300 N N . LEU B 1 199 ? -18.078 22.078 -5.715 1 98.62 199 LEU B N 1
ATOM 6301 C CA . LEU B 1 199 ? -17.812 21.531 -4.391 1 98.62 199 LEU B CA 1
ATOM 6302 C C . LEU B 1 199 ? -18.797 22.078 -3.367 1 98.62 199 LEU B C 1
ATOM 6304 O O . LEU B 1 199 ? -19.219 21.359 -2.453 1 98.62 199 LEU B O 1
ATOM 6308 N N . VAL B 1 200 ? -19.172 23.375 -3.521 1 98.5 200 VAL B N 1
ATOM 6309 C CA . VAL B 1 200 ? -20.188 23.969 -2.643 1 98.5 200 VAL B CA 1
ATOM 6310 C C . VAL B 1 200 ? -21.516 23.234 -2.83 1 98.5 200 VAL B C 1
ATOM 6312 O O . VAL B 1 200 ? -22.219 22.953 -1.856 1 98.5 200 VAL B O 1
ATOM 6315 N N . GLU B 1 201 ? -21.828 22.938 -4.039 1 97.5 201 GLU B N 1
ATOM 6316 C CA . GLU B 1 201 ? -23.031 22.156 -4.328 1 97.5 201 GLU B CA 1
ATOM 6317 C C . GLU B 1 201 ? -22.969 20.766 -3.701 1 97.5 201 GLU B C 1
ATOM 6319 O O . GLU B 1 201 ? -23.969 20.281 -3.166 1 97.5 201 GLU B O 1
ATOM 6324 N N . SER B 1 202 ? -21.828 20.141 -3.758 1 98 202 SER B N 1
ATOM 6325 C CA . SER B 1 202 ? -21.641 18.797 -3.217 1 98 202 SER B CA 1
ATOM 6326 C C . SER B 1 202 ? -21.828 18.781 -1.704 1 98 202 SER B C 1
ATOM 6328 O O . SER B 1 202 ? -22.594 17.953 -1.181 1 98 202 SER B O 1
ATOM 6330 N N . VAL B 1 203 ? -21.188 19.734 -0.963 1 97.75 203 VAL B N 1
ATOM 6331 C CA . VAL B 1 203 ? -21.203 19.719 0.496 1 97.75 203 VAL B CA 1
ATOM 6332 C C . VAL B 1 203 ? -22.578 20.156 0.999 1 97.75 203 VAL B C 1
ATOM 6334 O O . VAL B 1 203 ? -23 19.781 2.094 1 97.75 203 VAL B O 1
ATOM 6337 N N . ASN B 1 204 ? -23.312 20.938 0.237 1 96.25 204 ASN B N 1
ATOM 6338 C CA . ASN B 1 204 ? -24.656 21.328 0.62 1 96.25 204 ASN B CA 1
ATOM 6339 C C . ASN B 1 204 ? -25.641 20.172 0.445 1 96.25 204 ASN B C 1
ATOM 6341 O O . ASN B 1 204 ? -26.609 20.047 1.197 1 96.25 204 ASN B O 1
ATOM 6345 N N . SER B 1 205 ? -25.391 19.344 -0.545 1 94.62 205 SER B N 1
ATOM 6346 C CA . SER B 1 205 ? -26.266 18.203 -0.813 1 94.62 205 SER B CA 1
ATOM 6347 C C . SER B 1 205 ? -25.953 17.047 0.119 1 94.62 205 SER B C 1
ATOM 6349 O O . SER B 1 205 ? -26.859 16.312 0.534 1 94.62 205 SER B O 1
ATOM 6351 N N . TYR B 1 206 ? -24.688 16.828 0.42 1 95.88 206 TYR B N 1
ATOM 6352 C CA . TYR B 1 206 ? -24.234 15.805 1.353 1 95.88 206 TYR B CA 1
ATOM 6353 C C . TYR B 1 206 ? -23.094 16.328 2.211 1 95.88 206 TYR B C 1
ATOM 6355 O O . TYR B 1 206 ? -21.922 16.125 1.882 1 95.88 206 TYR B O 1
ATOM 6363 N N . PRO B 1 207 ? -23.391 16.797 3.34 1 96 207 PRO B N 1
ATOM 6364 C CA . PRO B 1 207 ? -22.406 17.562 4.129 1 96 207 PRO B CA 1
ATOM 6365 C C . PRO B 1 207 ? -21.406 16.656 4.852 1 96 207 PRO B C 1
ATOM 6367 O O . PRO B 1 207 ? -20.312 17.094 5.215 1 96 207 PRO B O 1
ATOM 6370 N N . TRP B 1 208 ? -21.578 15.391 5.027 1 96.06 208 TRP B N 1
ATOM 6371 C CA . TRP B 1 208 ? -20.766 14.555 5.906 1 96.06 208 TRP B CA 1
ATOM 6372 C C . TRP B 1 208 ? -19.516 14.062 5.188 1 96.06 208 TRP B C 1
ATOM 6374 O O . TRP B 1 208 ? -18.703 13.344 5.773 1 96.06 208 TRP B O 1
ATOM 6384 N N . ASN B 1 209 ? -19.312 14.391 3.885 1 97.5 209 ASN B N 1
ATOM 6385 C CA . ASN B 1 209 ? -18.094 14.023 3.168 1 97.5 209 ASN B CA 1
ATOM 6386 C C . ASN B 1 209 ? -16.969 15 3.457 1 97.5 209 ASN B C 1
ATOM 6388 O O . ASN B 1 209 ? -16.766 15.969 2.719 1 97.5 209 ASN B O 1
ATOM 6392 N N . TRP B 1 210 ? -16.125 14.703 4.406 1 98 210 TRP B N 1
ATOM 6393 C CA . TRP B 1 210 ? -15.039 15.57 4.84 1 98 210 TRP B CA 1
ATOM 6394 C C . TRP B 1 210 ? -14.023 15.773 3.719 1 98 210 TRP B C 1
ATOM 6396 O O . TRP B 1 210 ? -13.375 16.812 3.641 1 98 210 TRP B O 1
ATOM 6406 N N . ASN B 1 211 ? -13.906 14.812 2.828 1 97.94 211 ASN B N 1
ATOM 6407 C CA . ASN B 1 211 ? -13 14.961 1.697 1 97.94 211 ASN B CA 1
ATOM 6408 C C . ASN B 1 211 ? -13.391 16.141 0.819 1 97.94 211 ASN B C 1
ATOM 6410 O O . ASN B 1 211 ? -12.523 16.875 0.329 1 97.94 211 ASN B O 1
ATOM 6414 N N . ALA B 1 212 ? -14.641 16.297 0.624 1 98.38 212 ALA B N 1
ATOM 6415 C CA . ALA B 1 212 ? -15.133 17.406 -0.189 1 98.38 212 ALA B CA 1
ATOM 6416 C C . ALA B 1 212 ? -14.836 18.75 0.478 1 98.38 212 ALA B C 1
ATOM 6418 O O . ALA B 1 212 ? -14.43 19.703 -0.189 1 98.38 212 ALA B O 1
ATOM 6419 N N . TRP B 1 213 ? -15.008 18.812 1.785 1 98.31 213 TRP B N 1
ATOM 6420 C CA . TRP B 1 213 ? -14.719 20.031 2.545 1 98.31 213 TRP B CA 1
ATOM 6421 C C . TRP B 1 213 ? -13.234 20.375 2.484 1 98.31 213 TRP B C 1
ATOM 6423 O O . TRP B 1 213 ? -12.867 21.531 2.371 1 98.31 213 TRP B O 1
ATOM 6433 N N . THR B 1 214 ? -12.414 19.359 2.611 1 97.19 214 THR B N 1
ATOM 6434 C CA . THR B 1 214 ? -10.969 19.562 2.582 1 97.19 214 THR B CA 1
ATOM 6435 C C . THR B 1 214 ? -10.531 20.125 1.233 1 97.19 214 THR B C 1
ATOM 6437 O O . THR B 1 214 ? -9.672 21 1.173 1 97.19 214 THR B O 1
ATOM 6440 N N . GLU B 1 215 ? -11.125 19.609 0.157 1 97.56 215 GLU B N 1
ATOM 6441 C CA . GLU B 1 215 ? -10.812 20.109 -1.174 1 97.56 215 GLU B CA 1
ATOM 6442 C C . GLU B 1 215 ? -11.297 21.547 -1.347 1 97.56 215 GLU B C 1
ATOM 6444 O O . GLU B 1 215 ? -10.625 22.375 -1.973 1 97.56 215 GLU B O 1
ATOM 6449 N N . LEU B 1 216 ? -12.477 21.781 -0.835 1 98.19 216 LEU B N 1
ATOM 6450 C CA . LEU B 1 216 ? -13.008 23.141 -0.888 1 98.19 216 LEU B CA 1
ATOM 6451 C C . LEU B 1 216 ? -12.109 24.109 -0.134 1 98.19 216 LEU B C 1
ATOM 6453 O O . LEU B 1 216 ? -11.867 25.234 -0.597 1 98.19 216 LEU B O 1
ATOM 6457 N N . GLN B 1 217 ? -11.633 23.719 1.018 1 96.62 217 GLN B N 1
ATOM 6458 C CA . GLN B 1 217 ? -10.75 24.531 1.841 1 96.62 217 GLN B CA 1
ATOM 6459 C C . GLN B 1 217 ? -9.477 24.906 1.083 1 96.62 217 GLN B C 1
ATOM 6461 O O . GLN B 1 217 ? -9 26.031 1.181 1 96.62 217 GLN B O 1
ATOM 6466 N N . SER B 1 218 ? -8.938 23.953 0.354 1 94 218 SER B N 1
ATOM 6467 C CA . SER B 1 218 ? -7.695 24.172 -0.38 1 94 218 SER B CA 1
ATOM 6468 C C . SER B 1 218 ? -7.879 25.234 -1.457 1 94 218 SER B C 1
ATOM 6470 O O . SER B 1 218 ? -6.906 25.859 -1.901 1 94 218 SER B O 1
ATOM 6472 N N . LEU B 1 219 ? -9.117 25.484 -1.826 1 95.75 219 LEU B N 1
ATOM 6473 C CA . LEU B 1 219 ? -9.422 26.453 -2.869 1 95.75 219 LEU B CA 1
ATOM 6474 C C . LEU B 1 219 ? -9.727 27.828 -2.264 1 95.75 219 LEU B C 1
ATOM 6476 O O . LEU B 1 219 ? -9.852 28.812 -2.986 1 95.75 219 LEU B O 1
ATOM 6480 N N . CYS B 1 220 ? -9.844 27.859 -0.981 1 95.06 220 CYS B N 1
ATOM 6481 C CA . CYS B 1 220 ? -10.117 29.109 -0.281 1 95.06 220 CYS B CA 1
ATOM 6482 C C . CYS B 1 220 ? -8.828 29.719 0.26 1 95.06 220 CYS B C 1
ATOM 6484 O O . CYS B 1 220 ? -8.539 29.625 1.454 1 95.06 220 CYS B O 1
ATOM 6486 N N . THR B 1 221 ? -8.188 30.547 -0.504 1 89.56 221 THR B N 1
ATOM 6487 C CA . THR B 1 221 ? -6.863 31.062 -0.172 1 89.56 221 THR B CA 1
ATOM 6488 C C . THR B 1 221 ? -6.965 32.406 0.526 1 89.56 221 THR B C 1
ATOM 6490 O O . THR B 1 221 ? -6 32.875 1.139 1 89.56 221 THR B O 1
ATOM 6493 N N . THR B 1 222 ? -8.109 33.094 0.472 1 91.75 222 THR B N 1
ATOM 6494 C CA . THR B 1 222 ? -8.297 34.375 1.121 1 91.75 222 THR B CA 1
ATOM 6495 C C . THR B 1 222 ? -9.594 34.406 1.928 1 91.75 222 THR B C 1
ATOM 6497 O O . THR B 1 222 ? -10.492 33.594 1.692 1 91.75 222 THR B O 1
ATOM 6500 N N . VAL B 1 223 ? -9.68 35.312 2.83 1 92.19 223 VAL B N 1
ATOM 6501 C CA . VAL B 1 223 ? -10.844 35.438 3.699 1 92.19 223 VAL B CA 1
ATOM 6502 C C . VAL B 1 223 ? -12.055 35.875 2.877 1 92.19 223 VAL B C 1
ATOM 6504 O O . VAL B 1 223 ? -13.188 35.469 3.164 1 92.19 223 VAL B O 1
ATOM 6507 N N . ASP B 1 224 ? -11.82 36.625 1.852 1 94.56 224 ASP B N 1
ATOM 6508 C CA . ASP B 1 224 ? -12.898 37.125 0.994 1 94.56 224 ASP B CA 1
ATOM 6509 C C . ASP B 1 224 ? -13.578 35.969 0.269 1 94.56 224 ASP B C 1
ATOM 6511 O O . ASP B 1 224 ? -14.812 35.906 0.178 1 94.56 224 ASP B O 1
ATOM 6515 N N . ILE B 1 225 ? -12.797 35.062 -0.235 1 95.62 225 ILE B N 1
ATOM 6516 C CA . ILE B 1 225 ? -13.336 33.906 -0.919 1 95.62 225 ILE B CA 1
ATOM 6517 C C . ILE B 1 225 ? -14.156 33.062 0.06 1 95.62 225 ILE B C 1
ATOM 6519 O O . ILE B 1 225 ? -15.25 32.594 -0.278 1 95.62 225 ILE B O 1
ATOM 6523 N N . LEU B 1 226 ? -13.602 32.906 1.227 1 95.62 226 LEU B N 1
ATOM 6524 C CA . LEU B 1 226 ? -14.266 32.125 2.26 1 95.62 226 LEU B CA 1
ATOM 6525 C C . LEU B 1 226 ? -15.625 32.719 2.613 1 95.62 226 LEU B C 1
ATOM 6527 O O . LEU B 1 226 ? -16.609 31.984 2.758 1 95.62 226 LEU B O 1
ATOM 6531 N N . SER B 1 227 ? -15.695 34 2.736 1 93.88 227 SER B N 1
ATOM 6532 C CA . SER B 1 227 ? -16.922 34.688 3.152 1 93.88 227 SER B CA 1
ATOM 6533 C C . SER B 1 227 ? -17.953 34.688 2.031 1 93.88 227 SER B C 1
ATOM 6535 O O . SER B 1 227 ? -19.141 34.875 2.283 1 93.88 227 SER B O 1
ATOM 6537 N N . SER B 1 228 ? -17.531 34.469 0.82 1 94.81 228 SER B N 1
ATOM 6538 C CA . SER B 1 228 ? -18.422 34.531 -0.332 1 94.81 228 SER B CA 1
ATOM 6539 C C . SER B 1 228 ? -19.125 33.219 -0.555 1 94.81 228 SER B C 1
ATOM 6541 O O . SER B 1 228 ? -20.094 33.125 -1.312 1 94.81 228 SER B O 1
ATOM 6543 N N . LEU B 1 229 ? -18.734 32.188 0.129 1 96.81 229 LEU B N 1
ATOM 6544 C CA . LEU B 1 229 ? -19.312 30.859 -0.073 1 96.81 229 LEU B CA 1
ATOM 6545 C C . LEU B 1 229 ? -20.703 30.781 0.531 1 96.81 229 LEU B C 1
ATOM 6547 O O . LEU B 1 229 ? -20.953 31.297 1.621 1 96.81 229 LEU B O 1
ATOM 6551 N N . ASN B 1 230 ? -21.641 30.219 -0.229 1 95.69 230 ASN B N 1
ATOM 6552 C CA . ASN B 1 230 ? -22.984 29.953 0.259 1 95.69 230 ASN B CA 1
ATOM 6553 C C . ASN B 1 230 ? -23.109 28.531 0.815 1 95.69 230 ASN B C 1
ATOM 6555 O O . ASN B 1 230 ? -23.422 27.594 0.075 1 95.69 230 ASN B O 1
ATOM 6559 N N . LEU B 1 231 ? -22.984 28.406 2.127 1 96.12 231 LEU B N 1
ATOM 6560 C CA . LEU B 1 231 ? -22.984 27.094 2.764 1 96.12 231 LEU B CA 1
ATOM 6561 C C . LEU B 1 231 ? -24.188 26.953 3.689 1 96.12 231 LEU B C 1
ATOM 6563 O O . LEU B 1 231 ? -24.578 27.906 4.363 1 96.12 231 LEU B O 1
ATOM 6567 N N . ASN B 1 232 ? -24.797 25.781 3.682 1 93.44 232 ASN B N 1
ATOM 6568 C CA . ASN B 1 232 ? -25.906 25.469 4.594 1 93.44 232 ASN B CA 1
ATOM 6569 C C . ASN B 1 232 ? -25.422 25.391 6.039 1 93.44 232 ASN B C 1
ATOM 6571 O O . ASN B 1 232 ? -24.25 25.109 6.297 1 93.44 232 ASN B O 1
ATOM 6575 N N . SER B 1 233 ? -26.328 25.656 6.957 1 91.31 233 SER B N 1
ATOM 6576 C CA . SER B 1 233 ? -25.984 25.609 8.375 1 91.31 233 SER B CA 1
ATOM 6577 C C . SER B 1 233 ? -25.953 24.172 8.875 1 91.31 233 SER B C 1
ATOM 6579 O O . SER B 1 233 ? -26.969 23.625 9.289 1 91.31 233 SER B O 1
ATOM 6581 N N . HIS B 1 234 ? -24.875 23.609 8.875 1 91.62 234 HIS B N 1
ATOM 6582 C CA . HIS B 1 234 ? -24.609 22.234 9.297 1 91.62 234 HIS B CA 1
ATOM 6583 C C . HIS B 1 234 ? -23.391 22.156 10.203 1 91.62 234 HIS B C 1
ATOM 6585 O O . HIS B 1 234 ? -22.562 23.078 10.211 1 91.62 234 HIS B O 1
ATOM 6591 N N . TRP B 1 235 ? -23.281 21.141 11.047 1 89.88 235 TRP B N 1
ATOM 6592 C CA . TRP B 1 235 ? -22.125 20.938 11.914 1 89.88 235 TRP B CA 1
ATOM 6593 C C . TRP B 1 235 ? -20.828 21.016 11.117 1 89.88 235 TRP B C 1
ATOM 6595 O O . TRP B 1 235 ? -19.844 21.609 11.578 1 89.88 235 TRP B O 1
ATOM 6605 N N . MET B 1 236 ? -20.859 20.484 9.945 1 95.44 236 MET B N 1
ATOM 6606 C CA . MET B 1 236 ? -19.672 20.359 9.109 1 95.44 236 MET B CA 1
ATOM 6607 C C . MET B 1 236 ? -19.188 21.734 8.656 1 95.44 236 MET B C 1
ATOM 6609 O O . MET B 1 236 ? -18 21.938 8.414 1 95.44 236 MET B O 1
ATOM 6613 N N . LYS B 1 237 ? -20.109 22.641 8.516 1 95.81 237 LYS B N 1
ATOM 6614 C CA . LYS B 1 237 ? -19.719 24 8.164 1 95.81 237 LYS B CA 1
ATOM 6615 C C . LYS B 1 237 ? -18.797 24.594 9.219 1 95.81 237 LYS B C 1
ATOM 6617 O O . LYS B 1 237 ? -17.828 25.281 8.883 1 95.81 237 LYS B O 1
ATOM 6622 N N . ASP B 1 238 ? -19.094 24.328 10.461 1 95.38 238 ASP B N 1
ATOM 6623 C CA . ASP B 1 238 ? -18.266 24.844 11.547 1 95.38 238 ASP B CA 1
ATOM 6624 C C . ASP B 1 238 ? -16.875 24.188 11.539 1 95.38 238 ASP B C 1
ATOM 6626 O O . ASP B 1 238 ? -15.875 24.859 11.797 1 95.38 238 ASP B O 1
ATOM 6630 N N . PHE B 1 239 ? -16.812 22.875 11.32 1 97 239 PHE B N 1
ATOM 6631 C CA . PHE B 1 239 ? -15.531 22.188 11.188 1 97 239 PHE B CA 1
ATOM 6632 C C . PHE B 1 239 ? -14.711 22.797 10.055 1 97 239 PHE B C 1
ATOM 6634 O O . PHE B 1 239 ? -13.508 23 10.195 1 97 239 PHE B O 1
ATOM 6641 N N . PHE B 1 240 ? -15.516 23.078 8.969 1 97.69 240 PHE B N 1
ATOM 6642 C CA . PHE B 1 240 ? -14.883 23.625 7.773 1 97.69 240 PHE B CA 1
ATOM 6643 C C . PHE B 1 240 ? -14.305 25.016 8.047 1 97.69 240 PHE B C 1
ATOM 6645 O O . PHE B 1 240 ? -13.156 25.297 7.719 1 97.69 240 PHE B O 1
ATOM 6652 N N . LEU B 1 241 ? -15.031 25.812 8.648 1 97.12 241 LEU B N 1
ATOM 6653 C CA . LEU B 1 241 ? -14.602 27.172 8.938 1 97.12 241 LEU B CA 1
ATOM 6654 C C . LEU B 1 241 ? -13.422 27.188 9.898 1 97.12 241 LEU B C 1
ATOM 6656 O O . LEU B 1 241 ? -12.492 27.969 9.734 1 97.12 241 LEU B O 1
ATOM 6660 N N . ALA B 1 242 ? -13.469 26.375 10.922 1 97.06 242 ALA B N 1
ATOM 6661 C CA . ALA B 1 242 ? -12.367 26.281 11.875 1 97.06 242 ALA B CA 1
ATOM 6662 C C . ALA B 1 242 ? -11.062 25.938 11.172 1 97.06 242 ALA B C 1
ATOM 6664 O O . ALA B 1 242 ? -10.023 26.547 11.422 1 97.06 242 ALA B O 1
ATOM 6665 N N . ARG B 1 243 ? -11.094 24.984 10.273 1 96.38 243 ARG B N 1
ATOM 6666 C CA . ARG B 1 243 ? -9.906 24.562 9.539 1 96.38 243 ARG B CA 1
ATOM 6667 C C . ARG B 1 243 ? -9.453 25.641 8.562 1 96.38 243 ARG B C 1
ATOM 6669 O O . ARG B 1 243 ? -8.25 25.875 8.406 1 96.38 243 ARG B O 1
ATOM 6676 N N . ALA B 1 244 ? -10.406 26.234 7.883 1 96.62 244 ALA B N 1
ATOM 6677 C CA . ALA B 1 244 ? -10.102 27.281 6.922 1 96.62 244 ALA B CA 1
ATOM 6678 C C . ALA B 1 244 ? -9.422 28.469 7.609 1 96.62 244 ALA B C 1
ATOM 6680 O O . ALA B 1 244 ? -8.445 29.016 7.086 1 96.62 244 ALA B O 1
ATOM 6681 N N . TYR B 1 245 ? -9.914 28.828 8.789 1 95.62 245 TYR B N 1
ATOM 6682 C CA . TYR B 1 245 ? -9.305 29.906 9.547 1 95.62 245 TYR B CA 1
ATOM 6683 C C . TYR B 1 245 ? -7.875 29.562 9.938 1 95.62 245 TYR B C 1
ATOM 6685 O O . TYR B 1 245 ? -6.992 30.438 9.914 1 95.62 245 TYR B O 1
ATOM 6693 N N . GLN B 1 246 ? -7.684 28.375 10.32 1 92.69 246 GLN B N 1
ATOM 6694 C CA . GLN B 1 246 ? -6.348 27.906 10.68 1 92.69 246 GLN B CA 1
ATOM 6695 C C . GLN B 1 246 ? -5.379 28.062 9.508 1 92.69 246 GLN B C 1
ATOM 6697 O O . GLN B 1 246 ? -4.246 28.5 9.688 1 92.69 246 GLN B O 1
ATOM 6702 N N . GLU B 1 247 ? -5.848 27.719 8.32 1 89.88 247 GLU B N 1
ATOM 6703 C CA . GLU B 1 247 ? -5.004 27.797 7.129 1 89.88 247 GLU B CA 1
ATOM 6704 C C . GLU B 1 247 ? -4.742 29.234 6.719 1 89.88 247 GLU B C 1
ATOM 6706 O O . GLU B 1 247 ? -3.713 29.531 6.113 1 89.88 247 GLU B O 1
ATOM 6711 N N . LEU B 1 248 ? -5.66 30.062 7.027 1 89.19 248 LEU B N 1
ATOM 6712 C CA . LEU B 1 248 ? -5.523 31.484 6.707 1 89.19 248 LEU B CA 1
ATOM 6713 C C . LEU B 1 248 ? -4.812 32.219 7.828 1 89.19 248 LEU B C 1
ATOM 6715 O O . LEU B 1 248 ? -4.762 33.469 7.828 1 89.19 248 LEU B O 1
ATOM 6719 N N . ARG B 1 249 ? -4.352 31.516 8.898 1 84.81 249 ARG B N 1
ATOM 6720 C CA . ARG B 1 249 ? -3.562 32.031 10.008 1 84.81 249 ARG B CA 1
ATOM 6721 C C . ARG B 1 249 ? -4.41 32.906 10.914 1 84.81 249 ARG B C 1
ATOM 6723 O O . ARG B 1 249 ? -3.912 33.875 11.492 1 84.81 249 ARG B O 1
ATOM 6730 N N . MET B 1 250 ? -5.676 32.688 10.805 1 91.38 250 MET B N 1
ATOM 6731 C CA . MET B 1 250 ? -6.609 33.281 11.758 1 91.38 250 MET B CA 1
ATOM 6732 C C . MET B 1 250 ? -6.844 32.344 12.945 1 91.38 250 MET B C 1
ATOM 6734 O O . MET B 1 250 ? -7.945 31.828 13.125 1 91.38 250 MET B O 1
ATOM 6738 N N . HIS B 1 251 ? -5.844 32.281 13.812 1 91.56 251 HIS B N 1
ATOM 6739 C CA . HIS B 1 251 ? -5.77 31.234 14.828 1 91.56 251 HIS B CA 1
ATOM 6740 C C . HIS B 1 251 ? -6.801 31.453 15.93 1 91.56 251 HIS B C 1
ATOM 6742 O O . HIS B 1 251 ? -7.375 30.5 16.453 1 91.56 251 HIS B O 1
ATOM 6748 N N . ASN B 1 252 ? -7.027 32.688 16.297 1 92.75 252 ASN B N 1
ATOM 6749 C CA . ASN B 1 252 ? -8.008 32.969 17.344 1 92.75 252 ASN B CA 1
ATOM 6750 C C . ASN B 1 252 ? -9.414 32.594 16.906 1 92.75 252 ASN B C 1
ATOM 6752 O O . ASN B 1 252 ? -10.188 32.031 17.688 1 92.75 252 ASN B O 1
ATOM 6756 N N . GLU B 1 253 ? -9.75 32.938 15.664 1 95.19 253 GLU B N 1
ATOM 6757 C CA . GLU B 1 253 ? -11.055 32.562 15.117 1 95.19 253 GLU B CA 1
ATOM 6758 C C . GLU B 1 253 ? -11.188 31.031 15.023 1 95.19 253 GLU B C 1
ATOM 6760 O O . GLU B 1 253 ? -12.242 30.484 15.32 1 95.19 253 GLU B O 1
ATOM 6765 N N . SER B 1 254 ? -10.148 30.422 14.609 1 96.62 254 SER B N 1
ATOM 6766 C CA . SER B 1 254 ? -10.133 28.969 14.523 1 96.62 254 SER B CA 1
ATOM 6767 C C . SER B 1 254 ? -10.375 28.328 15.891 1 96.62 254 SER B C 1
ATOM 6769 O O . SER B 1 254 ? -11.195 27.422 16.016 1 96.62 254 SER B O 1
ATOM 6771 N N . LEU B 1 255 ? -9.695 28.844 16.891 1 95.88 255 LEU B N 1
ATOM 6772 C CA . LEU B 1 255 ? -9.828 28.312 18.25 1 95.88 255 LEU B CA 1
ATOM 6773 C C . LEU B 1 255 ? -11.258 28.484 18.766 1 95.88 255 LEU B C 1
ATOM 6775 O O . LEU B 1 255 ? -11.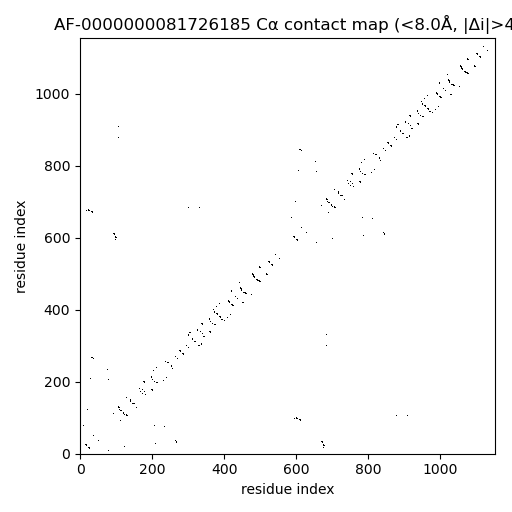797 27.562 19.391 1 95.88 255 LEU B O 1
ATOM 6779 N N . SER B 1 256 ? -11.773 29.609 18.453 1 95.81 256 SER B N 1
ATOM 6780 C CA . SER B 1 256 ? -13.141 29.875 18.891 1 95.81 256 SER B CA 1
ATOM 6781 C C . SER B 1 256 ? -14.125 28.875 18.297 1 95.81 256 SER B C 1
ATOM 6783 O O . SER B 1 256 ? -15.031 28.406 18.969 1 95.81 256 SER B O 1
ATOM 6785 N N . LYS B 1 257 ? -13.969 28.578 17.031 1 95.94 257 LYS B N 1
ATOM 6786 C CA . LYS B 1 257 ? -14.844 27.625 16.359 1 95.94 257 LYS B CA 1
ATOM 6787 C C . LYS B 1 257 ? -14.672 26.219 16.922 1 95.94 257 LYS B C 1
ATOM 6789 O O . LYS B 1 257 ? -15.648 25.5 17.141 1 95.94 257 LYS B O 1
ATOM 6794 N N . TYR B 1 258 ? -13.453 25.812 17.156 1 96.19 258 TYR B N 1
ATOM 6795 C CA . TYR B 1 258 ? -13.195 24.469 17.688 1 96.19 258 TYR B CA 1
ATOM 6796 C C . TYR B 1 258 ? -13.719 24.344 19.109 1 96.19 258 TYR B C 1
ATOM 6798 O O . TYR B 1 258 ? -14.227 23.297 19.5 1 96.19 258 TYR B O 1
ATOM 6806 N N . GLU B 1 259 ? -13.547 25.375 19.844 1 93.44 259 GLU B N 1
ATOM 6807 C CA . GLU B 1 259 ? -14.078 25.359 21.203 1 93.44 259 GLU B CA 1
ATOM 6808 C C . GLU B 1 259 ? -15.594 25.219 21.203 1 93.44 259 GLU B C 1
ATOM 6810 O O . GLU B 1 259 ? -16.156 24.547 22.062 1 93.44 259 GLU B O 1
ATOM 6815 N N . TYR B 1 260 ? -16.156 25.891 20.281 1 93.06 260 TYR B N 1
ATOM 6816 C CA . TYR B 1 260 ? -17.594 25.75 20.109 1 93.06 260 TYR B CA 1
ATOM 6817 C C . TYR B 1 260 ? -17.984 24.312 19.797 1 93.06 260 TYR B C 1
ATOM 6819 O O . TYR B 1 260 ? -18.922 23.766 20.391 1 93.06 260 TYR B O 1
ATOM 6827 N N . LEU B 1 261 ? -17.312 23.672 18.953 1 93.88 261 LEU B N 1
ATOM 6828 C CA . LEU B 1 261 ? -17.578 22.297 18.531 1 93.88 261 LEU B CA 1
ATOM 6829 C C . LEU B 1 261 ? -17.359 21.312 19.672 1 93.88 261 LEU B C 1
ATOM 6831 O O . LEU B 1 261 ? -17.953 20.25 19.703 1 93.88 261 LEU B O 1
ATOM 6835 N N . LEU B 1 262 ? -16.484 21.672 20.609 1 90.62 262 LEU B N 1
ATOM 6836 C CA . LEU B 1 262 ? -16.219 20.812 21.75 1 90.62 262 LEU B CA 1
ATOM 6837 C C . LEU B 1 262 ? -17.469 20.625 22.609 1 90.62 262 LEU B C 1
ATOM 6839 O O . LEU B 1 262 ? -17.578 19.641 23.344 1 90.62 262 LEU B O 1
ATOM 6843 N N . GLY B 1 263 ? -18.359 21.547 22.469 1 86.88 263 GLY B N 1
ATOM 6844 C CA . GLY B 1 263 ? -19.609 21.406 23.188 1 86.88 263 GLY B CA 1
ATOM 6845 C C . GLY B 1 263 ? -20.391 20.156 22.812 1 86.88 263 GLY B C 1
ATOM 6846 O O . GLY B 1 263 ? -21.016 19.531 23.656 1 86.88 263 GLY B O 1
ATOM 6847 N N . THR B 1 264 ? -20.328 19.859 21.578 1 88.5 264 THR B N 1
ATOM 6848 C CA . THR B 1 264 ? -21.016 18.672 21.078 1 88.5 264 THR B CA 1
ATOM 6849 C C . THR B 1 264 ? -20.062 17.484 20.969 1 88.5 264 THR B C 1
ATOM 6851 O O . THR B 1 264 ? -20.406 16.359 21.312 1 88.5 264 THR B O 1
ATOM 6854 N N . PHE B 1 265 ? -18.875 17.781 20.562 1 93.19 265 PHE B N 1
ATOM 6855 C CA . PHE B 1 265 ? -17.859 16.75 20.328 1 93.19 265 PHE B CA 1
ATOM 6856 C C . PHE B 1 265 ? -16.766 16.828 21.391 1 93.19 265 PHE B C 1
ATOM 6858 O O . PHE B 1 265 ? -15.586 16.984 21.047 1 93.19 265 PHE B O 1
ATOM 6865 N N . GLY B 1 266 ? -17.047 16.609 22.516 1 89 266 GLY B N 1
ATOM 6866 C CA . GLY B 1 266 ? -16.172 16.844 23.656 1 89 266 GLY B CA 1
ATOM 6867 C C . GLY B 1 266 ? -15.008 15.867 23.703 1 89 266 GLY B C 1
ATOM 6868 O O . GLY B 1 266 ? -13.953 16.188 24.266 1 89 266 GLY B O 1
ATOM 6869 N N . TYR B 1 267 ? -15.109 14.719 23.062 1 89.44 267 TYR B N 1
ATOM 6870 C CA . TYR B 1 267 ? -14.07 13.695 23.172 1 89.44 267 TYR B CA 1
ATOM 6871 C C . TYR B 1 267 ? -13.406 13.445 21.828 1 89.44 267 TYR B C 1
ATOM 6873 O O . TYR B 1 267 ? -12.789 12.406 21.609 1 89.44 267 TYR B O 1
ATOM 6881 N N . SER B 1 268 ? -13.547 14.398 21 1 93 268 SER B N 1
ATOM 6882 C CA . SER B 1 268 ? -12.961 14.242 19.688 1 93 268 SER B CA 1
ATOM 6883 C C . SER B 1 268 ? -11.453 14.492 19.719 1 93 268 SER B C 1
ATOM 6885 O O . SER B 1 268 ? -11.016 15.602 20.016 1 93 268 SER B O 1
ATOM 6887 N N . ASN B 1 269 ? -10.68 13.461 19.391 1 92 269 ASN B N 1
ATOM 6888 C CA . ASN B 1 269 ? -9.234 13.609 19.297 1 92 269 ASN B CA 1
ATOM 6889 C C . ASN B 1 269 ? -8.844 14.555 18.156 1 92 269 ASN B C 1
ATOM 6891 O O . ASN B 1 269 ? -7.82 15.234 18.234 1 92 269 ASN B O 1
ATOM 6895 N N . TYR B 1 270 ? -9.695 14.602 17.188 1 93.88 270 TYR B N 1
ATOM 6896 C CA . TYR B 1 270 ? -9.438 15.484 16.062 1 93.88 270 TYR B CA 1
ATOM 6897 C C . TYR B 1 270 ? -9.461 16.953 16.5 1 93.88 270 TYR B C 1
ATOM 6899 O O . TYR B 1 270 ? -8.555 17.719 16.156 1 93.88 270 TYR B O 1
ATOM 6907 N N . ILE B 1 271 ? -10.469 17.297 17.203 1 95.56 271 ILE B N 1
ATOM 6908 C CA . ILE B 1 271 ? -10.633 18.688 17.625 1 95.56 271 ILE B CA 1
ATOM 6909 C C . ILE B 1 271 ? -9.492 19.062 18.578 1 95.56 271 ILE B C 1
ATOM 6911 O O . ILE B 1 271 ? -8.922 20.156 18.453 1 95.56 271 ILE B O 1
ATOM 6915 N N . GLN B 1 272 ? -9.141 18.188 19.438 1 94.31 272 GLN B N 1
ATOM 6916 C CA . GLN B 1 272 ? -8.047 18.453 20.359 1 94.31 272 GLN B CA 1
ATOM 6917 C C . GLN B 1 272 ? -6.738 18.688 19.609 1 94.31 272 GLN B C 1
ATOM 6919 O O . GLN B 1 272 ? -5.98 19.594 19.953 1 94.31 272 GLN B O 1
ATOM 6924 N N . ALA B 1 273 ? -6.539 17.859 18.656 1 95.31 273 ALA B N 1
ATOM 6925 C CA . ALA B 1 273 ? -5.316 18 17.859 1 95.31 273 ALA B CA 1
ATOM 6926 C C . ALA B 1 273 ? -5.301 19.328 17.109 1 95.31 273 ALA B C 1
ATOM 6928 O O . ALA B 1 273 ? -4.25 19.969 16.984 1 95.31 273 ALA B O 1
ATOM 6929 N N . GLN B 1 274 ? -6.453 19.734 16.656 1 96.12 274 GLN B N 1
ATOM 6930 C CA . GLN B 1 274 ? -6.531 21 15.914 1 96.12 274 GLN B CA 1
ATOM 6931 C C . GLN B 1 274 ? -6.355 22.188 16.844 1 96.12 274 GLN B C 1
ATOM 6933 O O . GLN B 1 274 ? -5.762 23.203 16.453 1 96.12 274 GLN B O 1
ATOM 6938 N N . ILE B 1 275 ? -6.875 22.062 18 1 96.19 275 ILE B N 1
ATOM 6939 C CA . ILE B 1 275 ? -6.66 23.109 19 1 96.19 275 ILE B CA 1
ATOM 6940 C C . ILE B 1 275 ? -5.172 23.219 19.312 1 96.19 275 ILE B C 1
ATOM 6942 O O . ILE B 1 275 ? -4.633 24.328 19.406 1 96.19 275 ILE B O 1
ATOM 6946 N N . ALA B 1 276 ? -4.535 22.094 19.469 1 95.69 276 ALA B N 1
ATOM 6947 C CA . ALA B 1 276 ? -3.096 22.094 19.703 1 95.69 276 ALA B CA 1
ATOM 6948 C C . ALA B 1 276 ? -2.344 22.766 18.562 1 95.69 276 ALA B C 1
ATOM 6950 O O . ALA B 1 276 ? -1.36 23.484 18.797 1 95.69 276 ALA B O 1
ATOM 6951 N N . LYS B 1 277 ? -2.766 22.516 17.391 1 94.38 277 LYS B N 1
ATOM 6952 C CA . LYS B 1 277 ? -2.131 23.109 16.219 1 94.38 277 LYS B CA 1
ATOM 6953 C C . LYS B 1 277 ? -2.246 24.641 16.25 1 94.38 277 LYS B C 1
ATOM 6955 O O . LYS B 1 277 ? -1.285 25.344 15.938 1 94.38 277 LYS B O 1
ATOM 6960 N N . ALA B 1 278 ? -3.4 25.109 16.562 1 93.81 278 ALA B N 1
ATOM 6961 C CA . ALA B 1 278 ? -3.605 26.547 16.688 1 93.81 278 ALA B CA 1
ATOM 6962 C C . ALA B 1 278 ? -2.725 27.125 17.797 1 93.81 278 ALA B C 1
ATOM 6964 O O . ALA B 1 278 ? -2.109 28.188 17.609 1 93.81 278 ALA B O 1
ATOM 6965 N N . GLN B 1 279 ? -2.664 26.438 18.891 1 93 279 GLN B N 1
ATOM 6966 C CA . GLN B 1 279 ? -1.843 26.875 20.016 1 93 279 GLN B CA 1
ATOM 6967 C C . GLN B 1 279 ? -0.36 26.859 19.641 1 93 279 GLN B C 1
ATOM 6969 O O . GLN B 1 279 ? 0.409 27.703 20.109 1 93 279 GLN B O 1
ATOM 6974 N N . TYR B 1 280 ? -0.018 25.891 18.891 1 90.88 280 TYR B N 1
ATOM 6975 C CA . TYR B 1 280 ? 1.356 25.812 18.406 1 90.88 280 TYR B CA 1
ATOM 6976 C C . TYR B 1 280 ? 1.73 27.031 17.594 1 90.88 280 TYR B C 1
ATOM 6978 O O . TYR B 1 280 ? 2.811 27.609 17.781 1 90.88 280 TYR B O 1
ATOM 6986 N N . SER B 1 281 ? 0.822 27.422 16.75 1 86.06 281 SER B N 1
ATOM 6987 C CA . SER B 1 281 ? 1.06 28.594 15.914 1 86.06 281 SER B CA 1
ATOM 6988 C C . SER B 1 281 ? 1.116 29.875 16.75 1 86.06 281 SER B C 1
ATOM 6990 O O . SER B 1 281 ? 1.806 30.828 16.375 1 86.06 281 SER B O 1
ATOM 6992 N N . LEU B 1 282 ? 0.454 29.859 17.859 1 84.19 282 LEU B N 1
ATOM 6993 C CA . LEU B 1 282 ? 0.449 31 18.781 1 84.19 282 LEU B CA 1
ATOM 6994 C C . LEU B 1 282 ? 1.608 30.906 19.766 1 84.19 282 LEU B C 1
ATOM 6996 O O . LEU B 1 282 ? 1.724 31.734 20.672 1 84.19 282 LEU B O 1
ATOM 7000 N N . ARG B 1 283 ? 2.416 29.812 19.672 1 83.38 283 ARG B N 1
ATOM 7001 C CA . ARG B 1 283 ? 3.639 29.594 20.438 1 83.38 283 ARG B CA 1
ATOM 7002 C C . ARG B 1 283 ? 3.324 29.328 21.906 1 83.38 283 ARG B C 1
ATOM 7004 O O . ARG B 1 283 ? 4.094 29.719 22.781 1 83.38 283 ARG B O 1
ATOM 7011 N N . GLU B 1 284 ? 2.135 28.828 22.125 1 89.12 284 GLU B N 1
ATOM 7012 C CA . GLU B 1 284 ? 1.777 28.359 23.469 1 89.12 284 GLU B CA 1
ATOM 7013 C C . GLU B 1 284 ? 2.176 26.891 23.656 1 89.12 284 GLU B C 1
ATOM 7015 O O . GLU B 1 284 ? 1.314 26.016 23.781 1 89.12 284 GLU B O 1
ATOM 7020 N N . PHE B 1 285 ? 3.395 26.625 23.891 1 91.19 285 PHE B N 1
ATOM 7021 C CA . PHE B 1 285 ? 3.979 25.281 23.828 1 91.19 285 PHE B CA 1
ATOM 7022 C C . PHE B 1 285 ? 3.553 24.453 25.031 1 91.19 285 PHE B C 1
ATOM 7024 O O . PHE B 1 285 ? 3.4 23.234 24.922 1 91.19 285 PHE B O 1
ATOM 7031 N N . ASP B 1 286 ? 3.398 25.141 26.141 1 92.94 286 ASP B N 1
ATOM 7032 C CA . ASP B 1 286 ? 2.984 24.391 27.328 1 92.94 286 ASP B CA 1
ATOM 7033 C C . ASP B 1 286 ? 1.61 23.75 27.125 1 92.94 286 ASP B C 1
ATOM 7035 O O . ASP B 1 286 ? 1.393 22.609 27.5 1 92.94 286 ASP B O 1
ATOM 7039 N N . GLN B 1 287 ? 0.79 24.578 26.562 1 93.69 287 GLN B N 1
ATOM 7040 C CA . GLN B 1 287 ? -0.55 24.062 26.281 1 93.69 287 GLN B CA 1
ATOM 7041 C C . GLN B 1 287 ? -0.512 22.953 25.25 1 93.69 287 GLN B C 1
ATOM 7043 O O . GLN B 1 287 ? -1.248 21.969 25.344 1 93.69 287 GLN B O 1
ATOM 7048 N N . VAL B 1 288 ? 0.276 23.125 24.297 1 95.69 288 VAL B N 1
ATOM 7049 C CA . VAL B 1 288 ? 0.414 22.125 23.234 1 95.69 288 VAL B CA 1
ATOM 7050 C C . VAL B 1 288 ? 0.894 20.812 23.828 1 95.69 288 VAL B C 1
ATOM 7052 O O . VAL B 1 288 ? 0.345 19.75 23.531 1 95.69 288 VAL B O 1
ATOM 7055 N N . GLU B 1 289 ? 1.923 20.891 24.656 1 95 289 GLU B N 1
ATOM 7056 C CA . GLU B 1 289 ? 2.471 19.688 25.297 1 95 289 GLU B CA 1
ATOM 7057 C C . GLU B 1 289 ? 1.41 18.969 26.125 1 95 289 GLU B C 1
ATOM 7059 O O . GLU B 1 289 ? 1.29 17.75 26.062 1 95 289 GLU B O 1
ATOM 7064 N N . ALA B 1 290 ? 0.662 19.734 26.844 1 94.62 290 ALA B N 1
ATOM 7065 C CA . ALA B 1 290 ? -0.376 19.172 27.703 1 94.62 290 ALA B CA 1
ATOM 7066 C C . ALA B 1 290 ? -1.433 18.453 26.859 1 94.62 290 ALA B C 1
ATOM 7068 O O . ALA B 1 290 ? -1.886 17.359 27.219 1 94.62 290 ALA B O 1
ATOM 7069 N N . ILE B 1 291 ? -1.889 19.047 25.812 1 95.19 291 ILE B N 1
ATOM 7070 C CA . ILE B 1 291 ? -2.92 18.484 24.953 1 95.19 291 ILE B CA 1
ATOM 7071 C C . ILE B 1 291 ? -2.412 17.188 24.328 1 95.19 291 ILE B C 1
ATOM 7073 O O . ILE B 1 291 ? -3.123 16.172 24.312 1 95.19 291 ILE B O 1
ATOM 7077 N N . PHE B 1 292 ? -1.225 17.141 23.875 1 94.69 292 PHE B N 1
ATOM 7078 C CA . PHE B 1 292 ? -0.695 15.961 23.188 1 94.69 292 PHE B CA 1
ATOM 7079 C C . PHE B 1 292 ? -0.42 14.836 24.172 1 94.69 292 PHE B C 1
ATOM 7081 O O . PHE B 1 292 ? -0.546 13.656 23.828 1 94.69 292 PHE B O 1
ATOM 7088 N N . GLU B 1 293 ? -0.011 15.219 25.375 1 93.25 293 GLU B N 1
ATOM 7089 C CA . GLU B 1 293 ? 0.13 14.188 26.391 1 93.25 293 GLU B CA 1
ATOM 7090 C C . GLU B 1 293 ? -1.196 13.477 26.641 1 93.25 293 GLU B C 1
ATOM 7092 O O . GLU B 1 293 ? -1.235 12.25 26.781 1 93.25 293 GLU B O 1
ATOM 7097 N N . GLU B 1 294 ? -2.189 14.273 26.641 1 92.31 294 GLU B N 1
ATOM 7098 C CA . GLU B 1 294 ? -3.521 13.703 26.812 1 92.31 294 GLU B CA 1
ATOM 7099 C C . GLU B 1 294 ? -3.928 12.867 25.609 1 92.31 294 GLU B C 1
ATOM 7101 O O . GLU B 1 294 ? -4.523 11.805 25.75 1 92.31 294 GLU B O 1
ATOM 7106 N N . LEU B 1 295 ? -3.693 13.359 24.5 1 93.25 295 LEU B N 1
ATOM 7107 C CA . LEU B 1 295 ? -4 12.641 23.266 1 93.25 295 LEU B CA 1
ATOM 7108 C C . LEU B 1 295 ? -3.299 11.289 23.234 1 93.25 295 LEU B C 1
ATOM 7110 O O . LEU B 1 295 ? -3.881 10.289 22.797 1 93.25 295 LEU B O 1
ATOM 7114 N N . LEU B 1 296 ? -2.08 11.25 23.688 1 91.94 296 LEU B N 1
ATOM 7115 C CA . LEU B 1 296 ? -1.287 10.023 23.672 1 91.94 296 LEU B CA 1
ATOM 7116 C C . LEU B 1 296 ? -1.824 9.023 24.688 1 91.94 296 LEU B C 1
ATOM 7118 O O . LEU B 1 296 ? -1.727 7.809 24.484 1 91.94 296 LEU B O 1
ATOM 7122 N N . ARG B 1 297 ? -2.33 9.516 25.703 1 91.56 297 ARG B N 1
ATOM 7123 C CA . ARG B 1 297 ? -2.918 8.641 26.719 1 91.56 297 ARG B CA 1
ATOM 7124 C C . ARG B 1 297 ? -4.168 7.953 26.188 1 91.56 297 ARG B C 1
ATOM 7126 O O . ARG B 1 297 ? -4.387 6.766 26.453 1 91.56 297 ARG B O 1
ATOM 7133 N N . ASN B 1 298 ? -4.949 8.688 25.422 1 89.81 298 ASN B N 1
ATOM 7134 C CA . ASN B 1 298 ? -6.211 8.18 24.891 1 89.81 298 ASN B CA 1
ATOM 7135 C C . ASN B 1 298 ? -6 7.328 23.641 1 89.81 298 ASN B C 1
ATOM 7137 O O . ASN B 1 298 ? -6.73 6.367 23.406 1 89.81 298 ASN B O 1
ATOM 7141 N N . ASP B 1 299 ? -5.137 7.762 22.844 1 92.56 299 ASP B N 1
ATOM 7142 C CA . ASP B 1 299 ? -4.812 7.105 21.578 1 92.56 299 ASP B CA 1
ATOM 7143 C C . ASP B 1 299 ? -3.303 6.93 21.422 1 92.56 299 ASP B C 1
ATOM 7145 O O . ASP B 1 299 ? -2.67 7.633 20.625 1 92.56 299 ASP B O 1
ATOM 7149 N N . PRO B 1 300 ? -2.801 5.93 22.047 1 92.81 300 PRO B N 1
ATOM 7150 C CA . PRO B 1 300 ? -1.346 5.777 22.125 1 92.81 300 PRO B CA 1
ATOM 7151 C C . PRO B 1 300 ? -0.705 5.469 20.781 1 92.81 300 PRO B C 1
ATOM 7153 O O . PRO B 1 300 ? 0.489 5.715 20.578 1 92.81 300 PRO B O 1
ATOM 7156 N N . TYR B 1 301 ? -1.451 4.969 19.812 1 94.25 301 TYR B N 1
ATOM 7157 C CA . TYR B 1 301 ? -0.86 4.559 18.547 1 94.25 301 TYR B CA 1
ATOM 7158 C C . TYR B 1 301 ? -1.148 5.582 17.453 1 94.25 301 TYR B C 1
ATOM 7160 O O . TYR B 1 301 ? -0.951 5.301 16.266 1 94.25 301 TYR B O 1
ATOM 7168 N N . ARG B 1 302 ? -1.562 6.719 17.859 1 93.69 302 ARG B N 1
ATOM 7169 C CA . ARG B 1 302 ? -1.802 7.801 16.906 1 93.69 302 ARG B CA 1
ATOM 7170 C C . ARG B 1 302 ? -0.488 8.391 16.406 1 93.69 302 ARG B C 1
ATOM 7172 O O . ARG B 1 302 ? 0.41 8.68 17.203 1 93.69 302 ARG B O 1
ATOM 7179 N N . VAL B 1 303 ? -0.333 8.5 15.117 1 93.75 303 VAL B N 1
ATOM 7180 C CA . VAL B 1 303 ? 0.876 9.062 14.523 1 93.75 303 VAL B CA 1
ATOM 7181 C C . VAL B 1 303 ? 0.568 10.43 13.922 1 93.75 303 VAL B C 1
ATOM 7183 O O . VAL B 1 303 ? 1.433 11.305 13.883 1 93.75 303 VAL B O 1
ATOM 7186 N N . GLU B 1 304 ? -0.635 10.68 13.586 1 92.06 304 GLU B N 1
ATOM 7187 C CA . GLU B 1 304 ? -1.073 11.914 12.945 1 92.06 304 GLU B CA 1
ATOM 7188 C C . GLU B 1 304 ? -0.857 13.117 13.867 1 92.06 304 GLU B C 1
ATOM 7190 O O . GLU B 1 304 ? -1.226 13.078 15.047 1 92.06 304 GLU B O 1
ATOM 7195 N N . ASP B 1 305 ? -0.211 14.125 13.398 1 91.81 305 ASP B N 1
ATOM 7196 C CA . ASP B 1 305 ? 0.022 15.414 14.047 1 91.81 305 ASP B CA 1
ATOM 7197 C C . ASP B 1 305 ? 1.048 15.289 15.172 1 91.81 305 ASP B C 1
ATOM 7199 O O . ASP B 1 305 ? 1.375 16.281 15.828 1 91.81 305 ASP B O 1
ATOM 7203 N N . MET B 1 306 ? 1.629 14.125 15.367 1 94.56 306 MET B N 1
ATOM 7204 C CA . MET B 1 306 ? 2.566 13.938 16.469 1 94.56 306 MET B CA 1
ATOM 7205 C C . MET B 1 306 ? 3.912 14.578 16.156 1 94.56 306 MET B C 1
ATOM 7207 O O . MET B 1 306 ? 4.734 14.781 17.062 1 94.56 306 MET B O 1
ATOM 7211 N N . ASP B 1 307 ? 4.098 14.867 14.922 1 94.19 307 ASP B N 1
ATOM 7212 C CA . ASP B 1 307 ? 5.309 15.586 14.547 1 94.19 307 ASP B CA 1
ATOM 7213 C C . ASP B 1 307 ? 5.344 16.969 15.188 1 94.19 307 ASP B C 1
ATOM 7215 O O . ASP B 1 307 ? 6.41 17.453 15.57 1 94.19 307 ASP B O 1
ATOM 7219 N N . MET B 1 308 ? 4.203 17.562 15.344 1 93.62 308 MET B N 1
ATOM 7220 C CA . MET B 1 308 ? 4.109 18.859 16.016 1 93.62 308 MET B CA 1
ATOM 7221 C C . MET B 1 308 ? 4.531 18.734 17.484 1 93.62 308 MET B C 1
ATOM 7223 O O . MET B 1 308 ? 5.254 19.578 18 1 93.62 308 MET B O 1
ATOM 7227 N N . TYR B 1 309 ? 4.047 17.703 18.141 1 95.69 309 TYR B N 1
ATOM 7228 C CA . TYR B 1 309 ? 4.453 17.422 19.516 1 95.69 309 TYR B CA 1
ATOM 7229 C C . TYR B 1 309 ? 5.965 17.266 19.609 1 95.69 309 TYR B C 1
ATOM 7231 O O . TYR B 1 309 ? 6.594 17.797 20.531 1 95.69 309 TYR B O 1
ATOM 7239 N N . SER B 1 310 ? 6.504 16.562 18.609 1 97.06 310 SER B N 1
ATOM 7240 C CA . SER B 1 310 ? 7.949 16.359 18.562 1 97.06 310 SER B CA 1
ATOM 7241 C C . SER B 1 310 ? 8.688 17.688 18.438 1 97.06 310 SER B C 1
ATOM 7243 O O . SER B 1 310 ? 9.734 17.891 19.047 1 97.06 310 SER B O 1
ATOM 7245 N N . ASN B 1 311 ? 8.164 18.594 17.672 1 94.5 311 ASN B N 1
ATOM 7246 C CA . ASN B 1 311 ? 8.766 19.906 17.5 1 94.5 311 ASN B CA 1
ATOM 7247 C C . ASN B 1 311 ? 8.773 20.688 18.828 1 94.5 311 ASN B C 1
ATOM 7249 O O . ASN B 1 311 ? 9.742 21.375 19.125 1 94.5 311 ASN B O 1
ATOM 7253 N N . VAL B 1 312 ? 7.719 20.531 19.516 1 95.81 312 VAL B N 1
ATOM 7254 C CA . VAL B 1 312 ? 7.605 21.234 20.797 1 95.81 312 VAL B CA 1
ATOM 7255 C C . VAL B 1 312 ? 8.594 20.625 21.797 1 95.81 312 VAL B C 1
ATOM 7257 O O . VAL B 1 312 ? 9.281 21.359 22.516 1 95.81 312 VAL B O 1
ATOM 7260 N N . LEU B 1 313 ? 8.641 19.328 21.828 1 96.5 313 LEU B N 1
ATOM 7261 C CA . LEU B 1 313 ? 9.578 18.656 22.719 1 96.5 313 LEU B CA 1
ATOM 7262 C C . LEU B 1 313 ? 11.016 19.031 22.359 1 96.5 313 LEU B C 1
ATOM 7264 O O . LEU B 1 313 ? 11.867 19.156 23.25 1 96.5 313 LEU B O 1
ATOM 7268 N N . TYR B 1 314 ? 11.297 19.188 21.109 1 95.56 314 TYR B N 1
ATOM 7269 C CA . TYR B 1 314 ? 12.609 19.594 20.641 1 95.56 314 TYR B CA 1
ATOM 7270 C C . TYR B 1 314 ? 12.938 21.016 21.109 1 95.56 314 TYR B C 1
ATOM 7272 O O . TYR B 1 314 ? 14.031 21.266 21.625 1 95.56 314 TYR B O 1
ATOM 7280 N N . ALA B 1 315 ? 11.969 21.922 20.922 1 90.81 315 ALA B N 1
ATOM 7281 C CA . ALA B 1 315 ? 12.156 23.312 21.312 1 90.81 315 ALA B CA 1
ATOM 7282 C C . ALA B 1 315 ? 12.367 23.438 22.812 1 90.81 315 ALA B C 1
ATOM 7284 O O . ALA B 1 315 ? 13.125 24.297 23.281 1 90.81 315 ALA B O 1
ATOM 7285 N N . LYS B 1 316 ? 11.727 22.578 23.531 1 92.75 316 LYS B N 1
ATOM 7286 C CA . LYS B 1 316 ? 11.82 22.594 24.984 1 92.75 316 LYS B CA 1
ATOM 7287 C C . LYS B 1 316 ? 13 21.766 25.469 1 92.75 316 LYS B C 1
ATOM 7289 O O . LYS B 1 316 ? 13.297 21.734 26.656 1 92.75 316 LYS B O 1
ATOM 7294 N N . GLU B 1 317 ? 13.617 21.031 24.594 1 94 317 GLU B N 1
ATOM 7295 C CA . GLU B 1 317 ? 14.773 20.188 24.859 1 94 317 GLU B CA 1
ATOM 7296 C C . GLU B 1 317 ? 14.422 19.062 25.844 1 94 317 GLU B C 1
ATOM 7298 O O . GLU B 1 317 ? 15.172 18.797 26.781 1 94 317 GLU B O 1
ATOM 7303 N N . CYS B 1 318 ? 13.273 18.594 25.688 1 95 318 CYS B N 1
ATOM 7304 C CA . CYS B 1 318 ? 12.852 17.453 26.484 1 95 318 CYS B CA 1
ATOM 7305 C C . CYS B 1 318 ? 13.344 16.141 25.875 1 95 318 CYS B C 1
ATOM 7307 O O . CYS B 1 318 ? 12.586 15.445 25.188 1 95 318 CYS B O 1
ATOM 7309 N N . PHE B 1 319 ? 14.43 15.641 26.25 1 95.38 319 PHE B N 1
ATOM 7310 C CA . PHE B 1 319 ? 15.117 14.516 25.625 1 95.38 319 PHE B CA 1
ATOM 7311 C C . PHE B 1 319 ? 14.375 13.211 25.906 1 95.38 319 PHE B C 1
ATOM 7313 O O . PHE B 1 319 ? 14.148 12.414 25 1 95.38 319 PHE B O 1
ATOM 7320 N N . SER B 1 320 ? 14.062 13.016 27.109 1 96.12 320 SER B N 1
ATOM 7321 C CA . SER B 1 320 ? 13.445 11.75 27.516 1 96.12 320 SER B CA 1
ATOM 7322 C C . SER B 1 320 ? 12.094 11.555 26.844 1 96.12 320 SER B C 1
ATOM 7324 O O . SER B 1 320 ? 11.812 10.484 26.297 1 96.12 320 SER B O 1
ATOM 7326 N N . ALA B 1 321 ? 11.336 12.625 26.891 1 95.88 321 ALA B N 1
ATOM 7327 C CA . ALA B 1 321 ? 10 12.547 26.297 1 95.88 321 ALA B CA 1
ATOM 7328 C C . ALA B 1 321 ? 10.086 12.344 24.781 1 95.88 321 ALA B C 1
ATOM 7330 O O . ALA B 1 321 ? 9.297 11.594 24.219 1 95.88 321 ALA B O 1
ATOM 7331 N N . LEU B 1 322 ? 10.953 13 24.172 1 97.12 322 LEU B N 1
ATOM 7332 C CA . LEU B 1 322 ? 11.125 12.867 22.719 1 97.12 322 LEU B CA 1
ATOM 7333 C C . LEU B 1 322 ? 11.633 11.477 22.359 1 97.12 322 LEU B C 1
ATOM 7335 O O . LEU B 1 322 ? 11.227 10.906 21.344 1 97.12 322 LEU B O 1
ATOM 7339 N N . SER B 1 323 ? 12.547 10.953 23.172 1 96.75 323 SER B N 1
ATOM 7340 C CA . SER B 1 323 ? 13.047 9.594 22.953 1 96.75 323 SER B CA 1
ATOM 7341 C C . SER B 1 323 ? 11.922 8.57 23.078 1 96.75 323 SER B C 1
ATOM 7343 O O . SER B 1 323 ? 11.828 7.652 22.25 1 96.75 323 SER B O 1
ATOM 7345 N N . TYR B 1 324 ? 11.203 8.766 24.078 1 95.88 324 TYR B N 1
ATOM 7346 C CA . TYR B 1 324 ? 10.062 7.879 24.266 1 95.88 324 TYR B CA 1
ATOM 7347 C C . TYR B 1 324 ? 9.117 7.934 23.078 1 95.88 324 TYR B C 1
ATOM 7349 O O . TYR B 1 324 ? 8.68 6.898 22.578 1 95.88 324 TYR B O 1
ATOM 7357 N N . LEU B 1 325 ? 8.766 9.125 22.641 1 96.44 325 LEU B N 1
ATOM 7358 C CA . LEU B 1 325 ? 7.879 9.312 21.5 1 96.44 325 LEU B CA 1
ATOM 7359 C C . LEU B 1 325 ? 8.461 8.672 20.234 1 96.44 325 LEU B C 1
ATOM 7361 O O . LEU B 1 325 ? 7.746 8.023 19.484 1 96.44 325 LEU B O 1
ATOM 7365 N N . ALA B 1 326 ? 9.719 8.883 20.016 1 97.12 326 ALA B N 1
ATOM 7366 C CA . ALA B 1 326 ? 10.398 8.328 18.844 1 97.12 326 ALA B CA 1
ATOM 7367 C C . ALA B 1 326 ? 10.328 6.801 18.828 1 97.12 326 ALA B C 1
ATOM 7369 O O . ALA B 1 326 ? 10.078 6.188 17.797 1 97.12 326 ALA B O 1
ATOM 7370 N N . HIS B 1 327 ? 10.57 6.246 19.969 1 94.81 327 HIS B N 1
ATOM 7371 C CA . HIS B 1 327 ? 10.523 4.793 20.078 1 94.81 327 HIS B CA 1
ATOM 7372 C C . HIS B 1 327 ? 9.117 4.266 19.828 1 94.81 327 HIS B C 1
ATOM 7374 O O . HIS B 1 327 ? 8.938 3.258 19.141 1 94.81 327 HIS B O 1
ATOM 7380 N N . ARG B 1 328 ? 8.227 4.855 20.344 1 93.5 328 ARG B N 1
ATOM 7381 C CA . ARG B 1 328 ? 6.832 4.449 20.203 1 93.5 328 ARG B CA 1
ATOM 7382 C C . ARG B 1 328 ? 6.398 4.48 18.75 1 93.5 328 ARG B C 1
ATOM 7384 O O . ARG B 1 328 ? 5.781 3.535 18.25 1 93.5 328 ARG B O 1
ATOM 7391 N N . VAL B 1 329 ? 6.652 5.559 18.078 1 94.38 329 VAL B N 1
ATOM 7392 C CA . VAL B 1 329 ? 6.223 5.703 16.688 1 94.38 329 VAL B CA 1
ATOM 7393 C C . VAL B 1 329 ? 6.988 4.715 15.812 1 94.38 329 VAL B C 1
ATOM 7395 O O . VAL B 1 329 ? 6.441 4.199 14.836 1 94.38 329 VAL B O 1
ATOM 7398 N N . PHE B 1 330 ? 8.211 4.41 16.25 1 91.56 330 PHE B N 1
ATOM 7399 C CA . PHE B 1 330 ? 9.016 3.43 15.531 1 91.56 330 PHE B CA 1
ATOM 7400 C C . PHE B 1 330 ? 8.352 2.057 15.57 1 91.56 330 PHE B C 1
ATOM 7402 O O . PHE B 1 330 ? 8.281 1.369 14.547 1 91.56 330 PHE B O 1
ATOM 7409 N N . MET B 1 331 ? 7.82 1.737 16.641 1 88.56 331 MET B N 1
ATOM 7410 C CA . MET B 1 331 ? 7.223 0.42 16.844 1 88.56 331 MET B CA 1
ATOM 7411 C C . MET B 1 331 ? 5.828 0.36 16.219 1 88.56 331 MET B C 1
ATOM 7413 O O . MET B 1 331 ? 5.348 -0.717 15.867 1 88.56 331 MET B O 1
ATOM 7417 N N . THR B 1 332 ? 5.211 1.485 16.125 1 91.19 332 THR B N 1
ATOM 7418 C CA . THR B 1 332 ? 3.85 1.531 15.602 1 91.19 332 THR B CA 1
ATOM 7419 C C . THR B 1 332 ? 3.854 1.555 14.078 1 91.19 332 THR B C 1
ATOM 7421 O O . THR B 1 332 ? 3.213 0.719 13.438 1 91.19 332 THR B O 1
ATOM 7424 N N . ASP B 1 333 ? 4.504 2.523 13.508 1 91.62 333 ASP B N 1
ATOM 7425 C CA . ASP B 1 333 ? 4.609 2.695 12.062 1 91.62 333 ASP B CA 1
ATOM 7426 C C . ASP B 1 333 ? 5.863 3.488 11.688 1 91.62 333 ASP B C 1
ATOM 7428 O O . ASP B 1 333 ? 5.824 4.719 11.617 1 91.62 333 ASP B O 1
ATOM 7432 N N . LYS B 1 334 ? 6.812 2.832 11.312 1 90.25 334 LYS B N 1
ATOM 7433 C CA . LYS B 1 334 ? 8.133 3.395 11.07 1 90.25 334 LYS B CA 1
ATOM 7434 C C . LYS B 1 334 ? 8.172 4.176 9.758 1 90.25 334 LYS B C 1
ATOM 7436 O O . LYS B 1 334 ? 8.883 5.176 9.648 1 90.25 334 LYS B O 1
ATOM 7441 N N . TYR B 1 335 ? 7.395 3.773 8.789 1 90.56 335 TYR B N 1
ATOM 7442 C CA . TYR B 1 335 ? 7.527 4.32 7.445 1 90.56 335 TYR B CA 1
ATOM 7443 C C . TYR B 1 335 ? 6.375 5.262 7.117 1 90.56 335 TYR B C 1
ATOM 7445 O O . TYR B 1 335 ? 5.625 5.023 6.168 1 90.56 335 TYR B O 1
ATOM 7453 N N . ARG B 1 336 ? 6.211 6.316 7.879 1 94.81 336 ARG B N 1
ATOM 7454 C CA . ARG B 1 336 ? 5.344 7.477 7.684 1 94.81 336 ARG B CA 1
ATOM 7455 C C . ARG B 1 336 ? 6.137 8.773 7.766 1 94.81 336 ARG B C 1
ATOM 7457 O O . ARG B 1 336 ? 7.113 8.859 8.508 1 94.81 336 ARG B O 1
ATOM 7464 N N . PRO B 1 337 ? 5.762 9.727 6.996 1 96 337 PRO B N 1
ATOM 7465 C CA . PRO B 1 337 ? 6.5 10.992 7.047 1 96 337 PRO B CA 1
ATOM 7466 C C . PRO B 1 337 ? 6.566 11.578 8.453 1 96 337 PRO B C 1
ATOM 7468 O O . PRO B 1 337 ? 7.617 12.078 8.867 1 96 337 PRO B O 1
ATOM 7471 N N . GLU B 1 338 ? 5.535 11.461 9.227 1 97 338 GLU B N 1
ATOM 7472 C CA . GLU B 1 338 ? 5.504 11.977 10.594 1 97 338 GLU B CA 1
ATOM 7473 C C . GLU B 1 338 ? 6.5 11.234 11.484 1 97 338 GLU B C 1
ATOM 7475 O O . GLU B 1 338 ? 7.234 11.859 12.25 1 97 338 GLU B O 1
ATOM 7480 N N . SER B 1 339 ? 6.48 9.891 11.312 1 96.88 339 SER B N 1
ATOM 7481 C CA . SER B 1 339 ? 7.391 9.07 12.102 1 96.88 339 SER B CA 1
ATOM 7482 C C . SER B 1 339 ? 8.844 9.406 11.805 1 96.88 339 SER B C 1
ATOM 7484 O O . SER B 1 339 ? 9.664 9.523 12.719 1 96.88 339 SER B O 1
ATOM 7486 N N . CYS B 1 340 ? 9.125 9.609 10.523 1 97.25 340 CYS B N 1
ATOM 7487 C CA . CYS B 1 340 ? 10.492 9.938 10.117 1 97.25 340 CYS B CA 1
ATOM 7488 C C . CYS B 1 340 ? 10.914 11.297 10.68 1 97.25 340 CYS B C 1
ATOM 7490 O O . CYS B 1 340 ? 12.047 11.461 11.125 1 97.25 340 CYS B O 1
ATOM 7492 N N . CYS B 1 341 ? 10.031 12.219 10.664 1 97.56 341 CYS B N 1
ATOM 7493 C CA . CYS B 1 341 ? 10.336 13.539 11.195 1 97.56 341 CYS B CA 1
ATOM 7494 C C . CYS B 1 341 ? 10.578 13.484 12.695 1 97.56 341 CYS B C 1
ATOM 7496 O O . CYS B 1 341 ? 11.469 14.164 13.211 1 97.56 341 CYS B O 1
ATOM 7498 N N . ILE B 1 342 ? 9.812 12.719 13.414 1 98.12 342 ILE B N 1
ATOM 7499 C CA . ILE B 1 342 ? 9.961 12.57 14.859 1 98.12 342 ILE B CA 1
ATOM 7500 C C . ILE B 1 342 ? 11.32 11.953 15.18 1 98.12 342 ILE B C 1
ATOM 7502 O O . ILE B 1 342 ? 12.039 12.445 16.047 1 98.12 342 ILE B O 1
ATOM 7506 N N . ILE B 1 343 ? 11.688 10.938 14.492 1 97.62 343 ILE B N 1
ATOM 7507 C CA . ILE B 1 343 ? 12.969 10.273 14.703 1 97.62 343 ILE B CA 1
ATOM 7508 C C . ILE B 1 343 ? 14.109 11.211 14.305 1 97.62 343 ILE B C 1
ATOM 7510 O O . ILE B 1 343 ? 15.156 11.234 14.953 1 97.62 343 ILE B O 1
ATOM 7514 N N . GLY B 1 344 ? 13.891 11.938 13.219 1 97.94 344 GLY B N 1
ATOM 7515 C CA . GLY B 1 344 ? 14.867 12.945 12.844 1 97.94 344 GLY B CA 1
ATOM 7516 C C . GLY B 1 344 ? 15.109 13.977 13.93 1 97.94 344 GLY B C 1
ATOM 7517 O O . GLY B 1 344 ? 16.25 14.328 14.211 1 97.94 344 GLY B O 1
ATOM 7518 N N . ASN B 1 345 ? 14.055 14.445 14.5 1 97.88 345 ASN B N 1
ATOM 7519 C CA . ASN B 1 345 ? 14.164 15.398 15.594 1 97.88 345 ASN B CA 1
ATOM 7520 C C . ASN B 1 345 ? 14.914 14.805 16.781 1 97.88 345 ASN B C 1
ATOM 7522 O O . ASN B 1 345 ? 15.656 15.508 17.469 1 97.88 345 ASN B O 1
ATOM 7526 N N . TYR B 1 346 ? 14.625 13.555 17.062 1 97.75 346 TYR B N 1
ATOM 7527 C CA . TYR B 1 346 ? 15.305 12.859 18.156 1 97.75 346 TYR B CA 1
ATOM 7528 C C . TYR B 1 346 ? 16.812 12.844 17.922 1 97.75 346 TYR B C 1
ATOM 7530 O O . TYR B 1 346 ? 17.594 13.195 18.812 1 97.75 346 TYR B O 1
ATOM 7538 N N . TYR B 1 347 ? 17.281 12.523 16.719 1 97.38 347 TYR B N 1
ATOM 7539 C CA . TYR B 1 347 ? 18.719 12.492 16.406 1 97.38 347 TYR B CA 1
ATOM 7540 C C . TYR B 1 347 ? 19.297 13.898 16.391 1 97.38 347 TYR B C 1
ATOM 7542 O O . TYR B 1 347 ? 20.453 14.109 16.766 1 97.38 347 TYR B O 1
ATOM 7550 N N . SER B 1 348 ? 18.516 14.828 15.914 1 97 348 SER B N 1
ATOM 7551 C CA . SER B 1 348 ? 18.953 16.219 15.914 1 97 348 SER B CA 1
ATOM 7552 C C . SER B 1 348 ? 19.219 16.703 17.328 1 97 348 SER B C 1
ATOM 7554 O O . SER B 1 348 ? 20.234 17.344 17.594 1 97 348 SER B O 1
ATOM 7556 N N . LEU B 1 349 ? 18.266 16.391 18.219 1 96.5 349 LEU B N 1
ATOM 7557 C CA . LEU B 1 349 ? 18.406 16.812 19.609 1 96.5 349 LEU B CA 1
ATOM 7558 C C . LEU B 1 349 ? 19.625 16.141 20.266 1 96.5 349 LEU B C 1
ATOM 7560 O O . LEU B 1 349 ? 20.25 16.734 21.141 1 96.5 349 LEU B O 1
ATOM 7564 N N . LYS B 1 350 ? 20.047 14.969 19.781 1 95.62 350 LYS B N 1
ATOM 7565 C CA . LYS B 1 350 ? 21.203 14.234 20.297 1 95.62 350 LYS B CA 1
ATOM 7566 C C . LYS B 1 350 ? 22.5 14.727 19.641 1 95.62 350 LYS B C 1
ATOM 7568 O O . LYS B 1 350 ? 23.594 14.266 19.984 1 95.62 350 LYS B O 1
ATOM 7573 N N . GLY B 1 351 ? 22.375 15.617 18.688 1 95.19 351 GLY B N 1
ATOM 7574 C CA . GLY B 1 351 ? 23.531 16.172 18.016 1 95.19 351 GLY B CA 1
ATOM 7575 C C . GLY B 1 351 ? 24.016 15.328 16.859 1 95.19 351 GLY B C 1
ATOM 7576 O O . GLY B 1 351 ? 25.094 15.562 16.312 1 95.19 351 GLY B O 1
ATOM 7577 N N . GLN B 1 352 ? 23.234 14.289 16.516 1 97 352 GLN B N 1
ATOM 7578 C CA . GLN B 1 352 ? 23.562 13.445 15.359 1 97 352 GLN B CA 1
ATOM 7579 C C . GLN B 1 352 ? 22.875 13.961 14.094 1 97 352 GLN B C 1
ATOM 7581 O O . GLN B 1 352 ? 21.953 13.336 13.586 1 97 352 GLN B O 1
ATOM 7586 N N . HIS B 1 353 ? 23.438 14.953 13.484 1 97.06 353 HIS B N 1
ATOM 7587 C CA . HIS B 1 353 ? 22.797 15.703 12.414 1 97.06 353 HIS B CA 1
ATOM 7588 C C . HIS B 1 353 ? 22.781 14.891 11.117 1 97.06 353 HIS B C 1
ATOM 7590 O O . HIS B 1 353 ? 21.812 14.961 10.359 1 97.06 353 HIS B O 1
ATOM 7596 N N . GLU B 1 354 ? 23.781 14.117 10.875 1 96.62 354 GLU B N 1
ATOM 7597 C CA . GLU B 1 354 ? 23.828 13.32 9.656 1 96.62 354 GLU B CA 1
ATOM 7598 C C . GLU B 1 354 ? 22.703 12.281 9.633 1 96.62 354 GLU B C 1
ATOM 7600 O O . GLU B 1 354 ? 22.031 12.102 8.617 1 96.62 354 GLU B O 1
ATOM 7605 N N . LYS B 1 355 ? 22.562 11.656 10.766 1 96.81 355 LYS B N 1
ATOM 7606 C CA . LYS B 1 355 ? 21.5 10.672 10.875 1 96.81 355 LYS B CA 1
ATOM 7607 C C . LYS B 1 355 ? 20.125 11.336 10.758 1 96.81 355 LYS B C 1
ATOM 7609 O O . LYS B 1 355 ? 19.203 10.766 10.188 1 96.81 355 LYS B O 1
ATOM 7614 N N . SER B 1 356 ? 20 12.508 11.312 1 97.56 356 SER B N 1
ATOM 7615 C CA . SER B 1 356 ? 18.75 13.258 11.242 1 97.56 356 SER B CA 1
ATOM 7616 C C . SER B 1 356 ? 18.359 13.555 9.797 1 97.56 356 SER B C 1
ATOM 7618 O O . SER B 1 356 ? 17.203 13.367 9.414 1 97.56 356 SER B O 1
ATOM 7620 N N . VAL B 1 357 ? 19.359 13.922 9 1 97.62 357 VAL B N 1
ATOM 7621 C CA . VAL B 1 357 ? 19.109 14.266 7.602 1 97.62 357 VAL B CA 1
ATOM 7622 C C . VAL B 1 357 ? 18.609 13.031 6.848 1 97.62 357 VAL B C 1
ATOM 7624 O O . VAL B 1 357 ? 17.75 13.141 5.977 1 97.62 357 VAL B O 1
ATOM 7627 N N . VAL B 1 358 ? 19.156 11.93 7.215 1 96.56 358 VAL B N 1
ATOM 7628 C CA . VAL B 1 358 ? 18.75 10.688 6.566 1 96.56 358 VAL B CA 1
ATOM 7629 C C . VAL B 1 358 ? 17.266 10.461 6.777 1 96.56 358 VAL B C 1
ATOM 7631 O O . VAL B 1 358 ? 16.547 10.078 5.848 1 96.56 358 VAL B O 1
ATOM 7634 N N . TYR B 1 359 ? 16.75 10.68 7.941 1 97 359 TYR B N 1
ATOM 7635 C CA . TYR B 1 359 ? 15.352 10.453 8.258 1 97 359 TYR B CA 1
ATOM 7636 C C . TYR B 1 359 ? 14.469 11.531 7.629 1 97 359 TYR B C 1
ATOM 7638 O O . TYR B 1 359 ? 13.352 11.25 7.195 1 97 359 TYR B O 1
ATOM 7646 N N . PHE B 1 360 ? 14.938 12.766 7.543 1 97.5 360 PHE B N 1
ATOM 7647 C CA . PHE B 1 360 ? 14.172 13.797 6.859 1 97.5 360 PHE B CA 1
ATOM 7648 C C . PHE B 1 360 ? 14.07 13.5 5.367 1 97.5 360 PHE B C 1
ATOM 7650 O O . PHE B 1 360 ? 13.023 13.719 4.754 1 97.5 360 PHE B O 1
ATOM 7657 N N . ARG B 1 361 ? 15.141 13.031 4.848 1 95.88 361 ARG B N 1
ATOM 7658 C CA . ARG B 1 361 ? 15.133 12.641 3.441 1 95.88 361 ARG B CA 1
ATOM 7659 C C . ARG B 1 361 ? 14.141 11.5 3.201 1 95.88 361 ARG B C 1
ATOM 7661 O O . ARG B 1 361 ? 13.477 11.461 2.166 1 95.88 361 ARG B O 1
ATOM 7668 N N . ARG B 1 362 ? 14.156 10.602 4.129 1 95 362 ARG B N 1
ATOM 7669 C CA . ARG B 1 362 ? 13.203 9.492 4.035 1 95 362 ARG B CA 1
ATOM 7670 C C . ARG B 1 362 ? 11.766 10.008 4.074 1 95 362 ARG B C 1
ATOM 7672 O O . ARG B 1 362 ? 10.906 9.5 3.357 1 95 362 ARG B O 1
ATOM 7679 N N . ALA B 1 363 ? 11.469 10.938 4.945 1 96.38 363 ALA B N 1
ATOM 7680 C CA . ALA B 1 363 ? 10.141 11.547 5.012 1 96.38 363 ALA B CA 1
ATOM 7681 C C . ALA B 1 363 ? 9.75 12.156 3.67 1 96.38 363 ALA B C 1
ATOM 7683 O O . ALA B 1 363 ? 8.602 12.039 3.236 1 96.38 363 ALA B O 1
ATOM 7684 N N . LEU B 1 364 ? 10.719 12.75 3.004 1 94.56 364 LEU B N 1
ATOM 7685 C CA . LEU B 1 364 ? 10.469 13.438 1.743 1 94.56 364 LEU B CA 1
ATOM 7686 C C . LEU B 1 364 ? 10.312 12.445 0.601 1 94.56 364 LEU B C 1
ATOM 7688 O O . LEU B 1 364 ? 9.617 12.719 -0.379 1 94.56 364 LEU B O 1
ATOM 7692 N N . LYS B 1 365 ? 10.945 11.281 0.753 1 91.94 365 LYS B N 1
ATOM 7693 C CA . LYS B 1 365 ? 10.742 10.227 -0.233 1 91.94 365 LYS B CA 1
ATOM 7694 C C . LYS B 1 365 ? 9.32 9.68 -0.173 1 91.94 365 LYS B C 1
ATOM 7696 O O . LYS B 1 365 ? 8.766 9.266 -1.193 1 91.94 365 LYS B O 1
ATOM 7701 N N . LEU B 1 366 ? 8.828 9.711 0.986 1 91.44 366 LEU B N 1
ATOM 7702 C CA . LEU B 1 366 ? 7.465 9.242 1.185 1 91.44 366 LEU B CA 1
ATOM 7703 C C . LEU B 1 366 ? 6.457 10.312 0.771 1 91.44 366 LEU B C 1
ATOM 7705 O O . LEU B 1 366 ? 5.395 9.992 0.236 1 91.44 366 LEU B O 1
ATOM 7709 N N . ASN B 1 367 ? 6.758 11.547 1.061 1 92.25 367 ASN B N 1
ATOM 7710 C CA . ASN B 1 367 ? 5.957 12.703 0.677 1 92.25 367 ASN B CA 1
ATOM 7711 C C . ASN B 1 367 ? 6.836 13.898 0.305 1 92.25 367 ASN B C 1
ATOM 7713 O O . ASN B 1 367 ? 7.312 14.617 1.182 1 92.25 367 ASN B O 1
ATOM 7717 N N . LYS B 1 368 ? 6.898 14.141 -0.901 1 89.94 368 LYS B N 1
ATOM 7718 C CA . LYS B 1 368 ? 7.812 15.156 -1.413 1 89.94 368 LYS B CA 1
ATOM 7719 C C . LYS B 1 368 ? 7.352 16.562 -1.024 1 89.94 368 LYS B C 1
ATOM 7721 O O . LYS B 1 368 ? 8.141 17.5 -1.037 1 89.94 368 LYS B O 1
ATOM 7726 N N . ASN B 1 369 ? 6.113 16.703 -0.649 1 90.19 369 ASN B N 1
ATOM 7727 C CA . ASN B 1 369 ? 5.57 18.031 -0.338 1 90.19 369 ASN B CA 1
ATOM 7728 C C . ASN B 1 369 ? 5.434 18.234 1.168 1 90.19 369 ASN B C 1
ATOM 7730 O O . ASN B 1 369 ? 4.684 19.109 1.612 1 90.19 369 ASN B O 1
ATOM 7734 N N . TYR B 1 370 ? 6.152 17.422 1.912 1 93.56 370 TYR B N 1
ATOM 7735 C CA . TYR B 1 370 ? 6.082 17.547 3.363 1 93.56 370 TYR B CA 1
ATOM 7736 C C . TYR B 1 370 ? 6.879 18.75 3.846 1 93.56 370 TYR B C 1
ATOM 7738 O O . TYR B 1 370 ? 8.078 18.641 4.121 1 93.56 370 TYR B O 1
ATOM 7746 N N . LEU B 1 371 ? 6.258 19.812 4.082 1 92.5 371 LEU B N 1
ATOM 7747 C CA . LEU B 1 371 ? 6.844 21.125 4.332 1 92.5 371 LEU B CA 1
ATOM 7748 C C . LEU B 1 371 ? 7.789 21.078 5.531 1 92.5 371 LEU B C 1
ATOM 7750 O O . LEU B 1 371 ? 8.93 21.547 5.445 1 92.5 371 LEU B O 1
ATOM 7754 N N . SER B 1 372 ? 7.395 20.547 6.625 1 93.12 372 SER B N 1
ATOM 7755 C CA . SER B 1 372 ? 8.18 20.531 7.855 1 93.12 372 SER B CA 1
ATOM 7756 C C . SER B 1 372 ? 9.508 19.797 7.656 1 93.12 372 SER B C 1
ATOM 7758 O O . SER B 1 372 ? 10.531 20.219 8.203 1 93.12 372 SER B O 1
ATOM 7760 N N . ALA B 1 373 ? 9.438 18.766 6.863 1 96 373 ALA B N 1
ATOM 7761 C CA . ALA B 1 373 ? 10.648 17.969 6.633 1 96 373 ALA B CA 1
ATOM 7762 C C . ALA B 1 373 ? 11.688 18.781 5.863 1 96 373 ALA B C 1
ATOM 7764 O O . ALA B 1 373 ? 12.883 18.688 6.152 1 96 373 ALA B O 1
ATOM 7765 N N . TRP B 1 374 ? 11.297 19.578 4.887 1 95.94 374 TRP B N 1
ATOM 7766 C CA . TRP B 1 374 ? 12.211 20.422 4.133 1 95.94 374 TRP B CA 1
ATOM 7767 C C . TRP B 1 374 ? 12.836 21.484 5.031 1 95.94 374 TRP B C 1
ATOM 7769 O O . TRP B 1 374 ? 14.055 21.688 4.988 1 95.94 374 TRP B O 1
ATOM 7779 N N . THR B 1 375 ? 12.039 22.094 5.801 1 95.81 375 THR B N 1
ATOM 7780 C CA . THR B 1 375 ? 12.516 23.156 6.691 1 95.81 375 THR B CA 1
ATOM 7781 C C . THR B 1 375 ? 13.5 22.594 7.711 1 95.81 375 THR B C 1
ATOM 7783 O O . THR B 1 375 ? 14.57 23.172 7.934 1 95.81 375 THR B O 1
ATOM 7786 N N . LEU B 1 376 ? 13.172 21.484 8.328 1 96.31 376 LEU B N 1
ATOM 7787 C CA . LEU B 1 376 ? 14.031 20.859 9.336 1 96.31 376 LEU B CA 1
ATOM 7788 C C . LEU B 1 376 ? 15.336 20.375 8.711 1 96.31 376 LEU B C 1
ATOM 7790 O O . LEU B 1 376 ? 16.406 20.484 9.32 1 96.31 376 LEU B O 1
ATOM 7794 N N . MET B 1 377 ? 15.258 19.859 7.535 1 96.81 377 MET B N 1
ATOM 7795 C CA . MET B 1 377 ? 16.453 19.438 6.82 1 96.81 377 MET B CA 1
ATOM 7796 C C . MET B 1 377 ? 17.375 20.625 6.555 1 96.81 377 MET B C 1
ATOM 7798 O O . MET B 1 377 ? 18.594 20.5 6.672 1 96.81 377 MET B O 1
ATOM 7802 N N . GLY B 1 378 ? 16.859 21.75 6.172 1 96.69 378 GLY B N 1
ATOM 7803 C CA . GLY B 1 378 ? 17.656 22.953 6.004 1 96.69 378 GLY B CA 1
ATOM 7804 C C . GLY B 1 378 ? 18.406 23.359 7.262 1 96.69 378 GLY B C 1
ATOM 7805 O O . GLY B 1 378 ? 19.578 23.719 7.199 1 96.69 378 GLY B O 1
ATOM 7806 N N . HIS B 1 379 ? 17.656 23.297 8.352 1 95.44 379 HIS B N 1
ATOM 7807 C CA . HIS B 1 379 ? 18.281 23.609 9.625 1 95.44 379 HIS B CA 1
ATOM 7808 C C . HIS B 1 379 ? 19.469 22.688 9.898 1 95.44 379 HIS B C 1
ATOM 7810 O O . HIS B 1 379 ? 20.5 23.141 10.406 1 95.44 379 HIS B O 1
ATOM 7816 N N . GLU B 1 380 ? 19.297 21.438 9.594 1 96.75 380 GLU B N 1
ATOM 7817 C CA . GLU B 1 380 ? 20.375 20.469 9.828 1 96.75 380 GLU B CA 1
ATOM 7818 C C . GLU B 1 380 ? 21.578 20.75 8.922 1 96.75 380 GLU B C 1
ATOM 7820 O O . GLU B 1 380 ? 22.719 20.609 9.344 1 96.75 380 GLU B O 1
ATOM 7825 N N . PHE B 1 381 ? 21.328 21.172 7.742 1 96.5 381 PHE B N 1
ATOM 7826 C CA . PHE B 1 381 ? 22.406 21.5 6.824 1 96.5 381 PHE B CA 1
ATOM 7827 C C . PHE B 1 381 ? 23.172 22.734 7.297 1 96.5 381 PHE B C 1
ATOM 7829 O O . PHE B 1 381 ? 24.375 22.828 7.129 1 96.5 381 PHE B O 1
ATOM 7836 N N . VAL B 1 382 ? 22.422 23.625 7.867 1 93.94 382 VAL B N 1
ATOM 7837 C CA . VAL B 1 382 ? 23.047 24.812 8.422 1 93.94 382 VAL B CA 1
ATOM 7838 C C . VAL B 1 382 ? 23.969 24.422 9.578 1 93.94 382 VAL B C 1
ATOM 7840 O O . VAL B 1 382 ? 25.094 24.906 9.688 1 93.94 382 VAL B O 1
ATOM 7843 N N . GLU B 1 383 ? 23.422 23.547 10.422 1 92.75 383 GLU B N 1
ATOM 7844 C CA . GLU B 1 383 ? 24.219 23.062 11.547 1 92.75 383 GLU B CA 1
ATOM 7845 C C . GLU B 1 383 ? 25.453 22.297 11.07 1 92.75 383 GLU B C 1
ATOM 7847 O O . GLU B 1 383 ? 26.5 22.344 11.719 1 92.75 383 GLU B O 1
ATOM 7852 N N . MET B 1 384 ? 25.328 21.672 9.953 1 94.69 384 MET B N 1
ATOM 7853 C CA . MET B 1 384 ? 26.438 20.891 9.383 1 94.69 384 MET B CA 1
ATOM 7854 C C . MET B 1 384 ? 27.328 21.781 8.508 1 94.69 384 MET B C 1
ATOM 7856 O O . MET B 1 384 ? 28.281 21.297 7.898 1 94.69 384 MET B O 1
ATOM 7860 N N . LYS B 1 385 ? 27.016 23.094 8.383 1 92.31 385 LYS B N 1
ATOM 7861 C CA . LYS B 1 385 ? 27.75 24.078 7.613 1 92.31 385 LYS B CA 1
ATOM 7862 C C . LYS B 1 385 ? 27.719 23.75 6.125 1 92.31 385 LYS B C 1
ATOM 7864 O O . LYS B 1 385 ? 28.703 23.969 5.418 1 92.31 385 LYS B O 1
ATOM 7869 N N . ASN B 1 386 ? 26.734 23.031 5.781 1 94.75 386 ASN B N 1
ATOM 7870 C CA . ASN B 1 386 ? 26.453 22.812 4.367 1 94.75 386 ASN B CA 1
ATOM 7871 C C . ASN B 1 386 ? 25.422 23.797 3.838 1 94.75 386 ASN B C 1
ATOM 7873 O O . ASN B 1 386 ? 24.266 23.438 3.611 1 94.75 386 ASN B O 1
ATOM 7877 N N . THR B 1 387 ? 25.828 24.984 3.51 1 94.19 387 THR B N 1
ATOM 7878 C CA . THR B 1 387 ? 24.953 26.125 3.236 1 94.19 387 THR B CA 1
ATOM 7879 C C . THR B 1 387 ? 24.25 25.938 1.901 1 94.19 387 THR B C 1
ATOM 7881 O O . THR B 1 387 ? 23.047 26.219 1.789 1 94.19 387 THR B O 1
ATOM 7884 N N . PRO B 1 388 ? 24.969 25.422 0.897 1 94 388 PRO B N 1
ATOM 7885 C CA . PRO B 1 388 ? 24.25 25.266 -0.371 1 94 388 PRO B CA 1
ATOM 7886 C C . PRO B 1 388 ? 23.062 24.297 -0.264 1 94 388 PRO B C 1
ATOM 7888 O O . PRO B 1 388 ? 22 24.562 -0.818 1 94 388 PRO B O 1
ATOM 7891 N N . ALA B 1 389 ? 23.328 23.25 0.407 1 95.69 389 ALA B N 1
ATOM 7892 C CA . ALA B 1 389 ? 22.25 22.281 0.581 1 95.69 389 ALA B CA 1
ATOM 7893 C C . ALA B 1 389 ? 21.109 22.875 1.399 1 95.69 389 ALA B C 1
ATOM 7895 O O . ALA B 1 389 ? 19.938 22.562 1.165 1 95.69 389 ALA B O 1
ATOM 7896 N N . ALA B 1 390 ? 21.438 23.688 2.344 1 96.75 390 ALA B N 1
ATOM 7897 C CA . ALA B 1 390 ? 20.438 24.359 3.16 1 96.75 390 ALA B CA 1
ATOM 7898 C C . ALA B 1 390 ? 19.578 25.297 2.312 1 96.75 390 ALA B C 1
ATOM 7900 O O . ALA B 1 390 ? 18.344 25.328 2.457 1 96.75 390 ALA B O 1
ATOM 7901 N N . VAL B 1 391 ? 20.234 26.031 1.458 1 96.19 391 VAL B N 1
ATOM 7902 C CA . VAL B 1 391 ? 19.531 26.969 0.59 1 96.19 391 VAL B CA 1
ATOM 7903 C C . VAL B 1 391 ? 18.562 26.203 -0.312 1 96.19 391 VAL B C 1
ATOM 7905 O O . VAL B 1 391 ? 17.406 26.609 -0.489 1 96.19 391 VAL B O 1
ATOM 7908 N N . ASP B 1 392 ? 19.062 25.125 -0.841 1 95.06 392 ASP B N 1
ATOM 7909 C CA . ASP B 1 392 ? 18.203 24.312 -1.711 1 95.06 392 ASP B CA 1
ATOM 7910 C C . ASP B 1 392 ? 16.984 23.797 -0.956 1 95.06 392 ASP B C 1
ATOM 7912 O O . ASP B 1 392 ? 15.875 23.797 -1.488 1 95.06 392 ASP B O 1
ATOM 7916 N N . ALA B 1 393 ? 17.172 23.312 0.212 1 95.88 393 ALA B N 1
ATOM 7917 C CA . ALA B 1 393 ? 16.094 22.781 1.033 1 95.88 393 ALA B CA 1
ATOM 7918 C C . ALA B 1 393 ? 15.062 23.859 1.368 1 95.88 393 ALA B C 1
ATOM 7920 O O . ALA B 1 393 ? 13.852 23.625 1.254 1 95.88 393 ALA B O 1
ATOM 7921 N N . TYR B 1 394 ? 15.539 25 1.774 1 96.12 394 TYR B N 1
ATOM 7922 C CA . TYR B 1 394 ? 14.641 26.094 2.131 1 96.12 394 TYR B CA 1
ATOM 7923 C C . TYR B 1 394 ? 13.883 26.594 0.908 1 96.12 394 TYR B C 1
ATOM 7925 O O . TYR B 1 394 ? 12.711 26.969 1.005 1 96.12 394 TYR B O 1
ATOM 7933 N N . ARG B 1 395 ? 14.523 26.656 -0.215 1 95 395 ARG B N 1
ATOM 7934 C CA . ARG B 1 395 ? 13.867 27.094 -1.44 1 95 395 ARG B CA 1
ATOM 7935 C C . ARG B 1 395 ? 12.703 26.156 -1.8 1 95 395 ARG B C 1
ATOM 7937 O O . ARG B 1 395 ? 11.648 26.625 -2.234 1 95 395 ARG B O 1
ATOM 7944 N N . ARG B 1 396 ? 12.961 24.891 -1.636 1 93.69 396 ARG B N 1
ATOM 7945 C CA . ARG B 1 396 ? 11.898 23.922 -1.892 1 93.69 396 ARG B CA 1
ATOM 7946 C C . ARG B 1 396 ? 10.734 24.125 -0.932 1 93.69 396 ARG B C 1
ATOM 7948 O O . ARG B 1 396 ? 9.578 23.938 -1.308 1 93.69 396 ARG B O 1
ATOM 7955 N N . ALA B 1 397 ? 11.031 24.406 0.271 1 95.06 397 ALA B N 1
ATOM 7956 C CA . ALA B 1 397 ? 9.992 24.672 1.267 1 95.06 397 ALA B CA 1
ATOM 7957 C C . ALA B 1 397 ? 9.164 25.891 0.89 1 95.06 397 ALA B C 1
ATOM 7959 O O . ALA B 1 397 ? 7.941 25.891 1.036 1 95.06 397 ALA B O 1
ATOM 7960 N N . VAL B 1 398 ? 9.836 26.938 0.43 1 93.75 398 VAL B N 1
ATOM 7961 C CA . VAL B 1 398 ? 9.156 28.172 0.019 1 93.75 398 VAL B CA 1
ATOM 7962 C C . VAL B 1 398 ? 8.25 27.891 -1.179 1 93.75 398 VAL B C 1
ATOM 7964 O O . VAL B 1 398 ? 7.156 28.438 -1.281 1 93.75 398 VAL B O 1
ATOM 7967 N N . ASP B 1 399 ? 8.703 27.016 -2.055 1 91.62 399 ASP B N 1
ATOM 7968 C CA . ASP B 1 399 ? 7.922 26.641 -3.23 1 91.62 399 ASP B CA 1
ATOM 7969 C C . ASP B 1 399 ? 6.641 25.922 -2.832 1 91.62 399 ASP B C 1
ATOM 7971 O O . ASP B 1 399 ? 5.605 26.078 -3.479 1 91.62 399 ASP B O 1
ATOM 7975 N N . ILE B 1 400 ? 6.711 25.109 -1.871 1 89.81 400 ILE B N 1
ATOM 7976 C CA . ILE B 1 400 ? 5.566 24.328 -1.42 1 89.81 400 ILE B CA 1
ATOM 7977 C C . ILE B 1 400 ? 4.551 25.25 -0.74 1 89.81 400 ILE B C 1
ATOM 7979 O O . ILE B 1 400 ? 3.35 25.156 -1.007 1 89.81 400 ILE B O 1
ATOM 7983 N N . ASP B 1 401 ? 5.094 26.109 0.172 1 89.38 401 ASP B N 1
ATOM 7984 C CA . ASP B 1 401 ? 4.227 27.062 0.865 1 89.38 401 ASP B CA 1
ATOM 7985 C C . ASP B 1 401 ? 4.91 28.422 1.024 1 89.38 401 ASP B C 1
ATOM 7987 O O . ASP B 1 401 ? 5.621 28.656 2.004 1 89.38 401 ASP B O 1
ATOM 7991 N N . PRO B 1 402 ? 4.57 29.25 0.211 1 88.75 402 PRO B N 1
ATOM 7992 C CA . PRO B 1 402 ? 5.211 30.578 0.264 1 88.75 402 PRO B CA 1
ATOM 7993 C C . PRO B 1 402 ? 4.77 31.391 1.473 1 88.75 402 PRO B C 1
ATOM 7995 O O . PRO B 1 402 ? 5.398 32.406 1.797 1 88.75 402 PRO B O 1
ATOM 7998 N N . CYS B 1 403 ? 3.83 30.922 2.199 1 84.81 403 CYS B N 1
ATOM 7999 C CA . CYS B 1 403 ? 3.316 31.703 3.32 1 84.81 403 CYS B CA 1
ATOM 8000 C C . CYS B 1 403 ? 3.938 31.234 4.633 1 84.81 403 CYS B C 1
ATOM 8002 O O . CYS B 1 403 ? 3.701 31.844 5.68 1 84.81 403 CYS B O 1
ATOM 8004 N N . ASP B 1 404 ? 4.719 30.297 4.523 1 87.19 404 ASP B N 1
ATOM 8005 C CA . ASP B 1 404 ? 5.402 29.844 5.734 1 87.19 404 ASP B CA 1
ATOM 8006 C C . ASP B 1 404 ? 6.676 30.656 5.98 1 87.19 404 ASP B C 1
ATOM 8008 O O . ASP B 1 404 ? 7.617 30.594 5.188 1 87.19 404 ASP B O 1
ATOM 8012 N N . TYR B 1 405 ? 6.766 31.328 7.148 1 89.31 405 TYR B N 1
ATOM 8013 C CA . TYR B 1 405 ? 7.852 32.25 7.43 1 89.31 405 TYR B CA 1
ATOM 8014 C C . TYR B 1 405 ? 9.141 31.516 7.746 1 89.31 405 TYR B C 1
ATOM 8016 O O . TYR B 1 405 ? 10.234 32.094 7.648 1 89.31 405 TYR B O 1
ATOM 8024 N N . ARG B 1 406 ? 9.117 30.344 8.203 1 89.38 406 ARG B N 1
ATOM 8025 C CA . ARG B 1 406 ? 10.273 29.609 8.703 1 89.38 406 ARG B CA 1
ATOM 8026 C C . ARG B 1 406 ? 11.312 29.406 7.605 1 89.38 406 ARG B C 1
ATOM 8028 O O . ARG B 1 406 ? 12.516 29.516 7.859 1 89.38 406 ARG B O 1
ATOM 8035 N N . ALA B 1 407 ? 10.742 29.047 6.492 1 93.56 407 ALA B N 1
ATOM 8036 C CA . ALA B 1 407 ? 11.664 28.812 5.383 1 93.56 407 ALA B CA 1
ATOM 8037 C C . ALA B 1 407 ? 12.305 30.125 4.918 1 93.56 407 ALA B C 1
ATOM 8039 O O . ALA B 1 407 ? 13.484 30.141 4.547 1 93.56 407 ALA B O 1
ATOM 8040 N N . TRP B 1 408 ? 11.602 31.188 4.918 1 94.88 408 TRP B N 1
ATOM 8041 C CA . TRP B 1 408 ? 12.133 32.5 4.562 1 94.88 408 TRP B CA 1
ATOM 8042 C C . TRP B 1 408 ? 13.203 32.938 5.551 1 94.88 408 TRP B C 1
ATOM 8044 O O . TRP B 1 408 ? 14.258 33.438 5.152 1 94.88 408 TRP B O 1
ATOM 8054 N N . TYR B 1 409 ? 12.883 32.75 6.785 1 95.06 409 TYR B N 1
ATOM 8055 C CA . TYR B 1 409 ? 13.859 33.062 7.828 1 95.06 409 TYR B CA 1
ATOM 8056 C C . TYR B 1 409 ? 15.125 32.219 7.66 1 95.06 409 TYR B C 1
ATOM 8058 O O . TYR B 1 409 ? 16.234 32.75 7.785 1 95.06 409 TYR B O 1
ATOM 8066 N N . GLY B 1 410 ? 14.969 30.938 7.336 1 95.38 410 GLY B N 1
ATOM 8067 C CA . GLY B 1 410 ? 16.094 30.062 7.113 1 95.38 410 GLY B CA 1
ATOM 8068 C C . GLY B 1 410 ? 16.969 30.484 5.949 1 95.38 410 GLY B C 1
ATOM 8069 O O . GLY B 1 410 ? 18.203 30.422 6.023 1 95.38 410 GLY B O 1
ATOM 8070 N N . LEU B 1 411 ? 16.375 30.953 4.859 1 95.81 411 LEU B N 1
ATOM 8071 C CA . LEU B 1 411 ? 17.109 31.469 3.713 1 95.81 411 LEU B CA 1
ATOM 8072 C C . LEU B 1 411 ? 17.906 32.719 4.094 1 95.81 411 LEU B C 1
ATOM 8074 O O . LEU B 1 411 ? 19.047 32.875 3.652 1 95.81 411 LEU B O 1
ATOM 8078 N N . GLY B 1 412 ? 17.297 33.562 4.844 1 95.56 412 GLY B N 1
ATOM 8079 C CA . GLY B 1 412 ? 18.016 34.719 5.336 1 95.56 412 GLY B CA 1
ATOM 8080 C C . GLY B 1 412 ? 19.266 34.344 6.133 1 95.56 412 GLY B C 1
ATOM 8081 O O . GLY B 1 412 ? 20.328 34.938 5.922 1 95.56 412 GLY B O 1
ATOM 8082 N N . GLN B 1 413 ? 19.094 33.406 6.996 1 93.88 413 GLN B N 1
ATOM 8083 C CA . GLN B 1 413 ? 20.219 32.969 7.812 1 93.88 413 GLN B CA 1
ATOM 8084 C C . GLN B 1 413 ? 21.312 32.344 6.949 1 93.88 413 GLN B C 1
ATOM 8086 O O . GLN B 1 413 ? 22.5 32.562 7.184 1 93.88 413 GLN B O 1
ATOM 8091 N N . ALA B 1 414 ? 20.891 31.547 6.023 1 94.81 414 ALA B N 1
ATOM 8092 C CA . ALA B 1 414 ? 21.859 30.875 5.148 1 94.81 414 ALA B CA 1
ATOM 8093 C C . ALA B 1 414 ? 22.641 31.891 4.332 1 94.81 414 ALA B C 1
ATOM 8095 O O . ALA B 1 414 ? 23.875 31.781 4.203 1 94.81 414 ALA B O 1
ATOM 8096 N N . TYR B 1 415 ? 22 32.906 3.84 1 94.06 415 TYR B N 1
ATOM 8097 C CA . TYR B 1 415 ? 22.688 33.906 3.029 1 94.06 415 TYR B CA 1
ATOM 8098 C C . TYR B 1 415 ? 23.578 34.781 3.895 1 94.06 415 TYR B C 1
ATOM 8100 O O . TYR B 1 415 ? 24.625 35.25 3.447 1 94.06 415 TYR B O 1
ATOM 8108 N N . GLU B 1 416 ? 23.109 35 5.074 1 92.06 416 GLU B N 1
ATOM 8109 C CA . GLU B 1 416 ? 23.969 35.719 6.008 1 92.06 416 GLU B CA 1
ATOM 8110 C C . GLU B 1 416 ? 25.266 34.969 6.262 1 92.06 416 GLU B C 1
ATOM 8112 O O . GLU B 1 416 ? 26.344 35.562 6.301 1 92.06 416 GLU B O 1
ATOM 8117 N N . MET B 1 417 ? 25.172 33.719 6.395 1 91.69 417 MET B N 1
ATOM 8118 C CA . MET B 1 417 ? 26.328 32.875 6.637 1 91.69 417 MET B CA 1
ATOM 8119 C C . MET B 1 417 ? 27.25 32.844 5.418 1 91.69 417 MET B C 1
ATOM 8121 O O . MET B 1 417 ? 28.453 32.688 5.551 1 91.69 417 MET B O 1
ATOM 8125 N N . MET B 1 418 ? 26.672 33.062 4.289 1 92.25 418 MET B N 1
ATOM 8126 C CA . MET B 1 418 ? 27.438 33.062 3.047 1 92.25 418 MET B CA 1
ATOM 8127 C C . MET B 1 418 ? 28.016 34.469 2.785 1 92.25 418 MET B C 1
ATOM 8129 O O . MET B 1 418 ? 28.703 34.656 1.784 1 92.25 418 MET B O 1
ATOM 8133 N N . GLY B 1 419 ? 27.75 35.438 3.664 1 90.19 419 GLY B N 1
ATOM 8134 C CA . GLY B 1 419 ? 28.297 36.781 3.537 1 90.19 419 GLY B CA 1
ATOM 8135 C C . GLY B 1 419 ? 27.562 37.625 2.506 1 90.19 419 GLY B C 1
ATOM 8136 O O . GLY B 1 419 ? 28.188 38.438 1.817 1 90.19 419 GLY B O 1
ATOM 8137 N N . MET B 1 420 ? 26.328 37.25 2.361 1 92.88 420 MET B N 1
ATOM 8138 C CA . MET B 1 420 ? 25.5 38 1.431 1 92.88 420 MET B CA 1
ATOM 8139 C C . MET B 1 420 ? 24.375 38.719 2.168 1 92.88 420 MET B C 1
ATOM 8141 O O . MET B 1 420 ? 23.203 38.406 2.006 1 92.88 420 MET B O 1
ATOM 8145 N N . PRO B 1 421 ? 24.656 39.812 2.814 1 92.19 421 PRO B N 1
ATOM 8146 C CA . PRO B 1 421 ? 23.688 40.438 3.707 1 92.19 421 PRO B CA 1
ATOM 8147 C C . PRO B 1 421 ? 22.516 41.062 2.957 1 92.19 421 PRO B C 1
ATOM 8149 O O . PRO B 1 421 ? 21.391 41.125 3.471 1 92.19 421 PRO B O 1
ATOM 8152 N N . PHE B 1 422 ? 22.719 41.562 1.731 1 91.56 422 PHE B N 1
ATOM 8153 C CA . PHE B 1 422 ? 21.625 42.156 0.975 1 91.56 422 PHE B CA 1
ATOM 8154 C C . PHE B 1 422 ? 20.562 41.094 0.647 1 91.56 422 PHE B C 1
ATOM 8156 O O . PHE B 1 422 ? 19.359 41.375 0.742 1 91.56 422 PHE B O 1
ATOM 8163 N N . TYR B 1 423 ? 21.125 40 0.262 1 91.38 423 TYR B N 1
ATOM 8164 C CA . TYR B 1 423 ? 20.188 38.906 -0.002 1 91.38 423 TYR B CA 1
ATOM 8165 C C . TYR B 1 423 ? 19.484 38.469 1.277 1 91.38 423 TYR B C 1
ATOM 8167 O O . TYR B 1 423 ? 18.266 38.219 1.272 1 91.38 423 TYR B O 1
ATOM 8175 N N . ALA B 1 424 ? 20.188 38.406 2.301 1 95 424 ALA B N 1
ATOM 8176 C CA . ALA B 1 424 ? 19.625 38 3.59 1 95 424 ALA B CA 1
ATOM 8177 C C . ALA B 1 424 ? 18.516 38.938 4.02 1 95 424 ALA B C 1
ATOM 8179 O O . ALA B 1 424 ? 17.484 38.5 4.535 1 95 424 ALA B O 1
ATOM 8180 N N . LEU B 1 425 ? 18.734 40.219 3.809 1 94.81 425 LEU B N 1
ATOM 8181 C CA . LEU B 1 425 ? 17.766 41.219 4.203 1 94.81 425 LEU B CA 1
ATOM 8182 C C . LEU B 1 425 ? 16.438 41.031 3.475 1 94.81 425 LEU B C 1
ATOM 8184 O O . LEU B 1 425 ? 15.367 41.219 4.059 1 94.81 425 LEU B O 1
ATOM 8188 N N . HIS B 1 426 ? 16.562 40.719 2.234 1 94.38 426 HIS B N 1
ATOM 8189 C CA . HIS B 1 426 ? 15.359 40.469 1.454 1 94.38 426 HIS B CA 1
ATOM 8190 C C . HIS B 1 426 ? 14.516 39.375 2.09 1 94.38 426 HIS B C 1
ATOM 8192 O O . HIS B 1 426 ? 13.297 39.531 2.227 1 94.38 426 HIS B O 1
ATOM 8198 N N . TYR B 1 427 ? 15.133 38.344 2.439 1 96.25 427 TYR B N 1
ATOM 8199 C CA . TYR B 1 427 ? 14.43 37.188 2.986 1 96.25 427 TYR B CA 1
ATOM 8200 C C . TYR B 1 427 ? 13.961 37.469 4.41 1 96.25 427 TYR B C 1
ATOM 8202 O O . TYR B 1 427 ? 12.867 37.031 4.805 1 96.25 427 TYR B O 1
ATOM 8210 N N . PHE B 1 428 ? 14.711 38.125 5.203 1 95.69 428 PHE B N 1
ATOM 8211 C CA . PHE B 1 428 ? 14.289 38.5 6.547 1 95.69 428 PHE B CA 1
ATOM 8212 C C . PHE B 1 428 ? 13.07 39.406 6.492 1 95.69 428 PHE B C 1
ATOM 8214 O O . PHE B 1 428 ? 12.148 39.281 7.301 1 95.69 428 PHE B O 1
ATOM 8221 N N . LYS B 1 429 ? 13.078 40.344 5.574 1 95.06 429 LYS B N 1
ATOM 8222 C CA . LYS B 1 429 ? 11.953 41.25 5.418 1 95.06 429 LYS B CA 1
ATOM 8223 C C . LYS B 1 429 ? 10.664 40.469 5.121 1 95.06 429 LYS B C 1
ATOM 8225 O O . LYS B 1 429 ? 9.609 40.781 5.668 1 95.06 429 LYS B O 1
ATOM 8230 N N . LYS B 1 430 ? 10.836 39.531 4.266 1 94.69 430 LYS B N 1
ATOM 8231 C CA . LYS B 1 430 ? 9.672 38.719 3.934 1 94.69 430 LYS B CA 1
ATOM 8232 C C . LYS B 1 430 ? 9.188 37.906 5.148 1 94.69 430 LYS B C 1
ATOM 8234 O O . LYS B 1 430 ? 7.984 37.75 5.352 1 94.69 430 LYS B O 1
ATOM 8239 N N . SER B 1 431 ? 10.07 37.406 5.875 1 94.44 431 SER B N 1
ATOM 8240 C CA . SER B 1 431 ? 9.703 36.625 7.055 1 94.44 431 SER B CA 1
ATOM 8241 C C . SER B 1 431 ? 8.969 37.5 8.078 1 94.44 431 SER B C 1
ATOM 8243 O O . SER B 1 431 ? 7.984 37.062 8.672 1 94.44 431 SER B O 1
ATOM 8245 N N . VAL B 1 432 ? 9.43 38.719 8.297 1 92.44 432 VAL B N 1
ATOM 8246 C CA . VAL B 1 432 ? 8.812 39.656 9.258 1 92.44 432 VAL B CA 1
ATOM 8247 C C . VAL B 1 432 ? 7.438 40.062 8.75 1 92.44 432 VAL B C 1
ATOM 8249 O O . VAL B 1 432 ? 6.516 40.281 9.547 1 92.44 432 VAL B O 1
ATOM 8252 N N . PHE B 1 433 ? 7.336 40.125 7.504 1 91.56 433 PHE B N 1
ATOM 8253 C CA . PHE B 1 433 ? 6.051 40.469 6.902 1 91.56 433 PHE B CA 1
ATOM 8254 C C . PHE B 1 433 ? 5.027 39.375 7.172 1 91.56 433 PHE B C 1
ATOM 8256 O O . PHE B 1 433 ? 3.863 39.656 7.461 1 91.56 433 PHE B O 1
ATOM 8263 N N . LEU B 1 434 ? 5.426 38.188 7.098 1 87.56 434 LEU B N 1
ATOM 8264 C CA . LEU B 1 434 ? 4.531 37.062 7.262 1 87.56 434 LEU B CA 1
ATOM 8265 C C . LEU B 1 434 ? 4.188 36.844 8.734 1 87.56 434 LEU B C 1
ATOM 8267 O O . LEU B 1 434 ? 3.08 36.406 9.062 1 87.56 434 LEU B O 1
ATOM 8271 N N . GLN B 1 435 ? 5.191 37.094 9.586 1 87.31 435 GLN B N 1
ATOM 8272 C CA . GLN B 1 435 ? 4.984 36.938 11.023 1 87.31 435 GLN B CA 1
ATOM 8273 C C . GLN B 1 435 ? 5.527 38.156 11.781 1 87.31 435 GLN B C 1
ATOM 8275 O O . GLN B 1 435 ? 6.566 38.062 12.438 1 87.31 435 GLN B O 1
ATOM 8280 N N . PRO B 1 436 ? 4.742 39.094 11.875 1 87.06 436 PRO B N 1
ATOM 8281 C CA . PRO B 1 436 ? 5.242 40.344 12.438 1 87.06 436 PRO B CA 1
ATOM 8282 C C . PRO B 1 436 ? 5.324 40.312 13.961 1 87.06 436 PRO B C 1
ATOM 8284 O O . PRO B 1 436 ? 6.02 41.156 14.562 1 87.06 436 PRO B O 1
ATOM 8287 N N . ASN B 1 437 ? 4.719 39.438 14.586 1 83.12 437 ASN B N 1
ATOM 8288 C CA . ASN B 1 437 ? 4.672 39.438 16.047 1 83.12 437 ASN B CA 1
ATOM 8289 C C . ASN B 1 437 ? 5.77 38.562 16.641 1 83.12 437 ASN B C 1
ATOM 8291 O O . ASN B 1 437 ? 5.812 38.375 17.859 1 83.12 437 ASN B O 1
ATOM 8295 N N . ASP B 1 438 ? 6.637 38.125 15.852 1 86.88 438 ASP B N 1
ATOM 8296 C CA . ASP B 1 438 ? 7.746 37.312 16.328 1 86.88 438 ASP B CA 1
ATOM 8297 C C . ASP B 1 438 ? 9.016 38.156 16.484 1 86.88 438 ASP B C 1
ATOM 8299 O O . ASP B 1 438 ? 9.586 38.625 15.484 1 86.88 438 ASP B O 1
ATOM 8303 N N . SER B 1 439 ? 9.492 38.281 17.703 1 89.75 439 SER B N 1
ATOM 8304 C CA . SER B 1 439 ? 10.633 39.156 18 1 89.75 439 SER B CA 1
ATOM 8305 C C . SER B 1 439 ? 11.914 38.594 17.406 1 89.75 439 SER B C 1
ATOM 8307 O O . SER B 1 439 ? 12.836 39.344 17.062 1 89.75 439 SER B O 1
ATOM 8309 N N . ARG B 1 440 ? 12.047 37.312 17.219 1 87.62 440 ARG B N 1
ATOM 8310 C CA . ARG B 1 440 ? 13.258 36.656 16.719 1 87.62 440 ARG B CA 1
ATOM 8311 C C . ARG B 1 440 ? 13.555 37.094 15.289 1 87.62 440 ARG B C 1
ATOM 8313 O O . ARG B 1 440 ? 14.719 37.219 14.898 1 87.62 440 ARG B O 1
ATOM 8320 N N . LEU B 1 441 ? 12.562 37.312 14.602 1 92.62 441 LEU B N 1
ATOM 8321 C CA . LEU B 1 441 ? 12.727 37.688 13.211 1 92.62 441 LEU B CA 1
ATOM 8322 C C . LEU B 1 441 ? 13.203 39.125 13.094 1 92.62 441 LEU B C 1
ATOM 8324 O O . LEU B 1 441 ? 14.078 39.438 12.281 1 92.62 441 LEU B O 1
ATOM 8328 N N . TRP B 1 442 ? 12.656 39.906 13.914 1 93.81 442 TRP B N 1
ATOM 8329 C CA . TRP B 1 442 ? 13.062 41.312 13.938 1 93.81 442 TRP B CA 1
ATOM 8330 C C . TRP B 1 442 ? 14.516 41.469 14.398 1 93.81 442 TRP B C 1
ATOM 8332 O O . TRP B 1 442 ? 15.258 42.281 13.883 1 93.81 442 TRP B O 1
ATOM 8342 N N . ILE B 1 443 ? 14.859 40.719 15.367 1 93.88 443 ILE B N 1
ATOM 8343 C CA . ILE B 1 443 ? 16.219 40.75 15.891 1 93.88 443 ILE B CA 1
ATOM 8344 C C . ILE B 1 443 ? 17.203 40.312 14.797 1 93.88 443 ILE B C 1
ATOM 8346 O O . ILE B 1 443 ? 18.25 40.938 14.625 1 93.88 443 ILE B O 1
ATOM 8350 N N . ALA B 1 444 ? 16.812 39.281 14.109 1 93.56 444 ALA B N 1
ATOM 8351 C CA . ALA B 1 444 ? 17.672 38.781 13.031 1 93.56 444 ALA B CA 1
ATOM 8352 C C . ALA B 1 444 ? 17.844 39.844 11.953 1 93.56 444 ALA B C 1
ATOM 8354 O O . ALA B 1 444 ? 18.953 40.062 11.43 1 93.56 444 ALA B O 1
ATOM 8355 N N . MET B 1 445 ? 16.812 40.5 11.617 1 94.94 445 MET B N 1
ATOM 8356 C CA . MET B 1 445 ? 16.859 41.562 10.625 1 94.94 445 MET B CA 1
ATOM 8357 C C . MET B 1 445 ? 17.703 42.719 11.133 1 94.94 445 MET B C 1
ATOM 8359 O O . MET B 1 445 ? 18.453 43.344 10.375 1 94.94 445 MET B O 1
ATOM 8363 N N . GLY B 1 446 ? 17.578 43.062 12.414 1 94.75 446 GLY B N 1
ATOM 8364 C CA . GLY B 1 446 ? 18.391 44.125 13.023 1 94.75 446 GLY B CA 1
ATOM 8365 C C . GLY B 1 446 ? 19.875 43.812 12.992 1 94.75 446 GLY B C 1
ATOM 8366 O O . GLY B 1 446 ? 20.688 44.688 12.688 1 94.75 446 GLY B O 1
ATOM 8367 N N . GLN B 1 447 ? 20.188 42.594 13.328 1 93.75 447 GLN B N 1
ATOM 8368 C CA . GLN B 1 447 ? 21.578 42.188 13.297 1 93.75 447 GLN B CA 1
ATOM 8369 C C . GLN B 1 447 ? 22.156 42.25 11.891 1 93.75 447 GLN B C 1
ATOM 8371 O O . GLN B 1 447 ? 23.328 42.594 11.703 1 93.75 447 GLN B O 1
ATOM 8376 N N . CYS B 1 448 ? 21.344 41.875 10.969 1 94.62 448 CYS B N 1
ATOM 8377 C CA . CYS B 1 448 ? 21.766 41.969 9.578 1 94.62 448 CYS B CA 1
ATOM 8378 C C . CYS B 1 448 ? 22.078 43.406 9.172 1 94.62 448 CYS B C 1
ATOM 8380 O O . CYS B 1 448 ? 23.062 43.656 8.492 1 94.62 448 CYS B O 1
ATOM 8382 N N . TYR B 1 449 ? 21.266 44.312 9.594 1 94.44 449 TYR B N 1
ATOM 8383 C CA . TYR B 1 449 ? 21.453 45.75 9.305 1 94.44 449 TYR B CA 1
ATOM 8384 C C . TYR B 1 449 ? 22.734 46.25 9.93 1 94.44 449 TYR B C 1
ATOM 8386 O O . TYR B 1 449 ? 23.375 47.156 9.391 1 94.44 449 TYR B O 1
ATOM 8394 N N . GLU B 1 450 ? 23.156 45.625 11.016 1 92.81 450 GLU B N 1
ATOM 8395 C CA . GLU B 1 450 ? 24.312 46.062 11.773 1 92.81 450 GLU B CA 1
ATOM 8396 C C . GLU B 1 450 ? 25.609 45.562 11.156 1 92.81 450 GLU B C 1
ATOM 8398 O O . GLU B 1 450 ? 26.703 46.031 11.477 1 92.81 450 GLU B O 1
ATOM 8403 N N . THR B 1 451 ? 25.5 44.656 10.336 1 91.62 451 THR B N 1
ATOM 8404 C CA . THR B 1 451 ? 26.703 44.062 9.766 1 91.62 451 THR B CA 1
ATOM 8405 C C . THR B 1 451 ? 27.578 45.156 9.141 1 91.62 451 THR B C 1
ATOM 8407 O O . THR B 1 451 ? 27.078 46.188 8.688 1 91.62 451 THR B O 1
ATOM 8410 N N . ASP B 1 452 ? 28.875 44.938 9.086 1 88.38 452 ASP B N 1
ATOM 8411 C CA . ASP B 1 452 ? 29.859 45.906 8.625 1 88.38 452 ASP B CA 1
ATOM 8412 C C . ASP B 1 452 ? 29.609 46.281 7.168 1 88.38 452 ASP B C 1
ATOM 8414 O O . ASP B 1 452 ? 29.875 47.406 6.762 1 88.38 452 ASP B O 1
ATOM 8418 N N . GLN B 1 453 ? 29.078 45.406 6.457 1 89.5 453 GLN B N 1
ATOM 8419 C CA . GLN B 1 453 ? 28.828 45.656 5.039 1 89.5 453 GLN B CA 1
ATOM 8420 C C . GLN B 1 453 ? 27.672 46.625 4.832 1 89.5 453 GLN B C 1
ATOM 8422 O O . GLN B 1 453 ? 27.688 47.406 3.9 1 89.5 453 GLN B O 1
ATOM 8427 N N . LEU B 1 454 ? 26.688 46.5 5.629 1 90.69 454 LEU B N 1
ATOM 8428 C CA . LEU B 1 454 ? 25.516 47.375 5.473 1 90.69 454 LEU B CA 1
ATOM 8429 C C . LEU B 1 454 ? 25.609 48.594 6.359 1 90.69 454 LEU B C 1
ATOM 8431 O O . LEU B 1 454 ? 25.562 49.719 5.863 1 90.69 454 LEU B O 1
ATOM 8435 N N . ARG B 1 455 ? 25.875 48.406 7.688 1 90.5 455 ARG B N 1
ATOM 8436 C CA . ARG B 1 455 ? 26.062 49.438 8.703 1 90.5 455 ARG B CA 1
ATOM 8437 C C . ARG B 1 455 ? 24.875 50.438 8.711 1 90.5 455 ARG B C 1
ATOM 8439 O O . ARG B 1 455 ? 25.078 51.656 8.703 1 90.5 455 ARG B O 1
ATOM 8446 N N . MET B 1 456 ? 23.75 49.969 8.469 1 93.25 456 MET B N 1
ATOM 8447 C CA . MET B 1 456 ? 22.516 50.75 8.57 1 93.25 456 MET B CA 1
ATOM 8448 C C . MET B 1 456 ? 21.969 50.75 9.992 1 93.25 456 MET B C 1
ATOM 8450 O O . MET B 1 456 ? 21 50.031 10.289 1 93.25 456 MET B O 1
ATOM 8454 N N . LEU B 1 457 ? 22.438 51.562 10.828 1 93.44 457 LEU B N 1
ATOM 8455 C CA . LEU B 1 457 ? 22.219 51.5 12.266 1 93.44 457 LEU B CA 1
ATOM 8456 C C . LEU B 1 457 ? 20.844 52.031 12.625 1 93.44 457 LEU B C 1
ATOM 8458 O O . LEU B 1 457 ? 20.203 51.531 13.555 1 93.44 457 LEU B O 1
ATOM 8462 N N . ASP B 1 458 ? 20.359 53 11.883 1 93.12 458 ASP B N 1
ATOM 8463 C CA . ASP B 1 458 ? 19.031 53.531 12.164 1 93.12 458 ASP B CA 1
ATOM 8464 C C . ASP B 1 458 ? 17.953 52.5 11.906 1 93.12 458 ASP B C 1
ATOM 8466 O O . ASP B 1 458 ? 16.984 52.375 12.664 1 93.12 458 ASP B O 1
ATOM 8470 N N . GLU B 1 459 ? 18.156 51.844 10.812 1 94.69 459 GLU B N 1
ATOM 8471 C CA . GLU B 1 459 ? 17.203 50.75 10.516 1 94.69 459 GLU B CA 1
ATOM 8472 C C . GLU B 1 459 ? 17.281 49.656 11.555 1 94.69 459 GLU B C 1
ATOM 8474 O O . GLU B 1 459 ? 16.266 49.062 11.906 1 94.69 459 GLU B O 1
ATOM 8479 N N . ALA B 1 460 ? 18.406 49.312 12 1 95.75 460 ALA B N 1
ATOM 8480 C CA . ALA B 1 460 ? 18.594 48.312 13.047 1 95.75 460 ALA B CA 1
ATOM 8481 C C . ALA B 1 460 ? 17.844 48.719 14.32 1 95.75 460 ALA B C 1
ATOM 8483 O O . ALA B 1 460 ? 17.234 47.875 14.977 1 95.75 460 ALA B O 1
ATOM 8484 N N . ILE B 1 461 ? 17.953 50 14.664 1 95.06 461 ILE B N 1
ATOM 8485 C CA . ILE B 1 461 ? 17.297 50.5 15.859 1 95.06 461 ILE B CA 1
ATOM 8486 C C . ILE B 1 461 ? 15.789 50.312 15.742 1 95.06 461 ILE B C 1
ATOM 8488 O O . ILE B 1 461 ? 15.125 49.938 16.703 1 95.06 461 ILE B O 1
ATOM 8492 N N . LYS B 1 462 ? 15.266 50.562 14.609 1 94.94 462 LYS B N 1
ATOM 8493 C CA . LYS B 1 462 ? 13.836 50.375 14.383 1 94.94 462 LYS B CA 1
ATOM 8494 C C . LYS B 1 462 ? 13.445 48.906 14.578 1 94.94 462 LYS B C 1
ATOM 8496 O O . LYS B 1 462 ? 12.398 48.625 15.156 1 94.94 462 LYS B O 1
ATOM 8501 N N . CYS B 1 463 ? 14.273 48.062 14.07 1 95.81 463 CYS B N 1
ATOM 8502 C CA . CYS B 1 463 ? 14.008 46.625 14.195 1 95.81 463 CYS B CA 1
ATOM 8503 C C . CYS B 1 463 ? 14.031 46.188 15.656 1 95.81 463 CYS B C 1
ATOM 8505 O O . CYS B 1 463 ? 13.133 45.469 16.109 1 95.81 463 CYS B O 1
ATOM 8507 N N . TYR B 1 464 ? 15.016 46.594 16.391 1 94.88 464 TYR B N 1
ATOM 8508 C CA . TYR B 1 464 ? 15.141 46.219 17.781 1 94.88 464 TYR B CA 1
ATOM 8509 C C . TYR B 1 464 ? 14.016 46.812 18.625 1 94.88 464 TYR B C 1
ATOM 8511 O O . TYR B 1 464 ? 13.555 46.219 19.594 1 94.88 464 TYR B O 1
ATOM 8519 N N . ARG B 1 465 ? 13.578 47.969 18.281 1 93.62 465 ARG B N 1
ATOM 8520 C CA . ARG B 1 465 ? 12.445 48.562 18.969 1 93.62 465 ARG B CA 1
ATOM 8521 C C . ARG B 1 465 ? 11.18 47.75 18.781 1 93.62 465 ARG B C 1
ATOM 8523 O O . ARG B 1 465 ? 10.414 47.531 19.734 1 93.62 465 ARG B O 1
ATOM 8530 N N . ARG B 1 466 ? 11.023 47.375 17.609 1 93.69 466 ARG B N 1
ATOM 8531 C CA . ARG B 1 466 ? 9.875 46.5 17.328 1 93.69 466 ARG B CA 1
ATOM 8532 C C . ARG B 1 466 ? 9.969 45.188 18.078 1 93.69 466 ARG B C 1
ATOM 8534 O O . ARG B 1 466 ? 8.969 44.688 18.578 1 93.69 466 ARG B O 1
ATOM 8541 N N . ALA B 1 467 ? 11.117 44.625 18.031 1 93.56 467 ALA B N 1
ATOM 8542 C CA . ALA B 1 467 ? 11.344 43.344 18.719 1 93.56 467 ALA B CA 1
ATOM 8543 C C . ALA B 1 467 ? 11.07 43.469 20.219 1 93.56 467 ALA B C 1
ATOM 8545 O O . ALA B 1 467 ? 10.547 42.562 20.844 1 93.56 467 ALA B O 1
ATOM 8546 N N . ALA B 1 468 ? 11.508 44.562 20.781 1 89.56 468 ALA B N 1
ATOM 8547 C CA . ALA B 1 468 ? 11.312 44.781 22.219 1 89.56 468 ALA B CA 1
ATOM 8548 C C . ALA B 1 468 ? 9.828 44.875 22.562 1 89.56 468 ALA B C 1
ATOM 8550 O O . ALA B 1 468 ? 9.43 44.5 23.672 1 89.56 468 ALA B O 1
ATOM 8551 N N . ASN B 1 469 ? 9.07 45.219 21.641 1 87.81 469 ASN B N 1
ATOM 8552 C CA . ASN B 1 469 ? 7.637 45.344 21.859 1 87.81 469 ASN B CA 1
ATOM 8553 C C . ASN B 1 469 ? 6.906 44.031 21.594 1 87.81 469 ASN B C 1
ATOM 8555 O O . ASN B 1 469 ? 5.715 43.906 21.891 1 87.81 469 ASN B O 1
ATOM 8559 N N . CYS B 1 470 ? 7.527 43.094 20.938 1 83.81 470 CYS B N 1
ATOM 8560 C CA . CYS B 1 470 ? 6.91 41.812 20.578 1 83.81 470 CYS B CA 1
ATOM 8561 C C . CYS B 1 470 ? 7.32 40.719 21.547 1 83.81 470 CYS B C 1
ATOM 8563 O O . CYS B 1 470 ? 7.648 39.594 21.125 1 83.81 470 CYS B O 1
ATOM 8565 N N . ASN B 1 471 ? 7.203 40.812 22.688 1 76.25 471 ASN B N 1
ATOM 8566 C CA . ASN B 1 471 ? 7.473 39.781 23.703 1 76.25 471 ASN B CA 1
ATOM 8567 C C . ASN B 1 471 ? 8.828 39.125 23.469 1 76.25 471 ASN B C 1
ATOM 8569 O O . ASN B 1 471 ? 8.906 37.906 23.297 1 76.25 471 ASN B O 1
ATOM 8573 N N . ASP B 1 472 ? 9.828 39.781 23.406 1 82.12 472 ASP B N 1
ATOM 8574 C CA . ASP B 1 472 ? 11.188 39.25 23.344 1 82.12 472 ASP B CA 1
ATOM 8575 C C . ASP B 1 472 ? 11.578 38.531 24.625 1 82.12 472 ASP B C 1
ATOM 8577 O O . ASP B 1 472 ? 12.156 39.125 25.531 1 82.12 472 ASP B O 1
ATOM 8581 N N . ARG B 1 473 ? 11.359 37.219 24.578 1 73.44 473 ARG B N 1
ATOM 8582 C CA . ARG B 1 473 ? 11.555 36.406 25.781 1 73.44 473 ARG B CA 1
ATOM 8583 C C . ARG B 1 473 ? 13.016 36.438 26.219 1 73.44 473 ARG B C 1
ATOM 8585 O O . ARG B 1 473 ? 13.305 36.406 27.422 1 73.44 473 ARG B O 1
ATOM 8592 N N . GLU B 1 474 ? 13.969 36.594 25.344 1 75.31 474 GLU B N 1
ATOM 8593 C CA . GLU B 1 474 ? 15.391 36.531 25.656 1 75.31 474 GLU B CA 1
ATOM 8594 C C . GLU B 1 474 ? 15.969 37.906 25.922 1 75.31 474 GLU B C 1
ATOM 8596 O O . GLU B 1 474 ? 17.109 38.031 26.391 1 75.31 474 GLU B O 1
ATOM 8601 N N . ALA B 1 475 ? 15.195 38.938 25.812 1 78 475 ALA B N 1
ATOM 8602 C CA . ALA B 1 475 ? 15.562 40.312 26.094 1 78 475 ALA B CA 1
ATOM 8603 C C . ALA B 1 475 ? 16.812 40.719 25.328 1 78 475 ALA B C 1
ATOM 8605 O O . ALA B 1 475 ? 17.703 41.375 25.891 1 78 475 ALA B O 1
ATOM 8606 N N . ILE B 1 476 ? 16.984 40.312 24.156 1 86.75 476 ILE B N 1
ATOM 8607 C CA . ILE B 1 476 ? 18.125 40.656 23.312 1 86.75 476 ILE B CA 1
ATOM 8608 C C . ILE B 1 476 ? 17.953 42.062 22.719 1 86.75 476 ILE B C 1
ATOM 8610 O O . ILE B 1 476 ? 18.922 42.812 22.609 1 86.75 476 ILE B O 1
ATOM 8614 N N . ALA B 1 477 ? 16.766 42.406 22.469 1 92.19 477 ALA B N 1
ATOM 8615 C CA . ALA B 1 477 ? 16.484 43.656 21.766 1 92.19 477 ALA B CA 1
ATOM 8616 C C . ALA B 1 477 ? 16.844 44.875 22.609 1 92.19 477 ALA B C 1
ATOM 8618 O O . ALA B 1 477 ? 17.453 45.844 22.109 1 92.19 477 ALA B O 1
ATOM 8619 N N . LEU B 1 478 ? 16.578 44.781 23.891 1 91.31 478 LEU B N 1
ATOM 8620 C CA . LEU B 1 478 ? 16.828 45.906 24.766 1 91.31 478 LEU B CA 1
ATOM 8621 C C . LEU B 1 478 ? 18.328 46.156 24.906 1 91.31 478 LEU B C 1
ATOM 8623 O O . LEU B 1 478 ? 18.797 47.312 24.875 1 91.31 478 LEU B O 1
ATOM 8627 N N . HIS B 1 479 ? 19.016 45.125 25.062 1 92.06 479 HIS B N 1
ATOM 8628 C CA . HIS B 1 479 ? 20.469 45.219 25.188 1 92.06 479 HIS B CA 1
ATOM 8629 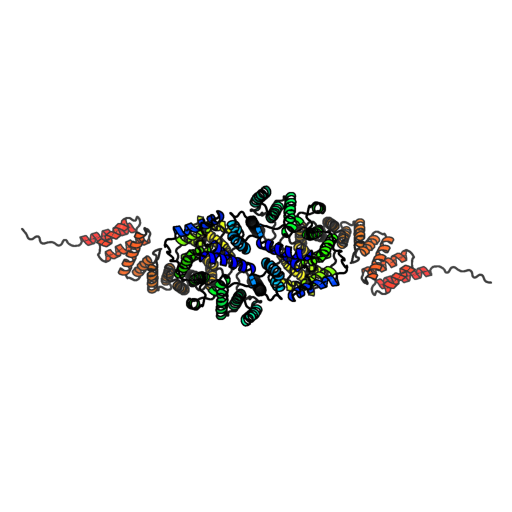C C . HIS B 1 479 ? 21.094 45.781 23.922 1 92.06 479 HIS B C 1
ATOM 8631 O O . HIS B 1 479 ? 21.969 46.625 23.984 1 92.06 479 HIS B O 1
ATOM 8637 N N . GLN B 1 480 ? 20.656 45.344 22.859 1 93.5 480 GLN B N 1
ATOM 8638 C CA . GLN B 1 480 ? 21.203 45.781 21.594 1 93.5 480 GLN B CA 1
ATOM 8639 C C . GLN B 1 480 ? 20.844 47.25 21.312 1 93.5 480 GLN B C 1
ATOM 8641 O O . GLN B 1 480 ? 21.641 48 20.734 1 93.5 480 GLN B O 1
ATOM 8646 N N . LEU B 1 481 ? 19.672 47.625 21.672 1 94.25 481 LEU B N 1
ATOM 8647 C CA . LEU B 1 481 ? 19.266 49.031 21.531 1 94.25 481 LEU B CA 1
ATOM 8648 C C . LEU B 1 481 ? 20.188 49.938 22.344 1 94.25 481 LEU B C 1
ATOM 8650 O O . LEU B 1 481 ? 20.609 51 21.859 1 94.25 481 LEU B O 1
ATOM 8654 N N . ALA B 1 482 ? 20.469 49.5 23.562 1 94.5 482 ALA B N 1
ATOM 8655 C CA . ALA B 1 482 ? 21.359 50.281 24.422 1 94.5 482 ALA B CA 1
ATOM 8656 C C . ALA B 1 482 ? 22.75 50.406 23.812 1 94.5 482 ALA B C 1
ATOM 8658 O O . ALA B 1 482 ? 23.312 51.5 23.766 1 94.5 482 ALA B O 1
ATOM 8659 N N . LYS B 1 483 ? 23.203 49.344 23.359 1 93.31 483 LYS B N 1
ATOM 8660 C CA . LYS B 1 483 ? 24.531 49.312 22.75 1 93.31 483 LYS B CA 1
ATOM 8661 C C . LYS B 1 483 ? 24.594 50.188 21.516 1 93.31 483 LYS B C 1
ATOM 8663 O O . LYS B 1 483 ? 25.578 50.906 21.312 1 93.31 483 LYS B O 1
ATOM 8668 N N . LEU B 1 484 ? 23.656 50.156 20.703 1 94.69 484 LEU B N 1
ATOM 8669 C CA . LEU B 1 484 ? 23.641 50.906 19.453 1 94.69 484 LEU B CA 1
ATOM 8670 C C . LEU B 1 484 ? 23.531 52.406 19.734 1 94.69 484 LEU B C 1
ATOM 8672 O O . LEU B 1 484 ? 24.188 53.219 19.062 1 94.69 484 LEU B O 1
ATOM 8676 N N . HIS B 1 485 ? 22.703 52.781 20.672 1 94.5 485 HIS B N 1
ATOM 8677 C CA . HIS B 1 485 ? 22.594 54.188 21.031 1 94.5 485 HIS B CA 1
ATOM 8678 C C . HIS B 1 485 ? 23.891 54.719 21.625 1 94.5 485 HIS B C 1
ATOM 8680 O O . HIS B 1 485 ? 24.266 55.875 21.406 1 94.5 485 HIS B O 1
ATOM 8686 N N . SER B 1 486 ? 24.578 53.844 22.359 1 92.5 486 SER B N 1
ATOM 8687 C CA . SER B 1 486 ? 25.875 54.219 22.891 1 92.5 486 SER B CA 1
ATOM 8688 C C . SER B 1 486 ? 26.891 54.469 21.766 1 92.5 486 SER B C 1
ATOM 8690 O O . SER B 1 486 ? 27.656 55.406 21.812 1 92.5 486 SER B O 1
ATOM 8692 N N . GLU B 1 487 ? 26.812 53.625 20.812 1 91.5 487 GLU B N 1
ATOM 8693 C CA . GLU B 1 487 ? 27.719 53.719 19.688 1 91.5 487 GLU B CA 1
ATOM 8694 C C . GLU B 1 487 ? 27.422 54.969 18.828 1 91.5 487 GLU B C 1
ATOM 8696 O O . GLU B 1 487 ? 28.328 55.531 18.234 1 91.5 487 GLU B O 1
ATOM 8701 N N . LEU B 1 488 ? 26.234 55.344 18.781 1 93.31 488 LEU B N 1
ATOM 8702 C CA . LEU B 1 488 ? 25.812 56.5 17.969 1 93.31 488 LEU B CA 1
ATOM 8703 C C . LEU B 1 488 ? 25.984 57.812 18.734 1 93.31 488 LEU B C 1
ATOM 8705 O O . LEU B 1 488 ? 25.734 58.875 18.188 1 93.31 488 LEU B O 1
ATOM 8709 N N . GLY B 1 489 ? 26.406 57.719 19.984 1 91.12 489 GLY B N 1
ATOM 8710 C CA . GLY B 1 489 ? 26.688 58.906 20.766 1 91.12 489 GLY B CA 1
ATOM 8711 C C . GLY B 1 489 ? 25.438 59.5 21.391 1 91.12 489 GLY B C 1
ATOM 8712 O O . GLY B 1 489 ? 25.344 60.719 21.531 1 91.12 489 GLY B O 1
ATOM 8713 N N . ARG B 1 490 ? 24.547 58.625 21.578 1 94 490 ARG B N 1
ATOM 8714 C CA . ARG B 1 490 ? 23.328 59.031 22.266 1 94 490 ARG B CA 1
ATOM 8715 C C . ARG B 1 490 ? 23.266 58.438 23.672 1 94 490 ARG B C 1
ATOM 8717 O O . ARG B 1 490 ? 22.516 57.5 23.906 1 94 490 ARG B O 1
ATOM 8724 N N . PRO B 1 491 ? 23.938 59.031 24.625 1 93.19 491 PRO B N 1
ATOM 8725 C CA . PRO B 1 491 ? 24.078 58.406 25.938 1 93.19 491 PRO B CA 1
ATOM 8726 C C . PRO B 1 491 ? 22.781 58.406 26.734 1 93.19 491 PRO B C 1
ATOM 8728 O O . PRO B 1 491 ? 22.547 57.469 27.516 1 93.19 491 PRO B O 1
ATOM 8731 N N . GLU B 1 492 ? 22 59.406 26.531 1 93.88 492 GLU B N 1
ATOM 8732 C CA . GLU B 1 492 ? 20.734 59.438 27.266 1 93.88 492 GLU B CA 1
ATOM 8733 C C . GLU B 1 492 ? 19.844 58.281 26.891 1 93.88 492 GLU B C 1
ATOM 8735 O O . GLU B 1 492 ? 19.281 57.625 27.766 1 93.88 492 GLU B O 1
ATOM 8740 N N . GLU B 1 493 ? 19.734 58.094 25.609 1 94.5 493 GLU B N 1
ATOM 8741 C CA . GLU B 1 493 ? 18.938 56.969 25.156 1 94.5 493 GLU B CA 1
ATOM 8742 C C . GLU B 1 493 ? 19.562 55.656 25.562 1 94.5 493 GLU B C 1
ATOM 8744 O O . GLU B 1 493 ? 18.844 54.719 25.922 1 94.5 493 GLU B O 1
ATOM 8749 N N . ALA B 1 494 ? 20.766 55.469 25.438 1 95.38 494 ALA B N 1
ATOM 8750 C CA . ALA B 1 494 ? 21.453 54.25 25.844 1 95.38 494 ALA B CA 1
ATOM 8751 C C . ALA B 1 494 ? 21.188 53.938 27.312 1 95.38 494 ALA B C 1
ATOM 8753 O O . ALA B 1 494 ? 20.938 52.781 27.672 1 95.38 494 ALA B O 1
ATOM 8754 N N . ALA B 1 495 ? 21.328 54.969 28.125 1 94.25 495 ALA B N 1
ATOM 8755 C CA . ALA B 1 495 ? 21.094 54.812 29.562 1 94.25 495 ALA B CA 1
ATOM 8756 C C . ALA B 1 495 ? 19.656 54.344 29.812 1 94.25 495 ALA B C 1
ATOM 8758 O O . ALA B 1 495 ? 19.422 53.531 30.703 1 94.25 495 ALA B O 1
ATOM 8759 N N . PHE B 1 496 ? 18.812 54.906 29.094 1 94.81 496 PHE B N 1
ATOM 8760 C CA . PHE B 1 496 ? 17.406 54.562 29.219 1 94.81 496 PHE B CA 1
ATOM 8761 C C . PHE B 1 496 ? 17.203 53.062 28.953 1 94.81 496 PHE B C 1
ATOM 8763 O O . PHE B 1 496 ? 16.562 52.375 29.734 1 94.81 496 PHE B O 1
ATOM 8770 N N . TYR B 1 497 ? 17.719 52.562 27.891 1 94.62 497 TYR B N 1
ATOM 8771 C CA . TYR B 1 497 ? 17.531 51.156 27.5 1 94.62 497 TYR B CA 1
ATOM 8772 C C . TYR B 1 497 ? 18.344 50.219 28.406 1 94.62 497 TYR B C 1
ATOM 8774 O O . TYR B 1 497 ? 17.922 49.125 28.688 1 94.62 497 TYR B O 1
ATOM 8782 N N . TYR B 1 498 ? 19.516 50.594 28.781 1 93.75 498 TYR B N 1
ATOM 8783 C CA . TYR B 1 498 ? 20.281 49.781 29.734 1 93.75 498 TYR B CA 1
ATOM 8784 C C . TYR B 1 498 ? 19.531 49.656 31.062 1 93.75 498 TYR B C 1
ATOM 8786 O O . TYR B 1 498 ? 19.578 48.594 31.688 1 93.75 498 TYR B O 1
ATOM 8794 N N . LYS B 1 499 ? 18.922 50.719 31.469 1 93.31 499 LYS B N 1
ATOM 8795 C CA . LYS B 1 499 ? 18.141 50.656 32.688 1 93.31 499 LYS B CA 1
ATOM 8796 C C . LYS B 1 499 ? 16.969 49.719 32.562 1 93.31 499 LYS B C 1
ATOM 8798 O O . LYS B 1 499 ? 16.703 48.906 33.469 1 93.31 499 LYS B O 1
ATOM 8803 N N . LYS B 1 500 ? 16.297 49.844 31.484 1 91.38 500 LYS B N 1
ATOM 8804 C CA . LYS B 1 500 ? 15.172 48.969 31.219 1 91.38 500 LYS B CA 1
ATOM 8805 C C . LYS B 1 500 ? 15.625 47.5 31.156 1 91.38 500 LYS B C 1
ATOM 8807 O O . LYS B 1 500 ? 14.922 46.625 31.625 1 91.38 500 LYS B O 1
ATOM 8812 N N . ASP B 1 501 ? 16.672 47.312 30.438 1 91.56 501 ASP B N 1
ATOM 8813 C CA . ASP B 1 501 ? 17.234 45.969 30.328 1 91.56 501 ASP B CA 1
ATOM 8814 C C . ASP B 1 501 ? 17.609 45.406 31.703 1 91.56 501 ASP B C 1
ATOM 8816 O O . ASP B 1 501 ? 17.375 44.219 31.984 1 91.56 501 ASP B O 1
ATOM 8820 N N . LEU B 1 502 ? 18.188 46.219 32.531 1 89.94 502 LEU B N 1
ATOM 8821 C CA . LEU B 1 502 ? 18.578 45.812 33.875 1 89.94 502 LEU B CA 1
ATOM 8822 C C . LEU B 1 502 ? 17.359 45.469 34.719 1 89.94 502 LEU B C 1
ATOM 8824 O O . LEU B 1 502 ? 17.375 44.469 35.469 1 89.94 502 LEU B O 1
ATOM 8828 N N . GLU B 1 503 ? 16.391 46.219 34.688 1 89.75 503 GLU B N 1
ATOM 8829 C CA . GLU B 1 503 ? 15.148 45.969 35.406 1 89.75 503 GLU B CA 1
ATOM 8830 C C . GLU B 1 503 ? 14.547 44.625 34.969 1 89.75 503 GLU B C 1
ATOM 8832 O O . GLU B 1 503 ? 14.062 43.844 35.812 1 89.75 503 GLU B O 1
ATOM 8837 N N . ARG B 1 504 ? 14.57 44.438 33.75 1 88.38 504 ARG B N 1
ATOM 8838 C CA . ARG B 1 504 ? 14.016 43.188 33.219 1 88.38 504 ARG B CA 1
ATOM 8839 C C . ARG B 1 504 ? 14.844 42 33.688 1 88.38 504 ARG B C 1
ATOM 8841 O O . ARG B 1 504 ? 14.289 40.969 34.062 1 88.38 504 ARG B O 1
ATOM 8848 N N . MET B 1 505 ? 16.094 42.031 33.594 1 86.94 505 MET B N 1
ATOM 8849 C CA . MET B 1 505 ? 16.969 40.969 34.031 1 86.94 505 MET B CA 1
ATOM 8850 C C . MET B 1 505 ? 16.797 40.656 35.5 1 86.94 505 MET B C 1
ATOM 8852 O O . MET B 1 505 ? 16.828 39.5 35.938 1 86.94 505 MET B O 1
ATOM 8856 N N . GLU B 1 506 ? 16.578 41.719 36.219 1 85.19 506 GLU B N 1
ATOM 8857 C CA . GLU B 1 506 ? 16.359 41.562 37.656 1 85.19 506 GLU B CA 1
ATOM 8858 C C . GLU B 1 506 ? 15.031 40.875 37.938 1 85.19 506 GLU B C 1
ATOM 8860 O O . GLU B 1 506 ? 14.938 40 38.812 1 85.19 506 GLU B O 1
ATOM 8865 N N . CYS B 1 507 ? 14.086 41.25 37.219 1 85.12 507 CYS B N 1
ATOM 8866 C CA . CYS B 1 507 ? 12.758 40.656 37.375 1 85.12 507 CYS B CA 1
ATOM 8867 C C . CYS B 1 507 ? 12.773 39.188 37.031 1 85.12 507 CYS B C 1
ATOM 8869 O O . CYS B 1 507 ? 12.078 38.375 37.656 1 85.12 507 CYS B O 1
ATOM 8871 N N . GLU B 1 508 ? 13.617 38.906 36.031 1 83.19 508 GLU B N 1
ATOM 8872 C CA . GLU B 1 508 ? 13.672 37.5 35.594 1 83.19 508 GLU B CA 1
ATOM 8873 C C . GLU B 1 508 ? 14.805 36.75 36.281 1 83.19 508 GLU B C 1
ATOM 8875 O O . GLU B 1 508 ? 15 35.562 36.031 1 83.19 508 GLU B O 1
ATOM 8880 N N . GLU B 1 509 ? 15.523 37.406 37.188 1 79.94 509 GLU B N 1
ATOM 8881 C CA . GLU B 1 509 ? 16.625 36.844 37.969 1 79.94 509 GLU B CA 1
ATOM 8882 C C . GLU B 1 509 ? 17.703 36.281 37.031 1 79.94 509 GLU B C 1
ATOM 8884 O O . GLU B 1 509 ? 18.203 35.188 37.25 1 79.94 509 GLU B O 1
ATOM 8889 N N . ARG B 1 510 ? 17.844 36.938 35.969 1 78.56 510 ARG B N 1
ATOM 8890 C CA . ARG B 1 510 ? 18.906 36.531 35.031 1 78.56 510 ARG B CA 1
ATOM 8891 C C . ARG B 1 510 ? 20.219 37.25 35.375 1 78.56 510 ARG B C 1
ATOM 8893 O O . ARG B 1 510 ? 20.219 38.406 35.75 1 78.56 510 ARG B O 1
ATOM 8900 N N . GLU B 1 511 ? 21.312 36.469 35.625 1 73.56 511 GLU B N 1
ATOM 8901 C CA . GLU B 1 511 ? 22.641 37.031 35.875 1 73.56 511 GLU B CA 1
ATOM 8902 C C . GLU B 1 511 ? 23.578 36.719 34.719 1 73.56 511 GLU B C 1
ATOM 8904 O O . GLU B 1 511 ? 23.453 35.656 34.062 1 73.56 511 GLU B O 1
ATOM 8909 N N . GLY B 1 512 ? 24.172 37.75 34.031 1 76.88 512 GLY B N 1
ATOM 8910 C CA . GLY B 1 512 ? 25.094 37.469 32.938 1 76.88 512 GLY B CA 1
ATOM 8911 C C . GLY B 1 512 ? 25.984 38.656 32.594 1 76.88 512 GLY B C 1
ATOM 8912 O O . GLY B 1 512 ? 25.953 39.656 33.312 1 76.88 512 GLY B O 1
ATOM 8913 N N . PRO B 1 513 ? 26.781 38.438 31.688 1 83.56 513 PRO B N 1
ATOM 8914 C CA . PRO B 1 513 ? 27.703 39.5 31.266 1 83.56 513 PRO B CA 1
ATOM 8915 C C . PRO B 1 513 ? 26.984 40.781 30.812 1 83.56 513 PRO B C 1
ATOM 8917 O O . PRO B 1 513 ? 27.516 41.875 30.938 1 83.56 513 PRO B O 1
ATOM 8920 N N . SER B 1 514 ? 25.828 40.562 30.375 1 86.19 514 SER B N 1
ATOM 8921 C CA . SER B 1 514 ? 25.062 41.719 29.906 1 86.19 514 SER B CA 1
ATOM 8922 C C . SER B 1 514 ? 24.672 42.656 31.062 1 86.19 514 SER B C 1
ATOM 8924 O O . SER B 1 514 ? 24.531 43.844 30.875 1 86.19 514 SER B O 1
ATOM 8926 N N . MET B 1 515 ? 24.5 42.062 32.219 1 87.75 515 MET B N 1
ATOM 8927 C CA . MET B 1 515 ? 24.156 42.875 33.375 1 87.75 515 MET B CA 1
ATOM 8928 C C . MET B 1 515 ? 25.344 43.75 33.812 1 87.75 515 MET B C 1
ATOM 8930 O O . MET B 1 515 ? 25.156 44.906 34.156 1 87.75 515 MET B O 1
ATOM 8934 N N . VAL B 1 516 ? 26.5 43.125 33.75 1 89.12 516 VAL B N 1
ATOM 8935 C CA . VAL B 1 516 ? 27.703 43.844 34.125 1 89.12 516 VAL B CA 1
ATOM 8936 C C . VAL B 1 516 ? 27.922 45.031 33.188 1 89.12 516 VAL B C 1
ATOM 8938 O O . VAL B 1 516 ? 28.281 46.125 33.625 1 89.12 516 VAL B O 1
ATOM 8941 N N . GLU B 1 517 ? 27.672 44.75 32 1 90.38 517 GLU B N 1
ATOM 8942 C CA . GLU B 1 517 ? 27.828 45.812 31.016 1 90.38 517 GLU B CA 1
ATOM 8943 C C . GLU B 1 517 ? 26.844 46.938 31.25 1 90.38 517 GLU B C 1
ATOM 8945 O O . GLU B 1 517 ? 27.203 48.125 31.141 1 90.38 517 GLU B O 1
ATOM 8950 N N . ALA B 1 518 ? 25.672 46.594 31.547 1 92.06 518 ALA B N 1
ATOM 8951 C CA . ALA B 1 518 ? 24.656 47.594 31.812 1 92.06 518 ALA B CA 1
ATOM 8952 C C . ALA B 1 518 ? 24.984 48.406 33.062 1 92.06 518 ALA B C 1
ATOM 8954 O O . ALA B 1 518 ? 24.859 49.625 33.062 1 92.06 518 ALA B O 1
ATOM 8955 N N . LEU B 1 519 ? 25.5 47.719 34.062 1 92.38 519 LEU B N 1
ATOM 8956 C CA . LEU B 1 519 ? 25.844 48.375 35.312 1 92.38 519 LEU B CA 1
ATOM 8957 C C . LEU B 1 519 ? 27.031 49.344 35.125 1 92.38 519 LEU B C 1
ATOM 8959 O O . LEU B 1 519 ? 27.031 50.469 35.625 1 92.38 519 LEU B O 1
ATOM 8963 N N . LEU B 1 520 ? 27.938 48.875 34.375 1 92.31 520 LEU B N 1
ATOM 8964 C CA . LEU B 1 520 ? 29.125 49.688 34.125 1 92.31 520 LEU B CA 1
ATOM 8965 C C . LEU B 1 520 ? 28.75 50.938 33.312 1 92.31 520 LEU B C 1
ATOM 8967 O O . LEU B 1 520 ? 29.234 52.031 33.625 1 92.31 520 LEU B O 1
ATOM 8971 N N . PHE B 1 521 ? 27.984 50.75 32.375 1 93.88 521 PHE B N 1
ATOM 8972 C CA . PHE B 1 521 ? 27.578 51.875 31.562 1 93.88 521 PHE B CA 1
ATOM 8973 C C . PHE B 1 521 ? 26.781 52.875 32.375 1 93.88 521 PHE B C 1
ATOM 8975 O O . PHE B 1 521 ? 27.016 54.094 32.281 1 93.88 521 PHE B O 1
ATOM 8982 N N . LEU B 1 522 ? 25.875 52.469 33.188 1 94.06 522 LEU B N 1
ATOM 8983 C CA . LEU B 1 522 ? 25.031 53.344 33.969 1 94.06 522 LEU B CA 1
ATOM 8984 C C . LEU B 1 522 ? 25.844 54.062 35.031 1 94.06 522 LEU B C 1
ATOM 8986 O O . LEU B 1 522 ? 25.609 55.25 35.312 1 94.06 522 LEU B O 1
ATOM 8990 N N . ALA B 1 523 ? 26.812 53.375 35.531 1 92.88 523 ALA B N 1
ATOM 8991 C CA . ALA B 1 523 ? 27.688 54 36.5 1 92.88 523 ALA B CA 1
ATOM 8992 C C . ALA B 1 523 ? 28.484 55.125 35.875 1 92.88 523 ALA B C 1
ATOM 8994 O O . ALA B 1 523 ? 28.594 56.219 36.438 1 92.88 523 ALA B O 1
ATOM 8995 N N . LYS B 1 524 ? 28.984 54.875 34.75 1 92.44 524 LYS B N 1
ATOM 8996 C CA . LYS B 1 524 ? 29.781 55.875 34.031 1 92.44 524 LYS B CA 1
ATOM 8997 C C . LYS B 1 524 ? 28.891 57.031 33.562 1 92.44 524 LYS B C 1
ATOM 8999 O O . LYS B 1 524 ? 29.312 58.188 33.594 1 92.44 524 LYS B O 1
ATOM 9004 N N . TYR B 1 525 ? 27.766 56.688 33.125 1 93.88 525 TYR B N 1
ATOM 9005 C CA . TYR B 1 525 ? 26.844 57.688 32.625 1 93.88 525 TYR B CA 1
ATOM 9006 C C . TYR B 1 525 ? 26.406 58.656 33.719 1 93.88 525 TYR B C 1
ATOM 9008 O O . TYR B 1 525 ? 26.438 59.875 33.531 1 93.88 525 TYR B O 1
ATOM 9016 N N . TYR B 1 526 ? 26.094 58.219 34.844 1 92.56 526 TYR B N 1
ATOM 9017 C CA . TYR B 1 526 ? 25.609 59.062 35.938 1 92.56 526 TYR B CA 1
ATOM 9018 C C . TYR B 1 526 ? 26.75 59.844 36.562 1 92.56 526 TYR B C 1
ATOM 9020 O O . TYR B 1 526 ? 26.562 60.938 37.094 1 92.56 526 TYR B O 1
ATOM 9028 N N . LYS B 1 527 ? 27.938 59.219 36.469 1 91.44 527 LYS B N 1
ATOM 9029 C CA . LYS B 1 527 ? 29.109 59.969 36.938 1 91.44 527 LYS B CA 1
ATOM 9030 C C . LYS B 1 527 ? 29.359 61.188 36.062 1 91.44 527 LYS B C 1
ATOM 9032 O O . LYS B 1 527 ? 29.656 62.281 36.562 1 91.44 527 LYS B O 1
ATOM 9037 N N . GLU B 1 528 ? 29.156 60.969 34.812 1 91.38 528 GLU B N 1
ATOM 9038 C CA . GLU B 1 528 ? 29.391 62.062 33.875 1 91.38 528 GLU B CA 1
ATOM 9039 C C . GLU B 1 528 ? 28.312 63.125 33.969 1 91.38 528 GLU B C 1
ATOM 9041 O O . GLU B 1 528 ? 28.578 64.312 33.719 1 91.38 528 GLU B O 1
ATOM 9046 N N . GLN B 1 529 ? 27.219 62.75 34.406 1 92 529 GLN B N 1
ATOM 9047 C CA . GLN B 1 529 ? 26.125 63.719 34.562 1 92 529 GLN B CA 1
ATOM 9048 C C . GLN B 1 529 ? 26.141 64.375 35.938 1 92 529 GLN B C 1
ATOM 9050 O O . GLN B 1 529 ? 25.25 65.125 36.312 1 92 529 GLN B O 1
ATOM 9055 N N . LYS B 1 530 ? 27.078 63.938 36.781 1 88.19 530 LYS B N 1
ATOM 9056 C CA . LYS B 1 530 ? 27.297 64.5 38.094 1 88.19 530 LYS B CA 1
ATOM 9057 C C . LYS B 1 530 ? 26.188 64.062 39.062 1 88.19 530 LYS B C 1
ATOM 9059 O O . LYS B 1 530 ? 25.812 64.812 39.969 1 88.19 530 LYS B O 1
ATOM 9064 N N . ARG B 1 531 ? 25.547 63.094 38.719 1 91.75 531 ARG B N 1
ATOM 9065 C CA . ARG B 1 531 ? 24.594 62.469 39.625 1 91.75 531 ARG B CA 1
ATOM 9066 C C . ARG B 1 531 ? 25.266 61.344 40.438 1 91.75 531 ARG B C 1
ATOM 9068 O O . ARG B 1 531 ? 25 60.156 40.156 1 91.75 531 ARG B O 1
ATOM 9075 N N . PHE B 1 532 ? 25.969 61.688 41.406 1 89.5 532 PHE B N 1
ATOM 9076 C CA . PHE B 1 532 ? 26.891 60.781 42.094 1 89.5 532 PHE B CA 1
ATOM 9077 C C . PHE B 1 532 ? 26.141 59.812 42.969 1 89.5 532 PHE B C 1
ATOM 9079 O O . PHE B 1 532 ? 26.594 58.656 43.156 1 89.5 532 PHE B O 1
ATOM 9086 N N . GLU B 1 533 ? 25 60.25 43.438 1 90.75 533 GLU B N 1
ATOM 9087 C CA . GLU B 1 533 ? 24.219 59.344 44.281 1 90.75 533 GLU B CA 1
ATOM 9088 C C . GLU B 1 533 ? 23.766 58.125 43.469 1 90.75 533 GLU B C 1
ATOM 9090 O O . GLU B 1 533 ? 23.859 56.969 43.969 1 90.75 533 GLU B O 1
ATOM 9095 N N . GLU B 1 534 ? 23.297 58.375 42.344 1 90.88 534 GLU B N 1
ATOM 9096 C CA . GLU B 1 534 ? 22.844 57.281 41.5 1 90.88 534 GLU B CA 1
ATOM 9097 C C . GLU B 1 534 ? 24.016 56.438 41.031 1 90.88 534 GLU B C 1
ATOM 9099 O O . GLU B 1 534 ? 23.906 55.188 40.938 1 90.88 534 GLU B O 1
ATOM 9104 N N . ALA B 1 535 ? 25.047 56.969 40.625 1 91.62 535 ALA B N 1
ATOM 9105 C CA . ALA B 1 535 ? 26.234 56.25 40.188 1 91.62 535 ALA B CA 1
ATOM 9106 C C . ALA B 1 535 ? 26.75 55.312 41.281 1 91.62 535 ALA B C 1
ATOM 9108 O O . ALA B 1 535 ? 27.219 54.219 41 1 91.62 535 ALA B O 1
ATOM 9109 N N . GLU B 1 536 ? 26.641 55.812 42.531 1 90.38 536 GLU B N 1
ATOM 9110 C CA . GLU B 1 536 ? 27.109 55.031 43.656 1 90.38 536 GLU B CA 1
ATOM 9111 C C . GLU B 1 536 ? 26.297 53.75 43.812 1 90.38 536 GLU B C 1
ATOM 9113 O O . GLU B 1 536 ? 26.828 52.688 44.188 1 90.38 536 GLU B O 1
ATOM 9118 N N . VAL B 1 537 ? 25.078 53.875 43.531 1 91.94 537 VAL B N 1
ATOM 9119 C CA . VAL B 1 537 ? 24.203 52.719 43.656 1 91.94 537 VAL B CA 1
ATOM 9120 C C . VAL B 1 537 ? 24.672 51.625 42.688 1 91.94 537 VAL B C 1
ATOM 9122 O O . VAL B 1 537 ? 24.766 50.438 43.062 1 91.94 537 VAL B O 1
ATOM 9125 N N . TYR B 1 538 ? 24.891 51.906 41.5 1 93.06 538 TYR B N 1
ATOM 9126 C CA . TYR B 1 538 ? 25.312 50.938 40.469 1 93.06 538 TYR B CA 1
ATOM 9127 C C . TYR B 1 538 ? 26.719 50.438 40.75 1 93.06 538 TYR B C 1
ATOM 9129 O O . TYR B 1 538 ? 27.031 49.281 40.531 1 93.06 538 TYR B O 1
ATOM 9137 N N . CYS B 1 539 ? 27.547 51.281 41.25 1 91.25 539 CYS B N 1
ATOM 9138 C CA . CYS B 1 539 ? 28.906 50.875 41.594 1 91.25 539 CYS B CA 1
ATOM 9139 C C . CYS B 1 539 ? 28.891 49.875 42.75 1 91.25 539 CYS B C 1
ATOM 9141 O O . CYS B 1 539 ? 29.688 48.906 42.75 1 91.25 539 CYS B O 1
ATOM 9143 N N . THR B 1 540 ? 28.047 50.156 43.625 1 91.06 540 THR B N 1
ATOM 9144 C CA . THR B 1 540 ? 27.938 49.25 44.781 1 91.06 540 THR B CA 1
ATOM 9145 C C . THR B 1 540 ? 27.516 47.844 44.312 1 91.06 540 THR B C 1
ATOM 9147 O O . THR B 1 540 ? 27.984 46.844 44.844 1 91.06 540 THR B O 1
ATOM 9150 N N . ARG B 1 541 ? 26.734 47.844 43.375 1 90.38 541 ARG B N 1
ATOM 9151 C CA . ARG B 1 541 ? 26.281 46.562 42.844 1 90.38 541 ARG B CA 1
ATOM 9152 C C . ARG B 1 541 ? 27.406 45.844 42.094 1 90.38 541 ARG B C 1
ATOM 9154 O O . ARG B 1 541 ? 27.484 44.594 42.125 1 90.38 541 ARG B O 1
ATOM 9161 N N . LEU B 1 542 ? 28.188 46.562 41.469 1 90.81 542 LEU B N 1
ATOM 9162 C CA . LEU B 1 542 ? 29.312 46 40.719 1 90.81 542 LEU B CA 1
ATOM 9163 C C . LEU B 1 542 ? 30.359 45.406 41.688 1 90.81 542 LEU B C 1
ATOM 9165 O O . LEU B 1 542 ? 31.125 44.531 41.281 1 90.81 542 LEU B O 1
ATOM 9169 N N . LEU B 1 543 ? 30.312 45.938 42.875 1 88.25 543 LEU B N 1
ATOM 9170 C CA . LEU B 1 543 ? 31.281 45.469 43.875 1 88.25 543 LEU B CA 1
ATOM 9171 C C . LEU B 1 543 ? 30.984 44.031 44.281 1 88.25 543 LEU B C 1
ATOM 9173 O O . LEU B 1 543 ? 31.859 43.312 44.781 1 88.25 543 LEU B O 1
ATOM 9177 N N . ASP B 1 544 ? 29.859 43.625 44.062 1 84.19 544 ASP B N 1
ATOM 9178 C CA . ASP B 1 544 ? 29.453 42.281 44.438 1 84.19 544 ASP B CA 1
ATOM 9179 C C . ASP B 1 544 ? 30 41.25 43.438 1 84.19 544 ASP B C 1
ATOM 9181 O O . ASP B 1 544 ? 29.969 40.062 43.688 1 84.19 544 ASP B O 1
ATOM 9185 N N . TYR B 1 545 ? 30.469 41.719 42.375 1 84.12 545 TYR B N 1
ATOM 9186 C CA . TYR B 1 545 ? 31.016 40.844 41.344 1 84.12 545 TYR B CA 1
ATOM 9187 C C . TYR B 1 545 ? 32.5 40.625 41.531 1 84.12 545 TYR B C 1
ATOM 9189 O O . TYR B 1 545 ? 33.156 41.406 42.219 1 84.12 545 TYR B O 1
ATOM 9197 N N . THR B 1 546 ? 33.062 39.562 41.188 1 78.94 546 THR B N 1
ATOM 9198 C CA . THR B 1 546 ? 34.469 39.219 41.438 1 78.94 546 THR B CA 1
ATOM 9199 C C . THR B 1 546 ? 35.344 39.531 40.25 1 78.94 546 THR B C 1
ATOM 9201 O O . THR B 1 546 ? 36.562 39.312 40.281 1 78.94 546 THR B O 1
ATOM 9204 N N . GLY B 1 547 ? 34.938 40.125 39.25 1 79.12 547 GLY B N 1
ATOM 9205 C CA . GLY B 1 547 ? 35.75 40.312 38.031 1 79.12 547 GLY B CA 1
ATOM 9206 C C . GLY B 1 547 ? 36.406 41.688 37.969 1 79.12 547 GLY B C 1
ATOM 9207 O O . GLY B 1 547 ? 36.469 42.406 39 1 79.12 547 GLY B O 1
ATOM 9208 N N . PRO B 1 548 ? 37.094 41.969 36.875 1 86.12 548 PRO B N 1
ATOM 9209 C CA . PRO B 1 548 ? 37.75 43.281 36.688 1 86.12 548 PRO B CA 1
ATOM 9210 C C . PRO B 1 548 ? 36.781 44.438 36.875 1 86.12 548 PRO B C 1
ATOM 9212 O O . PRO B 1 548 ? 37.219 45.562 37.094 1 86.12 548 PRO B O 1
ATOM 9215 N N . GLU B 1 549 ? 35.562 44.062 36.781 1 85.25 549 GLU B N 1
ATOM 9216 C CA . GLU B 1 549 ? 34.531 45.094 36.938 1 85.25 549 GLU B CA 1
ATOM 9217 C C . GLU B 1 549 ? 34.5 45.656 38.344 1 85.25 549 GLU B C 1
ATOM 9219 O O . GLU B 1 549 ? 34.156 46.812 38.562 1 85.25 549 GLU B O 1
ATOM 9224 N N . ARG B 1 550 ? 34.906 44.875 39.219 1 87.75 550 ARG B N 1
ATOM 9225 C CA . ARG B 1 550 ? 34.969 45.344 40.625 1 87.75 550 ARG B CA 1
ATOM 9226 C C . ARG B 1 550 ? 36.031 46.438 40.812 1 87.75 550 ARG B C 1
ATOM 9228 O O . ARG B 1 550 ? 35.781 47.406 41.5 1 87.75 550 ARG B O 1
ATOM 9235 N N . GLU B 1 551 ? 37.188 46.219 40.156 1 88.44 551 GLU B N 1
ATOM 9236 C CA . GLU B 1 551 ? 38.25 47.219 40.25 1 88.44 551 GLU B CA 1
ATOM 9237 C C . GLU B 1 551 ? 37.844 48.531 39.594 1 88.44 551 GLU B C 1
ATOM 9239 O O . GLU B 1 551 ? 38.188 49.594 40.094 1 88.44 551 GLU B O 1
ATOM 9244 N N . THR B 1 552 ? 37.125 48.281 38.531 1 89.38 552 THR B N 1
ATOM 9245 C CA . THR B 1 552 ? 36.656 49.5 37.875 1 89.38 552 THR B CA 1
ATOM 9246 C C . THR B 1 552 ? 35.656 50.219 38.75 1 89.38 552 THR B C 1
ATOM 9248 O O . THR B 1 552 ? 35.625 51.469 38.781 1 89.38 552 THR B O 1
ATOM 9251 N N . ALA B 1 553 ? 34.844 49.562 39.438 1 89.69 553 ALA B N 1
ATOM 9252 C CA . ALA B 1 553 ? 33.875 50.156 40.312 1 89.69 553 ALA B CA 1
ATOM 9253 C C . ALA B 1 553 ? 34.531 50.875 41.469 1 89.69 553 ALA B C 1
ATOM 9255 O O . ALA B 1 553 ? 34.094 51.969 41.875 1 89.69 553 ALA B O 1
ATOM 9256 N N . LYS B 1 554 ? 35.656 50.312 41.938 1 89.06 554 LYS B N 1
ATOM 9257 C CA . LYS B 1 554 ? 36.406 50.938 43 1 89.06 554 LYS B CA 1
ATOM 9258 C C . LYS B 1 554 ? 37.031 52.25 42.562 1 89.06 554 LYS B C 1
ATOM 9260 O O . LYS B 1 554 ? 37.031 53.25 43.281 1 89.06 554 LYS B O 1
ATOM 9265 N N . SER B 1 555 ? 37.469 52.125 41.438 1 89.12 555 SER B N 1
ATOM 9266 C CA . SER B 1 555 ? 38.094 53.312 40.875 1 89.12 555 SER B CA 1
ATOM 9267 C C . SER B 1 555 ? 37.094 54.406 40.656 1 89.12 555 SER B C 1
ATOM 9269 O O . SER B 1 555 ? 37.375 55.594 40.906 1 89.12 555 SER B O 1
ATOM 9271 N N . LEU B 1 556 ? 35.969 54.062 40.25 1 89.19 556 LEU B N 1
ATOM 9272 C CA . LEU B 1 556 ? 34.906 55.062 40 1 89.19 556 LEU B CA 1
ATOM 9273 C C . LEU B 1 556 ? 34.406 55.656 41.312 1 89.19 556 LEU B C 1
ATOM 9275 O O . LEU B 1 556 ? 34.156 56.875 41.375 1 89.19 556 LEU B O 1
ATOM 9279 N N . LEU B 1 557 ? 34.406 54.906 42.312 1 88.56 557 LEU B N 1
ATOM 9280 C CA . LEU B 1 557 ? 33.969 55.375 43.625 1 88.56 557 LEU B CA 1
ATOM 9281 C C . LEU B 1 557 ? 35 56.312 44.25 1 88.56 557 LEU B C 1
ATOM 9283 O O . LEU B 1 557 ? 34.625 57.312 44.875 1 88.56 557 LEU B O 1
ATOM 9287 N N . ARG B 1 558 ? 36.25 56 44 1 84.88 558 ARG B N 1
ATOM 9288 C CA . ARG B 1 558 ? 37.344 56.844 44.5 1 84.88 558 ARG B CA 1
ATOM 9289 C C . ARG B 1 558 ? 37.344 58.219 43.781 1 84.88 558 ARG B C 1
ATOM 9291 O O . ARG B 1 558 ? 37.562 59.25 44.438 1 84.88 558 ARG B O 1
ATOM 9298 N N . GLY B 1 559 ? 37.062 58.125 42.656 1 81.56 559 GLY B N 1
ATOM 9299 C CA . GLY B 1 559 ? 37.031 59.344 41.875 1 81.56 559 GLY B CA 1
ATOM 9300 C C . GLY B 1 559 ? 35.875 60.25 42.25 1 81.56 559 GLY B C 1
ATOM 9301 O O . GLY B 1 559 ? 35.969 61.469 42.219 1 81.56 559 GLY B O 1
ATOM 9302 N N . MET B 1 560 ? 34.844 59.812 42.719 1 81.94 560 MET B N 1
ATOM 9303 C CA . MET B 1 560 ? 33.656 60.562 43.094 1 81.94 560 MET B CA 1
ATOM 9304 C C . MET B 1 560 ? 33.812 61.188 44.469 1 81.94 560 MET B C 1
ATOM 9306 O O . MET B 1 560 ? 33.375 62.312 44.719 1 81.94 560 MET B O 1
ATOM 9310 N N . ARG B 1 561 ? 34.625 60.5 45.312 1 76.88 561 ARG B N 1
ATOM 9311 C CA . ARG B 1 561 ? 34.875 61.031 46.656 1 76.88 561 ARG B CA 1
ATOM 9312 C C . ARG B 1 561 ? 35.875 62.188 46.625 1 76.88 561 ARG B C 1
ATOM 9314 O O . ARG B 1 561 ? 35.75 63.156 47.344 1 76.88 561 ARG B O 1
ATOM 9321 N N . SER B 1 562 ? 36.781 62.062 45.719 1 71.88 562 SER B N 1
ATOM 9322 C CA . SER B 1 562 ? 37.75 63.125 45.594 1 71.88 562 SER B CA 1
ATOM 9323 C C . SER B 1 562 ? 37.125 64.375 45 1 71.88 562 SER B C 1
ATOM 9325 O O . SER B 1 562 ? 37.469 65.5 45.406 1 71.88 562 SER B O 1
ATOM 9327 N N . THR B 1 563 ? 36.188 64.188 44.219 1 67 563 THR B N 1
ATOM 9328 C CA . THR B 1 563 ? 35.5 65.375 43.594 1 67 563 THR B CA 1
ATOM 9329 C C . THR B 1 563 ? 34.531 66 44.594 1 67 563 THR B C 1
ATOM 9331 O O . THR B 1 563 ? 34.281 67.188 44.562 1 67 563 THR B O 1
ATOM 9334 N N . GLN B 1 564 ? 33.969 65.25 45.375 1 59.53 564 GLN B N 1
ATOM 9335 C CA . GLN B 1 564 ? 33.094 65.812 46.406 1 59.53 564 GLN B CA 1
ATOM 9336 C C . GLN B 1 564 ? 33.844 66.5 47.5 1 59.53 564 GLN B C 1
ATOM 9338 O O . GLN B 1 564 ? 33.375 67.5 48.062 1 59.53 564 GLN B O 1
ATOM 9343 N N . SER B 1 565 ? 35.125 66.062 47.812 1 54.56 565 SER B N 1
ATOM 9344 C CA . SER B 1 565 ? 35.906 66.688 48.844 1 54.56 565 SER B CA 1
ATOM 9345 C C . SER B 1 565 ? 36.469 68.062 48.375 1 54.56 565 SER B C 1
ATOM 9347 O O . SER B 1 565 ? 36.969 68.812 49.156 1 54.56 565 SER B O 1
ATOM 9349 N N . SER B 1 566 ? 36.656 68.188 47.094 1 47.53 566 SER B N 1
ATOM 9350 C CA . SER B 1 566 ? 37.25 69.438 46.688 1 47.53 566 SER B CA 1
ATOM 9351 C C . SER B 1 566 ? 36.281 70.625 46.812 1 47.53 566 SER B C 1
ATOM 9353 O O . SER B 1 566 ? 36.562 71.75 46.375 1 47.53 566 SER B O 1
ATOM 9355 N N . PHE B 1 567 ? 35.062 70.438 47.156 1 44.16 567 PHE B N 1
ATOM 9356 C CA . PHE B 1 567 ? 34.344 71.688 47.438 1 44.16 567 PHE B CA 1
ATOM 9357 C C . PHE B 1 567 ? 34.875 72.312 48.719 1 44.16 567 PHE B C 1
ATOM 9359 O O . PHE B 1 567 ? 35.062 71.688 49.75 1 44.16 567 PHE B O 1
ATOM 9366 N N . PRO B 1 568 ? 35.656 73.5 48.531 1 44.75 568 PRO B N 1
ATOM 9367 C CA . PRO B 1 568 ? 36.156 74.25 49.656 1 44.75 568 PRO B CA 1
ATOM 9368 C C . PRO B 1 568 ? 35.094 74.438 50.75 1 44.75 568 PRO B C 1
ATOM 9370 O O . PRO B 1 568 ? 33.906 74.5 50.469 1 44.75 568 PRO B O 1
ATOM 9373 N N . PRO B 1 569 ? 35.375 74 51.938 1 40.69 569 PRO B N 1
ATOM 9374 C CA . PRO B 1 569 ? 34.469 74.312 53.031 1 40.69 569 PRO B CA 1
ATOM 9375 C C . PRO B 1 569 ? 34.062 75.812 53.062 1 40.69 569 PRO B C 1
ATOM 9377 O O . PRO B 1 569 ? 34.875 76.688 52.812 1 40.69 569 PRO B O 1
ATOM 9380 N N . MET B 1 570 ? 32.969 76.188 52.5 1 36.47 570 MET B N 1
ATOM 9381 C CA . MET B 1 570 ? 32.469 77.562 52.688 1 36.47 570 MET B CA 1
ATOM 9382 C C . MET B 1 570 ? 32.719 78 54.125 1 36.47 570 MET B C 1
ATOM 9384 O O . MET B 1 570 ? 32.406 77.25 55.062 1 36.47 570 MET B O 1
ATOM 9388 N N . ASP B 1 571 ? 33.812 78.812 54.281 1 36.91 571 ASP B N 1
ATOM 9389 C CA . ASP B 1 571 ? 34.156 79.625 55.438 1 36.91 571 ASP B CA 1
ATOM 9390 C C . ASP B 1 571 ? 32.906 80.25 56.062 1 36.91 571 ASP B C 1
ATOM 9392 O O . ASP B 1 571 ? 32.312 81.125 55.438 1 36.91 571 ASP B O 1
ATOM 9396 N N . VAL B 1 572 ? 32.031 79.562 56.656 1 35.75 572 VAL B N 1
ATOM 9397 C CA . VAL B 1 572 ? 31.031 80.25 57.531 1 35.75 572 VAL B CA 1
ATOM 9398 C C . VAL B 1 572 ? 31.719 81.125 58.531 1 35.75 572 VAL B C 1
ATOM 9400 O O . VAL B 1 572 ? 32.562 80.688 59.281 1 35.75 572 VAL B O 1
ATOM 9403 N N . GLU B 1 573 ? 31.969 82.5 58.188 1 36.31 573 GLU B N 1
ATOM 9404 C CA . GLU B 1 573 ? 32.312 83.562 59.062 1 36.31 573 GLU B CA 1
ATOM 9405 C C . GLU B 1 573 ? 31.594 83.438 60.406 1 36.31 573 GLU B C 1
ATOM 9407 O O . GLU B 1 573 ? 30.375 83.312 60.438 1 36.31 573 GLU B O 1
ATOM 9412 N N . HIS B 1 574 ? 32.219 82.875 61.344 1 31.64 574 HIS B N 1
ATOM 9413 C CA . HIS B 1 574 ? 31.828 82.75 62.75 1 31.64 574 HIS B CA 1
ATOM 9414 C C . HIS B 1 574 ? 31.5 84.125 63.344 1 31.64 574 HIS B C 1
ATOM 9416 O O . HIS B 1 574 ? 32.375 85 63.406 1 31.64 574 HIS B O 1
ATOM 9422 N N . PHE B 1 575 ? 30.25 84.75 63.188 1 33.12 575 PHE B N 1
ATOM 9423 C CA . PHE B 1 575 ? 29.828 85.875 64 1 33.12 575 PHE B CA 1
ATOM 9424 C C . PHE B 1 575 ? 30.031 85.625 65.5 1 33.12 575 PHE B C 1
ATOM 9426 O O . PHE B 1 575 ? 29.672 84.5 66 1 33.12 575 PHE B O 1
ATOM 9433 N N . PRO B 1 576 ? 31.109 86.062 66.125 1 36.53 576 PRO B N 1
ATOM 9434 C CA . PRO B 1 576 ? 31.141 86 67.625 1 36.53 576 PRO B CA 1
ATOM 9435 C C . PRO B 1 576 ? 29.844 86.5 68.25 1 36.53 576 PRO B C 1
ATOM 9437 O O . PRO B 1 576 ? 29.109 87.312 67.562 1 36.53 576 PRO B O 1
ATOM 9440 N N . PRO B 1 577 ? 29.406 86.062 69.375 1 30.91 577 PRO B N 1
ATOM 9441 C CA . PRO B 1 577 ? 28.484 87.062 69.938 1 30.91 577 PRO B CA 1
ATOM 9442 C C . PRO B 1 577 ? 29.156 88.375 70.188 1 30.91 577 PRO B C 1
ATOM 9444 O O . PRO B 1 577 ? 30.375 88.438 70.312 1 30.91 577 PRO B O 1
#